Protein AF-A0A813G6I4-F1 (afdb_monomer_lite)

Sequence (922 aa):
MSEHDATSDRKSRTASWELLGRAGALLTGREEKDARERIQSDSRRTHVAEVLVCCLEVAEVDESEDVMQELERALEAAQKVGVFPELRVKARRVITQFRQSLRRVTGAEANVQRLQRRLEAELLAAEETSRNRNRSAPAAAAPALSGEGEGSSTCKSSLSFASPAESASSNGEFKRQKKIESLMQQLQVALKEAEQAGVPEESCIEAVELSLRLEQHQRADQLTAKKLHELAAMEDPEKIEDFLFHTKDGSMLPKGGEARRMLDVLTTRVVRLAEKEQLQQWLLSELSQAGEASDLLRLKQLFVQADVLKLTVPPAVVALLHELESEEAEIVAKGDTFSSTTSSTKSSCKDPHERQRVFGLRRIRMVKGAVEEAEDDPHEECLDAARKAICEGQQTGAPAGELEKLEKRLTALELEHRPRQQAERQLLGVMLQAEAGPGHDPEETLLLEEQVKELREAIAEATRRCVDEEMIQAAEEMLERTIEARNKQRAAMDEVRRALFRPGRTEADVERLEKAVDDARSCNCGVQAAHALRKLAHLREVQVNRETAGAELVEASKGLGYGARERLENAVREAKRVGVSAEKLRASAARLAELAEHERRCALIAGNIRRILPVLRKEPWRFQHYAEAAKSMSPWSQELEQCVGQGQELLVKIQEEQKKLKEAQHVLQSTIKRIEEARSKGELTGELLAALPAALEKGKGAGVSEELLREGQQHMKDFKREGCQRSVAEHRLKLALNARDHAEIERSMRQVRALGIFDIKSLGGGGAQSARGDRAEPSKSARLMEVASSTLRHLSDAAARRQVAAASLQQCISEGGSDSIALPPVERSMMGGSADAAATQKGIHGWLKEAQDALQEAKHCGVAPTLIEQAKHKIRLKRRECQEQLEANKALQKVLSKKDAPQQVVLAKMRRVQRLQADRSL

Organism: Polarella glacialis (NCBI:txid89957)

Structure (mmCIF, N/CA/C/O backbone):
data_AF-A0A813G6I4-F1
#
_entry.id   AF-A0A813G6I4-F1
#
loop_
_atom_site.group_PDB
_atom_site.id
_atom_site.type_symbol
_atom_site.label_atom_id
_atom_site.label_alt_id
_atom_site.label_comp_id
_atom_site.label_asym_id
_atom_site.label_entity_id
_atom_site.label_seq_id
_atom_site.pdbx_PDB_ins_code
_atom_site.Cartn_x
_atom_site.Cartn_y
_atom_site.Cartn_z
_atom_site.occupancy
_atom_site.B_iso_or_equiv
_atom_site.auth_seq_id
_atom_site.auth_comp_id
_atom_site.auth_asym_id
_atom_site.auth_atom_id
_atom_site.pdbx_PDB_model_num
ATOM 1 N N . MET A 1 1 ? -93.478 -43.678 55.837 1.00 44.97 1 MET A N 1
ATOM 2 C CA . MET A 1 1 ? -93.214 -43.330 54.422 1.00 44.97 1 MET A CA 1
ATOM 3 C C . MET A 1 1 ? -93.334 -41.823 54.288 1.00 44.97 1 MET A C 1
ATOM 5 O O . MET A 1 1 ? -94.246 -41.288 54.898 1.00 44.97 1 MET A O 1
ATOM 9 N N . SER A 1 2 ? -92.459 -41.192 53.499 1.00 49.53 2 SER A N 1
ATOM 10 C CA . SER A 1 2 ? -92.337 -39.738 53.271 1.00 49.53 2 SER A CA 1
ATOM 11 C C . SER A 1 2 ? -91.517 -38.961 54.307 1.00 49.53 2 SER A C 1
ATOM 13 O O . SER A 1 2 ? -92.083 -38.343 55.194 1.00 49.53 2 SER A O 1
ATOM 15 N N . GLU A 1 3 ? -90.193 -38.957 54.129 1.00 45.12 3 GLU A N 1
ATOM 16 C CA . GLU A 1 3 ? -89.282 -37.866 54.526 1.00 45.12 3 GLU A CA 1
ATOM 17 C C . GLU A 1 3 ? -87.878 -38.182 53.969 1.00 45.12 3 GLU A C 1
ATOM 19 O O . GLU A 1 3 ? -87.007 -38.653 54.687 1.00 45.12 3 GLU A O 1
ATOM 24 N N . HIS A 1 4 ? -87.655 -38.027 52.654 1.00 43.84 4 HIS A N 1
ATOM 25 C CA . HIS A 1 4 ? -86.280 -38.071 52.117 1.00 43.84 4 HIS A CA 1
ATOM 26 C C . HIS A 1 4 ? -85.991 -37.273 50.828 1.00 43.84 4 HIS A C 1
ATOM 28 O O . HIS A 1 4 ? -84.824 -37.168 50.465 1.00 43.84 4 HIS A O 1
ATOM 34 N N . ASP A 1 5 ? -86.966 -36.606 50.197 1.00 47.09 5 ASP A N 1
ATOM 35 C CA . ASP A 1 5 ? -86.781 -36.030 48.845 1.00 47.09 5 ASP A CA 1
ATOM 36 C C . ASP A 1 5 ? -86.650 -34.494 48.747 1.00 47.09 5 ASP A C 1
ATOM 38 O O . ASP A 1 5 ? -86.787 -33.923 47.670 1.00 47.09 5 ASP A O 1
ATOM 42 N N . ALA A 1 6 ? -86.330 -33.779 49.831 1.00 46.22 6 ALA A N 1
ATOM 43 C CA . ALA A 1 6 ? -86.287 -32.303 49.805 1.00 46.22 6 ALA A CA 1
ATOM 44 C C . ALA A 1 6 ? -84.880 -31.660 49.809 1.00 46.22 6 ALA A C 1
ATOM 46 O O . ALA A 1 6 ? -84.770 -30.433 49.801 1.00 46.22 6 ALA A O 1
ATOM 47 N N . THR A 1 7 ? -83.784 -32.432 49.821 1.00 47.72 7 THR A N 1
ATOM 48 C CA . THR A 1 7 ? -82.417 -31.876 49.981 1.00 47.72 7 THR A CA 1
ATOM 49 C C . THR A 1 7 ? -81.489 -32.042 48.774 1.00 47.72 7 THR A C 1
ATOM 51 O O . THR A 1 7 ? -80.411 -31.443 48.764 1.00 47.72 7 THR A O 1
ATOM 54 N N . SER A 1 8 ? -81.901 -32.766 47.727 1.00 46.28 8 SER A N 1
ATOM 55 C CA . SER A 1 8 ? -81.077 -32.962 46.519 1.00 46.28 8 SER A CA 1
ATOM 56 C C . SER A 1 8 ? -81.196 -31.792 45.525 1.00 46.28 8 SER A C 1
ATOM 58 O O . SER A 1 8 ? -80.205 -31.369 44.930 1.00 46.28 8 SER A O 1
ATOM 60 N N . ASP A 1 9 ? -82.365 -31.148 45.444 1.00 46.22 9 ASP A N 1
ATOM 61 C CA . ASP A 1 9 ? -82.653 -30.144 44.404 1.00 46.22 9 ASP A CA 1
ATOM 62 C C . ASP A 1 9 ? -82.184 -28.706 44.735 1.00 46.22 9 ASP A C 1
ATOM 64 O O . ASP A 1 9 ? -82.241 -27.788 43.915 1.00 46.22 9 ASP A O 1
ATOM 68 N N . ARG A 1 10 ? -81.650 -28.489 45.948 1.00 46.78 10 ARG A N 1
ATOM 69 C CA . ARG A 1 10 ? -80.985 -27.225 46.329 1.00 46.78 10 ARG A CA 1
ATOM 70 C C . ARG A 1 10 ? -79.490 -27.205 46.008 1.00 46.78 10 ARG A C 1
ATOM 72 O O . ARG A 1 10 ? -78.957 -26.123 45.788 1.00 46.78 10 ARG A O 1
ATOM 79 N N . LYS A 1 11 ? -78.823 -28.365 45.936 1.00 48.41 11 LYS A N 1
ATOM 80 C CA . LYS A 1 11 ? -77.380 -28.455 45.633 1.00 48.41 11 LYS A CA 1
ATOM 81 C C . LYS A 1 11 ? -77.082 -28.407 44.128 1.00 48.41 11 LYS A C 1
ATOM 83 O O . LYS A 1 11 ? -76.032 -27.902 43.738 1.00 48.41 11 LYS A O 1
ATOM 88 N N . SER A 1 12 ? -78.013 -28.857 43.282 1.00 50.16 12 SER A N 1
ATOM 89 C CA . SER A 1 12 ? -77.911 -28.775 41.815 1.00 50.16 12 SER A CA 1
ATOM 90 C C . SER A 1 12 ? -78.033 -27.330 41.306 1.00 50.16 12 SER A C 1
ATOM 92 O O . SER A 1 12 ? -77.258 -26.897 40.452 1.00 50.16 12 SER A O 1
ATOM 94 N N . ARG A 1 13 ? -78.945 -26.538 41.889 1.00 48.97 13 ARG A N 1
ATOM 95 C CA . ARG A 1 13 ? -79.113 -25.120 41.543 1.00 48.97 13 ARG A CA 1
ATOM 96 C C . ARG A 1 13 ? -77.922 -24.266 41.981 1.00 48.97 13 ARG A C 1
ATOM 98 O O . ARG A 1 13 ? -77.451 -23.474 41.175 1.00 48.97 13 ARG A O 1
ATOM 105 N N . THR A 1 14 ? -77.367 -24.442 43.181 1.00 53.19 14 THR A N 1
ATOM 106 C CA . THR A 1 14 ? -76.195 -23.651 43.616 1.00 53.19 14 THR A CA 1
ATOM 107 C C . THR A 1 14 ? -74.936 -23.952 42.797 1.00 53.19 14 THR A C 1
ATOM 109 O O . THR A 1 14 ? -74.221 -23.023 42.434 1.00 53.19 14 THR A O 1
ATOM 112 N N . ALA A 1 15 ? -74.713 -25.211 42.401 1.00 52.41 15 ALA A N 1
ATOM 113 C CA . ALA A 1 15 ? -73.578 -25.582 41.551 1.00 52.41 15 ALA A CA 1
ATOM 114 C C . ALA A 1 15 ? -73.665 -24.978 40.132 1.00 52.41 15 ALA A C 1
ATOM 116 O O . ALA A 1 15 ? -72.651 -24.585 39.554 1.00 52.41 15 ALA A O 1
ATOM 117 N N . SER A 1 16 ? -74.877 -24.847 39.580 1.00 50.66 16 SER A N 1
ATOM 118 C CA . SER A 1 16 ? -75.095 -24.218 38.270 1.00 50.66 16 SER A CA 1
ATOM 119 C C . SER A 1 16 ? -74.841 -22.705 38.288 1.00 50.66 16 SER A C 1
ATOM 121 O O . SER A 1 16 ? -74.306 -22.166 37.318 1.00 50.66 16 SER A O 1
ATOM 123 N N . TRP A 1 17 ? -75.200 -22.013 39.375 1.00 54.56 17 TRP A N 1
ATOM 124 C CA . TRP A 1 17 ? -74.947 -20.574 39.525 1.00 54.56 17 TRP A CA 1
ATOM 125 C C . TRP A 1 17 ? -73.461 -20.266 39.771 1.00 54.56 17 TRP A C 1
ATOM 127 O O . TRP A 1 17 ? -72.948 -19.279 39.246 1.00 54.56 17 TRP A O 1
ATOM 137 N N . GLU A 1 18 ? -72.732 -21.135 40.476 1.00 56.06 18 GLU A N 1
ATOM 138 C CA . GLU A 1 18 ? -71.279 -20.997 40.664 1.00 56.06 18 GLU A CA 1
ATOM 139 C C . GLU A 1 18 ? -70.479 -21.224 39.368 1.00 56.06 18 GLU A C 1
ATOM 141 O O . GLU A 1 18 ? -69.482 -20.538 39.125 1.00 56.06 18 GLU A O 1
ATOM 146 N N . LEU A 1 19 ? -70.924 -22.137 38.497 1.00 54.94 19 LEU A N 1
ATOM 147 C CA . LEU A 1 19 ? -70.312 -22.364 37.181 1.00 54.94 19 LEU A CA 1
ATOM 148 C C . LEU A 1 19 ? -70.552 -21.198 36.212 1.00 54.94 19 LEU A C 1
ATOM 150 O O . LEU A 1 19 ? -69.617 -20.778 35.529 1.00 54.94 19 LEU A O 1
ATOM 154 N N . LEU A 1 20 ? -71.761 -20.627 36.197 1.00 53.53 20 LEU A N 1
ATOM 155 C CA . LEU A 1 20 ? -72.070 -19.416 35.425 1.00 53.53 20 LEU A CA 1
ATOM 156 C C . LEU A 1 20 ? -71.296 -18.194 35.943 1.00 53.53 20 LEU A C 1
ATOM 158 O O . LEU A 1 20 ? -70.778 -17.418 35.141 1.00 53.53 20 LEU A O 1
ATOM 162 N N . GLY A 1 21 ? -71.127 -18.066 37.263 1.00 62.31 21 GLY A N 1
ATOM 163 C CA . GLY A 1 21 ? -70.286 -17.031 37.870 1.00 62.31 21 GLY A CA 1
ATOM 164 C C . GLY A 1 21 ? -68.803 -17.156 37.494 1.00 62.31 21 GLY A C 1
ATOM 165 O O . GLY A 1 21 ? -68.168 -16.156 37.162 1.00 62.31 21 GLY A O 1
ATOM 166 N N . ARG A 1 22 ? -68.247 -18.378 37.466 1.00 62.88 22 ARG A N 1
ATOM 167 C CA . ARG A 1 22 ? -66.861 -18.624 37.013 1.00 62.88 22 ARG A CA 1
ATOM 168 C C . ARG A 1 22 ? -66.672 -18.381 35.516 1.00 62.88 22 ARG A C 1
ATOM 170 O O . ARG A 1 22 ? -65.647 -17.830 35.129 1.00 62.88 22 ARG A O 1
ATOM 177 N N . ALA A 1 23 ? -67.639 -18.763 34.682 1.00 54.88 23 ALA A N 1
ATOM 178 C CA . ALA A 1 23 ? -67.594 -18.497 33.245 1.00 54.88 23 ALA A CA 1
ATOM 179 C C . ALA A 1 23 ? -67.683 -16.990 32.944 1.00 54.88 23 ALA A C 1
ATOM 181 O O . ALA A 1 23 ? -66.915 -16.488 32.125 1.00 54.88 23 ALA A O 1
ATOM 182 N N . GLY A 1 24 ? -68.544 -16.261 33.664 1.00 63.94 24 GLY A N 1
ATOM 183 C CA . GLY A 1 24 ? -68.627 -14.801 33.599 1.00 63.94 24 GLY A CA 1
ATOM 184 C C . GLY A 1 24 ? -67.322 -14.122 34.016 1.00 63.94 24 GLY A C 1
ATOM 185 O O . GLY A 1 24 ? -66.824 -13.282 33.279 1.00 63.94 24 GLY A O 1
ATOM 186 N N . ALA A 1 25 ? -66.710 -14.549 35.127 1.00 67.19 25 ALA A N 1
ATOM 187 C CA . ALA A 1 25 ? -65.426 -14.017 35.596 1.00 67.19 25 ALA A CA 1
ATOM 188 C C . ALA A 1 25 ? -64.249 -14.306 34.641 1.00 67.19 25 ALA A C 1
ATOM 190 O O . ALA A 1 25 ? -63.306 -13.522 34.555 1.00 67.19 25 ALA A O 1
ATOM 191 N N . LEU A 1 26 ? -64.285 -15.427 33.912 1.00 63.31 26 LEU A N 1
ATOM 192 C CA . LEU A 1 26 ? -63.283 -15.748 32.891 1.00 63.31 26 LEU A CA 1
ATOM 193 C C . LEU A 1 26 ? -63.478 -14.939 31.608 1.00 63.31 26 LEU A C 1
ATOM 195 O O . LEU A 1 26 ? -62.486 -14.589 30.974 1.00 63.31 26 LEU A O 1
ATOM 199 N N . LEU A 1 27 ? -64.724 -14.640 31.229 1.00 59.12 27 LEU A N 1
ATOM 200 C CA . LEU A 1 27 ? -65.034 -13.780 30.086 1.00 59.12 27 LEU A CA 1
ATOM 201 C C . LEU A 1 27 ? -64.680 -12.324 30.377 1.00 59.12 27 LEU A C 1
ATOM 203 O O . LEU A 1 27 ? -63.945 -11.735 29.594 1.00 59.12 27 LEU A O 1
ATOM 207 N N . THR A 1 28 ? -65.074 -11.785 31.533 1.00 67.25 28 THR A N 1
ATOM 208 C CA . THR A 1 28 ? -64.669 -10.433 31.942 1.00 67.25 28 THR A CA 1
ATOM 209 C C . THR A 1 28 ? -63.162 -10.343 32.165 1.00 67.25 28 THR A C 1
ATOM 211 O O . THR A 1 28 ? -62.546 -9.366 31.763 1.00 67.25 28 THR A O 1
ATOM 214 N N . GLY A 1 29 ? -62.524 -11.389 32.703 1.00 66.44 29 GLY A N 1
ATOM 215 C CA . GLY A 1 29 ? -61.065 -11.468 32.801 1.00 66.44 29 GLY A CA 1
ATOM 216 C C . GLY A 1 29 ? -60.361 -11.519 31.438 1.00 66.44 29 GLY A C 1
ATOM 217 O O . GLY A 1 29 ? -59.262 -10.983 31.300 1.00 66.44 29 GLY A O 1
ATOM 218 N N . ARG A 1 30 ? -60.983 -12.124 30.415 1.00 62.19 30 ARG A N 1
ATOM 219 C CA . ARG A 1 30 ? -60.495 -12.092 29.026 1.00 62.19 30 ARG A CA 1
ATOM 220 C C . ARG A 1 30 ? -60.690 -10.720 28.400 1.00 62.19 30 ARG A C 1
ATOM 222 O O . ARG A 1 30 ? -59.751 -10.210 27.814 1.00 62.19 30 ARG A O 1
ATOM 229 N N . GLU A 1 31 ? -61.850 -10.103 28.583 1.00 66.69 31 GLU A N 1
ATOM 230 C CA . GLU A 1 31 ? -62.145 -8.761 28.076 1.00 66.69 31 GLU A CA 1
ATOM 231 C C . GLU A 1 31 ? -61.262 -7.693 28.734 1.00 66.69 31 GLU A C 1
ATOM 233 O O . GLU A 1 31 ? -60.748 -6.819 28.044 1.00 66.69 31 GLU A O 1
ATOM 238 N N . GLU A 1 32 ? -60.997 -7.788 30.040 1.00 69.56 32 GLU A N 1
ATOM 239 C CA . GLU A 1 32 ? -60.050 -6.914 30.740 1.00 69.56 32 GLU A CA 1
ATOM 240 C C . GLU A 1 32 ? -58.607 -7.152 30.290 1.00 69.56 32 GLU A C 1
ATOM 242 O O . GLU A 1 32 ? -57.826 -6.202 30.189 1.00 69.56 32 GLU A O 1
ATOM 247 N N . LYS A 1 33 ? -58.230 -8.404 30.012 1.00 70.06 33 LYS A N 1
ATOM 248 C CA . LYS A 1 33 ? -56.906 -8.733 29.478 1.00 70.06 33 LYS A CA 1
ATOM 249 C C . LYS A 1 33 ? -56.742 -8.206 28.053 1.00 70.06 33 LYS A C 1
ATOM 251 O O . LYS A 1 33 ? -55.750 -7.539 27.784 1.00 70.06 33 LYS A O 1
ATOM 256 N N . ASP A 1 34 ? -57.736 -8.403 27.197 1.00 67.00 34 ASP A N 1
ATOM 257 C CA . ASP A 1 34 ? -57.768 -7.892 25.828 1.00 67.00 34 ASP A CA 1
ATOM 258 C C . ASP A 1 34 ? -57.810 -6.353 25.819 1.00 67.00 34 ASP A C 1
ATOM 260 O O . ASP A 1 34 ? -57.149 -5.720 24.999 1.00 67.00 34 ASP A O 1
ATOM 264 N N . ALA A 1 35 ? -58.517 -5.719 26.762 1.00 65.88 35 ALA A N 1
ATOM 265 C CA . ALA A 1 35 ? -58.520 -4.266 26.935 1.00 65.88 35 ALA A CA 1
ATOM 266 C C . ALA A 1 35 ? -57.155 -3.742 27.406 1.00 65.88 35 ALA A C 1
ATOM 268 O O . ALA A 1 35 ? -56.667 -2.747 26.873 1.00 65.88 35 ALA A O 1
ATOM 269 N N . ARG A 1 36 ? -56.490 -4.422 28.351 1.00 69.31 36 ARG A N 1
ATOM 270 C CA . ARG A 1 36 ? -55.120 -4.080 28.776 1.00 69.31 36 ARG A CA 1
ATOM 271 C C . ARG A 1 36 ? -54.110 -4.279 27.650 1.00 69.31 36 ARG A C 1
ATOM 273 O O . ARG A 1 36 ? -53.227 -3.442 27.494 1.00 69.31 36 ARG A O 1
ATOM 280 N N . GLU A 1 37 ? -54.244 -5.336 26.855 1.00 74.62 37 GLU A N 1
ATOM 281 C CA . GLU A 1 37 ? -53.395 -5.590 25.688 1.00 74.62 37 GLU A CA 1
ATOM 282 C C . GLU A 1 37 ? -53.624 -4.547 24.584 1.00 74.62 37 GLU A C 1
ATOM 284 O O . GLU A 1 37 ? -52.653 -4.071 23.999 1.00 74.62 37 GLU A O 1
ATOM 289 N N . ARG A 1 38 ? -54.869 -4.100 24.359 1.00 71.94 38 ARG A N 1
ATOM 290 C CA . ARG A 1 38 ? -55.181 -2.980 23.451 1.00 71.94 38 ARG A CA 1
ATOM 291 C C . ARG A 1 38 ? -54.597 -1.659 23.945 1.00 71.94 38 ARG A C 1
ATOM 293 O O . ARG A 1 38 ? -53.900 -1.003 23.183 1.00 71.94 38 ARG A O 1
ATOM 300 N N . ILE A 1 39 ? -54.773 -1.317 25.223 1.00 75.00 39 ILE A N 1
ATOM 301 C CA . ILE A 1 39 ? -54.199 -0.098 25.823 1.00 75.00 39 ILE A CA 1
ATOM 302 C C . ILE A 1 39 ? -52.663 -0.128 25.761 1.00 75.00 39 ILE A C 1
ATOM 304 O O . ILE A 1 39 ? -52.035 0.874 25.421 1.00 75.00 39 ILE A O 1
ATOM 308 N N . GLN A 1 40 ? -52.036 -1.277 26.036 1.00 76.31 40 GLN A N 1
ATOM 309 C CA . GLN A 1 40 ? -50.585 -1.437 25.894 1.00 76.31 40 GLN A CA 1
ATOM 310 C C . GLN A 1 40 ? -50.132 -1.369 24.432 1.00 76.31 40 GLN A C 1
ATOM 312 O O . GLN A 1 40 ? -49.077 -0.805 24.151 1.00 76.31 40 GLN A O 1
ATOM 317 N N . SER A 1 41 ? -50.905 -1.920 23.495 1.00 79.75 41 SER A N 1
ATOM 318 C CA . SER A 1 41 ? -50.624 -1.838 22.060 1.00 79.75 41 SER A CA 1
ATOM 319 C C . SER A 1 41 ? -50.733 -0.401 21.547 1.00 79.75 41 SER A C 1
ATOM 321 O O . SER A 1 41 ? -49.873 0.034 20.784 1.00 79.75 41 SER A O 1
ATOM 323 N N . ASP A 1 42 ? -51.740 0.351 21.988 1.00 79.69 42 ASP A N 1
ATOM 324 C CA . ASP A 1 42 ? -51.940 1.746 21.596 1.00 79.69 42 ASP A CA 1
ATOM 325 C C . ASP A 1 42 ? -50.878 2.659 22.220 1.00 79.69 42 ASP A C 1
ATOM 327 O O . ASP A 1 42 ? -50.301 3.481 21.515 1.00 79.69 42 ASP A O 1
ATOM 331 N N . SER A 1 43 ? -50.504 2.435 23.485 1.00 82.94 43 SER A N 1
ATOM 332 C CA . SER A 1 43 ? -49.379 3.132 24.130 1.00 82.94 43 SER A CA 1
ATOM 333 C C . SER A 1 43 ? -48.031 2.835 23.454 1.00 82.94 43 SER A C 1
ATOM 335 O O . SER A 1 43 ? -47.192 3.724 23.300 1.00 82.94 43 SER A O 1
ATOM 337 N N . ARG A 1 44 ? -47.813 1.596 22.994 1.00 83.81 44 ARG A N 1
ATOM 338 C CA . ARG A 1 44 ? -46.629 1.248 22.190 1.00 83.81 44 ARG A CA 1
ATOM 339 C C . ARG A 1 44 ? -46.668 1.914 20.817 1.00 83.81 44 ARG A C 1
ATOM 341 O O . ARG A 1 44 ? -45.631 2.372 20.350 1.00 83.81 44 ARG A O 1
ATOM 348 N N . ARG A 1 45 ? -47.838 1.990 20.174 1.00 89.31 45 ARG A N 1
ATOM 349 C CA . ARG A 1 45 ? -48.017 2.697 18.895 1.00 89.31 45 ARG A CA 1
ATOM 350 C C . ARG A 1 45 ? -47.707 4.181 19.018 1.00 89.31 45 ARG A C 1
ATOM 352 O O . ARG A 1 45 ? -46.988 4.688 18.164 1.00 89.31 45 ARG A O 1
ATOM 359 N N . THR A 1 46 ? -48.206 4.857 20.053 1.00 87.81 46 THR A N 1
ATOM 360 C CA . THR A 1 46 ? -47.931 6.284 20.276 1.00 87.81 46 THR A CA 1
ATOM 361 C C . THR A 1 46 ? -46.454 6.525 20.552 1.00 87.81 46 THR A C 1
ATOM 363 O O . THR A 1 46 ? -45.861 7.371 19.896 1.00 87.81 46 THR A O 1
ATOM 366 N N . HIS A 1 47 ? -45.822 5.717 21.408 1.00 86.44 47 HIS A N 1
ATOM 367 C CA . HIS A 1 47 ? -44.396 5.868 21.699 1.00 86.44 47 HIS A CA 1
ATOM 368 C C . HIS A 1 47 ? -43.510 5.644 20.462 1.00 86.44 47 HIS A C 1
ATOM 370 O O . HIS A 1 47 ? -42.604 6.424 20.190 1.00 86.44 47 HIS A O 1
ATOM 376 N N . VAL A 1 48 ? -43.786 4.609 19.658 1.00 89.56 48 VAL A N 1
ATOM 377 C CA . VAL A 1 48 ? -43.033 4.365 18.413 1.00 89.56 48 VAL A CA 1
ATOM 378 C C . VAL A 1 48 ? -43.291 5.465 17.374 1.00 89.56 48 VAL A C 1
ATOM 380 O O . VAL A 1 48 ? -42.394 5.786 16.597 1.00 89.56 48 VAL A O 1
ATOM 383 N N . ALA A 1 49 ? -44.485 6.065 17.357 1.00 90.31 49 ALA A N 1
ATOM 384 C CA . ALA A 1 49 ? -44.777 7.220 16.510 1.00 90.31 49 ALA A CA 1
ATOM 385 C C . ALA A 1 49 ? -43.987 8.466 16.939 1.00 90.31 49 ALA A C 1
ATOM 387 O O . ALA A 1 49 ? -43.410 9.119 16.077 1.00 90.31 49 ALA A O 1
ATOM 388 N N . GLU A 1 50 ? -43.912 8.757 18.241 1.00 89.38 50 GLU A N 1
ATOM 389 C CA . GLU A 1 50 ? -43.105 9.854 18.798 1.00 89.38 50 GLU A CA 1
ATOM 390 C C . GLU A 1 50 ? -41.622 9.677 18.465 1.00 89.38 50 GLU A C 1
ATOM 392 O O . GLU A 1 50 ? -41.001 10.596 17.942 1.00 89.38 50 GLU A O 1
ATOM 397 N N . VAL A 1 51 ? -41.074 8.473 18.666 1.00 91.19 51 VAL A N 1
ATOM 398 C CA . VAL A 1 51 ? -39.681 8.163 18.306 1.00 91.19 51 VAL A CA 1
ATOM 399 C C . VAL A 1 51 ? -39.441 8.366 16.808 1.00 91.19 51 VAL A C 1
ATOM 401 O O . VAL A 1 51 ? -38.444 8.972 16.431 1.00 91.19 51 VAL A O 1
ATOM 404 N N . LEU A 1 52 ? -40.359 7.919 15.940 1.00 91.56 52 LEU A N 1
ATOM 405 C CA . LEU A 1 52 ? -40.229 8.120 14.493 1.00 91.56 52 LEU A CA 1
ATOM 406 C C . LEU A 1 52 ? -40.280 9.606 14.101 1.00 91.56 52 LEU A C 1
ATOM 408 O O . LEU A 1 52 ? -39.562 10.005 13.188 1.00 91.56 52 LEU A O 1
ATOM 412 N N . VAL A 1 53 ? -41.112 10.413 14.766 1.00 91.94 53 VAL A N 1
ATOM 413 C CA . VAL A 1 53 ? -41.172 11.869 14.554 1.00 91.94 53 VAL A CA 1
ATOM 414 C C . VAL A 1 53 ? -39.875 12.531 15.010 1.00 91.94 53 VAL A C 1
ATOM 416 O O . VAL A 1 53 ? -39.302 13.286 14.235 1.00 91.94 53 VAL A O 1
ATOM 419 N N . CYS A 1 54 ? -39.355 12.188 16.190 1.00 90.56 54 CYS A N 1
ATOM 420 C CA . CYS A 1 54 ? -38.068 12.706 16.652 1.00 90.56 54 CYS A CA 1
ATOM 421 C C . CYS A 1 54 ? -36.929 12.331 15.693 1.00 90.56 54 CYS A C 1
ATOM 423 O O . CYS A 1 54 ? -36.151 13.197 15.315 1.00 90.56 54 CYS A O 1
ATOM 425 N N . CYS A 1 55 ? -36.849 11.077 15.233 1.00 88.38 55 CYS A N 1
ATOM 426 C CA . CYS A 1 55 ? -35.839 10.679 14.246 1.00 88.38 55 CYS A CA 1
ATOM 427 C C . CYS A 1 55 ? -36.000 11.424 12.911 1.00 88.38 55 CYS A C 1
ATOM 429 O O . CYS A 1 55 ? -35.006 11.706 12.255 1.00 88.38 55 CYS A O 1
ATOM 431 N N . LEU A 1 56 ? -37.232 11.740 12.495 1.00 92.50 56 LEU A N 1
ATOM 432 C CA . LEU A 1 56 ? -37.498 12.548 11.301 1.00 92.50 56 LEU A CA 1
ATOM 433 C C . LEU A 1 56 ? -37.026 13.995 11.468 1.00 92.50 56 LEU A C 1
ATOM 435 O O . LEU A 1 56 ? -36.415 14.526 10.552 1.00 92.50 56 LEU A O 1
ATOM 439 N N . GLU A 1 57 ? -37.306 14.621 12.610 1.00 89.25 57 GLU A N 1
ATOM 440 C CA . GLU A 1 57 ? -36.874 15.991 12.911 1.00 89.25 57 GLU A CA 1
ATOM 441 C C . GLU A 1 57 ? -35.349 16.087 12.999 1.00 89.25 57 GLU A C 1
ATOM 443 O O . GLU A 1 57 ? -34.758 17.009 12.446 1.00 89.25 57 GLU A O 1
ATOM 448 N N . VAL A 1 58 ? -34.700 15.105 13.634 1.00 86.62 58 VAL A N 1
ATOM 449 C CA . VAL A 1 58 ? -33.234 15.039 13.693 1.00 86.62 58 VAL A CA 1
ATOM 450 C C . VAL A 1 58 ? -32.654 14.806 12.297 1.00 86.62 58 VAL A C 1
ATOM 452 O O . VAL A 1 58 ? -31.729 15.514 11.927 1.00 86.62 58 VAL A O 1
ATOM 455 N N . ALA A 1 59 ? -33.234 13.915 11.485 1.00 89.88 59 ALA A N 1
ATOM 456 C CA . ALA A 1 59 ? -32.792 13.672 10.106 1.00 89.88 59 ALA A CA 1
ATOM 457 C C . ALA A 1 59 ? -33.038 14.849 9.144 1.00 89.88 59 ALA A C 1
ATOM 459 O O . ALA A 1 59 ? -32.409 14.925 8.094 1.00 89.88 59 ALA A O 1
ATOM 460 N N . GLU A 1 60 ? -33.967 15.756 9.463 1.00 90.69 60 GLU A N 1
ATOM 461 C CA . GLU A 1 60 ? -34.169 17.002 8.708 1.00 90.69 60 GLU A CA 1
ATOM 462 C C . GLU A 1 60 ? -33.091 18.055 9.025 1.00 90.69 60 GLU A C 1
ATOM 464 O O . GLU A 1 60 ? -32.883 18.966 8.224 1.00 90.69 60 GLU A O 1
ATOM 469 N N . VAL A 1 61 ? -32.414 17.942 10.174 1.00 88.44 61 VAL A N 1
ATOM 470 C CA . VAL A 1 61 ? -31.369 18.878 10.626 1.00 88.44 61 VAL A CA 1
ATOM 471 C C . VAL A 1 61 ? -29.964 18.312 10.410 1.00 88.44 61 VAL A C 1
ATOM 473 O O . VAL A 1 61 ? -29.050 19.063 10.076 1.00 88.44 61 VAL A O 1
ATOM 476 N N . ASP A 1 62 ? -29.793 17.007 10.602 1.00 87.81 62 ASP A N 1
ATOM 477 C CA . ASP A 1 62 ? -28.530 16.289 10.497 1.00 87.81 62 ASP A CA 1
ATOM 478 C C . ASP A 1 62 ? -28.659 15.138 9.490 1.00 87.81 62 ASP A C 1
ATOM 480 O O . ASP A 1 62 ? -29.354 14.148 9.723 1.00 87.81 62 ASP A O 1
ATOM 484 N N . GLU A 1 63 ? -27.962 15.273 8.361 1.00 89.56 63 GLU A N 1
ATOM 485 C CA . GLU A 1 63 ? -27.893 14.256 7.308 1.00 89.56 63 GLU A CA 1
ATOM 486 C C . GLU A 1 63 ? -26.802 13.200 7.583 1.00 89.56 63 GLU A C 1
ATOM 488 O O . GLU A 1 63 ? -26.332 12.533 6.664 1.00 89.56 63 GLU A O 1
ATOM 493 N N . SER A 1 64 ? -26.345 13.027 8.826 1.00 89.19 64 SER A N 1
ATOM 494 C CA . SER A 1 64 ? -25.342 12.011 9.151 1.00 89.19 64 SER A CA 1
ATOM 495 C C . SER A 1 64 ? -25.849 10.577 8.923 1.00 89.19 64 SER A C 1
ATOM 497 O O . SER A 1 64 ? -27.023 10.242 9.112 1.00 89.19 64 SER A O 1
ATOM 499 N N . GLU A 1 65 ? -24.939 9.682 8.517 1.00 90.31 65 GLU A N 1
ATOM 500 C CA . GLU A 1 65 ? -25.273 8.278 8.234 1.00 90.31 65 GLU A CA 1
ATOM 501 C C . GLU A 1 65 ? -25.843 7.559 9.471 1.00 90.31 65 GLU A C 1
ATOM 503 O O . GLU A 1 65 ? -26.756 6.738 9.346 1.00 90.31 65 GLU A O 1
ATOM 508 N N . ASP A 1 66 ? -25.374 7.921 10.668 1.00 88.94 66 ASP A N 1
ATOM 509 C CA . ASP A 1 66 ? -25.853 7.382 11.944 1.00 88.94 66 ASP A CA 1
ATOM 510 C C . ASP A 1 66 ? -27.322 7.751 12.206 1.00 88.94 66 ASP A C 1
ATOM 512 O O . ASP A 1 66 ? -28.137 6.872 12.508 1.00 88.94 66 ASP A O 1
ATOM 516 N N . VAL A 1 67 ? -27.695 9.021 12.004 1.00 88.19 67 VAL A N 1
ATOM 517 C CA . VAL A 1 67 ? -29.081 9.502 12.139 1.00 88.19 67 VAL A CA 1
ATOM 518 C C . VAL A 1 67 ? -30.001 8.806 11.133 1.00 88.19 67 VAL A C 1
ATOM 520 O O . VAL A 1 67 ? -31.122 8.408 11.464 1.00 88.19 67 VAL A O 1
ATOM 523 N N . MET A 1 68 ? -29.513 8.562 9.916 1.00 91.88 68 MET A N 1
ATOM 524 C CA . MET A 1 68 ? -30.266 7.855 8.880 1.00 91.88 68 MET A CA 1
ATOM 525 C C . MET A 1 68 ? -30.457 6.363 9.194 1.00 91.88 68 MET A C 1
ATOM 527 O O . MET A 1 68 ? -31.539 5.821 8.945 1.00 91.88 68 MET A O 1
ATOM 531 N N . GLN A 1 69 ? -29.467 5.698 9.802 1.00 91.44 69 GLN A N 1
ATOM 532 C CA . GLN A 1 69 ? -29.621 4.329 10.311 1.00 91.44 69 GLN A CA 1
ATOM 533 C C . GLN A 1 69 ? -30.617 4.254 11.475 1.00 91.44 69 GLN A C 1
ATOM 535 O O . GLN A 1 69 ? -31.399 3.302 11.562 1.00 91.44 69 GLN A O 1
ATOM 540 N N . GLU A 1 70 ? -30.621 5.241 12.372 1.00 90.00 70 GLU A N 1
ATOM 541 C CA . GLU A 1 70 ? -31.614 5.320 13.445 1.00 90.00 70 GLU A CA 1
ATOM 542 C C . GLU A 1 70 ? -33.027 5.551 12.901 1.00 90.00 70 GLU A C 1
ATOM 544 O O . GLU A 1 70 ? -33.961 4.861 13.324 1.00 90.00 70 GLU A O 1
ATOM 549 N N . LEU A 1 71 ? -33.185 6.416 11.893 1.00 93.69 71 LEU A N 1
ATOM 550 C CA . LEU A 1 71 ? -34.452 6.620 11.191 1.00 93.69 71 LEU A CA 1
ATOM 551 C C . LEU A 1 71 ? -34.943 5.335 10.501 1.00 93.69 71 LEU A C 1
ATOM 553 O O . LEU A 1 71 ? -36.138 5.032 10.541 1.00 93.69 71 LEU A O 1
ATOM 557 N N . GLU A 1 72 ? -34.046 4.538 9.912 1.00 95.12 72 GLU A N 1
ATOM 558 C CA . GLU A 1 72 ? -34.377 3.227 9.338 1.00 95.12 72 GLU A CA 1
ATOM 559 C C . GLU A 1 72 ? -34.853 2.230 10.406 1.00 95.12 72 GLU A C 1
ATOM 561 O O . GLU A 1 72 ? -35.896 1.590 10.228 1.00 95.12 72 GLU A O 1
ATOM 566 N N . ARG A 1 73 ? -34.166 2.146 11.556 1.00 93.69 73 ARG A N 1
ATOM 567 C CA . ARG A 1 73 ? -34.584 1.299 12.692 1.00 93.69 73 ARG A CA 1
ATOM 568 C C . ARG A 1 73 ? -35.938 1.737 13.257 1.00 93.69 73 ARG A C 1
ATOM 570 O O . ARG A 1 73 ? -36.799 0.889 13.517 1.00 93.69 73 ARG A O 1
ATOM 577 N N . ALA A 1 74 ? -36.156 3.044 13.410 1.00 91.75 74 ALA A N 1
ATOM 578 C CA . ALA A 1 74 ? -37.427 3.608 13.857 1.00 91.75 74 ALA A CA 1
ATOM 579 C C . ALA A 1 74 ? -38.553 3.314 12.850 1.00 91.75 74 ALA A C 1
ATOM 581 O O . ALA A 1 74 ? -39.654 2.919 13.240 1.00 91.75 74 ALA A O 1
ATOM 582 N N . LEU A 1 75 ? -38.272 3.415 11.547 1.00 95.06 75 LEU A N 1
ATOM 583 C CA . LEU A 1 75 ? -39.209 3.073 10.477 1.00 95.06 75 LEU A CA 1
ATOM 584 C C . LEU A 1 75 ? -39.570 1.577 10.477 1.00 95.06 75 LEU A C 1
ATOM 586 O O . LEU A 1 75 ? -40.736 1.230 10.266 1.00 95.06 75 LEU A O 1
ATOM 590 N N . GLU A 1 76 ? -38.612 0.680 10.717 1.00 94.81 76 GLU A N 1
ATOM 591 C CA . GLU A 1 76 ? -38.871 -0.758 10.864 1.00 94.81 76 GLU A CA 1
ATOM 592 C C . GLU A 1 76 ? -39.732 -1.068 12.094 1.00 94.81 76 GLU A C 1
ATOM 594 O O . GLU A 1 76 ? -40.692 -1.843 12.005 1.00 94.81 76 GLU A O 1
ATOM 599 N N . ALA A 1 77 ? -39.434 -0.448 13.239 1.00 90.94 77 ALA A N 1
ATOM 600 C CA . ALA A 1 77 ? -40.241 -0.577 14.450 1.00 90.94 77 ALA A CA 1
ATOM 601 C C . ALA A 1 77 ? -41.676 -0.070 14.217 1.00 90.94 77 ALA A C 1
ATOM 603 O O . ALA A 1 77 ? -42.647 -0.756 14.551 1.00 90.94 77 ALA A O 1
ATOM 604 N N . ALA A 1 78 ? -41.822 1.075 13.544 1.00 92.38 78 ALA A N 1
ATOM 605 C CA . ALA A 1 78 ? -43.106 1.653 13.162 1.00 92.38 78 ALA A CA 1
ATOM 606 C C . ALA A 1 78 ? -43.910 0.749 12.213 1.00 92.38 78 ALA A C 1
ATOM 608 O O . ALA A 1 78 ? -45.137 0.662 12.326 1.00 92.38 78 ALA A O 1
ATOM 609 N N . GLN A 1 79 ? -43.241 0.032 11.302 1.00 94.00 79 GLN A N 1
ATOM 610 C CA . GLN A 1 79 ? -43.882 -0.962 10.434 1.00 94.00 79 GLN A CA 1
ATOM 611 C C . GLN A 1 79 ? -44.403 -2.171 11.216 1.00 94.00 79 GLN A C 1
ATOM 613 O O . GLN A 1 79 ? -45.525 -2.601 10.956 1.00 94.00 79 GLN A O 1
ATOM 618 N N . LYS A 1 80 ? -43.632 -2.686 12.183 1.00 92.56 80 LYS A N 1
ATOM 619 C CA . LYS A 1 80 ? -44.020 -3.848 13.006 1.00 92.56 80 LYS A CA 1
ATOM 620 C C . LYS A 1 80 ? -45.213 -3.553 13.918 1.00 92.56 80 LYS A C 1
ATOM 622 O O . LYS A 1 80 ? -46.045 -4.426 14.139 1.00 92.56 80 LYS A O 1
ATOM 627 N N . VAL A 1 81 ? -45.299 -2.330 14.439 1.00 90.56 81 VAL A N 1
ATOM 628 C CA . VAL A 1 81 ? -46.313 -1.928 15.431 1.00 90.56 81 VAL A CA 1
ATOM 629 C C . VAL A 1 81 ? -47.574 -1.327 14.777 1.00 90.56 81 VAL A C 1
ATOM 631 O O . VAL A 1 81 ? -48.627 -1.223 15.412 1.00 90.56 81 VAL A O 1
ATOM 634 N N . GLY A 1 82 ? -47.518 -1.013 13.477 1.00 90.81 82 GLY A N 1
ATOM 635 C CA . GLY A 1 82 ? -48.659 -0.507 12.707 1.00 90.81 82 GLY A CA 1
ATOM 636 C C . GLY A 1 82 ? -48.923 0.987 12.910 1.00 90.81 82 GLY A C 1
ATOM 637 O O . GLY A 1 82 ? -50.076 1.393 13.018 1.00 90.81 82 GLY A O 1
ATOM 638 N N . VAL A 1 83 ? -47.863 1.796 12.979 1.00 90.44 83 VAL A N 1
ATOM 639 C CA . VAL A 1 83 ? -47.938 3.266 13.081 1.00 90.44 83 VAL A CA 1
ATOM 640 C C . VAL A 1 83 ? -48.496 3.885 11.785 1.00 90.44 83 VAL A C 1
ATOM 642 O O . VAL A 1 83 ? -48.435 3.273 10.708 1.00 90.44 83 VAL A O 1
ATOM 645 N N . PHE A 1 84 ? -49.044 5.103 11.881 1.00 89.25 84 PHE A N 1
ATOM 646 C CA . PHE A 1 84 ? -49.680 5.842 10.785 1.00 89.25 84 PHE A CA 1
ATOM 647 C C . PHE A 1 84 ? -48.885 5.769 9.461 1.00 89.25 84 PHE A C 1
ATOM 649 O O . PHE A 1 84 ? -47.664 5.958 9.445 1.00 89.25 84 PHE A O 1
ATOM 656 N N . PRO A 1 85 ? -49.548 5.469 8.327 1.00 91.88 85 PRO A N 1
ATOM 657 C CA . PRO A 1 85 ? -48.883 5.308 7.033 1.00 91.88 85 PRO A CA 1
ATOM 658 C C . PRO A 1 85 ? -48.186 6.585 6.547 1.00 91.88 85 PRO A C 1
ATOM 660 O O . PRO A 1 85 ? -47.135 6.486 5.922 1.00 91.88 85 PRO A O 1
ATOM 663 N N . GLU A 1 86 ? -48.706 7.765 6.882 1.00 94.25 86 GLU A N 1
ATOM 664 C CA . GLU A 1 86 ? -48.156 9.062 6.462 1.00 94.25 86 GLU A CA 1
ATOM 665 C C . GLU A 1 86 ? -46.731 9.293 6.983 1.00 94.25 86 GLU A C 1
ATOM 667 O O . GLU A 1 86 ? -45.830 9.594 6.199 1.00 94.25 86 GLU A O 1
ATOM 672 N N . LEU A 1 87 ? -46.491 9.047 8.277 1.00 92.44 87 LEU A N 1
ATOM 673 C CA . LEU A 1 87 ? -45.158 9.154 8.885 1.00 92.44 87 LEU A CA 1
ATOM 674 C C . LEU A 1 87 ? -44.168 8.168 8.255 1.00 92.44 87 LEU A C 1
ATOM 676 O O . LEU A 1 87 ? -43.018 8.512 7.989 1.00 92.44 87 LEU A O 1
ATOM 680 N N . ARG A 1 88 ? -44.626 6.949 7.943 1.00 95.00 88 ARG A N 1
ATOM 681 C CA . ARG A 1 88 ? -43.798 5.937 7.270 1.00 95.00 88 ARG A CA 1
ATOM 682 C C . ARG A 1 88 ? -43.430 6.354 5.847 1.00 95.00 88 ARG A C 1
ATOM 684 O O . ARG A 1 88 ? -42.303 6.113 5.421 1.00 95.00 88 ARG A O 1
ATOM 691 N N . VAL A 1 89 ? -44.356 6.968 5.110 1.00 96.12 89 VAL A N 1
ATOM 692 C CA . VAL A 1 89 ? -44.092 7.507 3.767 1.00 96.12 89 VAL A CA 1
ATOM 693 C C . VAL A 1 89 ? -43.118 8.683 3.845 1.00 96.12 89 VAL A C 1
ATOM 695 O O . VAL A 1 89 ? -42.174 8.719 3.057 1.00 96.12 89 VAL A O 1
ATOM 698 N N . LYS A 1 90 ? -43.285 9.591 4.818 1.00 95.88 90 LYS A N 1
ATOM 699 C CA . LYS A 1 90 ? -42.359 10.712 5.045 1.00 95.88 90 LYS A CA 1
ATOM 700 C C . LYS A 1 90 ? -40.940 10.208 5.339 1.00 95.88 90 LYS A C 1
ATOM 702 O O . LYS A 1 90 ? -40.018 10.587 4.625 1.00 95.88 90 LYS A O 1
ATOM 707 N N . ALA A 1 91 ? -40.780 9.267 6.272 1.00 94.00 91 ALA A N 1
ATOM 708 C CA . ALA A 1 91 ? -39.484 8.654 6.591 1.00 94.00 91 ALA A CA 1
ATOM 709 C C . ALA A 1 91 ? -38.839 7.965 5.382 1.00 94.00 91 ALA A C 1
ATOM 711 O O . ALA A 1 91 ? -37.669 8.193 5.090 1.00 94.00 91 ALA A O 1
ATOM 712 N N . ARG A 1 92 ? -39.606 7.189 4.601 1.00 96.25 92 ARG A N 1
ATOM 713 C CA . ARG A 1 92 ? -39.098 6.579 3.358 1.00 96.25 92 ARG A CA 1
ATOM 714 C C . ARG A 1 92 ? -38.640 7.620 2.343 1.00 96.25 92 ARG A C 1
ATOM 716 O O . ARG A 1 92 ? -37.646 7.388 1.657 1.00 96.25 92 ARG A O 1
ATOM 723 N N . ARG A 1 93 ? -39.354 8.742 2.222 1.00 96.88 93 ARG A N 1
ATOM 724 C CA . ARG A 1 93 ? -38.985 9.834 1.316 1.00 96.88 93 ARG A CA 1
ATOM 725 C C . ARG A 1 93 ? -37.660 10.469 1.735 1.00 96.88 93 ARG A C 1
ATOM 727 O O . ARG A 1 93 ? -36.792 10.573 0.877 1.00 96.88 93 ARG A O 1
ATOM 734 N N . VAL A 1 94 ? -37.493 10.790 3.021 1.00 95.12 94 VAL A N 1
ATOM 735 C CA . VAL A 1 94 ? -36.242 11.336 3.582 1.00 95.12 94 VAL A CA 1
ATOM 736 C C . VAL A 1 94 ? -35.081 10.363 3.356 1.00 95.12 94 VAL A C 1
ATOM 738 O O . VAL A 1 94 ? -34.084 10.738 2.751 1.00 95.12 94 VAL A O 1
ATOM 741 N N . ILE A 1 95 ? -35.255 9.074 3.678 1.00 94.56 95 ILE A N 1
ATOM 742 C CA . ILE A 1 95 ? -34.250 8.026 3.408 1.00 94.56 95 ILE A CA 1
ATOM 743 C C . ILE A 1 95 ? -33.891 7.938 1.922 1.00 94.56 95 ILE A C 1
ATOM 745 O O . ILE A 1 95 ? -32.724 7.794 1.561 1.00 94.56 95 ILE A O 1
ATOM 749 N N . THR A 1 96 ? -34.879 8.030 1.032 1.00 94.94 96 THR A N 1
ATOM 750 C CA . THR A 1 96 ? -34.632 7.962 -0.415 1.00 94.94 96 THR A CA 1
ATOM 751 C C . THR A 1 96 ? -33.888 9.199 -0.919 1.00 94.94 96 THR A C 1
ATOM 753 O O . THR A 1 96 ? -32.978 9.059 -1.735 1.00 94.94 96 THR A O 1
ATOM 756 N N . GLN A 1 97 ? -34.245 10.389 -0.428 1.00 94.19 97 GLN A N 1
ATOM 757 C CA . GLN A 1 97 ? -33.574 11.649 -0.755 1.00 94.19 97 GLN A CA 1
ATOM 758 C C . GLN A 1 97 ? -32.126 11.649 -0.262 1.00 94.19 97 GLN A C 1
ATOM 760 O O . GLN A 1 97 ? -31.229 11.910 -1.061 1.00 94.19 97 GLN A O 1
ATOM 765 N N . PHE A 1 98 ? -31.890 11.243 0.987 1.00 92.81 98 PHE A N 1
ATOM 766 C CA . PHE A 1 98 ? -30.552 11.088 1.550 1.00 92.81 98 PHE A CA 1
ATOM 767 C C . PHE A 1 98 ? -29.699 10.116 0.728 1.00 92.81 98 PHE A C 1
ATOM 769 O O . PHE A 1 98 ? -28.629 10.472 0.246 1.00 92.81 98 PHE A O 1
ATOM 776 N N . ARG A 1 99 ? -30.204 8.905 0.449 1.00 93.12 99 ARG A N 1
ATOM 777 C CA . ARG A 1 99 ? -29.486 7.920 -0.380 1.00 93.12 99 ARG A CA 1
ATOM 778 C C . ARG A 1 99 ? -29.197 8.442 -1.790 1.00 93.12 99 ARG A C 1
ATOM 780 O O . ARG A 1 99 ? -28.198 8.055 -2.391 1.00 93.12 99 ARG A O 1
ATOM 787 N N . GLN A 1 100 ? -30.068 9.282 -2.349 1.00 93.56 100 GLN A N 1
ATOM 788 C CA . GLN A 1 100 ? -29.834 9.916 -3.645 1.00 93.56 100 GLN A CA 1
ATOM 789 C C . GLN A 1 100 ? -28.751 11.000 -3.563 1.00 93.56 100 GLN A C 1
ATOM 791 O O . GLN A 1 100 ? -27.919 11.060 -4.466 1.00 93.56 100 GLN A O 1
ATOM 796 N N . SER A 1 101 ? -28.743 11.806 -2.498 1.00 91.88 101 SER A N 1
ATOM 797 C CA . SER A 1 101 ? -27.683 12.778 -2.200 1.00 91.88 101 SER A CA 1
ATOM 798 C C . SER A 1 101 ? -26.335 12.073 -2.034 1.00 91.88 101 SER A C 1
ATOM 800 O O . SER A 1 101 ? -25.403 12.331 -2.793 1.00 91.88 101 SER A O 1
ATOM 802 N N . LEU A 1 102 ? -26.278 11.043 -1.185 1.00 91.50 102 LEU A N 1
ATOM 803 C CA . LEU A 1 102 ? -25.082 10.239 -0.943 1.00 91.50 102 LEU A CA 1
ATOM 804 C C . LEU A 1 102 ? -24.539 9.595 -2.228 1.00 91.50 102 LEU A C 1
ATOM 806 O O . LEU A 1 102 ? -23.333 9.569 -2.450 1.00 91.50 102 LEU A O 1
ATOM 810 N N . ARG A 1 103 ? -25.409 9.119 -3.133 1.00 92.44 103 ARG A N 1
ATOM 811 C CA . ARG A 1 103 ? -24.993 8.602 -4.454 1.00 92.44 103 ARG A CA 1
ATOM 812 C C . ARG A 1 103 ? -24.393 9.675 -5.365 1.00 92.44 103 ARG A C 1
ATOM 814 O O . ARG A 1 103 ? -23.547 9.347 -6.192 1.00 92.44 103 ARG A O 1
ATOM 821 N N . ARG A 1 104 ? -24.844 10.929 -5.258 1.00 93.12 104 ARG A N 1
ATOM 822 C CA . ARG A 1 104 ? -24.270 12.057 -6.010 1.00 93.12 104 ARG A CA 1
ATOM 823 C C . ARG A 1 104 ? -22.909 12.440 -5.441 1.00 93.12 104 ARG A C 1
ATOM 825 O O . ARG A 1 104 ? -21.976 12.548 -6.225 1.00 93.12 104 ARG A O 1
ATOM 832 N N . VAL A 1 105 ? -22.796 12.542 -4.114 1.00 92.25 105 VAL A N 1
ATOM 833 C CA . VAL A 1 105 ? -21.535 12.796 -3.394 1.00 92.25 105 VAL A CA 1
ATOM 834 C C . VAL A 1 105 ? -20.501 11.729 -3.748 1.00 92.25 105 VAL A C 1
ATOM 836 O O . VAL A 1 105 ? -19.472 12.033 -4.343 1.00 92.25 105 VAL A O 1
ATOM 839 N N . THR A 1 106 ? -20.818 10.457 -3.492 1.00 90.69 106 THR A N 1
ATOM 840 C CA . THR A 1 106 ? -19.909 9.331 -3.771 1.00 90.69 106 THR A CA 1
ATOM 841 C C . THR A 1 106 ? -19.570 9.209 -5.259 1.00 90.69 106 THR A C 1
ATOM 843 O O . THR A 1 106 ? -18.439 8.885 -5.617 1.00 90.69 106 THR A O 1
ATOM 846 N N . GLY A 1 107 ? -20.526 9.493 -6.151 1.00 94.31 107 GLY A N 1
ATOM 847 C CA . GLY A 1 107 ? -20.293 9.519 -7.594 1.00 94.31 107 GLY A CA 1
ATOM 848 C C . GLY A 1 107 ? -19.348 10.640 -8.040 1.00 94.31 107 GLY A C 1
ATOM 849 O O . GLY A 1 107 ? -18.465 10.394 -8.865 1.00 94.31 107 GLY A O 1
ATOM 850 N N . ALA A 1 108 ? -19.514 11.849 -7.498 1.00 93.81 108 ALA A N 1
ATOM 851 C CA . ALA A 1 108 ? -18.662 12.998 -7.797 1.00 93.81 108 ALA A CA 1
ATOM 852 C C . ALA A 1 108 ? -17.244 12.799 -7.240 1.00 93.81 108 ALA A C 1
ATOM 854 O O . ALA A 1 108 ? -16.271 12.964 -7.976 1.00 93.81 108 ALA A O 1
ATOM 855 N N . GLU A 1 109 ? -17.124 12.326 -5.999 1.00 94.19 109 GLU A N 1
ATOM 856 C CA . GLU A 1 109 ? -15.846 11.981 -5.368 1.00 94.19 109 GLU A CA 1
ATOM 857 C C . GLU A 1 109 ? -15.086 10.916 -6.175 1.00 94.19 109 GLU A C 1
ATOM 859 O O . GLU A 1 109 ? -13.922 11.104 -6.539 1.00 94.19 109 GLU A O 1
ATOM 864 N N . ALA A 1 110 ? -15.757 9.822 -6.555 1.00 93.75 110 ALA A N 1
ATOM 865 C CA . ALA A 1 110 ? -15.152 8.781 -7.382 1.00 93.75 110 ALA A CA 1
ATOM 866 C C . ALA A 1 110 ? -14.705 9.309 -8.758 1.00 93.75 110 ALA A C 1
ATOM 868 O O . ALA A 1 110 ? -13.706 8.837 -9.311 1.00 93.75 110 ALA A O 1
ATOM 869 N N . ASN A 1 111 ? -15.422 10.285 -9.328 1.00 95.75 111 ASN A N 1
ATOM 870 C CA . ASN A 1 111 ? -15.034 10.922 -10.584 1.00 95.75 111 ASN A CA 1
ATOM 871 C C . ASN A 1 111 ? -13.760 11.769 -10.426 1.00 95.75 111 ASN A C 1
ATOM 873 O O . ASN A 1 111 ? -12.853 11.629 -11.253 1.00 95.75 111 ASN A O 1
ATOM 877 N N . VAL A 1 112 ? -13.660 12.571 -9.357 1.00 95.38 112 VAL A N 1
ATOM 878 C CA . VAL A 1 112 ? -12.459 13.357 -9.017 1.00 95.38 112 VAL A CA 1
ATOM 879 C C . VAL A 1 112 ? -11.257 12.433 -8.827 1.00 95.38 112 VAL A C 1
ATOM 881 O O . VAL A 1 112 ? -10.268 12.578 -9.545 1.00 95.38 112 VAL A O 1
ATOM 884 N N . GLN A 1 113 ? -11.367 11.405 -7.978 1.00 94.44 113 GLN A N 1
ATOM 885 C CA . GLN A 1 113 ? -10.276 10.449 -7.738 1.00 94.44 113 GLN A CA 1
ATOM 886 C C . GLN A 1 113 ? -9.846 9.718 -9.019 1.00 94.44 113 GLN A C 1
ATOM 888 O O . GLN A 1 113 ? -8.661 9.480 -9.260 1.00 94.44 113 GLN A O 1
ATOM 893 N N . ARG A 1 114 ? -10.802 9.353 -9.883 1.00 96.75 114 ARG A N 1
ATOM 894 C CA . ARG A 1 114 ? -10.503 8.710 -11.171 1.00 96.75 114 ARG A CA 1
ATOM 895 C C . ARG A 1 114 ? -9.724 9.639 -12.099 1.00 96.75 114 ARG A C 1
ATOM 897 O O . ARG A 1 114 ? -8.815 9.171 -12.786 1.00 96.75 114 ARG A O 1
ATOM 904 N N . LEU A 1 115 ? -10.104 10.913 -12.174 1.00 95.12 115 LEU A N 1
ATOM 905 C CA . LEU A 1 115 ? -9.424 11.901 -13.013 1.00 95.12 115 LEU A CA 1
ATOM 906 C C . LEU A 1 115 ? -8.045 12.255 -12.450 1.00 95.12 115 LEU A C 1
ATOM 908 O O . LEU A 1 115 ? -7.098 12.299 -13.230 1.00 95.12 115 LEU A O 1
ATOM 912 N N . GLN A 1 116 ? -7.911 12.380 -11.127 1.00 95.12 116 GLN A N 1
ATOM 913 C CA . GLN A 1 116 ? -6.631 12.554 -10.436 1.00 95.12 116 GLN A CA 1
ATOM 914 C C . GLN A 1 116 ? -5.656 11.424 -10.791 1.00 95.12 116 GLN A C 1
ATOM 916 O O . GLN A 1 116 ? -4.606 11.688 -11.368 1.00 95.12 116 GLN A O 1
ATOM 921 N N . ARG A 1 117 ? -6.037 10.154 -10.583 1.00 94.69 117 ARG A N 1
ATOM 922 C CA . ARG A 1 117 ? -5.172 8.999 -10.903 1.00 94.69 117 ARG A CA 1
ATOM 923 C C . ARG A 1 117 ? -4.798 8.924 -12.383 1.00 94.69 117 ARG A C 1
ATOM 925 O O . ARG A 1 117 ? -3.685 8.540 -12.730 1.00 94.69 117 ARG A O 1
ATOM 932 N N . ARG A 1 118 ? -5.731 9.264 -13.284 1.00 95.62 118 ARG A N 1
ATOM 933 C CA . ARG A 1 118 ? -5.447 9.321 -14.729 1.00 95.62 118 ARG A CA 1
ATOM 934 C C . ARG A 1 118 ? -4.435 10.412 -15.055 1.00 95.62 118 ARG A C 1
ATOM 936 O O . ARG A 1 118 ? -3.563 10.182 -15.885 1.00 95.62 118 ARG A O 1
ATOM 943 N N . LEU A 1 119 ? -4.564 11.574 -14.427 1.00 94.00 119 LEU A N 1
ATOM 944 C CA . LEU A 1 119 ? -3.664 12.699 -14.625 1.00 94.00 119 LEU A CA 1
ATOM 945 C C . LEU A 1 119 ? -2.265 12.388 -14.074 1.00 94.00 119 LEU A C 1
ATOM 947 O O . LEU A 1 119 ? -1.292 12.559 -14.798 1.00 94.00 119 LEU A O 1
ATOM 951 N N . GLU A 1 120 ? -2.165 11.824 -12.869 1.00 93.69 120 GLU A N 1
ATOM 952 C CA . GLU A 1 120 ? -0.907 11.337 -12.281 1.00 93.69 120 GLU A CA 1
ATOM 953 C C . GLU A 1 120 ? -0.214 10.297 -13.168 1.00 93.69 120 GLU A C 1
ATOM 955 O O . GLU A 1 120 ? 0.984 10.401 -13.425 1.00 93.69 120 GLU A O 1
ATOM 960 N N . ALA A 1 121 ? -0.961 9.324 -13.699 1.00 92.81 121 ALA A N 1
ATOM 961 C CA . ALA A 1 121 ? -0.406 8.307 -14.589 1.00 92.81 121 ALA A CA 1
ATOM 962 C C . ALA A 1 121 ? 0.152 8.904 -15.893 1.00 92.81 121 ALA A C 1
ATOM 964 O O . ALA A 1 121 ? 1.214 8.490 -16.358 1.00 92.81 121 ALA A O 1
ATOM 965 N N . GLU A 1 122 ? -0.533 9.887 -16.486 1.00 92.88 122 GLU A N 1
ATOM 966 C CA . GLU A 1 122 ? -0.036 10.572 -17.686 1.00 92.88 122 GLU A CA 1
ATOM 967 C C . GLU A 1 122 ? 1.187 11.451 -17.389 1.00 92.88 122 GLU A C 1
ATOM 969 O O . GLU A 1 122 ? 2.084 11.539 -18.229 1.00 92.88 122 GLU A O 1
ATOM 974 N N . LEU A 1 123 ? 1.268 12.054 -16.197 1.00 89.62 123 LEU A N 1
ATOM 975 C CA . LEU A 1 123 ? 2.450 12.802 -15.759 1.00 89.62 123 LEU A CA 1
ATOM 976 C C . LEU A 1 123 ? 3.655 11.891 -15.560 1.00 89.62 123 LEU A C 1
ATOM 978 O O . LEU A 1 123 ? 4.717 12.172 -16.110 1.00 89.62 123 LEU A O 1
ATOM 982 N N . LEU A 1 124 ? 3.482 10.768 -14.860 1.00 90.69 124 LEU A N 1
ATOM 983 C CA . LEU A 1 124 ? 4.536 9.767 -14.696 1.00 90.69 124 LEU A CA 1
ATOM 984 C C . LEU A 1 124 ? 5.008 9.241 -16.057 1.00 90.69 124 LEU A C 1
ATOM 986 O O . LEU A 1 124 ? 6.208 9.187 -16.317 1.00 90.69 124 LEU A O 1
ATOM 990 N N . ALA A 1 125 ? 4.082 8.952 -16.975 1.00 87.88 125 ALA A N 1
ATOM 991 C CA . ALA A 1 125 ? 4.431 8.531 -18.329 1.00 87.88 125 ALA A CA 1
ATOM 992 C C . ALA A 1 125 ? 5.194 9.615 -19.115 1.00 87.88 125 ALA A C 1
ATOM 994 O O . ALA A 1 125 ? 6.054 9.281 -19.936 1.00 87.88 125 ALA A O 1
ATOM 995 N N . ALA A 1 126 ? 4.887 10.900 -18.900 1.00 86.38 126 ALA A N 1
ATOM 996 C CA . ALA A 1 126 ? 5.601 12.026 -19.505 1.00 86.38 126 ALA A CA 1
ATOM 997 C C . ALA A 1 126 ? 7.019 12.192 -18.922 1.00 86.38 126 ALA A C 1
ATOM 999 O O . ALA A 1 126 ? 7.986 12.403 -19.673 1.00 86.38 126 ALA A O 1
ATOM 1000 N N . GLU A 1 127 ? 7.165 12.034 -17.606 1.00 86.00 127 GLU A N 1
ATOM 1001 C CA . GLU A 1 127 ? 8.453 12.048 -16.910 1.00 86.00 127 GLU A CA 1
ATOM 1002 C C . GLU A 1 127 ? 9.344 10.879 -17.339 1.00 86.00 127 GLU A C 1
ATOM 1004 O O . GLU A 1 127 ? 10.513 11.090 -17.662 1.00 86.00 127 GLU A O 1
ATOM 1009 N N . GLU A 1 128 ? 8.800 9.665 -17.439 1.00 85.56 128 GLU A N 1
ATOM 1010 C CA . GLU A 1 128 ? 9.529 8.485 -17.912 1.00 85.56 128 GLU A CA 1
ATOM 1011 C C . GLU A 1 128 ? 10.014 8.646 -19.353 1.00 85.56 128 GLU A C 1
ATOM 1013 O O . GLU A 1 128 ? 11.174 8.348 -19.643 1.00 85.56 128 GLU A O 1
ATOM 1018 N N . THR A 1 129 ? 9.182 9.180 -20.258 1.00 83.44 129 THR A N 1
ATOM 1019 C CA . THR A 1 129 ? 9.645 9.473 -21.625 1.00 83.44 129 THR A CA 1
ATOM 1020 C C . THR A 1 129 ? 10.759 10.506 -21.653 1.00 83.44 129 THR A C 1
ATOM 1022 O O . THR A 1 129 ? 11.723 10.335 -22.397 1.00 83.44 129 THR A O 1
ATOM 1025 N N . SER A 1 130 ? 10.678 11.531 -20.802 1.00 79.62 130 SER A N 1
ATOM 1026 C CA . SER A 1 130 ? 11.746 12.527 -20.673 1.00 79.62 130 SER A CA 1
ATOM 1027 C C . SER A 1 130 ? 13.039 11.894 -20.148 1.00 79.62 130 SER A C 1
ATOM 1029 O O . SER A 1 130 ? 14.125 12.158 -20.658 1.00 79.62 130 SER A O 1
ATOM 1031 N N . ARG A 1 131 ? 12.927 11.010 -19.151 1.00 80.62 131 ARG A N 1
ATOM 1032 C CA . ARG A 1 131 ? 14.066 10.343 -18.512 1.00 80.62 131 ARG A CA 1
ATOM 1033 C C . ARG A 1 131 ? 14.750 9.342 -19.439 1.00 80.62 131 ARG A C 1
ATOM 1035 O O . ARG A 1 131 ? 15.977 9.301 -19.481 1.00 80.62 131 ARG A O 1
ATOM 1042 N N . ASN A 1 132 ? 13.975 8.567 -20.195 1.00 78.81 132 ASN A N 1
ATOM 1043 C CA . ASN A 1 132 ? 14.504 7.613 -21.168 1.00 78.81 132 ASN A CA 1
ATOM 1044 C C . ASN A 1 132 ? 15.210 8.327 -22.321 1.00 78.81 132 ASN A C 1
ATOM 1046 O O . ASN A 1 132 ? 16.289 7.895 -22.711 1.00 78.81 132 ASN A O 1
ATOM 1050 N N . ARG A 1 133 ? 14.669 9.460 -22.791 1.00 71.81 133 ARG A N 1
ATOM 1051 C CA . ARG A 1 133 ? 15.300 10.267 -23.843 1.00 71.81 133 ARG A CA 1
ATOM 1052 C C . ARG A 1 133 ? 16.661 10.819 -23.411 1.00 71.81 133 ARG A C 1
ATOM 1054 O O . ARG A 1 133 ? 17.628 10.696 -24.158 1.00 71.81 133 ARG A O 1
ATOM 1061 N N . ASN A 1 134 ? 16.759 11.320 -22.177 1.00 70.00 134 ASN A N 1
ATOM 1062 C CA . ASN A 1 134 ? 18.026 11.793 -21.609 1.00 70.00 134 ASN A CA 1
ATOM 1063 C C . ASN A 1 134 ? 19.047 10.661 -21.399 1.00 70.00 134 ASN A C 1
ATOM 1065 O O . ASN A 1 134 ? 20.244 10.906 -21.475 1.00 70.00 134 ASN A O 1
ATOM 1069 N N . ARG A 1 135 ? 18.594 9.423 -21.150 1.00 71.81 135 ARG A N 1
ATOM 1070 C CA . ARG A 1 135 ? 19.475 8.244 -21.051 1.00 71.81 135 ARG A CA 1
ATOM 1071 C C . ARG A 1 135 ? 19.923 7.707 -22.409 1.00 71.81 135 ARG A C 1
ATOM 1073 O O . ARG A 1 135 ? 20.990 7.112 -22.487 1.00 71.81 135 ARG A O 1
ATOM 1080 N N . SER A 1 136 ? 19.113 7.880 -23.452 1.00 59.47 136 SER A N 1
ATOM 1081 C CA . SER A 1 136 ? 19.420 7.410 -24.807 1.00 59.47 136 SER A CA 1
ATOM 1082 C C . SER A 1 136 ? 20.257 8.388 -25.634 1.00 59.47 136 SER A C 1
ATOM 1084 O O . SER A 1 136 ? 20.692 8.014 -26.719 1.00 59.47 136 SER A O 1
ATOM 1086 N N . ALA A 1 137 ? 20.480 9.620 -25.162 1.00 53.88 137 ALA A N 1
ATOM 1087 C CA . ALA A 1 137 ? 21.418 10.537 -25.802 1.00 53.88 137 ALA A CA 1
ATOM 1088 C C . ALA A 1 137 ? 22.846 9.975 -25.632 1.00 53.88 137 ALA A C 1
ATOM 1090 O O . ALA A 1 137 ? 23.311 9.854 -24.496 1.00 53.88 137 ALA A O 1
ATOM 1091 N N . PRO A 1 138 ? 23.533 9.565 -26.715 1.00 44.88 138 PRO A N 1
ATOM 1092 C CA . PRO A 1 138 ? 24.850 8.957 -26.606 1.00 44.88 138 PRO A CA 1
ATOM 1093 C C . PRO A 1 138 ? 25.834 9.965 -26.008 1.00 44.88 138 PRO A C 1
ATOM 1095 O O . PRO A 1 138 ? 25.945 11.094 -26.482 1.00 44.88 138 PRO A O 1
ATOM 1098 N N . ALA A 1 139 ? 26.594 9.537 -24.999 1.00 45.06 139 ALA A N 1
ATOM 1099 C CA . ALA A 1 139 ? 27.677 10.293 -24.363 1.00 45.06 139 ALA A CA 1
ATOM 1100 C C . ALA A 1 139 ? 28.900 10.526 -25.289 1.00 45.06 139 ALA A C 1
ATOM 1102 O O . ALA A 1 139 ? 30.025 10.647 -24.820 1.00 45.06 139 ALA A O 1
ATOM 1103 N N . ALA A 1 140 ? 28.696 10.572 -26.608 1.00 42.84 140 ALA A N 1
ATOM 1104 C CA . ALA A 1 140 ? 29.743 10.650 -27.626 1.00 42.84 140 ALA A CA 1
ATOM 1105 C C . ALA A 1 140 ? 30.202 12.087 -27.949 1.00 42.84 140 ALA A C 1
ATOM 1107 O O . ALA A 1 140 ? 30.981 12.279 -28.873 1.00 42.84 140 ALA A O 1
ATOM 1108 N N . ALA A 1 141 ? 29.748 13.096 -27.199 1.00 42.12 141 ALA A N 1
ATOM 1109 C CA . ALA A 1 141 ? 30.162 14.493 -27.365 1.00 42.12 141 ALA A CA 1
ATOM 1110 C C . ALA A 1 141 ? 30.944 15.017 -26.146 1.00 42.12 141 ALA A C 1
ATOM 1112 O O . ALA A 1 141 ? 30.738 16.146 -25.705 1.00 42.12 141 ALA A O 1
ATOM 1113 N N . ALA A 1 142 ? 31.820 14.189 -25.571 1.00 37.22 142 ALA A N 1
ATOM 1114 C CA . ALA A 1 142 ? 32.904 14.690 -24.733 1.00 37.22 142 ALA A CA 1
ATOM 1115 C C . ALA A 1 142 ? 34.070 15.076 -25.663 1.00 37.22 142 ALA A C 1
ATOM 1117 O O . ALA A 1 142 ? 34.589 14.192 -26.350 1.00 37.22 142 ALA A O 1
ATOM 1118 N N . PRO A 1 143 ? 34.484 16.354 -25.735 1.00 43.06 143 PRO A N 1
ATOM 1119 C CA . PRO A 1 143 ? 35.671 16.728 -26.485 1.00 43.06 143 PRO A CA 1
ATOM 1120 C C . PRO A 1 143 ? 36.887 16.170 -25.742 1.00 43.06 143 PRO A C 1
ATOM 1122 O O . PRO A 1 143 ? 37.230 16.622 -24.649 1.00 43.06 143 PRO A O 1
ATOM 1125 N N . ALA A 1 144 ? 37.523 15.151 -26.313 1.00 36.66 144 ALA A N 1
ATOM 1126 C CA . ALA A 1 144 ? 38.833 14.700 -25.873 1.00 36.66 144 ALA A CA 1
ATOM 1127 C C . ALA A 1 144 ? 39.863 15.787 -26.224 1.00 36.66 144 ALA A C 1
ATOM 1129 O O . ALA A 1 144 ? 40.446 15.799 -27.302 1.00 36.66 144 ALA A O 1
ATOM 1130 N N . LEU A 1 145 ? 40.059 16.732 -25.305 1.00 44.97 145 LEU A N 1
ATOM 1131 C CA . LEU A 1 145 ? 41.222 17.611 -25.271 1.00 44.97 145 LEU A CA 1
ATOM 1132 C C . LEU A 1 145 ? 42.438 16.786 -24.832 1.00 44.97 145 LEU A C 1
ATOM 1134 O O . LEU A 1 145 ? 42.662 16.600 -23.638 1.00 44.97 145 LEU A O 1
ATOM 1138 N N . SER A 1 146 ? 43.184 16.228 -25.785 1.00 44.34 146 SER A N 1
ATOM 1139 C CA . SER A 1 146 ? 44.646 16.030 -25.727 1.00 44.34 146 SER A CA 1
ATOM 1140 C C . SER A 1 146 ? 45.114 15.182 -26.910 1.00 44.34 146 SER A C 1
ATOM 1142 O O . SER A 1 146 ? 44.659 14.058 -27.098 1.00 44.34 146 SER A O 1
ATOM 1144 N N . GLY A 1 147 ? 46.052 15.724 -27.687 1.00 36.88 147 GLY A N 1
ATOM 1145 C CA . GLY A 1 147 ? 46.744 14.997 -28.747 1.00 36.88 147 GLY A CA 1
ATOM 1146 C C . GLY A 1 147 ? 47.106 15.906 -29.909 1.00 36.88 147 GLY A C 1
ATOM 1147 O O . GLY A 1 147 ? 46.399 15.935 -30.909 1.00 36.88 147 GLY A O 1
ATOM 1148 N N . GLU A 1 148 ? 48.194 16.660 -29.756 1.00 46.59 148 GLU A N 1
ATOM 1149 C CA . GLU A 1 148 ? 48.887 17.290 -30.877 1.00 46.59 148 GLU A CA 1
ATOM 1150 C C . GLU A 1 148 ? 49.311 16.205 -31.878 1.00 46.59 148 GLU A C 1
ATOM 1152 O O . GLU A 1 148 ? 49.920 15.201 -31.507 1.00 46.59 148 GLU A O 1
ATOM 1157 N N . GLY A 1 149 ? 48.956 16.405 -33.143 1.00 36.50 149 GLY A N 1
ATOM 1158 C CA . GLY A 1 149 ? 49.278 15.515 -34.249 1.00 36.50 149 GLY A CA 1
ATOM 1159 C C . GLY A 1 149 ? 48.942 16.218 -35.553 1.00 36.50 149 GLY A C 1
ATOM 1160 O O . GLY A 1 149 ? 47.822 16.126 -36.048 1.00 36.50 149 GLY A O 1
ATOM 1161 N N . GLU A 1 150 ? 49.903 16.989 -36.053 1.00 45.59 150 GLU A N 1
ATOM 1162 C CA . GLU A 1 150 ? 49.864 17.637 -37.360 1.00 45.59 150 GLU A CA 1
ATOM 1163 C C . GLU A 1 150 ? 49.665 16.595 -38.470 1.00 45.59 150 GLU A C 1
ATOM 1165 O O . GLU A 1 150 ? 50.354 15.576 -38.514 1.00 45.59 150 GLU A O 1
ATOM 1170 N N . GLY A 1 151 ? 48.730 16.857 -39.384 1.00 41.28 151 GLY A N 1
ATOM 1171 C CA . GLY A 1 151 ? 48.494 15.980 -40.528 1.00 41.28 151 GLY A CA 1
ATOM 1172 C C . GLY A 1 151 ? 47.177 16.251 -41.241 1.00 41.28 151 GLY A C 1
ATOM 1173 O O . GLY A 1 151 ? 46.220 15.508 -41.072 1.00 41.28 151 GLY A O 1
ATOM 1174 N N . SER A 1 152 ? 47.152 17.343 -42.009 1.00 48.44 152 SER A N 1
ATOM 1175 C CA . SER A 1 152 ? 46.274 17.634 -43.156 1.00 48.44 152 SER A CA 1
ATOM 1176 C C . SER A 1 152 ? 45.207 16.573 -43.490 1.00 48.44 152 SER A C 1
ATOM 1178 O O . SER A 1 152 ? 45.518 15.515 -44.035 1.00 48.44 152 SER A O 1
ATOM 1180 N N . SER A 1 153 ? 43.927 16.881 -43.250 1.00 36.94 153 SER A N 1
ATOM 1181 C CA . SER A 1 153 ? 42.819 16.150 -43.872 1.00 36.94 153 SER A CA 1
ATOM 1182 C C . SER A 1 153 ? 41.685 17.097 -44.269 1.00 36.94 153 SER A C 1
ATOM 1184 O O . SER A 1 153 ? 41.181 17.902 -43.487 1.00 36.94 153 SER A O 1
ATOM 1186 N N . THR A 1 154 ? 41.318 17.028 -45.547 1.00 41.47 154 THR A N 1
ATOM 1187 C CA . THR A 1 154 ? 40.227 17.773 -46.174 1.00 41.47 154 THR A CA 1
ATOM 1188 C C . THR A 1 154 ? 38.919 17.004 -45.988 1.00 41.47 154 THR A C 1
ATOM 1190 O O . THR A 1 154 ? 38.564 16.126 -46.772 1.00 41.47 154 THR A O 1
ATOM 1193 N N . CYS A 1 155 ? 38.164 17.348 -44.946 1.00 34.38 155 CYS A N 1
ATOM 1194 C CA . CYS A 1 155 ? 36.834 16.798 -44.689 1.00 34.38 155 CYS A CA 1
ATOM 1195 C C . CYS A 1 155 ? 35.788 17.509 -45.561 1.00 34.38 155 CYS A C 1
ATOM 1197 O O . CYS A 1 155 ? 35.279 18.573 -45.212 1.00 34.38 155 CYS A O 1
ATOM 1199 N N . LYS A 1 156 ? 35.446 16.919 -46.713 1.00 36.47 156 LYS A N 1
ATOM 1200 C CA . LYS A 1 156 ? 34.281 17.341 -47.503 1.00 36.47 156 LYS A CA 1
ATOM 1201 C C . LYS A 1 156 ? 32.987 17.016 -46.755 1.00 36.47 156 LYS A C 1
ATOM 1203 O O . LYS A 1 156 ? 32.703 15.866 -46.424 1.00 36.47 156 LYS A O 1
ATOM 1208 N N . SER A 1 157 ? 32.195 18.063 -46.554 1.00 38.31 157 SER A N 1
ATOM 1209 C CA . SER A 1 157 ? 30.854 18.089 -45.983 1.00 38.31 157 SER A CA 1
ATOM 1210 C C . SER A 1 157 ? 29.905 17.119 -46.696 1.00 38.31 157 SER A C 1
ATOM 1212 O O . SER A 1 157 ? 29.365 17.416 -47.761 1.00 38.31 157 SER A O 1
ATOM 1214 N N . SER A 1 158 ? 29.646 15.964 -46.084 1.00 34.75 158 SER A N 1
ATOM 1215 C CA . SER A 1 158 ? 28.430 15.202 -46.357 1.00 34.75 158 SER A CA 1
ATOM 1216 C C . SER A 1 158 ? 27.350 15.695 -45.397 1.00 34.75 158 SER A C 1
ATOM 1218 O O . SER A 1 158 ? 27.281 15.308 -44.233 1.00 34.75 158 SER A O 1
ATOM 1220 N N . LEU A 1 159 ? 26.514 16.609 -45.898 1.00 38.44 159 LEU A N 1
ATOM 1221 C CA . LEU A 1 159 ? 25.222 16.969 -45.315 1.00 38.44 159 LEU A CA 1
ATOM 1222 C C . LEU A 1 159 ? 24.365 15.699 -45.217 1.00 38.44 159 LEU A C 1
ATOM 1224 O O . LEU A 1 159 ? 23.579 15.378 -46.109 1.00 38.44 159 LEU A O 1
ATOM 1228 N N . SER A 1 160 ? 24.540 14.947 -44.134 1.00 34.62 160 SER A N 1
ATOM 1229 C CA . SER A 1 160 ? 23.599 13.914 -43.736 1.00 34.62 160 SER A CA 1
ATOM 1230 C C . SER A 1 160 ? 22.332 14.628 -43.276 1.00 34.62 160 SER A C 1
ATOM 1232 O O . SER A 1 160 ? 22.248 15.212 -42.200 1.00 34.62 160 SER A O 1
ATOM 1234 N N . PHE A 1 161 ? 21.348 14.654 -44.172 1.00 40.03 161 PHE A N 1
ATOM 1235 C CA . PHE A 1 161 ? 19.983 15.047 -43.863 1.00 40.03 161 PHE A CA 1
ATOM 1236 C C . PHE A 1 161 ? 19.554 14.326 -42.580 1.00 40.03 161 PHE A C 1
ATOM 1238 O O . PHE A 1 161 ? 19.538 13.092 -42.545 1.00 40.03 161 PHE A O 1
ATOM 1245 N N . ALA A 1 162 ? 19.241 15.098 -41.534 1.00 39.97 162 ALA A N 1
ATOM 1246 C CA . ALA A 1 162 ? 18.711 14.593 -40.276 1.00 39.97 162 ALA A CA 1
ATOM 1247 C C . ALA A 1 162 ? 17.617 13.559 -40.571 1.00 39.97 162 ALA A C 1
ATOM 1249 O O . ALA A 1 162 ? 16.638 13.835 -41.271 1.00 39.97 162 ALA A O 1
ATOM 1250 N N . SER A 1 163 ? 17.840 12.335 -40.103 1.00 40.84 163 SER A N 1
ATOM 1251 C CA . SER A 1 163 ? 16.979 11.202 -40.411 1.00 40.84 163 SER A CA 1
ATOM 1252 C C . SER A 1 163 ? 15.539 11.504 -39.950 1.00 40.84 163 SER A C 1
ATOM 1254 O O . SER A 1 163 ? 15.359 11.988 -38.830 1.00 40.84 163 SER A O 1
ATOM 1256 N N . PRO A 1 164 ? 14.485 11.200 -40.740 1.00 50.78 164 PRO A N 1
ATOM 1257 C CA . PRO A 1 164 ? 13.093 11.562 -40.423 1.00 50.78 164 PRO A CA 1
ATOM 1258 C C . PRO A 1 164 ? 12.572 11.022 -39.077 1.00 50.78 164 PRO A C 1
ATOM 1260 O O . PRO A 1 164 ? 11.518 11.450 -38.601 1.00 50.78 164 PRO A O 1
ATOM 1263 N N . ALA A 1 165 ? 13.298 10.087 -38.458 1.00 49.59 165 ALA A N 1
ATOM 1264 C CA . ALA A 1 165 ? 12.939 9.418 -37.214 1.00 49.59 165 ALA A CA 1
ATOM 1265 C C . ALA A 1 165 ? 12.812 10.364 -36.002 1.00 49.59 165 ALA A C 1
ATOM 1267 O O . ALA A 1 165 ? 11.955 10.129 -35.151 1.00 49.59 165 ALA A O 1
ATOM 1268 N N . GLU A 1 166 ? 13.578 11.459 -35.926 1.00 52.16 166 GLU A N 1
ATOM 1269 C CA . GLU A 1 166 ? 13.499 12.382 -34.777 1.00 52.16 166 GLU A CA 1
ATOM 1270 C C . GLU A 1 166 ? 12.220 13.239 -34.786 1.00 52.16 166 GLU A C 1
ATOM 1272 O O . GLU A 1 166 ? 11.658 13.552 -33.732 1.00 52.16 166 GLU A O 1
ATOM 1277 N N . SER A 1 167 ? 11.670 13.524 -35.972 1.00 52.31 167 SER A N 1
ATOM 1278 C CA . SER A 1 167 ? 10.426 14.294 -36.126 1.00 52.31 167 SER A CA 1
ATOM 1279 C C . SER A 1 167 ? 9.169 13.542 -35.651 1.00 52.31 167 SER A C 1
ATOM 1281 O O . SER A 1 167 ? 8.169 14.159 -35.279 1.00 52.31 167 SER A O 1
ATOM 1283 N N . ALA A 1 168 ? 9.208 12.205 -35.594 1.00 56.69 168 ALA A N 1
ATOM 1284 C CA . ALA A 1 168 ? 8.098 11.397 -35.087 1.00 56.69 168 ALA A CA 1
ATOM 1285 C C . ALA A 1 168 ? 7.974 11.465 -33.550 1.00 56.69 168 ALA A C 1
ATOM 1287 O O . ALA A 1 168 ? 6.865 11.364 -33.017 1.00 56.69 168 ALA A O 1
ATOM 1288 N N . SER A 1 169 ? 9.089 11.687 -32.841 1.00 63.41 169 SER A N 1
ATOM 1289 C CA . SER A 1 169 ? 9.131 11.766 -31.374 1.00 63.41 169 SER A CA 1
ATOM 1290 C C . SER A 1 169 ? 8.454 13.033 -30.837 1.00 63.41 169 SER A C 1
ATOM 1292 O O . SER A 1 169 ? 7.675 12.969 -29.884 1.00 63.41 169 SER A O 1
ATOM 1294 N N . SER A 1 170 ? 8.669 14.184 -31.483 1.00 66.00 170 SER A N 1
ATOM 1295 C CA . SER A 1 170 ? 8.090 15.472 -31.054 1.00 66.00 170 SER A CA 1
ATOM 1296 C C . SER A 1 170 ? 6.558 15.511 -31.174 1.00 66.00 170 SER A C 1
ATOM 1298 O O . SER A 1 170 ? 5.869 16.091 -30.331 1.00 66.00 170 SER A O 1
ATOM 1300 N N . ASN A 1 171 ? 5.997 14.812 -32.167 1.00 73.38 171 ASN A N 1
ATOM 1301 C CA . ASN A 1 171 ? 4.549 14.668 -32.333 1.00 73.38 171 ASN A CA 1
ATOM 1302 C C . ASN A 1 171 ? 3.891 13.837 -31.217 1.00 73.38 171 ASN A C 1
ATOM 1304 O O . ASN A 1 171 ? 2.716 14.052 -30.901 1.00 73.38 171 ASN A O 1
ATOM 1308 N N . GLY A 1 172 ? 4.619 12.894 -30.612 1.00 79.19 172 GLY A N 1
ATOM 1309 C CA . GLY A 1 172 ? 4.135 12.102 -29.479 1.00 79.19 172 GLY A CA 1
ATOM 1310 C C . GLY A 1 172 ? 3.991 12.935 -28.204 1.00 79.19 172 GLY A C 1
ATOM 1311 O O . GLY A 1 172 ? 2.959 12.864 -27.534 1.00 79.19 172 GLY A O 1
ATOM 1312 N N . GLU A 1 173 ? 4.986 13.772 -27.908 1.00 81.00 173 GLU A N 1
ATOM 1313 C CA . GLU A 1 173 ? 4.997 14.658 -26.736 1.00 81.00 173 GLU A CA 1
ATOM 1314 C C . GLU A 1 173 ? 3.866 15.691 -26.798 1.00 81.00 173 GLU A C 1
ATOM 1316 O O . GLU A 1 173 ? 3.126 15.861 -25.831 1.00 81.00 173 GLU A O 1
ATOM 1321 N N . PHE A 1 174 ? 3.640 16.309 -27.961 1.00 81.88 174 PHE A N 1
ATOM 1322 C CA . PHE A 1 174 ? 2.557 17.282 -28.132 1.00 81.88 174 PHE A CA 1
ATOM 1323 C C . PHE A 1 174 ? 1.161 16.678 -27.908 1.00 81.88 174 PHE A C 1
ATOM 1325 O O . PHE A 1 174 ? 0.302 17.296 -27.275 1.00 81.88 174 PHE A O 1
ATOM 1332 N N . LYS A 1 175 ? 0.923 15.449 -28.390 1.00 85.31 175 LYS A N 1
ATOM 1333 C CA . LYS A 1 175 ? -0.344 14.736 -28.154 1.00 85.31 175 LYS A CA 1
ATOM 1334 C C . LYS A 1 175 ? -0.558 14.430 -26.671 1.00 85.31 175 LYS A C 1
ATOM 1336 O O . LYS A 1 175 ? -1.687 14.540 -26.197 1.00 85.31 175 LYS A O 1
ATOM 1341 N N . ARG A 1 176 ? 0.504 14.071 -25.942 1.00 87.31 176 ARG A N 1
ATOM 1342 C CA . ARG A 1 176 ? 0.445 13.835 -24.490 1.00 87.31 176 ARG A CA 1
ATOM 1343 C C . ARG A 1 176 ? 0.191 15.124 -23.717 1.00 87.31 176 ARG A C 1
ATOM 1345 O O . ARG A 1 176 ? -0.692 15.132 -22.869 1.00 87.31 176 ARG A O 1
ATOM 1352 N N . GLN A 1 177 ? 0.860 16.220 -24.074 1.00 87.38 177 GLN A N 1
ATOM 1353 C CA . GLN A 1 177 ? 0.635 17.531 -23.456 1.00 87.38 177 GLN A CA 1
ATOM 1354 C C . GLN A 1 177 ? -0.837 17.959 -23.574 1.00 87.38 177 GLN A C 1
ATOM 1356 O O . GLN A 1 177 ? -1.478 18.265 -22.573 1.00 87.38 177 GLN A O 1
ATOM 1361 N N . LYS A 1 178 ? -1.421 17.855 -24.777 1.00 89.62 178 LYS A N 1
ATOM 1362 C CA . LYS A 1 178 ? -2.852 18.133 -25.000 1.00 89.62 178 LYS A CA 1
ATOM 1363 C C . LYS A 1 178 ? -3.778 17.226 -24.193 1.00 89.62 178 LYS A C 1
ATOM 1365 O O . LYS A 1 178 ? -4.854 17.646 -23.772 1.00 89.62 178 LYS A O 1
ATOM 1370 N N . LYS A 1 179 ? -3.386 15.966 -23.992 1.00 93.12 179 LYS A N 1
ATOM 1371 C CA . LYS A 1 179 ? -4.145 15.017 -23.172 1.00 93.12 179 LYS A CA 1
ATOM 1372 C C . LYS A 1 179 ? -4.106 15.408 -21.692 1.00 93.12 179 LYS A C 1
ATOM 1374 O O . LYS A 1 179 ? -5.152 15.377 -21.053 1.00 93.12 179 LYS A O 1
ATOM 1379 N N . ILE A 1 180 ? -2.944 15.818 -21.181 1.00 91.56 180 ILE A N 1
ATOM 1380 C CA . ILE A 1 180 ? -2.767 16.336 -19.815 1.00 91.56 180 ILE A CA 1
ATOM 1381 C C . ILE A 1 180 ? -3.616 17.597 -19.612 1.00 91.56 180 ILE A C 1
ATOM 1383 O O . ILE A 1 180 ? -4.363 17.672 -18.644 1.00 91.56 180 ILE A O 1
ATOM 1387 N N . GLU A 1 181 ? -3.588 18.545 -20.552 1.00 91.06 181 GLU A N 1
ATOM 1388 C CA . GLU A 1 181 ? -4.428 19.753 -20.510 1.00 91.06 181 GLU A CA 1
ATOM 1389 C C . GLU A 1 181 ? -5.927 19.420 -20.500 1.00 91.06 181 GLU A C 1
ATOM 1391 O O . GLU A 1 181 ? -6.682 19.966 -19.696 1.00 91.06 181 GLU A O 1
ATOM 1396 N N . SER A 1 182 ? -6.364 18.484 -21.348 1.00 95.00 182 SER A N 1
ATOM 1397 C CA . SER A 1 182 ? -7.761 18.039 -21.379 1.00 95.00 182 SER A CA 1
ATOM 1398 C C . SER A 1 182 ? -8.185 17.361 -20.072 1.00 95.00 182 SER A C 1
ATOM 1400 O O . SER A 1 182 ? -9.279 17.622 -19.575 1.00 95.00 182 SER A O 1
ATOM 1402 N N . LEU A 1 183 ? -7.324 16.522 -19.488 1.00 94.94 183 LEU A N 1
ATOM 1403 C CA . LEU A 1 183 ? -7.578 15.876 -18.199 1.00 94.94 183 LEU A CA 1
ATOM 1404 C C . LEU A 1 183 ? -7.605 16.883 -17.047 1.00 94.94 183 LEU A C 1
ATOM 1406 O O . LEU A 1 183 ? -8.449 16.759 -16.167 1.00 94.94 183 LEU A O 1
ATOM 1410 N N . MET A 1 184 ? -6.740 17.897 -17.070 1.00 95.12 184 MET A N 1
ATOM 1411 C CA . MET A 1 184 ? -6.742 18.983 -16.091 1.00 95.12 184 MET A CA 1
ATOM 1412 C C . MET A 1 184 ? -8.048 19.789 -16.162 1.00 95.12 184 MET A C 1
ATOM 1414 O O . MET A 1 184 ? -8.674 20.026 -15.133 1.00 95.12 184 MET A O 1
ATOM 1418 N N . GLN A 1 185 ? -8.526 20.133 -17.364 1.00 95.50 185 GLN A N 1
ATOM 1419 C CA . GLN A 1 185 ? -9.829 20.791 -17.538 1.00 95.50 185 GLN A CA 1
ATOM 1420 C C . GLN A 1 185 ? -10.985 19.918 -17.029 1.00 95.50 185 GLN A C 1
ATOM 1422 O O . GLN A 1 185 ? -11.880 20.412 -16.346 1.00 95.50 185 GLN A O 1
ATOM 1427 N N . GLN A 1 186 ? -10.958 18.612 -17.317 1.00 96.25 186 GLN A N 1
ATOM 1428 C CA . GLN A 1 186 ? -11.948 17.668 -16.791 1.00 96.25 186 GLN A CA 1
ATOM 1429 C C . GLN A 1 186 ? -11.896 17.580 -15.264 1.00 96.25 186 GLN A C 1
ATOM 1431 O O . GLN A 1 186 ? -12.948 17.537 -14.632 1.00 96.25 186 GLN A O 1
ATOM 1436 N N . LEU A 1 187 ? -10.699 17.582 -14.670 1.00 95.75 187 LEU A N 1
ATOM 1437 C CA . LEU A 1 187 ? -10.518 17.567 -13.221 1.00 95.75 187 LEU A CA 1
ATOM 1438 C C . LEU A 1 187 ? -11.084 18.840 -12.582 1.00 95.75 187 LEU A C 1
ATOM 1440 O O . LEU A 1 187 ? -11.788 18.745 -11.587 1.00 95.75 187 LEU A O 1
ATOM 1444 N N . GLN A 1 188 ? -10.866 20.013 -13.181 1.00 95.81 188 GLN A N 1
ATOM 1445 C CA . GLN A 1 188 ? -11.438 21.276 -12.698 1.00 95.81 188 GLN A CA 1
ATOM 1446 C C . GLN A 1 188 ? -12.970 21.299 -12.768 1.00 95.81 188 GLN A C 1
ATOM 1448 O O . GLN A 1 188 ? -13.621 21.807 -11.856 1.00 95.81 188 GLN A O 1
ATOM 1453 N N . VAL A 1 189 ? -13.561 20.742 -13.830 1.00 96.56 189 VAL A N 1
ATOM 1454 C CA . VA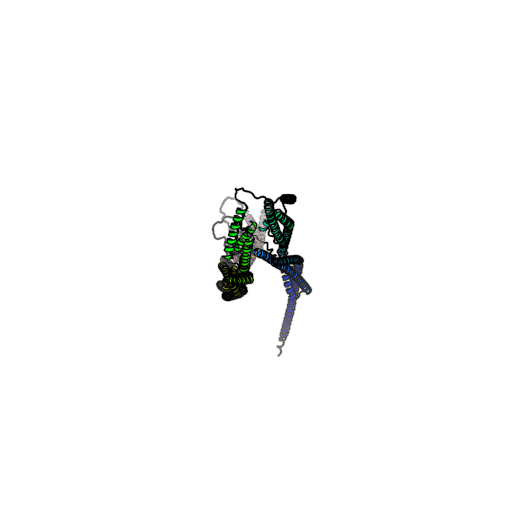L A 1 189 ? -15.022 20.585 -13.927 1.00 96.56 189 VAL A CA 1
ATOM 1455 C C . VAL A 1 189 ? -15.525 19.615 -12.857 1.00 96.56 189 VAL A C 1
ATOM 1457 O O . VAL A 1 189 ? -16.463 19.948 -12.141 1.00 96.56 189 VAL A O 1
ATOM 1460 N N . ALA A 1 190 ? -14.864 18.467 -12.686 1.00 95.62 190 ALA A N 1
ATOM 1461 C CA . ALA A 1 190 ? -15.233 17.477 -11.677 1.00 95.62 190 ALA A CA 1
ATOM 1462 C C . ALA A 1 190 ? -15.092 18.009 -10.242 1.00 95.62 190 ALA A C 1
ATOM 1464 O O . ALA A 1 190 ? -15.915 17.681 -9.398 1.00 95.62 190 ALA A O 1
ATOM 1465 N N . LEU A 1 191 ? -14.096 18.858 -9.970 1.00 95.88 191 LEU A N 1
ATOM 1466 C CA . LEU A 1 191 ? -13.930 19.529 -8.679 1.00 95.88 191 LEU A CA 1
ATOM 1467 C C . LEU A 1 191 ? -15.088 20.491 -8.389 1.00 95.88 191 LEU A C 1
ATOM 1469 O O . LEU A 1 191 ? -15.630 20.467 -7.290 1.00 95.88 191 LEU A O 1
ATOM 1473 N N . LYS A 1 192 ? -15.541 21.268 -9.383 1.00 95.69 192 LYS A N 1
ATOM 1474 C CA . LYS A 1 192 ? -16.736 22.121 -9.240 1.00 95.69 192 LYS A CA 1
ATOM 1475 C C . LYS A 1 192 ? -18.014 21.303 -9.050 1.00 95.69 192 LYS A C 1
ATOM 1477 O O . LYS A 1 192 ? -18.887 21.699 -8.286 1.00 95.69 192 LYS A O 1
ATOM 1482 N N . GLU A 1 193 ? -18.141 20.172 -9.744 1.00 94.56 193 GLU A N 1
ATOM 1483 C CA . GLU A 1 193 ? -19.265 19.244 -9.559 1.00 94.56 193 GLU A CA 1
ATOM 1484 C C . GLU A 1 193 ? -19.245 18.596 -8.166 1.00 94.56 193 GLU A C 1
ATOM 1486 O O . GLU A 1 193 ? -20.300 18.438 -7.557 1.00 94.56 193 GLU A O 1
ATOM 1491 N N . ALA A 1 194 ? -18.064 18.253 -7.646 1.00 94.75 194 ALA A N 1
ATOM 1492 C CA . ALA A 1 194 ? -17.878 17.711 -6.302 1.00 94.75 194 ALA A CA 1
ATOM 1493 C C . ALA A 1 194 ? -18.216 18.742 -5.216 1.00 94.75 194 ALA A C 1
ATOM 1495 O O . ALA A 1 194 ? -18.949 18.420 -4.283 1.00 94.75 194 ALA A O 1
ATOM 1496 N N . GLU A 1 195 ? -17.780 19.991 -5.390 1.00 95.00 195 GLU A N 1
ATOM 1497 C CA . GLU A 1 195 ? -18.142 21.116 -4.521 1.00 95.00 195 GLU A CA 1
ATOM 1498 C C . GLU A 1 195 ? -19.666 21.335 -4.507 1.00 95.00 195 GLU A C 1
ATOM 1500 O O . GLU A 1 195 ? -20.283 21.396 -3.446 1.00 95.00 195 GLU A O 1
ATOM 1505 N N . GLN A 1 196 ? -20.312 21.343 -5.680 1.00 93.62 196 GLN A N 1
ATOM 1506 C CA . GLN A 1 196 ? -21.774 21.454 -5.794 1.00 93.62 196 GLN A CA 1
ATOM 1507 C C . GLN A 1 196 ? -22.528 20.250 -5.216 1.00 93.62 196 GLN A C 1
ATOM 1509 O O . GLN A 1 196 ? -23.676 20.390 -4.791 1.00 93.62 196 GLN A O 1
ATOM 1514 N N . ALA A 1 197 ? -21.918 19.064 -5.229 1.00 93.00 197 ALA A N 1
ATOM 1515 C CA . ALA A 1 197 ? -22.495 17.853 -4.663 1.00 93.00 197 ALA A CA 1
ATOM 1516 C C . ALA A 1 197 ? -22.324 17.763 -3.138 1.00 93.00 197 ALA A C 1
ATOM 1518 O O . ALA A 1 197 ? -22.958 16.898 -2.544 1.00 93.00 197 ALA A O 1
ATOM 1519 N N . GLY A 1 198 ? -21.515 18.630 -2.514 1.00 92.94 198 GLY A N 1
ATOM 1520 C CA . GLY A 1 198 ? -21.216 18.576 -1.081 1.00 92.94 198 GLY A CA 1
ATOM 1521 C C . GLY A 1 198 ? -20.188 17.502 -0.712 1.00 92.94 198 GLY A C 1
ATOM 1522 O O . GLY A 1 198 ? -20.250 16.941 0.379 1.00 92.94 198 GLY A O 1
ATOM 1523 N N . VAL A 1 199 ? -19.269 17.170 -1.624 1.00 93.75 199 VAL A N 1
ATOM 1524 C CA . VAL A 1 199 ? -18.129 16.295 -1.309 1.00 93.75 199 VAL A CA 1
ATOM 1525 C C . VAL A 1 199 ? -17.237 16.997 -0.276 1.00 93.75 199 VAL A C 1
ATOM 1527 O O . VAL A 1 199 ? -16.960 18.186 -0.447 1.00 93.75 199 VAL A O 1
ATOM 1530 N N . PRO A 1 200 ? -16.781 16.304 0.785 1.00 90.00 200 PRO A N 1
ATOM 1531 C CA . PRO A 1 200 ? -15.901 16.900 1.784 1.00 90.00 200 PRO A CA 1
ATOM 1532 C C . PRO A 1 200 ? -14.629 17.461 1.138 1.00 90.00 200 PRO A C 1
ATOM 1534 O O . PRO A 1 200 ? -14.013 16.810 0.289 1.00 90.00 200 PRO A O 1
ATOM 1537 N N . GLU A 1 201 ? -14.226 18.664 1.563 1.00 90.06 201 GLU A N 1
ATOM 1538 C CA . GLU A 1 201 ? -13.049 19.356 1.020 1.00 90.06 201 GLU A CA 1
ATOM 1539 C C . GLU A 1 201 ? -11.791 18.487 1.119 1.00 90.06 201 GLU A C 1
ATOM 1541 O O . GLU A 1 201 ? -11.016 18.446 0.168 1.00 90.06 201 GLU A O 1
ATOM 1546 N N . GLU A 1 202 ? -11.638 17.720 2.206 1.00 88.94 202 GLU A N 1
ATOM 1547 C CA . GLU A 1 202 ? -10.508 16.810 2.441 1.00 88.94 202 GLU A CA 1
ATOM 1548 C C . GLU A 1 202 ? -10.264 15.843 1.273 1.00 88.94 202 GLU A C 1
ATOM 1550 O O . GLU A 1 202 ? -9.125 15.691 0.831 1.00 88.94 202 GLU A O 1
ATOM 1555 N N . SER A 1 203 ? -11.327 15.264 0.701 1.00 82.75 203 SER A N 1
ATOM 1556 C CA . SER A 1 203 ? -11.234 14.356 -0.452 1.00 82.75 203 SER A CA 1
ATOM 1557 C C . SER A 1 203 ? -10.846 15.066 -1.758 1.00 82.75 203 SER A C 1
ATOM 1559 O O . SER A 1 203 ? -10.462 14.408 -2.726 1.00 82.75 203 SER A O 1
ATOM 1561 N N . CYS A 1 204 ? -10.953 16.397 -1.813 1.00 93.69 204 CYS A N 1
ATOM 1562 C CA . CYS A 1 204 ? -10.643 17.212 -2.988 1.00 93.69 204 CYS A CA 1
ATOM 1563 C C . CYS A 1 204 ? -9.295 17.949 -2.888 1.00 93.69 204 CYS A C 1
ATOM 1565 O O . CYS A 1 204 ? -8.780 18.373 -3.926 1.00 93.69 204 CYS A O 1
ATOM 1567 N N . ILE A 1 205 ? -8.707 18.090 -1.689 1.00 94.12 205 ILE A N 1
ATOM 1568 C CA . ILE A 1 205 ? -7.454 18.840 -1.458 1.00 94.12 205 ILE A CA 1
ATOM 1569 C C . ILE A 1 205 ? -6.333 18.354 -2.380 1.00 94.12 205 ILE A C 1
ATOM 1571 O O . ILE A 1 205 ? -5.715 19.164 -3.068 1.00 94.12 205 ILE A O 1
ATOM 1575 N N . GLU A 1 206 ? -6.100 17.042 -2.461 1.00 91.62 206 GLU A N 1
ATOM 1576 C CA . GLU A 1 206 ? -5.012 16.486 -3.280 1.00 91.62 206 GLU A CA 1
ATOM 1577 C C . GLU A 1 206 ? -5.179 16.810 -4.772 1.00 91.62 206 GLU A C 1
ATOM 1579 O O . GLU A 1 206 ? -4.222 17.188 -5.451 1.00 91.62 206 GLU A O 1
ATOM 1584 N N . ALA A 1 207 ? -6.407 16.718 -5.288 1.00 91.88 207 ALA A N 1
ATOM 1585 C CA . ALA A 1 207 ? -6.722 17.034 -6.676 1.00 91.88 207 ALA A CA 1
ATOM 1586 C C . ALA A 1 207 ? -6.577 18.538 -6.980 1.00 91.88 207 ALA A C 1
ATOM 1588 O O . ALA A 1 207 ? -6.090 18.905 -8.055 1.00 91.88 207 ALA A O 1
ATOM 1589 N N . VAL A 1 208 ? -6.951 19.410 -6.036 1.00 94.94 208 VAL A N 1
ATOM 1590 C CA . VAL A 1 208 ? -6.750 20.866 -6.132 1.00 94.94 208 VAL A CA 1
ATOM 1591 C C . VAL A 1 208 ? -5.261 21.210 -6.117 1.00 94.94 208 VAL A C 1
ATOM 1593 O O . VAL A 1 208 ? -4.793 21.955 -6.983 1.00 94.94 208 VAL A O 1
ATOM 1596 N N . GLU A 1 209 ? -4.493 20.635 -5.189 1.00 93.81 209 GLU A N 1
ATOM 1597 C CA . GLU A 1 209 ? -3.040 20.809 -5.126 1.00 93.81 209 GLU A CA 1
ATOM 1598 C C . GLU A 1 209 ? -2.360 20.347 -6.414 1.00 93.81 209 GLU A C 1
ATOM 1600 O O . GLU A 1 209 ? -1.487 21.040 -6.941 1.00 93.81 209 GLU A O 1
ATOM 1605 N N . LEU A 1 210 ? -2.770 19.197 -6.949 1.00 91.62 210 LEU A N 1
ATOM 1606 C CA . LEU A 1 210 ? -2.225 18.663 -8.187 1.00 91.62 210 LEU A CA 1
ATOM 1607 C C . LEU A 1 210 ? -2.525 19.582 -9.380 1.00 91.62 210 LEU A C 1
ATOM 1609 O O . LEU A 1 210 ? -1.621 19.863 -10.170 1.00 91.62 210 LEU A O 1
ATOM 1613 N N . SER A 1 211 ? -3.750 20.113 -9.489 1.00 93.25 211 SER A N 1
ATOM 1614 C CA . SER A 1 211 ? -4.093 21.108 -10.517 1.00 93.25 211 SER A CA 1
ATOM 1615 C C . SER A 1 211 ? -3.233 22.370 -10.387 1.00 93.25 211 SER A C 1
ATOM 1617 O O . SER A 1 211 ? -2.704 22.857 -11.385 1.00 93.25 211 SER A O 1
ATOM 1619 N N . LEU A 1 212 ? -3.045 22.888 -9.168 1.00 93.56 212 LEU A N 1
ATOM 1620 C CA . LEU A 1 212 ? -2.226 24.078 -8.913 1.00 93.56 212 LEU A CA 1
ATOM 1621 C C . LEU A 1 212 ? -0.752 23.858 -9.271 1.00 93.56 212 LEU A C 1
ATOM 1623 O O . LEU A 1 212 ? -0.145 24.711 -9.921 1.00 93.56 212 LEU A O 1
ATOM 1627 N N . ARG A 1 213 ? -0.174 22.712 -8.890 1.00 91.19 213 ARG A N 1
ATOM 1628 C CA . ARG A 1 213 ? 1.210 22.353 -9.242 1.00 91.19 213 ARG A CA 1
ATOM 1629 C C . ARG A 1 213 ? 1.394 22.290 -10.758 1.00 91.19 213 ARG A C 1
ATOM 1631 O O . ARG A 1 213 ? 2.393 22.790 -11.272 1.00 91.19 213 ARG A O 1
ATOM 1638 N N . LEU A 1 214 ? 0.427 21.735 -11.492 1.00 88.31 214 LEU A N 1
ATOM 1639 C CA . LEU A 1 214 ? 0.484 21.682 -12.955 1.00 88.31 214 LEU A CA 1
ATOM 1640 C C . LEU A 1 214 ? 0.388 23.051 -13.613 1.00 88.31 214 LEU A C 1
ATOM 1642 O O . LEU A 1 214 ? 1.159 23.332 -14.528 1.00 88.31 214 LEU A O 1
ATOM 1646 N N . GLU A 1 215 ? -0.501 23.919 -13.139 1.00 90.31 215 GLU A N 1
ATOM 1647 C CA . GLU A 1 215 ? -0.578 25.293 -13.638 1.00 90.31 215 GLU A CA 1
ATOM 1648 C C . GLU A 1 215 ? 0.725 26.060 -13.384 1.00 90.31 215 GLU A C 1
ATOM 1650 O O . GLU A 1 215 ? 1.193 26.800 -14.251 1.00 90.31 215 GLU A O 1
ATOM 1655 N N . GLN A 1 216 ? 1.346 25.867 -12.217 1.00 89.44 216 GLN A N 1
ATOM 1656 C CA . GLN A 1 216 ? 2.652 26.451 -11.909 1.00 89.44 216 GLN A CA 1
ATOM 1657 C C . GLN A 1 216 ? 3.739 25.932 -12.857 1.00 89.44 216 GLN A C 1
ATOM 1659 O O . GLN A 1 216 ? 4.509 26.735 -13.388 1.00 89.44 216 GLN A O 1
ATOM 1664 N N . HIS A 1 217 ? 3.768 24.624 -13.130 1.00 84.81 217 HIS A N 1
ATOM 1665 C CA . HIS A 1 217 ? 4.685 24.041 -14.109 1.00 84.81 217 HIS A CA 1
ATOM 1666 C C . HIS A 1 217 ? 4.453 24.590 -15.521 1.00 84.81 217 HIS A C 1
ATOM 1668 O O . HIS A 1 217 ? 5.412 25.011 -16.161 1.00 84.81 217 HIS A O 1
ATOM 1674 N N . GLN A 1 218 ? 3.201 24.692 -15.978 1.00 87.12 218 GLN A N 1
ATOM 1675 C CA . GLN A 1 218 ? 2.875 25.276 -17.283 1.00 87.12 218 GLN A CA 1
ATOM 1676 C C . GLN A 1 218 ? 3.310 26.743 -17.385 1.00 87.12 218 GLN A C 1
ATOM 1678 O O . GLN A 1 218 ? 3.865 27.150 -18.404 1.00 87.12 218 GLN A O 1
ATOM 1683 N N . ARG A 1 219 ? 3.112 27.546 -16.331 1.00 87.88 219 ARG A N 1
ATOM 1684 C CA . ARG A 1 219 ? 3.573 28.945 -16.302 1.00 87.88 219 ARG A CA 1
ATOM 1685 C C . ARG A 1 219 ? 5.098 29.039 -16.337 1.00 87.88 219 ARG A C 1
ATOM 1687 O O . ARG A 1 219 ? 5.631 29.875 -17.065 1.00 87.88 219 ARG A O 1
ATOM 1694 N N . ALA A 1 220 ? 5.801 28.191 -15.588 1.00 86.88 220 ALA A N 1
ATOM 1695 C CA . ALA A 1 220 ? 7.262 28.133 -15.611 1.00 86.88 220 ALA A CA 1
ATOM 1696 C C . ALA A 1 220 ? 7.793 27.711 -16.994 1.00 86.88 220 ALA A C 1
ATOM 1698 O O . ALA A 1 220 ? 8.720 28.331 -17.518 1.00 86.88 220 ALA A O 1
ATOM 1699 N N . ASP A 1 221 ? 7.164 26.719 -17.623 1.00 84.44 221 ASP A N 1
ATOM 1700 C CA . ASP A 1 221 ? 7.496 26.265 -18.975 1.00 84.44 221 ASP A CA 1
ATOM 1701 C C . ASP A 1 221 ? 7.245 27.358 -20.028 1.00 84.44 221 ASP A C 1
ATOM 1703 O O . ASP A 1 221 ? 8.079 27.581 -20.900 1.00 84.44 221 ASP A O 1
ATOM 1707 N N . GLN A 1 222 ? 6.149 28.113 -19.926 1.00 86.25 222 GLN A N 1
ATOM 1708 C CA . GLN A 1 222 ? 5.882 29.243 -20.824 1.00 86.25 222 GLN A CA 1
ATOM 1709 C C . GLN A 1 222 ? 6.888 30.383 -20.638 1.00 86.25 222 GLN A C 1
ATOM 1711 O O . GLN A 1 222 ? 7.319 30.999 -21.611 1.00 86.25 222 GLN A O 1
ATOM 1716 N N . LEU A 1 223 ? 7.276 30.689 -19.396 1.00 87.94 223 LEU A N 1
ATOM 1717 C CA . LEU A 1 223 ? 8.283 31.714 -19.116 1.00 87.94 223 LEU A CA 1
ATOM 1718 C C . LEU A 1 223 ? 9.662 31.306 -19.642 1.00 87.94 223 LEU A C 1
ATOM 1720 O O . LEU A 1 223 ? 10.358 32.133 -20.227 1.00 87.94 223 LEU A O 1
ATOM 1724 N N . THR A 1 224 ? 10.054 30.044 -19.467 1.00 86.06 224 THR A N 1
ATOM 1725 C CA . THR A 1 224 ? 11.312 29.529 -20.029 1.00 86.06 224 THR A CA 1
ATOM 1726 C C . THR A 1 224 ? 11.272 29.508 -21.554 1.00 86.06 224 THR A C 1
ATOM 1728 O O . THR A 1 224 ? 12.226 29.966 -22.174 1.00 86.06 224 THR A O 1
ATOM 1731 N N . ALA A 1 225 ? 10.161 29.095 -22.171 1.00 85.62 225 ALA A N 1
ATOM 1732 C CA . ALA A 1 225 ? 9.984 29.157 -23.621 1.00 85.62 225 ALA A CA 1
ATOM 1733 C C . ALA A 1 225 ? 10.097 30.593 -24.161 1.00 85.62 225 ALA A C 1
ATOM 1735 O O . ALA A 1 225 ? 10.791 30.815 -25.149 1.00 85.62 225 ALA A O 1
ATOM 1736 N N . LYS A 1 226 ? 9.497 31.582 -23.482 1.00 88.38 226 LYS A N 1
ATOM 1737 C CA . LYS A 1 226 ? 9.638 33.007 -23.835 1.00 88.38 226 LYS A CA 1
ATOM 1738 C C . LYS A 1 226 ? 11.087 33.484 -23.759 1.00 88.38 226 LYS A C 1
ATOM 1740 O O . LYS A 1 226 ? 11.565 34.078 -24.716 1.00 88.38 226 LYS A O 1
ATOM 1745 N N . LYS A 1 227 ? 11.807 33.158 -22.680 1.00 87.88 227 LYS A N 1
ATOM 1746 C CA . LYS A 1 227 ? 13.238 33.486 -22.551 1.00 87.88 227 LYS A CA 1
ATOM 1747 C C . LYS A 1 227 ? 14.074 32.842 -23.659 1.00 87.88 227 LYS A C 1
ATOM 1749 O O . LYS A 1 227 ? 14.927 33.496 -24.242 1.00 87.88 227 LYS A O 1
ATOM 1754 N N . LEU A 1 228 ? 13.808 31.578 -23.990 1.00 86.88 228 LEU A N 1
ATOM 1755 C CA . LEU A 1 228 ? 14.493 30.889 -25.088 1.00 86.88 228 LEU A CA 1
ATOM 1756 C C . LEU A 1 228 ? 14.144 31.499 -26.455 1.00 86.88 228 LEU A C 1
ATOM 1758 O O . LEU A 1 228 ? 15.003 31.561 -27.327 1.00 86.88 228 LEU A O 1
ATOM 1762 N N . HIS A 1 229 ? 12.918 31.990 -26.650 1.00 87.19 229 HIS A N 1
ATOM 1763 C CA . HIS A 1 229 ? 12.548 32.764 -27.837 1.00 87.19 229 HIS A CA 1
ATOM 1764 C C . HIS A 1 229 ? 13.298 34.095 -27.929 1.00 87.19 229 HIS A C 1
ATOM 1766 O O . HIS A 1 229 ? 13.783 34.433 -29.005 1.00 87.19 229 HIS A O 1
ATOM 1772 N N . GLU A 1 230 ? 13.423 34.827 -26.823 1.00 89.75 230 GLU A N 1
ATOM 1773 C CA . GLU A 1 230 ? 14.194 36.074 -26.762 1.00 89.75 230 GLU A CA 1
ATOM 1774 C C . GLU A 1 230 ? 15.673 35.824 -27.086 1.00 89.75 230 GLU A C 1
ATOM 1776 O O . GLU A 1 230 ? 16.250 36.526 -27.913 1.00 89.75 230 GLU A O 1
ATOM 1781 N N . LEU A 1 231 ? 16.265 34.762 -26.531 1.00 86.19 231 LEU A N 1
ATOM 1782 C CA . LEU A 1 231 ? 17.632 34.343 -26.858 1.00 86.19 231 LEU A CA 1
ATOM 1783 C C . LEU A 1 231 ? 17.773 33.920 -28.319 1.00 86.19 231 LEU A C 1
ATOM 1785 O O . LEU A 1 231 ? 18.765 34.245 -28.964 1.00 86.19 231 LEU A O 1
ATOM 1789 N N . ALA A 1 232 ? 16.759 33.252 -28.871 1.00 86.19 232 ALA A N 1
ATOM 1790 C CA . ALA A 1 232 ? 16.740 32.882 -30.279 1.00 86.19 232 ALA A CA 1
ATOM 1791 C C . ALA A 1 232 ? 16.613 34.095 -31.206 1.00 86.19 232 ALA A C 1
ATOM 1793 O O . ALA A 1 232 ? 16.824 33.942 -32.404 1.00 86.19 232 ALA A O 1
ATOM 1794 N N . ALA A 1 233 ? 16.287 35.285 -30.703 1.00 86.12 233 ALA A N 1
ATOM 1795 C CA . ALA A 1 233 ? 16.325 36.518 -31.481 1.00 86.12 233 ALA A CA 1
ATOM 1796 C C . ALA A 1 233 ? 17.697 37.218 -31.429 1.00 86.12 233 ALA A C 1
ATOM 1798 O O . ALA A 1 233 ? 17.964 38.062 -32.280 1.00 86.12 233 ALA A O 1
ATOM 1799 N N . MET A 1 234 ? 18.578 36.869 -30.485 1.00 86.75 234 MET A N 1
ATOM 1800 C CA . MET A 1 234 ? 19.901 37.490 -30.360 1.00 86.75 234 MET A CA 1
ATOM 1801 C C . MET A 1 234 ? 20.898 36.942 -31.389 1.00 86.75 234 MET A C 1
ATOM 1803 O O . MET A 1 234 ? 20.874 35.762 -31.739 1.00 86.75 234 MET A O 1
ATOM 1807 N N . GLU A 1 235 ? 21.794 37.798 -31.879 1.00 81.69 235 GLU A N 1
ATOM 1808 C CA . GLU A 1 235 ? 22.841 37.424 -32.848 1.00 81.69 235 GLU A CA 1
ATOM 1809 C C . GLU A 1 235 ? 24.150 36.970 -32.195 1.00 81.69 235 GLU A C 1
ATOM 1811 O O . GLU A 1 235 ? 24.959 36.326 -32.850 1.00 81.69 235 GLU A O 1
ATOM 1816 N N . ASP A 1 236 ? 24.329 37.273 -30.912 1.00 82.50 236 ASP A N 1
ATOM 1817 C CA . ASP A 1 236 ? 25.557 37.036 -30.157 1.00 82.50 236 ASP A CA 1
ATOM 1818 C C . ASP A 1 236 ? 25.692 35.551 -29.743 1.00 82.50 236 ASP A C 1
ATOM 1820 O O . ASP A 1 236 ? 24.889 35.090 -28.921 1.00 82.50 236 ASP A O 1
ATOM 1824 N N . PRO A 1 237 ? 26.647 34.785 -30.312 1.00 79.38 237 PRO A N 1
ATOM 1825 C CA . PRO A 1 237 ? 26.790 33.353 -30.052 1.00 79.38 237 PRO A CA 1
ATOM 1826 C C . PRO A 1 237 ? 27.236 33.057 -28.617 1.00 79.38 237 PRO A C 1
ATOM 1828 O O . PRO A 1 237 ? 26.703 32.128 -28.014 1.00 79.38 237 PRO A O 1
ATOM 1831 N N . GLU A 1 238 ? 28.116 33.881 -28.039 1.00 81.88 238 GLU A N 1
ATOM 1832 C CA . GLU A 1 238 ? 28.667 33.674 -26.692 1.00 81.88 238 GLU A CA 1
ATOM 1833 C C . GLU A 1 238 ? 27.558 33.717 -25.637 1.00 81.88 238 GLU A C 1
ATOM 1835 O O . GLU A 1 238 ? 27.452 32.844 -24.780 1.00 81.88 238 GLU A O 1
ATOM 1840 N N . LYS A 1 239 ? 26.628 34.671 -25.761 1.00 84.62 239 LYS A N 1
ATOM 1841 C CA . LYS A 1 239 ? 25.479 34.768 -24.848 1.00 84.62 239 LYS A CA 1
ATOM 1842 C C . LYS A 1 239 ? 24.515 33.588 -24.966 1.00 84.62 239 LYS A C 1
ATOM 1844 O O . LYS A 1 239 ? 23.854 33.236 -23.986 1.00 84.62 239 LYS A O 1
ATOM 1849 N N . ILE A 1 240 ? 24.375 33.010 -26.162 1.00 85.62 240 ILE A N 1
ATOM 1850 C CA . ILE A 1 240 ? 23.530 31.829 -26.374 1.00 85.62 240 ILE A CA 1
ATOM 1851 C C . ILE A 1 240 ? 24.217 30.598 -25.775 1.00 85.62 240 ILE A C 1
ATOM 1853 O O . ILE A 1 240 ? 23.553 29.805 -25.107 1.00 85.62 240 ILE A O 1
ATOM 1857 N N . GLU A 1 241 ? 25.527 30.457 -25.967 1.00 84.19 241 GLU A N 1
ATOM 1858 C CA . GLU A 1 241 ? 26.327 29.374 -25.394 1.00 84.19 241 GLU A CA 1
ATOM 1859 C C . GLU A 1 241 ? 26.375 29.425 -23.871 1.00 84.19 241 GLU A C 1
ATOM 1861 O O . GLU A 1 241 ? 26.075 28.414 -23.239 1.00 84.19 241 GLU A O 1
ATOM 1866 N N . ASP A 1 242 ? 26.630 30.592 -23.277 1.00 84.62 242 ASP A N 1
ATOM 1867 C CA . ASP A 1 242 ? 26.605 30.787 -21.827 1.00 84.62 242 ASP A CA 1
ATOM 1868 C C . ASP A 1 242 ? 25.258 30.351 -21.244 1.00 84.62 242 ASP A C 1
ATOM 1870 O O . ASP A 1 242 ? 25.194 29.606 -20.261 1.00 84.62 242 ASP A O 1
ATOM 1874 N N . PHE A 1 243 ? 24.152 30.735 -21.885 1.00 83.19 243 PHE A N 1
ATOM 1875 C CA . PHE A 1 243 ? 22.823 30.327 -21.442 1.00 83.19 243 PHE A CA 1
ATOM 1876 C C . PHE A 1 243 ? 22.570 28.820 -21.627 1.00 83.19 243 PHE A C 1
ATOM 1878 O O . PHE A 1 243 ? 21.986 28.171 -20.750 1.00 83.19 243 PHE A O 1
ATOM 1885 N N . LEU A 1 244 ? 23.008 28.231 -22.745 1.00 82.62 244 LEU A N 1
ATOM 1886 C CA . LEU A 1 244 ? 22.919 26.784 -22.981 1.00 82.62 244 LEU A CA 1
ATOM 1887 C C . LEU A 1 244 ? 23.779 25.988 -21.988 1.00 82.62 244 LEU A C 1
ATOM 1889 O O . LEU A 1 244 ? 23.379 24.907 -21.556 1.00 82.62 244 LEU A O 1
ATOM 1893 N N . PHE A 1 245 ? 24.920 26.534 -21.580 1.00 83.00 245 PHE A N 1
ATOM 1894 C CA . PHE A 1 245 ? 25.794 25.961 -20.565 1.00 83.00 245 PHE A CA 1
ATOM 1895 C C . PHE A 1 245 ? 25.107 25.964 -19.194 1.00 83.00 245 PHE A C 1
ATOM 1897 O O . PHE A 1 245 ? 24.939 24.914 -18.575 1.00 83.00 245 PHE A O 1
ATOM 1904 N N . HIS A 1 246 ? 24.557 27.110 -18.782 1.00 79.75 246 HIS A N 1
ATOM 1905 C CA . HIS A 1 246 ? 23.854 27.247 -17.501 1.00 79.75 246 HIS A CA 1
ATOM 1906 C C . HIS A 1 246 ? 22.567 26.403 -17.435 1.00 79.75 246 HIS A C 1
ATOM 1908 O O . HIS A 1 246 ? 22.149 25.966 -16.361 1.00 79.75 246 HIS A O 1
ATOM 1914 N N . THR A 1 247 ? 21.922 26.148 -18.578 1.00 75.44 247 THR A N 1
ATOM 1915 C CA . THR A 1 247 ? 20.757 25.249 -18.654 1.00 75.44 247 THR A CA 1
ATOM 1916 C C . THR A 1 247 ? 21.140 23.768 -18.696 1.00 75.44 247 THR A C 1
ATOM 1918 O O . THR A 1 247 ? 20.352 22.937 -18.234 1.00 75.44 247 THR A O 1
ATOM 1921 N N . LYS A 1 248 ? 22.344 23.421 -19.176 1.00 75.62 248 LYS A N 1
ATOM 1922 C CA . LYS A 1 248 ? 22.893 22.054 -19.149 1.00 75.62 248 LYS A CA 1
ATOM 1923 C C . LYS A 1 248 ? 23.329 21.593 -17.760 1.00 75.62 248 LYS A C 1
ATOM 1925 O O . LYS A 1 248 ? 23.205 20.399 -17.493 1.00 75.62 248 LYS A O 1
ATOM 1930 N N . ASP A 1 249 ? 23.706 22.499 -16.857 1.00 73.31 249 ASP A N 1
ATOM 1931 C CA . ASP A 1 249 ? 24.108 22.197 -15.466 1.00 73.31 249 ASP A CA 1
ATOM 1932 C C . ASP A 1 249 ? 22.966 21.666 -14.559 1.00 73.31 249 ASP A C 1
ATOM 1934 O O . ASP A 1 249 ? 23.029 21.674 -13.330 1.00 73.31 249 ASP A O 1
ATOM 1938 N N . GLY A 1 250 ? 21.889 21.149 -15.155 1.00 60.16 250 GLY A N 1
ATOM 1939 C CA . GLY A 1 250 ? 20.916 20.263 -14.514 1.00 60.16 250 GLY A CA 1
ATOM 1940 C C . GLY A 1 250 ? 19.857 20.952 -13.654 1.00 60.16 250 GLY A C 1
ATOM 1941 O O . GLY A 1 250 ? 18.778 20.388 -13.473 1.00 60.16 250 GLY A O 1
ATOM 1942 N N . SER A 1 251 ? 20.097 22.176 -13.175 1.00 60.25 251 SER A N 1
ATOM 1943 C CA . SER A 1 251 ? 19.138 22.895 -12.317 1.00 60.25 251 SER A CA 1
ATOM 1944 C C . SER A 1 251 ? 17.970 23.542 -13.079 1.00 60.25 251 SER A C 1
ATOM 1946 O O . SER A 1 251 ? 16.920 23.795 -12.491 1.00 60.25 251 SER A O 1
ATOM 1948 N N . MET A 1 252 ? 18.126 23.770 -14.388 1.00 60.25 252 MET A N 1
ATOM 1949 C CA . MET A 1 252 ? 17.203 24.551 -15.229 1.00 60.25 252 MET A CA 1
ATOM 1950 C C . MET A 1 252 ? 16.837 23.846 -16.542 1.00 60.25 252 MET A C 1
ATOM 1952 O O . MET A 1 252 ? 16.452 24.501 -17.510 1.00 60.25 252 MET A O 1
ATOM 1956 N N . LEU A 1 253 ? 16.938 22.514 -16.611 1.00 70.56 253 LEU A N 1
ATOM 1957 C CA . LEU A 1 253 ? 16.488 21.795 -17.803 1.00 70.56 253 LEU A CA 1
ATOM 1958 C C . LEU A 1 253 ? 14.971 21.992 -17.974 1.00 70.56 253 LEU A C 1
ATOM 1960 O O . LEU A 1 253 ? 14.205 21.580 -17.092 1.00 70.56 253 LEU A O 1
ATOM 1964 N N . PRO A 1 254 ? 14.512 22.598 -19.086 1.00 68.69 254 PRO A N 1
ATOM 1965 C CA . PRO A 1 254 ? 13.094 22.824 -19.301 1.00 68.69 254 PRO A CA 1
ATOM 1966 C C . PRO A 1 254 ? 12.349 21.487 -19.314 1.00 68.69 254 PRO A C 1
ATOM 1968 O O . PRO A 1 254 ? 12.688 20.556 -20.057 1.00 68.69 254 PRO A O 1
ATOM 1971 N N . LYS A 1 255 ? 11.331 21.370 -18.457 1.00 74.44 255 LYS A N 1
ATOM 1972 C CA . LYS A 1 255 ? 10.484 20.173 -18.393 1.00 74.44 255 LYS A CA 1
ATOM 1973 C C . LYS A 1 255 ? 9.430 20.190 -19.503 1.00 74.44 255 LYS A C 1
ATOM 1975 O O . LYS A 1 255 ? 9.109 19.127 -20.032 1.00 74.44 255 LYS A O 1
ATOM 1980 N N . GLY A 1 256 ? 8.979 21.373 -19.914 1.00 78.62 256 GLY A N 1
ATOM 1981 C CA . GLY A 1 256 ? 7.990 21.557 -20.970 1.00 78.62 256 GLY A CA 1
ATOM 1982 C C . GLY A 1 256 ? 8.492 21.288 -22.386 1.00 78.62 256 GLY A C 1
ATOM 1983 O O . GLY A 1 256 ? 9.599 21.665 -22.774 1.00 78.62 256 GLY A O 1
ATOM 1984 N N . GLY A 1 257 ? 7.623 20.689 -23.204 1.00 79.88 257 GLY A N 1
ATOM 1985 C CA . GLY A 1 257 ? 7.926 20.352 -24.599 1.00 79.88 257 GLY A CA 1
ATOM 1986 C C . GLY A 1 257 ? 8.085 21.553 -25.545 1.00 79.88 257 GLY A C 1
ATOM 1987 O O . GLY A 1 257 ? 8.621 21.391 -26.638 1.00 79.88 257 GLY A O 1
ATOM 1988 N N . GLU A 1 258 ? 7.615 22.749 -25.183 1.00 81.94 258 GLU A N 1
ATOM 1989 C CA . GLU A 1 258 ? 7.815 23.972 -25.983 1.00 81.94 258 GLU A CA 1
ATOM 1990 C C . GLU A 1 258 ? 9.202 24.577 -25.745 1.00 81.94 258 GLU A C 1
ATOM 1992 O O . GLU A 1 258 ? 9.958 24.785 -26.692 1.00 81.94 258 GLU A O 1
ATOM 1997 N N . ALA A 1 259 ? 9.577 24.754 -24.477 1.00 83.69 259 ALA A N 1
ATOM 1998 C CA . ALA A 1 259 ? 10.907 25.211 -24.102 1.00 83.69 259 ALA A CA 1
ATOM 1999 C C . ALA A 1 259 ? 12.000 24.250 -24.610 1.00 83.69 259 ALA A C 1
ATOM 2001 O O . ALA A 1 259 ? 13.005 24.699 -25.147 1.00 83.69 259 ALA A O 1
ATOM 2002 N N . ARG A 1 260 ? 11.778 22.929 -24.573 1.00 82.69 260 ARG A N 1
ATOM 2003 C CA . ARG A 1 260 ? 12.703 21.962 -25.196 1.00 82.69 260 ARG A CA 1
ATOM 2004 C C . ARG A 1 260 ? 12.857 22.147 -26.701 1.00 82.69 260 ARG A C 1
ATOM 2006 O O . ARG A 1 260 ? 13.978 22.198 -27.184 1.00 82.69 260 ARG A O 1
ATOM 2013 N N . ARG A 1 261 ? 11.753 22.312 -27.439 1.00 82.69 261 ARG A N 1
ATOM 2014 C CA . ARG A 1 261 ? 11.814 22.583 -28.886 1.00 82.69 261 ARG A CA 1
ATOM 2015 C C . ARG A 1 261 ? 12.620 23.841 -29.188 1.00 82.69 261 ARG A C 1
ATOM 2017 O O . ARG A 1 261 ? 13.391 23.859 -30.140 1.00 82.69 261 ARG A O 1
ATOM 2024 N N . MET A 1 262 ? 12.474 24.874 -28.363 1.00 85.00 262 MET A N 1
ATOM 2025 C CA . MET A 1 262 ? 13.272 26.088 -28.503 1.00 85.00 262 MET A CA 1
ATOM 2026 C C . MET A 1 262 ? 14.743 25.893 -28.152 1.00 85.00 262 MET A C 1
ATOM 2028 O O . MET A 1 262 ? 15.599 26.478 -28.811 1.00 85.00 262 MET A O 1
ATOM 2032 N N . LEU A 1 263 ? 15.046 25.040 -27.177 1.00 85.06 263 LEU A N 1
ATOM 2033 C CA . LEU A 1 263 ? 16.414 24.646 -26.862 1.00 85.06 263 LEU A CA 1
ATOM 2034 C C . LEU A 1 263 ? 17.063 23.885 -28.032 1.00 85.06 263 LEU A C 1
ATOM 2036 O O . LEU A 1 263 ? 18.209 24.170 -28.368 1.00 85.06 263 LEU A O 1
ATOM 2040 N N . ASP A 1 264 ? 16.329 22.997 -28.710 1.00 84.00 264 ASP A N 1
ATOM 2041 C CA . ASP A 1 264 ? 16.809 22.291 -29.911 1.00 84.00 264 ASP A CA 1
ATOM 2042 C C . ASP A 1 264 ? 17.092 23.273 -31.065 1.00 84.00 264 ASP A C 1
ATOM 2044 O O . ASP A 1 264 ? 18.125 23.186 -31.736 1.00 84.00 264 ASP A O 1
ATOM 2048 N N . VAL A 1 265 ? 16.205 24.258 -31.269 1.00 87.12 265 VAL A N 1
ATOM 2049 C CA . VAL A 1 265 ? 16.391 25.337 -32.258 1.00 87.12 265 VAL A CA 1
ATOM 2050 C C . VAL A 1 265 ? 17.634 26.169 -31.938 1.00 87.12 265 VAL A C 1
ATOM 2052 O O . VAL A 1 265 ? 18.431 26.439 -32.836 1.00 87.12 265 VAL A O 1
ATOM 2055 N N . LEU A 1 266 ? 17.825 26.549 -30.672 1.00 86.75 266 LEU A N 1
ATOM 2056 C CA . LEU A 1 266 ? 19.000 27.295 -30.217 1.00 86.75 266 LEU A CA 1
ATOM 2057 C C . LEU A 1 266 ? 20.287 26.487 -30.362 1.00 86.75 266 LEU A C 1
ATOM 2059 O O . LEU A 1 266 ? 21.265 27.009 -30.878 1.00 86.75 266 LEU A O 1
ATOM 2063 N N . THR A 1 267 ? 20.273 25.210 -29.988 1.00 85.25 267 THR A N 1
ATOM 2064 C CA . THR A 1 267 ? 21.431 24.315 -30.124 1.00 85.25 267 THR A CA 1
ATOM 2065 C C . THR A 1 267 ? 21.837 24.181 -31.592 1.00 85.25 267 THR A C 1
ATOM 2067 O O . THR A 1 2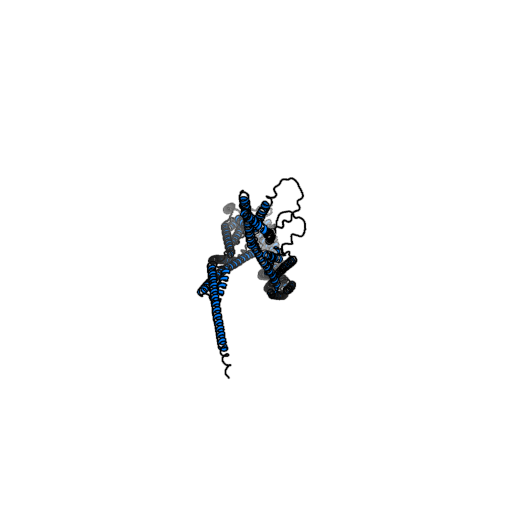67 ? 23.004 24.349 -31.934 1.00 85.25 267 THR A O 1
ATOM 2070 N N . THR A 1 268 ? 20.865 23.976 -32.486 1.00 85.56 268 THR A N 1
ATOM 2071 C CA . THR A 1 268 ? 21.110 23.932 -33.938 1.00 85.56 268 THR A CA 1
ATOM 2072 C C . THR A 1 268 ? 21.652 25.265 -34.459 1.00 85.56 268 THR A C 1
ATOM 2074 O O . THR A 1 268 ? 22.502 25.293 -35.347 1.00 85.56 268 THR A O 1
ATOM 2077 N N . ARG A 1 269 ? 21.165 26.391 -33.924 1.00 86.00 269 ARG A N 1
ATOM 2078 C CA . ARG A 1 269 ? 21.642 27.726 -34.298 1.00 86.00 269 ARG A CA 1
ATOM 2079 C C . ARG A 1 269 ? 23.077 27.968 -33.841 1.00 86.00 269 ARG A C 1
ATOM 2081 O O . ARG A 1 269 ? 23.843 28.491 -34.638 1.00 86.00 269 ARG A O 1
ATOM 2088 N N . VAL A 1 270 ? 23.437 27.580 -32.620 1.00 85.38 270 VAL A N 1
ATOM 2089 C CA . VAL A 1 270 ? 24.813 27.686 -32.111 1.00 85.38 270 VAL A CA 1
ATOM 2090 C C . VAL A 1 270 ? 25.770 26.899 -32.991 1.00 85.38 270 VAL A C 1
ATOM 2092 O O . VAL A 1 270 ? 26.752 27.467 -33.449 1.00 85.38 270 VAL A O 1
ATOM 2095 N N . VAL A 1 271 ? 25.430 25.654 -33.342 1.00 84.94 271 VAL A N 1
ATOM 2096 C CA . VAL A 1 271 ? 26.242 24.851 -34.273 1.00 84.94 271 VAL A CA 1
ATOM 2097 C C . VAL A 1 271 ? 26.442 25.584 -35.603 1.00 84.94 271 VAL A C 1
ATOM 2099 O O . VAL A 1 271 ? 27.568 25.702 -36.068 1.00 84.94 271 VAL A O 1
ATOM 2102 N N . ARG A 1 272 ? 25.383 26.171 -36.179 1.00 85.62 272 ARG A N 1
ATOM 2103 C CA . ARG A 1 272 ? 25.498 26.954 -37.424 1.00 85.62 272 ARG A CA 1
ATOM 2104 C C . ARG A 1 272 ? 26.335 28.227 -37.277 1.00 85.62 272 ARG A C 1
ATOM 2106 O O . ARG A 1 272 ? 26.990 28.624 -38.236 1.00 85.62 272 ARG A O 1
ATOM 2113 N N . LEU A 1 273 ? 26.267 28.907 -36.132 1.00 84.12 273 LEU A N 1
ATOM 2114 C CA . LEU A 1 273 ? 27.072 30.103 -35.869 1.00 84.12 273 LEU A CA 1
ATOM 2115 C C . LEU A 1 273 ? 28.550 29.735 -35.702 1.00 84.12 273 LEU A C 1
ATOM 2117 O O . LEU A 1 273 ? 29.386 30.383 -36.323 1.00 84.12 273 LEU A O 1
ATOM 2121 N N . ALA A 1 274 ? 28.851 28.656 -34.977 1.00 83.62 274 ALA A N 1
ATOM 2122 C CA . ALA A 1 274 ? 30.202 28.123 -34.827 1.00 83.62 274 ALA A CA 1
ATOM 2123 C C . ALA A 1 274 ? 30.785 27.645 -36.169 1.00 83.62 274 ALA A C 1
ATOM 2125 O O . ALA A 1 274 ? 31.918 27.974 -36.504 1.00 83.62 274 ALA A O 1
ATOM 2126 N N . GLU A 1 275 ? 30.001 26.938 -36.992 1.00 85.38 275 GLU A N 1
ATOM 2127 C CA . GLU A 1 275 ? 30.396 26.571 -38.361 1.00 85.38 275 GLU A CA 1
ATOM 2128 C C . GLU A 1 275 ? 30.687 27.814 -39.213 1.00 85.38 275 GLU A C 1
ATOM 2130 O O . GLU A 1 275 ? 31.688 27.861 -39.930 1.00 85.38 275 GLU A O 1
ATOM 2135 N N . LYS A 1 276 ? 29.841 28.850 -39.122 1.00 86.94 276 LYS A N 1
ATOM 2136 C CA . LYS A 1 276 ? 30.063 30.115 -39.833 1.00 86.94 276 LYS A CA 1
ATOM 2137 C C . LYS A 1 276 ? 31.347 30.801 -39.365 1.00 86.94 276 LYS A C 1
ATOM 2139 O O . LYS A 1 276 ? 32.072 31.337 -40.198 1.00 86.94 276 LYS A O 1
ATOM 2144 N N . GLU A 1 277 ? 31.637 30.781 -38.069 1.00 87.50 277 GLU A N 1
ATOM 2145 C CA . GLU A 1 277 ? 32.862 31.342 -37.502 1.00 87.50 277 GLU A CA 1
ATOM 2146 C C . GLU A 1 277 ? 34.111 30.567 -37.942 1.00 87.50 277 GLU A C 1
ATOM 2148 O O . GLU A 1 277 ? 35.093 31.179 -38.355 1.00 87.50 277 GLU A O 1
ATOM 2153 N N . GLN A 1 278 ? 34.067 29.234 -37.961 1.00 86.44 278 GLN A N 1
ATOM 2154 C CA . GLN A 1 278 ? 35.161 28.415 -38.496 1.00 86.44 278 GLN A CA 1
ATOM 2155 C C . GLN A 1 278 ? 35.416 28.709 -39.979 1.00 86.44 278 GLN A C 1
ATOM 2157 O O . GLN A 1 278 ? 36.562 28.897 -40.386 1.00 86.44 278 GLN A O 1
ATOM 2162 N N . LEU A 1 279 ? 34.354 28.817 -40.787 1.00 87.56 279 LEU A N 1
ATOM 2163 C CA . LEU A 1 279 ? 34.462 29.208 -42.196 1.00 87.56 279 LEU A CA 1
ATOM 2164 C C . LEU A 1 279 ? 35.007 30.634 -42.355 1.00 87.56 279 LEU A C 1
ATOM 2166 O O . LEU A 1 279 ? 35.784 30.893 -43.272 1.00 87.56 279 LEU A O 1
ATOM 2170 N N . GLN A 1 280 ? 34.634 31.546 -41.456 1.00 90.50 280 GLN A N 1
ATOM 2171 C CA . GLN A 1 280 ? 35.152 32.910 -41.409 1.00 90.50 280 GLN A CA 1
ATOM 2172 C C . GLN A 1 280 ? 36.656 32.924 -41.102 1.00 90.50 280 GLN A C 1
ATOM 2174 O O . GLN A 1 280 ? 37.405 33.606 -41.796 1.00 90.50 280 GLN A O 1
ATOM 2179 N N . GLN A 1 281 ? 37.115 32.161 -40.109 1.00 90.56 281 GLN A N 1
ATOM 2180 C CA . GLN A 1 281 ? 38.536 32.048 -39.757 1.00 90.56 281 GLN A CA 1
ATOM 2181 C C . GLN A 1 281 ? 39.350 31.412 -40.889 1.00 90.56 281 GLN A C 1
ATOM 2183 O O . GLN A 1 281 ? 40.411 31.925 -41.248 1.00 90.56 281 GLN A O 1
ATOM 2188 N N . TRP A 1 282 ? 38.822 30.348 -41.500 1.00 94.00 282 TRP A N 1
ATOM 2189 C CA . TRP A 1 282 ? 39.429 29.723 -42.672 1.00 94.00 282 TRP A CA 1
ATOM 2190 C C . TRP A 1 282 ? 39.575 30.725 -43.824 1.00 94.00 282 TRP A C 1
ATOM 2192 O O . TRP A 1 282 ? 40.684 30.927 -44.319 1.00 94.00 282 TRP A O 1
ATOM 2202 N N . LEU A 1 283 ? 38.496 31.429 -44.188 1.00 93.12 283 LEU A N 1
ATOM 2203 C CA . LEU A 1 283 ? 38.522 32.442 -45.244 1.00 93.12 283 LEU A CA 1
ATOM 2204 C C . LEU A 1 283 ? 39.554 33.539 -44.948 1.00 93.12 283 LEU A C 1
ATOM 2206 O O . LEU A 1 283 ? 40.287 33.939 -45.845 1.00 93.12 283 LEU A O 1
ATOM 2210 N N . LEU A 1 284 ? 39.631 34.021 -43.703 1.00 91.94 284 LEU A N 1
ATOM 2211 C CA . LEU A 1 284 ? 40.612 35.034 -43.306 1.00 91.94 284 LEU A CA 1
ATOM 2212 C C . LEU A 1 284 ? 42.053 34.535 -43.465 1.00 91.94 284 LEU A C 1
ATOM 2214 O O . LEU A 1 284 ? 42.895 35.289 -43.950 1.00 91.94 284 LEU A O 1
ATOM 2218 N N . SER A 1 285 ? 42.332 33.276 -43.112 1.00 92.44 285 SER A N 1
ATOM 2219 C CA . SER A 1 285 ? 43.661 32.681 -43.304 1.00 92.44 285 SER A CA 1
ATOM 2220 C C . SER A 1 285 ? 44.034 32.548 -44.785 1.00 92.44 285 SER A C 1
ATOM 2222 O O . SER A 1 285 ? 45.133 32.940 -45.170 1.00 92.44 285 SER A O 1
ATOM 2224 N N . GLU A 1 286 ? 43.104 32.101 -45.633 1.00 93.62 286 GLU A N 1
ATOM 2225 C CA . GLU A 1 286 ? 43.312 31.974 -47.082 1.00 93.62 286 GLU A CA 1
ATOM 2226 C C . GLU A 1 286 ? 43.471 33.338 -47.760 1.00 93.62 286 GLU A C 1
ATOM 2228 O O . GLU A 1 286 ? 44.328 33.503 -48.624 1.00 93.62 286 GLU A O 1
ATOM 2233 N N . LEU A 1 287 ? 42.680 34.338 -47.357 1.00 91.31 287 LEU A N 1
ATOM 2234 C CA . LEU A 1 287 ? 42.809 35.709 -47.854 1.00 91.31 287 LEU A CA 1
ATOM 2235 C C . LEU A 1 287 ? 44.143 36.342 -47.436 1.00 91.31 287 LEU A C 1
ATOM 2237 O O . LEU A 1 287 ? 44.734 37.061 -48.237 1.00 91.31 287 LEU A O 1
ATOM 2241 N N . SER A 1 288 ? 44.631 36.063 -46.221 1.00 92.44 288 SER A N 1
ATOM 2242 C CA . SER A 1 288 ? 45.959 36.508 -45.773 1.00 92.44 288 SER A CA 1
ATOM 2243 C C . SER A 1 288 ? 47.062 35.862 -46.609 1.00 92.44 288 SER A C 1
ATOM 2245 O O . SER A 1 288 ? 47.904 36.571 -47.145 1.00 92.44 288 SER A O 1
ATOM 2247 N N . GLN A 1 289 ? 47.019 34.537 -46.794 1.00 92.50 289 GLN A N 1
ATOM 2248 C CA . GLN A 1 289 ? 48.012 33.804 -47.589 1.00 92.50 289 GLN A CA 1
ATOM 2249 C C . GLN A 1 289 ? 48.014 34.236 -49.060 1.00 92.50 289 GLN A C 1
ATOM 2251 O O . GLN A 1 289 ? 49.075 34.465 -49.636 1.00 92.50 289 GLN A O 1
ATOM 2256 N N . ALA A 1 290 ? 46.835 34.391 -49.669 1.00 90.00 290 ALA A N 1
ATOM 2257 C CA . ALA A 1 290 ? 46.714 34.858 -51.047 1.00 90.00 290 ALA A CA 1
ATOM 2258 C C . ALA A 1 290 ? 47.153 36.326 -51.199 1.00 90.00 290 ALA A C 1
ATOM 2260 O O . ALA A 1 290 ? 47.750 36.681 -52.214 1.00 90.00 290 ALA A O 1
ATOM 2261 N N . GLY A 1 291 ? 46.905 37.162 -50.183 1.00 90.12 291 GLY A N 1
ATOM 2262 C CA . GLY A 1 291 ? 47.402 38.537 -50.119 1.00 90.12 291 GLY A CA 1
ATOM 2263 C C . GLY A 1 291 ? 48.926 38.606 -50.014 1.00 90.12 291 GLY A C 1
ATOM 2264 O O . GLY A 1 291 ? 49.554 39.342 -50.768 1.00 90.12 291 GLY A O 1
ATOM 2265 N N . GLU A 1 292 ? 49.532 37.791 -49.148 1.00 91.94 292 GLU A N 1
ATOM 2266 C CA . GLU A 1 292 ? 50.991 37.677 -49.007 1.00 91.94 292 GLU A CA 1
ATOM 2267 C C . GLU A 1 292 ? 51.656 37.162 -50.291 1.00 91.94 292 GLU A C 1
ATOM 2269 O O . GLU A 1 292 ? 52.704 37.668 -50.692 1.00 91.94 292 GLU A O 1
ATOM 2274 N N . ALA A 1 293 ? 51.027 36.201 -50.974 1.00 90.00 293 ALA A N 1
ATOM 2275 C CA . ALA A 1 293 ? 51.487 35.684 -52.262 1.00 90.00 293 ALA A CA 1
ATOM 2276 C C . ALA A 1 293 ? 51.196 36.625 -53.448 1.00 90.00 293 ALA A C 1
ATOM 2278 O O . ALA A 1 293 ? 51.683 36.374 -54.549 1.00 90.00 293 ALA A O 1
ATOM 2279 N N . SER A 1 294 ? 50.409 37.690 -53.237 1.00 90.38 294 SER A N 1
ATOM 2280 C CA . SER A 1 294 ? 49.920 38.595 -54.289 1.00 90.38 294 SER A CA 1
ATOM 2281 C C . SER A 1 294 ? 49.203 37.864 -55.443 1.00 90.38 294 SER A C 1
ATOM 2283 O O . SER A 1 294 ? 49.271 38.279 -56.600 1.00 90.38 294 SER A O 1
ATOM 2285 N N . ASP A 1 295 ? 48.502 36.762 -55.144 1.00 91.56 295 ASP A N 1
ATOM 2286 C CA . ASP A 1 295 ? 47.773 35.957 -56.135 1.00 91.56 295 ASP A CA 1
ATOM 2287 C C . ASP A 1 295 ? 46.374 36.543 -56.386 1.00 91.56 295 ASP A C 1
ATOM 2289 O O . ASP A 1 295 ? 45.392 36.252 -55.690 1.00 91.56 295 ASP A O 1
ATOM 2293 N N . LEU A 1 296 ? 46.285 37.391 -57.411 1.00 89.56 296 LEU A N 1
ATOM 2294 C CA . LEU A 1 296 ? 45.070 38.125 -57.749 1.00 89.56 296 LEU A CA 1
ATOM 2295 C C . LEU A 1 296 ? 43.885 37.213 -58.119 1.00 89.56 296 LEU A C 1
ATOM 2297 O O . LEU A 1 296 ? 42.745 37.487 -57.732 1.00 89.56 296 LEU A O 1
ATOM 2301 N N . LEU A 1 297 ? 44.122 36.124 -58.859 1.00 88.31 297 LEU A N 1
ATOM 2302 C CA . LEU A 1 297 ? 43.053 35.213 -59.286 1.00 88.31 297 LEU A CA 1
ATOM 2303 C C . LEU A 1 297 ? 42.474 34.459 -58.091 1.00 88.31 297 LEU A C 1
ATOM 2305 O O . LEU A 1 297 ? 41.249 34.321 -57.975 1.00 88.31 297 LEU A O 1
ATOM 2309 N N . ARG A 1 298 ? 43.342 34.015 -57.177 1.00 91.56 298 ARG A N 1
ATOM 2310 C CA . ARG A 1 298 ? 42.918 33.355 -55.945 1.00 91.56 298 ARG A CA 1
ATOM 2311 C C . ARG A 1 298 ? 42.133 34.304 -55.044 1.00 91.56 298 ARG A C 1
ATOM 2313 O O . ARG A 1 298 ? 41.074 33.910 -54.553 1.00 91.56 298 ARG A O 1
ATOM 2320 N N . LEU A 1 299 ? 42.574 35.555 -54.891 1.00 91.12 299 LEU A N 1
ATOM 2321 C CA . LEU A 1 299 ? 41.833 36.568 -54.131 1.00 91.12 299 LEU A CA 1
ATOM 2322 C C . LEU A 1 299 ? 40.429 36.803 -54.714 1.00 91.12 299 LEU A C 1
ATOM 2324 O O . LEU A 1 299 ? 39.452 36.756 -53.967 1.00 91.12 299 LEU A O 1
ATOM 2328 N N . LYS A 1 300 ? 40.280 36.948 -56.040 1.00 91.56 300 LYS A N 1
ATOM 2329 C CA . LYS A 1 300 ? 38.957 37.076 -56.691 1.00 91.56 300 LYS A CA 1
ATOM 2330 C C . LYS A 1 300 ? 38.047 35.884 -56.411 1.00 91.56 300 LYS A C 1
ATOM 2332 O O . LYS A 1 300 ? 36.867 36.060 -56.103 1.00 91.56 300 LYS A O 1
ATOM 2337 N N . GLN A 1 301 ? 38.589 34.670 -56.497 1.00 93.25 301 GLN A N 1
ATOM 2338 C CA . GLN A 1 301 ? 37.838 33.451 -56.209 1.00 93.25 301 GLN A CA 1
ATOM 2339 C C . GLN A 1 301 ? 37.353 33.421 -54.752 1.00 93.25 301 GLN A C 1
ATOM 2341 O O . GLN A 1 301 ? 36.183 33.119 -54.504 1.00 93.25 301 GLN A O 1
ATOM 2346 N N . LEU A 1 302 ? 38.227 33.763 -53.801 1.00 92.06 302 LEU A N 1
ATOM 2347 C CA . LEU A 1 302 ? 37.900 33.798 -52.375 1.00 92.06 302 LEU A CA 1
ATOM 2348 C C . LEU A 1 302 ? 36.865 34.884 -52.048 1.00 92.06 302 LEU A C 1
ATOM 2350 O O . LEU A 1 302 ? 35.984 34.645 -51.230 1.00 92.06 302 LEU A O 1
ATOM 2354 N N . PHE A 1 303 ? 36.889 36.031 -52.731 1.00 92.06 303 PHE A N 1
ATOM 2355 C CA . PHE A 1 303 ? 35.864 37.073 -52.595 1.00 92.06 303 PHE A CA 1
ATOM 2356 C C . PHE A 1 303 ? 34.474 36.606 -53.037 1.00 92.06 303 PHE A C 1
ATOM 2358 O O . PHE A 1 303 ? 33.492 36.824 -52.328 1.00 92.06 303 PHE A O 1
ATOM 2365 N N . VAL A 1 304 ? 34.384 35.922 -54.180 1.00 91.31 304 VAL A N 1
ATOM 2366 C CA . VAL A 1 304 ? 33.115 35.342 -54.648 1.00 91.31 304 VAL A CA 1
ATOM 2367 C C . VAL A 1 304 ? 32.622 34.274 -53.668 1.00 91.31 304 VAL A C 1
ATOM 2369 O O . VAL A 1 304 ? 31.433 34.219 -53.360 1.00 91.31 304 VAL A O 1
ATOM 2372 N N . GLN A 1 305 ? 33.524 33.445 -53.132 1.00 90.44 305 GLN A N 1
ATOM 2373 C CA . GLN A 1 305 ? 33.173 32.455 -52.109 1.00 90.44 305 GLN A CA 1
ATOM 2374 C C . GLN A 1 305 ? 32.700 33.108 -50.805 1.00 90.44 305 GLN A C 1
ATOM 2376 O O . GLN A 1 305 ? 31.722 32.643 -50.217 1.00 90.44 305 GLN A O 1
ATOM 2381 N N . ALA A 1 306 ? 33.338 34.199 -50.379 1.00 91.75 306 ALA A N 1
ATOM 2382 C CA . ALA A 1 306 ? 32.935 34.964 -49.207 1.00 91.75 306 ALA A CA 1
ATOM 2383 C C . ALA A 1 306 ? 31.516 35.531 -49.358 1.00 91.75 306 ALA A C 1
ATOM 2385 O O . ALA A 1 306 ? 30.708 35.396 -48.439 1.00 91.75 306 ALA A O 1
ATOM 2386 N N . ASP A 1 307 ? 31.187 36.091 -50.526 1.00 92.06 307 ASP A N 1
ATOM 2387 C CA . ASP A 1 307 ? 29.855 36.633 -50.814 1.00 92.06 307 ASP A CA 1
ATOM 2388 C C . ASP A 1 307 ? 28.780 35.530 -50.830 1.00 92.06 307 ASP A C 1
ATOM 2390 O O . ASP A 1 307 ? 27.755 35.635 -50.150 1.00 92.06 307 ASP A O 1
ATOM 2394 N N . VAL A 1 308 ? 29.055 34.400 -51.499 1.00 91.19 308 VAL A N 1
ATOM 2395 C CA . VAL A 1 308 ? 28.154 33.230 -51.532 1.00 91.19 308 VAL A CA 1
ATOM 2396 C C . VAL A 1 308 ? 27.869 32.692 -50.125 1.00 91.19 308 VAL A C 1
ATOM 2398 O O . VAL A 1 308 ? 26.729 32.337 -49.815 1.00 91.19 308 VAL A O 1
ATOM 2401 N N . LEU A 1 309 ? 28.884 32.651 -49.260 1.00 88.25 309 LEU A N 1
ATOM 2402 C CA . LEU A 1 309 ? 28.768 32.167 -47.882 1.00 88.25 309 LEU A CA 1
ATOM 2403 C C . LEU A 1 309 ? 28.320 33.255 -46.885 1.00 88.25 309 LEU A C 1
ATOM 2405 O O . LEU A 1 309 ? 28.115 32.957 -45.705 1.00 88.25 309 LEU A O 1
ATOM 2409 N N . LYS A 1 310 ? 28.115 34.501 -47.340 1.00 90.19 310 LYS A N 1
ATOM 2410 C CA . LYS A 1 310 ? 27.797 35.675 -46.503 1.00 90.19 310 LYS A CA 1
ATOM 2411 C C . LYS A 1 310 ? 28.790 35.868 -45.347 1.00 90.19 310 LYS A C 1
ATOM 2413 O O . LYS A 1 310 ? 28.389 36.128 -44.201 1.00 90.19 310 LYS A O 1
ATOM 2418 N N . LEU A 1 311 ? 30.068 35.682 -45.655 1.00 91.25 311 LEU A N 1
ATOM 2419 C CA . LEU A 1 311 ? 31.208 35.895 -44.768 1.00 91.25 311 LEU A CA 1
ATOM 2420 C C . LEU A 1 311 ? 31.723 37.329 -44.932 1.00 91.25 311 LEU A C 1
ATOM 2422 O O . LEU A 1 311 ? 31.599 37.933 -45.996 1.00 91.25 311 LEU A O 1
ATOM 2426 N N . THR A 1 312 ? 32.264 37.904 -43.864 1.00 91.75 312 THR A N 1
ATOM 2427 C CA . THR A 1 312 ? 32.770 39.280 -43.878 1.00 91.75 312 THR A CA 1
ATOM 2428 C C . THR A 1 312 ? 34.199 39.309 -44.408 1.00 91.75 312 THR A C 1
ATOM 2430 O O . THR A 1 312 ? 35.052 38.550 -43.964 1.00 91.75 312 THR A O 1
ATOM 2433 N N . VAL A 1 313 ? 34.496 40.194 -45.357 1.00 93.94 313 VAL A N 1
ATOM 2434 C CA . VAL A 1 313 ? 35.862 40.349 -45.878 1.00 93.94 313 VAL A CA 1
ATOM 2435 C C . VAL A 1 313 ? 36.508 41.593 -45.261 1.00 93.94 313 VAL A C 1
ATOM 2437 O O . VAL A 1 313 ? 35.878 42.655 -45.273 1.00 93.94 313 VAL A O 1
ATOM 2440 N N . PRO A 1 314 ? 37.735 41.513 -44.705 1.00 93.69 314 PRO A N 1
ATOM 2441 C CA . PRO A 1 314 ? 38.402 42.677 -44.138 1.00 93.69 314 PRO A CA 1
ATOM 2442 C C . PRO A 1 314 ? 38.643 43.761 -45.199 1.00 93.69 314 PRO A C 1
ATOM 2444 O O . PRO A 1 314 ? 39.164 43.447 -46.272 1.00 93.69 314 PRO A O 1
ATOM 2447 N N . PRO A 1 315 ? 38.369 45.046 -44.901 1.00 90.94 315 PRO A N 1
ATOM 2448 C CA . PRO A 1 315 ? 38.553 46.145 -45.854 1.00 90.94 315 PRO A CA 1
ATOM 2449 C C . PRO A 1 315 ? 39.982 46.258 -46.398 1.00 90.94 315 PRO A C 1
ATOM 2451 O O . PRO A 1 315 ? 40.176 46.667 -47.538 1.00 90.94 315 PRO A O 1
ATOM 2454 N N . ALA A 1 316 ? 40.978 45.865 -45.599 1.00 88.69 316 ALA A N 1
ATOM 2455 C CA . ALA A 1 316 ? 42.383 45.871 -45.997 1.00 88.69 316 ALA A CA 1
ATOM 2456 C C . ALA A 1 316 ? 42.661 44.939 -47.189 1.00 88.69 316 ALA A C 1
ATOM 2458 O O . ALA A 1 316 ? 43.417 45.300 -48.083 1.00 88.69 316 ALA A O 1
ATOM 2459 N N . VAL A 1 317 ? 42.006 43.774 -47.245 1.00 88.50 317 VAL A N 1
ATOM 2460 C CA . VAL A 1 317 ? 42.177 42.819 -48.351 1.00 88.50 317 VAL A CA 1
ATOM 2461 C C . VAL A 1 317 ? 41.452 43.307 -49.608 1.00 88.50 317 VAL A C 1
ATOM 2463 O O . VAL A 1 317 ? 41.931 43.093 -50.715 1.00 88.50 317 VAL A O 1
ATOM 2466 N N . VAL A 1 318 ? 40.330 44.022 -49.450 1.00 90.12 318 VAL A N 1
ATOM 2467 C CA . VAL A 1 318 ? 39.637 44.690 -50.570 1.00 90.12 318 VAL A CA 1
ATOM 2468 C C . VAL A 1 318 ? 40.543 45.744 -51.207 1.00 90.12 318 VAL A C 1
ATOM 2470 O O . VAL A 1 318 ? 40.650 45.804 -52.428 1.00 90.12 318 VAL A O 1
ATOM 2473 N N . ALA A 1 319 ? 41.218 46.554 -50.385 1.00 88.88 319 ALA A N 1
ATOM 2474 C CA . ALA A 1 319 ? 42.165 47.555 -50.867 1.00 88.88 319 ALA A CA 1
ATOM 2475 C C . ALA A 1 319 ? 43.337 46.904 -51.618 1.00 88.88 319 ALA A C 1
ATOM 2477 O O . ALA A 1 319 ? 43.651 47.325 -52.726 1.00 88.88 319 ALA A O 1
ATOM 2478 N N . LEU A 1 320 ? 43.897 45.824 -51.066 1.00 88.75 320 LEU A N 1
ATOM 2479 C CA . LEU A 1 320 ? 45.000 45.079 -51.676 1.00 88.75 320 LEU A CA 1
ATOM 2480 C C . LEU A 1 320 ? 44.589 44.424 -53.007 1.00 88.75 320 LEU A C 1
ATOM 2482 O O . LEU A 1 320 ? 45.343 44.462 -53.974 1.00 88.75 320 LEU A O 1
ATOM 2486 N N . LEU A 1 321 ? 43.361 43.898 -53.103 1.00 91.38 321 LEU A N 1
ATOM 2487 C CA . LEU A 1 321 ? 42.805 43.403 -54.366 1.00 91.38 321 LEU A CA 1
ATOM 2488 C C . LEU A 1 321 ? 42.746 44.520 -55.422 1.00 91.38 321 LEU A C 1
ATOM 2490 O O . LEU A 1 321 ? 43.180 44.308 -56.548 1.00 91.38 321 LEU A O 1
ATOM 2494 N N . HIS A 1 322 ? 42.250 45.707 -55.062 1.00 89.50 322 HIS A N 1
ATOM 2495 C CA . HIS A 1 322 ? 42.167 46.846 -55.983 1.00 89.50 322 HIS A CA 1
ATOM 2496 C C . HIS A 1 322 ? 43.554 47.355 -56.415 1.00 89.50 322 HIS A C 1
ATOM 2498 O O . HIS A 1 322 ? 43.725 47.755 -57.567 1.00 89.50 322 HIS A O 1
ATOM 2504 N N . GLU A 1 323 ? 44.541 47.335 -55.515 1.00 90.44 323 GLU A N 1
ATOM 2505 C CA . GLU A 1 323 ? 45.935 47.672 -55.828 1.00 90.44 323 GLU A CA 1
ATOM 2506 C C . GLU A 1 323 ? 46.518 46.683 -56.847 1.00 90.44 323 GLU A C 1
ATOM 2508 O O . GLU A 1 323 ? 46.976 47.108 -57.908 1.00 90.44 323 GLU A O 1
ATOM 2513 N N . LEU A 1 324 ? 46.389 45.374 -56.613 1.00 89.06 324 LEU A N 1
ATOM 2514 C CA . LEU A 1 324 ? 46.866 44.342 -57.543 1.00 89.06 324 LEU A CA 1
ATOM 2515 C C . LEU A 1 324 ? 46.143 44.374 -58.901 1.00 89.06 324 LEU A C 1
ATOM 2517 O O . LEU A 1 324 ? 46.776 44.181 -59.938 1.00 89.06 324 LEU A O 1
ATOM 2521 N N . GLU A 1 325 ? 44.836 44.659 -58.932 1.00 88.81 325 GLU A N 1
ATOM 2522 C CA . GLU A 1 325 ? 44.105 44.860 -60.194 1.00 88.81 325 GLU A CA 1
ATOM 2523 C C . GLU A 1 325 ? 44.621 46.080 -60.969 1.00 88.81 325 GLU A C 1
ATOM 2525 O O . GLU A 1 325 ? 44.672 46.061 -62.201 1.00 88.81 325 GLU A O 1
ATOM 2530 N N . SER A 1 326 ? 45.017 47.141 -60.260 1.00 82.81 326 SER A N 1
ATOM 2531 C CA . SER A 1 326 ? 45.596 48.332 -60.883 1.00 82.81 326 SER A CA 1
ATOM 2532 C C . SER A 1 326 ? 47.010 48.079 -61.419 1.00 82.81 326 SER A C 1
ATOM 2534 O O . SER A 1 326 ? 47.338 48.545 -62.510 1.00 82.81 326 SER A O 1
ATOM 2536 N N . GLU A 1 327 ? 47.815 47.271 -60.723 1.00 81.75 327 GLU A N 1
ATOM 2537 C CA . GLU A 1 327 ? 49.150 46.862 -61.169 1.00 81.75 327 GLU A CA 1
ATOM 2538 C C . GLU A 1 327 ? 49.096 45.919 -62.379 1.00 81.75 327 GLU A C 1
ATOM 2540 O O . GLU A 1 327 ? 49.849 46.107 -63.337 1.00 81.75 327 GLU A O 1
ATOM 2545 N N . GLU A 1 328 ? 48.172 44.952 -62.400 1.00 81.06 328 GLU A N 1
ATOM 2546 C CA . GLU A 1 328 ? 47.963 44.071 -63.557 1.00 81.06 328 GLU A CA 1
ATOM 2547 C C . GLU A 1 328 ? 47.534 44.882 -64.792 1.00 81.06 328 GLU A C 1
ATOM 2549 O O . GLU A 1 328 ? 48.069 44.691 -65.889 1.00 81.06 328 GLU A O 1
ATOM 2554 N N . ALA A 1 329 ? 46.645 45.865 -64.608 1.00 71.62 329 ALA A N 1
ATOM 2555 C CA . ALA A 1 329 ? 46.257 46.791 -65.667 1.00 71.62 329 ALA A CA 1
ATOM 2556 C C . ALA A 1 329 ? 47.441 47.643 -66.174 1.00 71.62 329 ALA A C 1
ATOM 2558 O O . ALA A 1 329 ? 47.521 47.926 -67.373 1.00 71.62 329 ALA A O 1
ATOM 2559 N N . GLU A 1 330 ? 48.394 48.013 -65.310 1.00 68.06 330 GLU A N 1
ATOM 2560 C CA . GLU A 1 330 ? 49.616 48.722 -65.710 1.00 68.06 330 GLU A CA 1
ATOM 2561 C C . GLU A 1 330 ? 50.637 47.833 -66.437 1.00 68.06 330 GLU A C 1
ATOM 2563 O O . GLU A 1 330 ? 51.285 48.302 -67.378 1.00 68.06 330 GLU A O 1
ATOM 2568 N N . ILE A 1 331 ? 50.787 46.565 -66.042 1.00 64.88 331 ILE A N 1
ATOM 2569 C CA . ILE A 1 331 ? 51.694 45.604 -66.694 1.00 64.88 331 ILE A CA 1
ATOM 2570 C C . ILE A 1 331 ? 51.182 45.264 -68.098 1.00 64.88 331 ILE A C 1
ATOM 2572 O O . ILE A 1 331 ? 51.960 45.273 -69.054 1.00 64.88 331 ILE A O 1
ATOM 2576 N N . VAL A 1 332 ? 49.869 45.069 -68.254 1.00 59.00 332 VAL A N 1
ATOM 2577 C CA . VAL A 1 332 ? 49.232 44.866 -69.566 1.00 59.00 332 VAL A CA 1
ATOM 2578 C C . VAL A 1 332 ? 49.335 46.128 -70.435 1.00 59.00 332 VAL A C 1
ATOM 2580 O O . VAL A 1 332 ? 49.502 46.023 -71.648 1.00 59.00 332 VAL A O 1
ATOM 2583 N N . ALA A 1 333 ? 49.341 47.325 -69.837 1.00 53.38 333 ALA A N 1
ATOM 2584 C CA . ALA A 1 333 ? 49.554 48.578 -70.565 1.00 53.38 333 ALA A CA 1
ATOM 2585 C C . ALA A 1 333 ? 51.024 48.842 -70.968 1.00 53.38 333 ALA A C 1
ATOM 2587 O O . ALA A 1 333 ? 51.269 49.654 -71.861 1.00 53.38 333 ALA A O 1
ATOM 2588 N N . LYS A 1 334 ? 52.010 48.185 -70.334 1.00 49.16 334 LYS A N 1
ATOM 2589 C CA . LYS A 1 334 ? 53.458 48.398 -70.566 1.00 49.16 334 LYS A CA 1
ATOM 2590 C C . LYS A 1 334 ? 54.165 47.219 -71.267 1.00 49.16 334 LYS A C 1
ATOM 2592 O O . LYS A 1 334 ? 55.350 47.323 -71.580 1.00 49.16 334 LYS A O 1
ATOM 2597 N N . GLY A 1 335 ? 53.461 46.119 -71.541 1.00 43.66 335 GLY A N 1
ATOM 2598 C CA . GLY A 1 335 ? 54.023 44.830 -71.966 1.00 43.66 335 GLY A CA 1
ATOM 2599 C C . GLY A 1 335 ? 54.026 44.509 -73.467 1.00 43.66 335 GLY A C 1
ATOM 2600 O O . GLY A 1 335 ? 53.800 43.352 -73.798 1.00 43.66 335 GLY A O 1
ATOM 2601 N N . ASP A 1 336 ? 54.302 45.467 -74.364 1.00 39.53 336 ASP A N 1
ATOM 2602 C CA . ASP A 1 336 ? 54.364 45.206 -75.825 1.00 39.53 336 ASP A CA 1
ATOM 2603 C C . ASP A 1 336 ? 55.773 45.312 -76.453 1.00 39.53 336 ASP A C 1
ATOM 2605 O O . ASP A 1 336 ? 55.946 45.240 -77.667 1.00 39.53 336 ASP A O 1
ATOM 2609 N N . THR A 1 337 ? 56.838 45.427 -75.654 1.00 41.81 337 THR A N 1
ATOM 2610 C CA . THR A 1 337 ? 58.214 45.481 -76.187 1.00 41.81 337 THR A CA 1
ATOM 2611 C C . THR A 1 337 ? 59.234 44.925 -75.202 1.00 41.81 337 THR A C 1
ATOM 2613 O O . THR A 1 337 ? 59.710 45.680 -74.365 1.00 41.81 337 THR A O 1
ATOM 2616 N N . PHE A 1 338 ? 59.594 43.639 -75.318 1.00 35.88 338 PHE A N 1
ATOM 2617 C CA . PHE A 1 338 ? 60.979 43.117 -75.286 1.00 35.88 338 PHE A CA 1
ATOM 2618 C C . PHE A 1 338 ? 60.990 41.588 -75.106 1.00 35.88 338 PHE A C 1
ATOM 2620 O O . PHE A 1 338 ? 60.691 41.067 -74.037 1.00 35.88 338 PHE A O 1
ATOM 2627 N N . SER A 1 339 ? 61.444 40.869 -76.131 1.00 32.25 339 SER A N 1
ATOM 2628 C CA . SER A 1 339 ? 61.991 39.517 -76.001 1.00 32.25 339 SER A CA 1
ATOM 2629 C C . SER A 1 339 ? 63.381 39.526 -76.624 1.00 32.25 339 SER A C 1
ATOM 2631 O O . SER A 1 339 ? 63.499 39.862 -77.804 1.00 32.25 339 SER A O 1
ATOM 2633 N N . SER A 1 340 ? 64.406 39.197 -75.824 1.00 32.84 340 SER A N 1
ATOM 2634 C CA . SER A 1 340 ? 65.659 38.494 -76.187 1.00 32.84 340 SER A CA 1
ATOM 2635 C C . SER A 1 340 ? 66.883 39.022 -75.420 1.00 32.84 340 SER A C 1
ATOM 2637 O O . SER A 1 340 ? 67.498 40.004 -75.831 1.00 32.84 340 SER A O 1
ATOM 2639 N N . THR A 1 341 ? 67.315 38.304 -74.377 1.00 31.64 341 THR A N 1
ATOM 2640 C CA . THR A 1 341 ? 68.669 38.417 -73.795 1.00 31.64 341 THR A CA 1
ATOM 2641 C C . THR A 1 341 ? 69.112 37.110 -73.126 1.00 31.64 341 THR A C 1
ATOM 2643 O O . THR A 1 341 ? 68.731 36.851 -71.994 1.00 31.64 341 THR A O 1
ATOM 2646 N N . THR A 1 342 ? 70.006 36.351 -73.770 1.00 34.12 342 THR A N 1
ATOM 2647 C CA . THR A 1 342 ? 71.077 35.544 -73.132 1.00 34.12 342 THR A CA 1
ATOM 2648 C C . THR A 1 342 ? 72.219 35.399 -74.157 1.00 34.12 342 THR A C 1
ATOM 2650 O O . THR A 1 342 ? 72.046 34.880 -75.251 1.00 34.12 342 THR A O 1
ATOM 2653 N N . SER A 1 343 ? 73.291 36.187 -74.034 1.00 37.81 343 SER A N 1
ATOM 2654 C CA . SER A 1 343 ? 74.522 35.987 -73.242 1.00 37.81 343 SER A CA 1
ATOM 2655 C C . SER A 1 343 ? 75.674 35.406 -74.080 1.00 37.81 343 SER A C 1
ATOM 2657 O O . SER A 1 343 ? 75.770 34.206 -74.320 1.00 37.81 343 SER A O 1
ATOM 2659 N N . SER A 1 344 ? 76.565 36.306 -74.505 1.00 30.42 344 SER A N 1
ATOM 2660 C CA . SER A 1 344 ? 77.782 36.052 -75.277 1.00 30.42 344 SER A CA 1
ATOM 2661 C C . SER A 1 344 ? 79.005 35.824 -74.379 1.00 30.42 344 SER A C 1
ATOM 2663 O O . SER A 1 344 ? 79.310 36.684 -73.550 1.00 30.42 344 SER A O 1
ATOM 2665 N N . THR A 1 345 ? 79.798 34.780 -74.629 1.00 36.03 345 THR A N 1
ATOM 2666 C CA . THR A 1 345 ? 81.199 34.697 -74.175 1.00 36.03 345 THR A CA 1
ATOM 2667 C C . THR A 1 345 ? 82.118 34.308 -75.340 1.00 36.03 345 THR A C 1
ATOM 2669 O O . THR A 1 345 ? 81.905 33.335 -76.059 1.00 36.03 345 THR A O 1
ATOM 2672 N N . LYS A 1 346 ? 83.117 35.166 -75.582 1.00 37.66 346 LYS A N 1
ATOM 2673 C CA . LYS A 1 346 ? 84.036 35.172 -76.732 1.00 37.66 346 LYS A CA 1
ATOM 2674 C C . LYS A 1 346 ? 85.187 34.180 -76.534 1.00 37.66 346 LYS A C 1
ATOM 2676 O O . LYS A 1 346 ? 85.861 34.239 -75.513 1.00 37.66 346 LYS A O 1
ATOM 2681 N N . SER A 1 347 ? 85.488 33.357 -77.546 1.00 35.59 347 SER A N 1
ATOM 2682 C CA . SER A 1 347 ? 86.728 32.562 -77.598 1.00 35.59 347 SER A CA 1
ATOM 2683 C C . SER A 1 347 ? 87.179 32.227 -79.036 1.00 35.59 347 SER A C 1
ATOM 2685 O O . SER A 1 347 ? 86.730 31.275 -79.679 1.00 35.59 347 SER A O 1
ATOM 2687 N N . SER A 1 348 ? 88.062 33.105 -79.520 1.00 36.34 348 SER A N 1
ATOM 2688 C CA . SER A 1 348 ? 89.214 32.915 -80.417 1.00 36.34 348 SER A CA 1
ATOM 2689 C C . SER A 1 348 ? 89.159 31.871 -81.554 1.00 36.34 348 SER A C 1
ATOM 2691 O O . SER A 1 348 ? 89.196 30.656 -81.344 1.00 36.34 348 SER A O 1
ATOM 2693 N N . CYS A 1 349 ? 89.139 32.422 -82.775 1.00 40.25 349 CYS A N 1
ATOM 2694 C CA . CYS A 1 349 ? 89.902 32.063 -83.978 1.00 40.25 349 CYS A CA 1
ATOM 2695 C C . CYS A 1 349 ? 90.147 30.577 -84.291 1.00 40.25 349 CYS A C 1
ATOM 2697 O O . CYS A 1 349 ? 91.209 30.075 -83.938 1.00 40.25 349 CYS A O 1
ATOM 2699 N N . LYS A 1 350 ? 89.226 29.937 -85.037 1.00 41.31 350 LYS A N 1
ATOM 2700 C CA . LYS A 1 350 ? 89.460 29.087 -86.236 1.00 41.31 350 LYS A CA 1
ATOM 2701 C C . LYS A 1 350 ? 88.147 29.019 -87.046 1.00 41.31 350 LYS A C 1
ATOM 2703 O O . LYS A 1 350 ? 87.079 29.033 -86.443 1.00 41.31 350 LYS A O 1
ATOM 2708 N N . ASP A 1 351 ? 88.266 29.015 -88.369 1.00 45.03 351 ASP A N 1
ATOM 2709 C CA . ASP A 1 351 ? 87.244 28.997 -89.435 1.00 45.03 351 ASP A CA 1
ATOM 2710 C C . ASP A 1 351 ? 85.773 28.652 -89.025 1.00 45.03 351 ASP A C 1
ATOM 2712 O O . ASP A 1 351 ? 85.501 27.531 -88.573 1.00 45.03 351 ASP A O 1
ATOM 2716 N N . PRO A 1 352 ? 84.788 29.573 -89.163 1.00 51.38 352 PRO A N 1
ATOM 2717 C CA . PRO A 1 352 ? 83.406 29.374 -88.694 1.00 51.38 352 PRO A CA 1
ATOM 2718 C C . PRO A 1 352 ? 82.654 28.251 -89.425 1.00 51.38 352 PRO A C 1
ATOM 2720 O O . PRO A 1 352 ? 81.811 27.584 -88.821 1.00 51.38 352 PRO A O 1
ATOM 2723 N N . HIS A 1 353 ? 83.002 27.962 -90.680 1.00 52.88 353 HIS A N 1
ATOM 2724 C CA . HIS A 1 353 ? 82.396 26.857 -91.428 1.00 52.88 353 HIS A CA 1
ATOM 2725 C C . HIS A 1 353 ? 82.888 25.472 -90.973 1.00 52.88 353 HIS A C 1
ATOM 2727 O O . HIS A 1 353 ? 82.190 24.477 -91.175 1.00 52.88 353 HIS A O 1
ATOM 2733 N N . GLU A 1 354 ? 84.042 25.392 -90.305 1.00 52.78 354 GLU A N 1
ATOM 2734 C CA . GLU A 1 354 ? 84.610 24.131 -89.822 1.00 52.78 354 GLU A CA 1
ATOM 2735 C C . GLU A 1 354 ? 84.124 23.797 -88.398 1.00 52.78 354 GLU A C 1
ATOM 2737 O O . GLU A 1 354 ? 83.733 22.659 -88.135 1.00 52.78 354 GLU A O 1
ATOM 2742 N N . ARG A 1 355 ? 83.999 24.791 -87.497 1.00 55.38 355 ARG A N 1
ATOM 2743 C CA . ARG A 1 355 ? 83.384 24.584 -86.164 1.00 55.38 355 ARG A CA 1
ATOM 2744 C C . ARG A 1 355 ? 81.908 24.191 -86.259 1.00 55.38 355 ARG A C 1
ATOM 2746 O O . ARG A 1 355 ? 81.497 23.271 -85.559 1.00 55.38 355 ARG A O 1
ATOM 2753 N N . GLN A 1 356 ? 81.121 24.822 -87.131 1.00 59.22 356 GLN A N 1
ATOM 2754 C CA . GLN A 1 356 ? 79.696 24.496 -87.277 1.00 59.22 356 GLN A CA 1
ATOM 2755 C C . GLN A 1 356 ? 79.481 23.091 -87.868 1.00 59.22 356 GLN A C 1
ATOM 2757 O O . GLN A 1 356 ? 78.587 22.370 -87.430 1.00 59.22 356 GLN A O 1
ATOM 2762 N N . ARG A 1 357 ? 80.380 22.633 -88.755 1.00 59.56 357 ARG A N 1
ATOM 2763 C CA . ARG A 1 357 ? 80.420 21.233 -89.215 1.00 59.56 357 ARG A CA 1
ATOM 2764 C C . ARG A 1 357 ? 80.812 20.257 -88.104 1.00 59.56 357 ARG A C 1
ATOM 2766 O O . ARG A 1 357 ? 80.173 19.220 -87.973 1.00 59.56 357 ARG A O 1
ATOM 2773 N N . VAL A 1 358 ? 81.805 20.576 -87.269 1.00 62.03 358 VAL A N 1
ATOM 2774 C CA . VAL A 1 358 ? 82.224 19.702 -86.153 1.00 62.03 358 VAL A CA 1
ATOM 2775 C C . VAL A 1 358 ? 81.155 19.619 -85.053 1.00 62.03 358 VAL A C 1
ATOM 2777 O O . VAL A 1 358 ? 80.908 18.533 -84.529 1.00 62.03 358 VAL A O 1
ATOM 2780 N N . PHE A 1 359 ? 80.472 20.722 -84.729 1.00 66.19 359 PHE A N 1
ATOM 2781 C CA . PHE A 1 359 ? 79.345 20.723 -83.788 1.00 66.19 359 PHE A CA 1
ATOM 2782 C C . PHE A 1 359 ? 78.119 19.989 -84.349 1.00 66.19 359 PHE A C 1
ATOM 2784 O O . PHE A 1 359 ? 77.542 19.174 -83.629 1.00 66.19 359 PHE A O 1
ATOM 2791 N N . GLY A 1 360 ? 77.778 20.194 -85.628 1.00 67.94 360 GLY A N 1
ATOM 2792 C CA . GLY A 1 360 ? 76.700 19.466 -86.304 1.00 67.94 360 GLY A CA 1
ATOM 2793 C C . GLY A 1 360 ? 76.953 17.955 -86.362 1.00 67.94 360 GLY A C 1
ATOM 2794 O O . GLY A 1 360 ? 76.068 17.170 -86.038 1.00 67.94 360 GLY A O 1
ATOM 2795 N N . LEU A 1 361 ? 78.188 17.532 -86.655 1.00 69.88 361 LEU A N 1
ATOM 2796 C CA . LEU A 1 361 ? 78.578 16.115 -86.646 1.00 69.88 361 LEU A CA 1
ATOM 2797 C C . LEU A 1 361 ? 78.596 15.511 -85.232 1.00 69.88 361 LEU A C 1
ATOM 2799 O O . LEU A 1 361 ? 78.217 14.355 -85.047 1.00 69.88 361 LEU A O 1
ATOM 2803 N N . ARG A 1 362 ? 79.007 16.277 -84.210 1.00 75.44 362 ARG A N 1
ATOM 2804 C CA . ARG A 1 362 ? 78.965 15.822 -82.810 1.00 75.44 362 ARG A CA 1
ATOM 2805 C C . ARG A 1 362 ? 77.528 15.682 -82.307 1.00 75.44 362 ARG A C 1
ATOM 2807 O O . ARG A 1 362 ? 77.244 14.742 -81.571 1.00 75.44 362 ARG A O 1
ATOM 2814 N N . ARG A 1 363 ? 76.630 16.585 -82.711 1.00 81.19 363 ARG A N 1
ATOM 2815 C CA . ARG A 1 363 ? 75.203 16.497 -82.386 1.00 81.19 363 ARG A CA 1
ATOM 2816 C C . ARG A 1 363 ? 74.536 15.342 -83.104 1.00 81.19 363 ARG A C 1
ATOM 2818 O O . ARG A 1 363 ? 73.885 14.568 -82.424 1.00 81.19 363 ARG A O 1
ATOM 2825 N N . ILE A 1 364 ? 74.809 15.119 -84.388 1.00 82.88 364 ILE A N 1
ATOM 2826 C CA . ILE A 1 364 ? 74.330 13.915 -85.085 1.00 82.88 364 ILE A CA 1
ATOM 2827 C C . ILE A 1 364 ? 74.802 12.642 -84.405 1.00 82.88 364 ILE A C 1
ATOM 2829 O O . ILE A 1 364 ? 74.022 11.710 -84.298 1.00 82.88 364 ILE A O 1
ATOM 2833 N N . ARG A 1 365 ? 76.036 12.594 -83.893 1.00 83.88 365 ARG A N 1
ATOM 2834 C CA . ARG A 1 365 ? 76.488 11.437 -83.114 1.00 83.88 365 ARG A CA 1
ATOM 2835 C C . ARG A 1 365 ? 75.668 11.237 -81.836 1.00 83.88 365 ARG A C 1
ATOM 2837 O O . ARG A 1 365 ? 75.398 10.098 -81.497 1.00 83.88 365 ARG A O 1
ATOM 2844 N N . MET A 1 366 ? 75.271 12.310 -81.151 1.00 85.25 366 MET A N 1
ATOM 2845 C CA . MET A 1 366 ? 74.399 12.222 -79.973 1.00 85.25 366 MET A CA 1
ATOM 2846 C C . MET A 1 366 ? 72.965 11.832 -80.341 1.00 85.25 366 MET A C 1
ATOM 2848 O O . MET A 1 366 ? 72.405 10.973 -79.681 1.00 85.25 366 MET A O 1
ATOM 2852 N N . VAL A 1 367 ? 72.398 12.397 -81.413 1.00 87.62 367 VAL A N 1
ATOM 2853 C CA . VAL A 1 367 ? 71.071 12.005 -81.920 1.00 87.62 367 VAL A CA 1
ATOM 2854 C C . VAL A 1 367 ? 71.073 10.548 -82.358 1.00 87.62 367 VAL A C 1
ATOM 2856 O O . VAL A 1 367 ? 70.175 9.796 -82.015 1.00 87.62 367 VAL A O 1
ATOM 2859 N N . LYS A 1 368 ? 72.108 10.138 -83.089 1.00 87.12 368 LYS A N 1
ATOM 2860 C CA . LYS A 1 368 ? 72.296 8.760 -83.520 1.00 87.12 368 LYS A CA 1
ATOM 2861 C C . LYS A 1 368 ? 72.471 7.831 -82.322 1.00 87.12 368 LYS A C 1
ATOM 2863 O O . LYS A 1 368 ? 71.829 6.801 -82.319 1.00 87.12 368 LYS A O 1
ATOM 2868 N N . GLY A 1 369 ? 73.258 8.223 -81.319 1.00 86.31 369 GLY A N 1
ATOM 2869 C CA . GLY A 1 369 ? 73.403 7.468 -80.075 1.00 86.31 369 GLY A CA 1
ATOM 2870 C C . GLY A 1 369 ? 72.080 7.316 -79.326 1.00 86.31 369 GLY A C 1
ATOM 2871 O O . GLY A 1 369 ? 71.765 6.213 -78.927 1.00 86.31 369 GLY A O 1
ATOM 2872 N N . ALA A 1 370 ? 71.272 8.375 -79.227 1.00 87.00 370 ALA A N 1
ATOM 2873 C CA . ALA A 1 370 ? 69.958 8.315 -78.583 1.00 87.00 370 ALA A CA 1
ATOM 2874 C C . ALA A 1 370 ? 68.937 7.479 -79.380 1.00 87.00 370 ALA A C 1
ATOM 2876 O O . ALA A 1 370 ? 68.113 6.793 -78.793 1.00 87.00 370 ALA A O 1
ATOM 2877 N N . VAL A 1 371 ? 68.983 7.518 -80.719 1.00 86.62 371 VAL A N 1
ATOM 2878 C CA . VAL A 1 371 ? 68.139 6.659 -81.571 1.00 86.62 371 VAL A CA 1
ATOM 2879 C C . VAL A 1 371 ? 68.614 5.206 -81.529 1.00 86.62 371 VAL A C 1
ATOM 2881 O O . VAL A 1 371 ? 67.772 4.326 -81.509 1.00 86.62 371 VAL A O 1
ATOM 2884 N N . GLU A 1 372 ? 69.924 4.944 -81.492 1.00 87.31 372 GLU A N 1
ATOM 2885 C CA . GLU A 1 372 ? 70.486 3.595 -81.308 1.00 87.31 372 GLU A CA 1
ATOM 2886 C C . GLU A 1 372 ? 70.140 3.043 -79.918 1.00 87.31 372 GLU A C 1
ATOM 2888 O O . GLU A 1 372 ? 69.700 1.910 -79.809 1.00 87.31 372 GLU A O 1
ATOM 2893 N N . GLU A 1 373 ? 70.220 3.865 -78.873 1.00 86.19 373 GLU A N 1
ATOM 2894 C CA . GLU A 1 373 ? 69.790 3.509 -77.516 1.00 86.19 373 GLU A CA 1
ATOM 2895 C C . GLU A 1 373 ? 68.284 3.210 -77.458 1.00 86.19 373 GLU A C 1
ATOM 2897 O O . GLU A 1 373 ? 67.877 2.256 -76.807 1.00 86.19 373 GLU A O 1
ATOM 2902 N N . ALA A 1 374 ? 67.460 3.946 -78.209 1.00 86.12 374 ALA A N 1
ATOM 2903 C CA . ALA A 1 374 ? 66.032 3.655 -78.342 1.00 86.12 374 ALA A CA 1
ATOM 2904 C C . ALA A 1 374 ? 65.709 2.462 -79.270 1.00 86.12 374 ALA A C 1
ATOM 2906 O O . ALA A 1 374 ? 64.600 1.933 -79.214 1.00 86.12 374 ALA A O 1
ATOM 2907 N N . GLU A 1 375 ? 66.636 2.056 -80.144 1.00 85.56 375 GLU A N 1
ATOM 2908 C CA . GLU A 1 375 ? 66.544 0.822 -80.944 1.00 85.56 375 GLU A CA 1
ATOM 2909 C C . GLU A 1 375 ? 66.911 -0.403 -80.104 1.00 85.56 375 GLU A C 1
ATOM 2911 O O . GLU A 1 375 ? 66.259 -1.441 -80.219 1.00 85.56 375 GLU A O 1
ATOM 2916 N N . ASP A 1 376 ? 67.943 -0.271 -79.270 1.00 84.06 376 ASP A N 1
ATOM 2917 C CA . ASP A 1 376 ? 68.387 -1.306 -78.342 1.00 84.06 376 ASP A CA 1
ATOM 2918 C C . ASP A 1 376 ? 67.377 -1.486 -77.197 1.00 84.06 376 ASP A C 1
ATOM 2920 O O . ASP A 1 376 ? 67.131 -2.617 -76.772 1.00 84.06 376 ASP A O 1
ATOM 2924 N N . ASP A 1 377 ? 66.758 -0.390 -76.740 1.00 81.25 377 ASP A N 1
ATOM 2925 C CA . ASP A 1 377 ? 65.769 -0.396 -75.668 1.00 81.25 377 ASP A CA 1
ATOM 2926 C C . ASP A 1 377 ? 64.597 0.588 -75.913 1.00 81.25 377 ASP A C 1
ATOM 2928 O O . ASP A 1 377 ? 64.670 1.778 -75.580 1.00 81.25 377 ASP A O 1
ATOM 2932 N N . PRO A 1 378 ? 63.477 0.121 -76.501 1.00 80.50 378 PRO A N 1
ATOM 2933 C CA . PRO A 1 378 ? 62.369 0.969 -76.944 1.00 80.50 378 PRO A CA 1
ATOM 2934 C C . PRO A 1 378 ? 61.405 1.370 -75.809 1.00 80.50 378 PRO A C 1
ATOM 2936 O O . PRO A 1 378 ? 60.179 1.356 -75.982 1.00 80.50 378 PRO A O 1
ATOM 2939 N N . HIS A 1 379 ? 61.931 1.733 -74.639 1.00 81.31 379 HIS A N 1
ATOM 2940 C CA . HIS A 1 379 ? 61.143 2.329 -73.559 1.00 81.31 379 HIS A CA 1
ATOM 2941 C C . HIS A 1 379 ? 60.709 3.766 -73.895 1.00 81.31 379 HIS A C 1
ATOM 2943 O O . HIS A 1 379 ? 61.308 4.457 -74.725 1.00 81.31 379 HIS A O 1
ATOM 2949 N N . GLU A 1 380 ? 59.631 4.231 -73.254 1.00 81.38 380 GLU A N 1
ATOM 2950 C CA . GLU A 1 380 ? 59.071 5.571 -73.487 1.00 81.38 380 GLU A CA 1
ATOM 2951 C C . GLU A 1 380 ? 60.096 6.682 -73.216 1.00 81.38 380 GLU A C 1
ATOM 2953 O O . GLU A 1 380 ? 60.204 7.619 -74.007 1.00 81.38 380 GLU A O 1
ATOM 2958 N N . GLU A 1 381 ? 60.914 6.533 -72.171 1.00 83.88 381 GLU A N 1
ATOM 2959 C CA . GLU A 1 381 ? 61.969 7.491 -71.832 1.00 83.88 381 GLU A CA 1
ATOM 2960 C C . GLU A 1 381 ? 63.054 7.580 -72.915 1.00 83.88 381 GLU A C 1
ATOM 2962 O O . GLU A 1 381 ? 63.469 8.687 -73.268 1.00 83.88 381 GLU A O 1
ATOM 2967 N N . CYS A 1 382 ? 63.465 6.447 -73.497 1.00 86.06 382 CYS A N 1
ATOM 2968 C CA . CYS A 1 382 ? 64.458 6.397 -74.572 1.00 86.06 382 CYS A CA 1
ATOM 2969 C C . CYS A 1 382 ? 63.906 6.979 -75.880 1.00 86.06 382 CYS A C 1
ATOM 2971 O O . CYS A 1 382 ? 64.592 7.755 -76.549 1.00 86.06 382 CYS A O 1
ATOM 2973 N N . LEU A 1 383 ? 62.643 6.693 -76.225 1.00 85.44 383 LEU A N 1
ATOM 2974 C CA . LEU A 1 383 ? 61.990 7.290 -77.396 1.00 85.44 383 LEU A CA 1
ATOM 2975 C C . LEU A 1 383 ? 61.803 8.807 -77.234 1.00 85.44 383 LEU A C 1
ATOM 2977 O O . LEU A 1 383 ? 62.073 9.562 -78.170 1.00 85.44 383 LEU A O 1
ATOM 2981 N N . ASP A 1 384 ? 61.421 9.287 -76.050 1.00 86.00 384 ASP A N 1
ATOM 2982 C CA . ASP A 1 384 ? 61.311 10.723 -75.779 1.00 86.00 384 ASP A CA 1
ATOM 2983 C C . ASP A 1 384 ? 62.680 11.417 -75.708 1.00 86.00 384 ASP A C 1
ATOM 2985 O O . ASP A 1 384 ? 62.818 12.556 -76.169 1.00 86.00 384 ASP A O 1
ATOM 2989 N N . ALA A 1 385 ? 63.715 10.745 -75.195 1.00 85.50 385 ALA A N 1
ATOM 2990 C CA . ALA A 1 385 ? 65.094 11.221 -75.256 1.00 85.50 385 ALA A CA 1
ATOM 2991 C C . ALA A 1 385 ? 65.586 11.317 -76.709 1.00 85.50 385 ALA A C 1
ATOM 2993 O O . ALA A 1 385 ? 66.176 12.333 -77.086 1.00 85.50 385 ALA A O 1
ATOM 2994 N N . ALA A 1 386 ? 65.269 10.331 -77.554 1.00 86.69 386 ALA A N 1
ATOM 2995 C CA . ALA A 1 386 ? 65.567 10.352 -78.982 1.00 86.69 386 ALA A CA 1
ATOM 2996 C C . ALA A 1 386 ? 64.807 11.475 -79.714 1.00 86.69 386 ALA A C 1
ATOM 2998 O O . ALA A 1 386 ? 65.416 12.204 -80.499 1.00 86.69 386 ALA A O 1
ATOM 2999 N N . ARG A 1 387 ? 63.520 11.707 -79.405 1.00 88.19 387 ARG A N 1
ATOM 3000 C CA . ARG A 1 387 ? 62.738 12.849 -79.928 1.00 88.19 387 ARG A CA 1
ATOM 3001 C C . ARG A 1 387 ? 63.372 14.181 -79.554 1.00 88.19 387 ARG A C 1
ATOM 3003 O O . ARG A 1 387 ? 63.583 15.031 -80.419 1.00 88.19 387 ARG A O 1
ATOM 3010 N N . LYS A 1 388 ? 63.701 14.360 -78.271 1.00 88.12 388 LYS A N 1
ATOM 3011 C CA . LYS A 1 388 ? 64.372 15.567 -77.770 1.00 88.12 388 LYS A CA 1
ATOM 3012 C C . LYS A 1 388 ? 65.715 15.763 -78.466 1.00 88.12 388 LYS A C 1
ATOM 3014 O O . LYS A 1 388 ? 65.980 16.860 -78.952 1.00 88.12 388 LYS A O 1
ATOM 3019 N N . ALA A 1 389 ? 66.510 14.704 -78.614 1.00 87.62 389 ALA A N 1
ATOM 3020 C CA . ALA A 1 389 ? 67.790 14.760 -79.307 1.00 87.62 389 ALA A CA 1
ATOM 3021 C C . ALA A 1 389 ? 67.635 15.145 -80.791 1.00 87.62 389 ALA A C 1
ATOM 3023 O O . ALA A 1 389 ? 68.398 15.983 -81.275 1.00 87.62 389 ALA A O 1
ATOM 3024 N N . ILE A 1 390 ? 66.640 14.609 -81.510 1.00 87.56 390 ILE A N 1
ATOM 3025 C CA . ILE A 1 390 ? 66.339 14.998 -82.901 1.00 87.56 390 ILE A CA 1
ATOM 3026 C C . ILE A 1 390 ? 65.938 16.475 -82.980 1.00 87.56 390 ILE A C 1
ATOM 3028 O O . ILE A 1 390 ? 66.516 17.207 -83.786 1.00 87.56 390 ILE A O 1
ATOM 3032 N N . CYS A 1 391 ? 65.017 16.936 -82.126 1.00 88.81 391 CYS A N 1
ATOM 3033 C CA . CYS A 1 391 ? 64.592 18.338 -82.060 1.00 88.81 391 CYS A CA 1
ATOM 3034 C C . CYS A 1 391 ? 65.772 19.285 -81.770 1.00 88.81 391 CYS A C 1
ATOM 3036 O O . CYS A 1 391 ? 65.957 20.287 -82.463 1.00 88.81 391 CYS A O 1
ATOM 3038 N N . GLU A 1 392 ? 66.621 18.953 -80.794 1.00 85.75 392 GLU A N 1
ATOM 3039 C CA . GLU A 1 392 ? 67.850 19.700 -80.495 1.00 85.75 392 GLU A CA 1
ATOM 3040 C C . GLU A 1 392 ? 68.839 19.675 -81.676 1.00 85.75 392 GLU A C 1
ATOM 3042 O O . GLU A 1 392 ? 69.500 20.674 -81.982 1.00 85.75 392 GLU A O 1
ATOM 3047 N N . GLY A 1 393 ? 68.939 18.545 -82.379 1.00 83.75 393 GLY A N 1
ATOM 3048 C CA . GLY A 1 393 ? 69.728 18.396 -83.601 1.00 83.75 393 GLY A CA 1
ATOM 3049 C C . GLY A 1 393 ? 69.248 19.318 -84.726 1.00 83.75 393 GLY A C 1
ATOM 3050 O O . GLY A 1 393 ? 70.066 19.994 -85.356 1.00 83.75 393 GLY A O 1
ATOM 3051 N N . GLN A 1 394 ? 67.931 19.404 -84.938 1.00 85.06 394 GLN A N 1
ATOM 3052 C CA . GLN A 1 394 ? 67.310 20.292 -85.927 1.00 85.06 394 GLN A CA 1
ATOM 3053 C C . GLN A 1 394 ? 67.576 21.772 -85.595 1.00 85.06 394 GLN A C 1
ATOM 3055 O O . GLN A 1 394 ? 67.966 22.542 -86.472 1.00 85.06 394 GLN A O 1
ATOM 3060 N N . GLN A 1 395 ? 67.460 22.162 -84.320 1.00 83.25 395 GLN A N 1
ATOM 3061 C CA . GLN A 1 395 ? 67.714 23.536 -83.860 1.00 83.25 395 GLN A CA 1
ATOM 3062 C C . GLN A 1 395 ? 69.189 23.961 -83.973 1.00 83.25 395 GLN A C 1
ATOM 3064 O O . GLN A 1 395 ? 69.485 25.145 -84.127 1.00 83.25 395 GLN A O 1
ATOM 3069 N N . THR A 1 396 ? 70.132 23.014 -83.917 1.00 77.50 396 THR A N 1
ATOM 3070 C CA . THR A 1 396 ? 71.584 23.291 -83.919 1.00 77.50 396 THR A CA 1
ATOM 3071 C C . THR A 1 396 ? 72.239 23.236 -85.305 1.00 77.50 396 THR A C 1
ATOM 3073 O O . THR A 1 396 ? 73.457 23.405 -85.421 1.00 77.50 396 THR A O 1
ATOM 3076 N N . GLY A 1 397 ? 71.449 23.063 -86.370 1.00 71.75 397 GLY A N 1
ATOM 3077 C CA . GLY A 1 397 ? 71.926 23.126 -87.755 1.00 71.75 397 GLY A CA 1
ATOM 3078 C C . GLY A 1 397 ? 72.716 21.895 -88.207 1.00 71.75 397 GLY A C 1
ATOM 3079 O O . GLY A 1 397 ? 73.569 22.000 -89.092 1.00 71.75 397 GLY A O 1
ATOM 3080 N N . ALA A 1 398 ? 72.467 20.730 -87.603 1.00 78.38 398 ALA A N 1
ATOM 3081 C CA . ALA A 1 398 ? 72.961 19.464 -88.135 1.00 78.38 398 ALA A CA 1
ATOM 3082 C C . ALA A 1 398 ? 72.364 19.187 -89.537 1.00 78.38 398 ALA A C 1
ATOM 3084 O O . ALA A 1 398 ? 71.250 19.628 -89.828 1.00 78.38 398 ALA A O 1
ATOM 3085 N N . PRO A 1 399 ? 73.090 18.504 -90.446 1.00 79.31 399 PRO A N 1
ATOM 3086 C CA . PRO A 1 399 ? 72.619 18.262 -91.806 1.00 79.31 399 PRO A CA 1
ATOM 3087 C C . PRO A 1 399 ? 71.250 17.570 -91.833 1.00 79.31 399 PRO A C 1
ATOM 3089 O O . PRO A 1 399 ? 71.101 16.420 -91.418 1.00 79.31 399 PRO A O 1
ATOM 3092 N N . ALA A 1 400 ? 70.266 18.288 -92.383 1.00 77.75 400 ALA A N 1
ATOM 3093 C CA . ALA A 1 400 ? 68.859 17.891 -92.413 1.00 77.75 400 ALA A CA 1
ATOM 3094 C C . ALA A 1 400 ? 68.645 16.493 -93.017 1.00 77.75 400 ALA A C 1
ATOM 3096 O O . ALA A 1 400 ? 67.869 15.709 -92.488 1.00 77.75 400 ALA A O 1
ATOM 3097 N N . GLY A 1 401 ? 69.409 16.124 -94.052 1.00 81.69 401 GLY A N 1
ATOM 3098 C CA . GLY A 1 401 ? 69.277 14.816 -94.703 1.00 81.69 401 GLY A CA 1
ATOM 3099 C C . GLY A 1 401 ? 69.687 13.608 -93.846 1.00 81.69 401 GLY A C 1
ATOM 3100 O O . GLY A 1 401 ? 69.267 12.493 -94.148 1.00 81.69 401 GLY A O 1
ATOM 3101 N N . GLU A 1 402 ? 70.503 13.789 -92.802 1.00 81.25 402 GLU A N 1
ATOM 3102 C CA . GLU A 1 402 ? 70.820 12.716 -91.843 1.00 81.25 402 GLU A CA 1
ATOM 3103 C C . GLU A 1 402 ? 69.820 12.689 -90.684 1.00 81.25 402 GLU A C 1
ATOM 3105 O O . GLU A 1 402 ? 69.391 11.607 -90.282 1.00 81.25 402 GLU A O 1
ATOM 3110 N N . LEU A 1 403 ? 69.380 13.859 -90.211 1.00 84.56 403 LEU A N 1
ATOM 3111 C CA . LEU A 1 403 ? 68.329 13.966 -89.197 1.00 84.56 403 LEU A CA 1
ATOM 3112 C C . LEU A 1 403 ? 66.993 13.406 -89.691 1.00 84.56 403 LEU A C 1
ATOM 3114 O O . LEU A 1 403 ? 66.398 12.610 -88.981 1.00 84.56 403 LEU A O 1
ATOM 3118 N N . GLU A 1 404 ? 66.572 13.703 -90.924 1.00 85.12 404 GLU A N 1
ATOM 3119 C CA . GLU A 1 404 ? 65.346 13.141 -91.515 1.00 85.12 404 GLU A CA 1
ATOM 3120 C C . GLU A 1 404 ? 65.387 11.608 -91.600 1.00 85.12 404 GLU A C 1
ATOM 3122 O O . GLU A 1 404 ? 64.356 10.943 -91.506 1.00 85.12 404 GLU A O 1
ATOM 3127 N N . LYS A 1 405 ? 66.573 11.014 -91.797 1.00 87.31 405 LYS A N 1
ATOM 3128 C CA . LYS A 1 405 ? 66.730 9.552 -91.791 1.00 87.31 405 LYS A CA 1
ATOM 3129 C C . LYS A 1 405 ? 66.586 8.988 -90.382 1.00 87.31 405 LYS A C 1
ATOM 3131 O O . LYS A 1 405 ? 65.944 7.956 -90.225 1.00 87.31 405 LYS A O 1
ATOM 3136 N N . LEU A 1 406 ? 67.178 9.644 -89.384 1.00 88.75 406 LEU A N 1
ATOM 3137 C CA . LEU A 1 406 ? 67.048 9.257 -87.977 1.00 88.75 406 LEU A CA 1
ATOM 3138 C C . LEU A 1 406 ? 65.616 9.469 -87.464 1.00 88.75 406 LEU A C 1
ATOM 3140 O O . LEU A 1 406 ? 65.109 8.627 -86.742 1.00 88.75 406 LEU A O 1
ATOM 3144 N N . GLU A 1 407 ? 64.923 10.507 -87.925 1.00 89.00 407 GLU A N 1
ATOM 3145 C CA . GLU A 1 407 ? 63.512 10.778 -87.632 1.00 89.00 407 GLU A CA 1
ATOM 3146 C C . GLU A 1 407 ? 62.580 9.751 -88.284 1.00 89.00 407 GLU A C 1
ATOM 3148 O O . GLU A 1 407 ? 61.672 9.239 -87.635 1.00 89.00 407 GLU A O 1
ATOM 3153 N N . LYS A 1 408 ? 62.836 9.353 -89.538 1.00 87.56 408 LYS A N 1
ATOM 3154 C CA . LYS A 1 408 ? 62.113 8.241 -90.185 1.00 87.56 408 LYS A CA 1
ATOM 3155 C C . LYS A 1 408 ? 62.343 6.899 -89.487 1.00 87.56 408 LYS A C 1
ATOM 3157 O O . LYS A 1 408 ? 61.432 6.081 -89.439 1.00 87.56 408 LYS A O 1
ATOM 3162 N N . ARG A 1 409 ? 63.549 6.666 -88.957 1.00 88.44 409 ARG A N 1
ATOM 3163 C CA . ARG A 1 409 ? 63.857 5.476 -88.147 1.00 88.44 409 ARG A CA 1
ATOM 3164 C C . ARG A 1 409 ? 63.129 5.518 -86.809 1.00 88.44 409 ARG A C 1
ATOM 3166 O O . ARG A 1 409 ? 62.428 4.567 -86.491 1.00 88.44 409 ARG A O 1
ATOM 3173 N N . LEU A 1 410 ? 63.207 6.640 -86.094 1.00 88.38 410 LEU A N 1
ATOM 3174 C CA . LEU A 1 410 ? 62.515 6.826 -84.822 1.00 88.38 410 LEU A CA 1
ATOM 3175 C C . LEU A 1 410 ? 60.997 6.686 -84.979 1.00 88.38 410 LEU A C 1
ATOM 3177 O O . LEU A 1 410 ? 60.369 5.967 -84.220 1.00 88.38 410 LEU A O 1
ATOM 3181 N N . THR A 1 411 ? 60.401 7.286 -86.010 1.00 86.25 411 THR A N 1
ATOM 3182 C CA . THR A 1 411 ? 58.959 7.144 -86.282 1.00 86.25 411 THR A CA 1
ATOM 3183 C C . THR A 1 411 ? 58.550 5.717 -86.654 1.00 86.25 411 THR A C 1
ATOM 3185 O O . THR A 1 411 ? 57.438 5.309 -86.318 1.00 86.25 411 THR A O 1
ATOM 3188 N N . ALA A 1 412 ? 59.417 4.938 -87.310 1.00 86.62 412 ALA A N 1
ATOM 3189 C CA . ALA A 1 412 ? 59.165 3.519 -87.561 1.00 86.62 412 ALA A CA 1
ATOM 3190 C C . ALA A 1 412 ? 59.188 2.702 -86.256 1.00 86.62 412 ALA A C 1
ATOM 3192 O O . ALA A 1 412 ? 58.267 1.917 -86.033 1.00 86.62 412 ALA A O 1
ATOM 3193 N N . LEU A 1 413 ? 60.166 2.953 -85.376 1.00 86.62 413 LEU A N 1
ATOM 3194 C CA . LEU A 1 413 ? 60.251 2.340 -84.041 1.00 86.62 413 LEU A CA 1
ATOM 3195 C C . LEU A 1 413 ? 59.056 2.717 -83.169 1.00 86.62 413 LEU A C 1
ATOM 3197 O O . LEU A 1 413 ? 58.447 1.861 -82.535 1.00 86.62 413 LEU A O 1
ATOM 3201 N N . GLU A 1 414 ? 58.658 3.988 -83.178 1.00 86.38 414 GLU A N 1
ATOM 3202 C CA . GLU A 1 414 ? 57.461 4.441 -82.480 1.00 86.38 414 GLU A CA 1
ATOM 3203 C C . GLU A 1 414 ? 56.219 3.728 -83.002 1.00 86.38 414 GLU A C 1
ATOM 3205 O O . GLU A 1 414 ? 55.393 3.307 -82.205 1.00 86.38 414 GLU A O 1
ATOM 3210 N N . LEU A 1 415 ? 56.065 3.558 -84.319 1.00 86.75 415 LEU A N 1
ATOM 3211 C CA . LEU A 1 415 ? 54.915 2.854 -84.889 1.00 86.75 415 LEU A CA 1
ATOM 3212 C C . LEU A 1 415 ? 54.884 1.373 -84.472 1.00 86.75 415 LEU A C 1
ATOM 3214 O O . LEU A 1 415 ? 53.808 0.844 -84.192 1.00 86.75 415 LEU A O 1
ATOM 3218 N N . GLU A 1 416 ? 56.049 0.729 -84.422 1.00 87.19 416 GLU A N 1
ATOM 3219 C CA . GLU A 1 416 ? 56.216 -0.672 -84.028 1.00 87.19 416 GLU A CA 1
ATOM 3220 C C . GLU A 1 416 ? 55.937 -0.892 -82.532 1.00 87.19 416 GLU A C 1
ATOM 3222 O O . GLU A 1 416 ? 55.200 -1.813 -82.169 1.00 87.19 416 GLU A O 1
ATOM 3227 N N . HIS A 1 417 ? 56.434 -0.003 -81.666 1.00 87.31 417 HIS A N 1
ATOM 3228 C CA . HIS A 1 417 ? 56.325 -0.124 -80.208 1.00 87.31 417 HIS A CA 1
ATOM 3229 C C . HIS A 1 417 ? 55.128 0.615 -79.589 1.00 87.31 417 HIS A C 1
ATOM 3231 O O . HIS A 1 417 ? 54.782 0.369 -78.431 1.00 87.31 417 HIS A O 1
ATOM 3237 N N . ARG A 1 418 ? 54.404 1.441 -80.353 1.00 85.38 418 ARG A N 1
ATOM 3238 C CA . ARG A 1 418 ? 53.166 2.116 -79.918 1.00 85.38 418 ARG A CA 1
ATOM 3239 C C . ARG A 1 418 ? 52.140 1.204 -79.236 1.00 85.38 418 ARG A C 1
ATOM 3241 O O . ARG A 1 418 ? 51.620 1.620 -78.203 1.00 85.38 418 ARG A O 1
ATOM 3248 N N . PRO A 1 419 ? 51.791 0.008 -79.754 1.00 87.75 419 PRO A N 1
ATOM 3249 C CA . PRO A 1 419 ? 50.822 -0.849 -79.073 1.00 87.75 419 PRO A CA 1
ATOM 3250 C C . PRO A 1 419 ? 51.325 -1.360 -77.716 1.00 87.75 419 PRO A C 1
ATOM 3252 O O . PRO A 1 419 ? 50.513 -1.524 -76.809 1.00 87.75 419 PRO A O 1
ATOM 3255 N N . ARG A 1 420 ? 52.641 -1.570 -77.554 1.00 89.38 420 ARG A N 1
ATOM 3256 C CA . ARG A 1 420 ? 53.256 -1.938 -76.268 1.00 89.38 420 ARG A CA 1
ATOM 3257 C C . ARG A 1 420 ? 53.135 -0.792 -75.266 1.00 89.38 420 ARG A C 1
ATOM 3259 O O . ARG A 1 420 ? 52.588 -0.999 -74.192 1.00 89.38 420 ARG A O 1
ATOM 3266 N N . GLN A 1 421 ? 53.513 0.425 -75.659 1.00 85.31 421 GLN A N 1
ATOM 3267 C CA . GLN A 1 421 ? 53.394 1.615 -74.803 1.00 85.31 421 GLN A CA 1
ATOM 3268 C C . GLN A 1 421 ? 51.944 1.941 -74.429 1.00 85.31 421 GLN A C 1
ATOM 3270 O O . GLN A 1 421 ? 51.657 2.383 -73.322 1.00 85.31 421 GLN A O 1
ATOM 3275 N N . GLN A 1 422 ? 50.996 1.726 -75.346 1.00 87.56 422 GLN A N 1
ATOM 3276 C CA . GLN A 1 422 ? 49.576 1.893 -75.039 1.00 87.56 422 GLN A CA 1
ATOM 3277 C C . GLN A 1 422 ? 49.100 0.882 -73.994 1.00 87.56 422 GLN A C 1
ATOM 3279 O O . GLN A 1 422 ? 48.376 1.279 -73.085 1.00 87.56 422 GLN A O 1
ATOM 3284 N N . ALA A 1 423 ? 49.515 -0.384 -74.098 1.00 90.06 423 ALA A N 1
ATOM 3285 C CA . ALA A 1 423 ? 49.192 -1.406 -73.107 1.00 90.06 423 ALA A CA 1
ATOM 3286 C C . ALA A 1 423 ? 49.837 -1.105 -71.743 1.00 90.06 423 ALA A C 1
ATOM 3288 O O . ALA A 1 423 ? 49.177 -1.240 -70.720 1.00 90.06 423 ALA A O 1
ATOM 3289 N N . GLU A 1 424 ? 51.078 -0.618 -71.729 1.00 90.38 424 GLU A N 1
ATOM 3290 C CA . GLU A 1 424 ? 51.800 -0.202 -70.519 1.00 90.38 424 GLU A CA 1
ATOM 3291 C C . GLU A 1 424 ? 51.107 0.967 -69.806 1.00 90.38 424 GLU A C 1
ATOM 3293 O O . GLU A 1 424 ? 50.772 0.874 -68.628 1.00 90.38 424 GLU A O 1
ATOM 3298 N N . ARG A 1 425 ? 50.775 2.043 -70.533 1.00 89.88 425 ARG A N 1
ATOM 3299 C CA . ARG A 1 425 ? 50.031 3.184 -69.970 1.00 89.88 425 ARG A CA 1
ATOM 3300 C C . ARG A 1 425 ? 48.630 2.802 -69.504 1.00 89.88 425 ARG A C 1
ATOM 3302 O O . ARG A 1 425 ? 48.138 3.374 -68.536 1.00 89.88 425 ARG A O 1
ATOM 3309 N N . GLN A 1 426 ? 47.972 1.870 -70.194 1.00 91.50 426 GLN A N 1
ATOM 3310 C CA . GLN A 1 426 ? 46.677 1.342 -69.764 1.00 91.50 426 GLN A CA 1
ATOM 3311 C C . GLN A 1 426 ? 46.814 0.531 -68.474 1.00 91.50 426 GLN A C 1
ATOM 3313 O O . GLN A 1 426 ? 46.041 0.763 -67.550 1.00 91.50 426 GLN A O 1
ATOM 3318 N N . LEU A 1 427 ? 47.807 -0.358 -68.380 1.00 91.75 427 LEU A N 1
ATOM 3319 C CA . LEU A 1 427 ? 48.069 -1.156 -67.184 1.00 91.75 427 LEU A CA 1
ATOM 3320 C C . LEU A 1 427 ? 48.418 -0.267 -65.985 1.00 91.75 427 LEU A C 1
ATOM 3322 O O . LEU A 1 427 ? 47.752 -0.362 -64.957 1.00 91.75 427 LEU A O 1
ATOM 3326 N N . LEU A 1 428 ? 49.362 0.666 -66.149 1.00 91.25 428 LEU A N 1
ATOM 3327 C CA . LEU A 1 428 ? 49.700 1.667 -65.133 1.00 91.25 428 LEU A CA 1
ATOM 3328 C C . LEU A 1 428 ? 48.493 2.522 -64.751 1.00 91.25 428 LEU A C 1
ATOM 3330 O O . LEU A 1 428 ? 48.269 2.783 -63.576 1.00 91.25 428 LEU A O 1
ATOM 3334 N N . GLY A 1 429 ? 47.691 2.943 -65.730 1.00 91.50 429 GLY A N 1
ATOM 3335 C CA . GLY A 1 429 ? 46.474 3.709 -65.484 1.00 91.50 429 GLY A CA 1
ATOM 3336 C C . GLY A 1 429 ? 45.477 2.950 -64.609 1.00 91.50 429 GLY A C 1
ATOM 3337 O O . GLY A 1 429 ? 44.937 3.531 -63.671 1.00 91.50 429 GLY A O 1
ATOM 3338 N N . VAL A 1 430 ? 45.266 1.657 -64.873 1.00 90.62 430 VAL A N 1
ATOM 3339 C CA . VAL A 1 430 ? 44.374 0.807 -64.071 1.00 90.62 430 VAL A CA 1
ATOM 3340 C C . VAL A 1 430 ? 44.971 0.522 -62.689 1.00 90.62 430 VAL A C 1
ATOM 3342 O O . VAL A 1 430 ? 44.239 0.593 -61.706 1.00 90.62 430 VAL A O 1
ATOM 3345 N N . MET A 1 431 ? 46.280 0.274 -62.580 1.00 90.19 431 MET A N 1
ATOM 3346 C CA . MET A 1 431 ? 46.969 0.085 -61.293 1.00 90.19 431 MET A CA 1
ATOM 3347 C C . MET A 1 431 ? 46.917 1.348 -60.419 1.00 90.19 431 MET A C 1
ATOM 3349 O O . MET A 1 431 ? 46.572 1.272 -59.246 1.00 90.19 431 MET A O 1
ATOM 3353 N N . LEU A 1 432 ? 47.161 2.529 -60.990 1.00 88.38 432 LEU A N 1
ATOM 3354 C CA . LEU A 1 432 ? 47.071 3.802 -60.268 1.00 88.38 432 LEU A CA 1
ATOM 3355 C C . LEU A 1 432 ? 45.631 4.137 -59.873 1.00 88.38 432 LEU A C 1
ATOM 3357 O O . LEU A 1 432 ? 45.398 4.673 -58.795 1.00 88.38 432 LEU A O 1
ATOM 3361 N N . GLN A 1 433 ? 44.644 3.827 -60.719 1.00 86.31 433 GLN A N 1
ATOM 3362 C CA . GLN A 1 433 ? 43.229 3.973 -60.359 1.00 86.31 433 GLN A CA 1
ATOM 3363 C C . GLN A 1 433 ? 42.808 2.991 -59.263 1.00 86.31 433 GLN A C 1
ATOM 3365 O O . GLN A 1 433 ? 41.957 3.331 -58.440 1.00 86.31 433 GLN A O 1
ATOM 3370 N N . ALA A 1 434 ? 43.400 1.796 -59.250 1.00 83.19 434 ALA A N 1
ATOM 3371 C CA . ALA A 1 434 ? 43.225 0.807 -58.201 1.00 83.19 434 ALA A CA 1
ATOM 3372 C C . ALA A 1 434 ? 43.809 1.299 -56.866 1.00 83.19 434 ALA A C 1
ATOM 3374 O O . ALA A 1 434 ? 43.116 1.241 -55.856 1.00 83.19 434 ALA A O 1
ATOM 3375 N N . GLU A 1 435 ? 45.017 1.865 -56.869 1.00 82.44 435 GLU A N 1
ATOM 3376 C CA . GLU A 1 435 ? 45.669 2.437 -55.679 1.00 82.44 435 GLU A CA 1
ATOM 3377 C C . GLU A 1 435 ? 45.017 3.739 -55.190 1.00 82.44 435 GLU A C 1
ATOM 3379 O O . GLU A 1 435 ? 44.939 3.989 -53.989 1.00 82.44 435 GLU A O 1
ATOM 3384 N N . ALA A 1 436 ? 44.500 4.568 -56.102 1.00 79.94 436 ALA A N 1
ATOM 3385 C CA . ALA A 1 436 ? 43.824 5.827 -55.779 1.00 79.94 436 ALA A CA 1
ATOM 3386 C C . ALA A 1 436 ? 42.392 5.640 -55.239 1.00 79.94 436 ALA A C 1
ATOM 3388 O O . ALA A 1 436 ? 41.675 6.624 -55.020 1.00 79.94 436 ALA A O 1
ATOM 3389 N N . GLY A 1 437 ? 41.953 4.393 -55.043 1.00 71.38 437 GLY A N 1
ATOM 3390 C CA . GLY A 1 437 ? 40.667 4.073 -54.441 1.00 71.38 437 GLY A CA 1
ATOM 3391 C C . GLY A 1 437 ? 40.476 4.764 -53.077 1.00 71.38 437 GLY A C 1
ATOM 3392 O O . GLY A 1 437 ? 41.434 4.951 -52.325 1.00 71.38 437 GLY A O 1
ATOM 3393 N N . PRO A 1 438 ? 39.243 5.176 -52.724 1.00 53.22 438 PRO A N 1
ATOM 3394 C CA . PRO A 1 438 ? 38.956 5.845 -51.457 1.00 53.22 438 PRO A CA 1
ATOM 3395 C C . PRO A 1 438 ? 39.120 4.870 -50.278 1.00 53.22 438 PRO A C 1
ATOM 3397 O O . PRO A 1 438 ? 38.178 4.190 -49.882 1.00 53.22 438 PRO A O 1
ATOM 3400 N N . GLY A 1 439 ? 40.332 4.808 -49.730 1.00 57.41 439 GLY A N 1
ATOM 3401 C CA . GLY A 1 439 ? 40.710 3.981 -48.584 1.00 57.41 439 GLY A CA 1
ATOM 3402 C C . GLY A 1 439 ? 42.223 3.805 -48.571 1.00 57.41 439 GLY A C 1
ATOM 3403 O O . GLY A 1 439 ? 42.743 2.929 -49.247 1.00 57.41 439 GLY A O 1
ATOM 3404 N N . HIS A 1 440 ? 42.931 4.681 -47.857 1.00 50.88 440 HIS A N 1
ATOM 3405 C CA . HIS A 1 440 ? 44.391 4.840 -47.917 1.00 50.88 440 HIS A CA 1
ATOM 3406 C C . HIS A 1 440 ? 45.176 3.748 -47.162 1.00 50.88 440 HIS A C 1
ATOM 3408 O O . HIS A 1 440 ? 46.287 4.007 -46.707 1.00 50.88 440 HIS A O 1
ATOM 3414 N N . ASP A 1 441 ? 44.602 2.548 -47.031 1.00 64.25 441 ASP A N 1
ATOM 3415 C CA . ASP A 1 441 ? 45.320 1.362 -46.575 1.00 64.25 441 ASP A CA 1
ATOM 3416 C C . ASP A 1 441 ? 45.595 0.460 -47.789 1.00 64.25 441 ASP A C 1
ATOM 3418 O O . ASP A 1 441 ? 44.656 -0.120 -48.348 1.00 64.25 441 ASP A O 1
ATOM 3422 N N . PRO A 1 442 ? 46.866 0.318 -48.216 1.00 57.94 442 PRO A N 1
ATOM 3423 C CA . PRO A 1 442 ? 47.244 -0.496 -49.374 1.00 57.94 442 PRO A CA 1
ATOM 3424 C C . PRO A 1 442 ? 46.952 -1.997 -49.187 1.00 57.94 442 PRO A C 1
ATOM 3426 O O . PRO A 1 442 ? 47.042 -2.768 -50.142 1.00 57.94 442 PRO A O 1
ATOM 3429 N N . GLU A 1 443 ? 46.583 -2.428 -47.975 1.00 58.09 443 GLU A N 1
ATOM 3430 C CA . GLU A 1 443 ? 46.136 -3.795 -47.685 1.00 58.09 443 GLU A CA 1
ATOM 3431 C C . GLU A 1 443 ? 44.616 -4.007 -47.856 1.00 58.09 443 GLU A C 1
ATOM 3433 O O . GLU A 1 443 ? 44.169 -5.154 -47.899 1.00 58.09 443 GLU A O 1
ATOM 3438 N N . GLU A 1 444 ? 43.810 -2.944 -47.990 1.00 58.47 444 GLU A N 1
ATOM 3439 C CA . GLU A 1 444 ? 42.339 -3.025 -47.885 1.00 58.47 444 GLU A CA 1
ATOM 3440 C C . GLU A 1 444 ? 41.573 -2.495 -49.113 1.00 58.47 444 GLU A C 1
ATOM 3442 O O . GLU A 1 444 ? 40.338 -2.418 -49.114 1.00 58.47 444 GLU A O 1
ATOM 3447 N N . THR A 1 445 ? 42.279 -2.157 -50.195 1.00 62.16 445 THR A N 1
ATOM 3448 C CA . THR A 1 445 ? 41.680 -1.593 -51.410 1.00 62.16 445 THR A CA 1
ATOM 3449 C C . THR A 1 445 ? 40.912 -2.661 -52.201 1.00 62.16 445 THR A C 1
ATOM 3451 O O . THR A 1 445 ? 41.438 -3.370 -53.056 1.00 62.16 445 THR A O 1
ATOM 3454 N N . LEU A 1 446 ? 39.621 -2.809 -51.899 1.00 61.50 446 LEU A N 1
ATOM 3455 C CA . LEU A 1 446 ? 38.715 -3.692 -52.633 1.00 61.50 446 LEU A CA 1
ATOM 3456 C C . LEU A 1 446 ? 38.302 -3.046 -53.961 1.00 61.50 446 LEU A C 1
ATOM 3458 O O . LEU A 1 446 ? 37.437 -2.170 -53.989 1.00 61.50 446 LEU A O 1
ATOM 3462 N N . LEU A 1 447 ? 38.873 -3.521 -55.068 1.00 70.00 447 LEU A N 1
ATOM 3463 C CA . LEU A 1 447 ? 38.444 -3.101 -56.403 1.00 70.00 447 LEU A CA 1
ATOM 3464 C C . LEU A 1 447 ? 37.004 -3.540 -56.694 1.00 70.00 447 LEU A C 1
ATOM 3466 O O . LEU A 1 447 ? 36.571 -4.647 -56.344 1.00 70.00 447 LEU A O 1
ATOM 3470 N N . LEU A 1 448 ? 36.263 -2.677 -57.391 1.00 78.38 448 LEU A N 1
ATOM 3471 C CA . LEU A 1 448 ? 34.951 -3.012 -57.945 1.00 78.38 448 LEU A CA 1
ATOM 3472 C C . LEU A 1 448 ? 35.084 -4.178 -58.941 1.00 78.38 448 LEU A C 1
ATOM 3474 O O . LEU A 1 448 ? 36.136 -4.381 -59.542 1.00 78.38 448 LEU A O 1
ATOM 3478 N N . GLU A 1 449 ? 34.015 -4.957 -59.161 1.00 81.69 449 GLU A N 1
ATOM 3479 C CA . GLU A 1 449 ? 34.073 -6.084 -60.117 1.00 81.69 449 GLU A CA 1
ATOM 3480 C C . GLU A 1 449 ? 34.512 -5.650 -61.517 1.00 81.69 449 GLU A C 1
ATOM 3482 O O . GLU A 1 449 ? 35.182 -6.403 -62.222 1.00 81.69 449 GLU A O 1
ATOM 3487 N N . GLU A 1 450 ? 34.119 -4.435 -61.892 1.00 84.50 450 GLU A N 1
ATOM 3488 C CA . GLU A 1 450 ? 34.465 -3.793 -63.153 1.00 84.50 450 GLU A CA 1
ATOM 3489 C C . GLU A 1 450 ? 35.970 -3.509 -63.216 1.00 84.50 450 GLU A C 1
ATOM 3491 O O . GLU A 1 450 ? 36.615 -3.934 -64.166 1.00 84.50 450 GLU A O 1
ATOM 3496 N N . GLN A 1 451 ? 36.560 -2.967 -62.150 1.00 85.25 451 GLN A N 1
ATOM 3497 C CA . GLN A 1 451 ? 38.002 -2.712 -62.047 1.00 85.25 451 GLN A CA 1
ATOM 3498 C C . GLN A 1 451 ? 38.837 -4.002 -62.026 1.00 85.25 451 GLN A C 1
ATOM 3500 O O . GLN A 1 451 ? 39.890 -4.071 -62.649 1.00 85.25 451 GLN A O 1
ATOM 3505 N N . VAL A 1 452 ? 38.361 -5.070 -61.370 1.00 88.06 452 VAL A N 1
ATOM 3506 C CA . VAL A 1 452 ? 39.015 -6.397 -61.423 1.00 88.06 452 VAL A CA 1
ATOM 3507 C C . VAL A 1 452 ? 39.015 -6.950 -62.849 1.00 88.06 452 VAL A C 1
ATOM 3509 O O . VAL A 1 452 ? 39.968 -7.606 -63.272 1.00 88.06 452 VAL A O 1
ATOM 3512 N N . LYS A 1 453 ? 37.928 -6.724 -63.594 1.00 89.88 453 LYS A N 1
ATOM 3513 C CA . LYS A 1 453 ? 37.813 -7.144 -64.990 1.00 89.88 453 LYS A CA 1
ATOM 3514 C C . LYS A 1 453 ? 38.728 -6.311 -65.890 1.00 89.88 453 LYS A C 1
ATOM 3516 O O . LYS A 1 453 ? 39.445 -6.898 -66.692 1.00 89.88 453 LYS A O 1
ATOM 3521 N N . GLU A 1 454 ? 38.754 -4.995 -65.704 1.00 91.00 454 GLU A N 1
ATOM 3522 C CA . GLU A 1 454 ? 39.649 -4.069 -66.407 1.00 91.00 454 GLU A CA 1
ATOM 3523 C C . GLU A 1 454 ? 41.123 -4.401 -66.148 1.00 91.00 454 GLU A C 1
ATOM 3525 O O . GLU A 1 454 ? 41.895 -4.482 -67.097 1.00 91.00 454 GLU A O 1
ATOM 3530 N N . LEU A 1 455 ? 41.506 -4.706 -64.902 1.00 91.75 455 LEU A N 1
ATOM 3531 C CA . LEU A 1 455 ? 42.870 -5.114 -64.554 1.00 91.75 455 LEU A CA 1
ATOM 3532 C C . LEU A 1 455 ? 43.254 -6.439 -65.224 1.00 91.75 455 LEU A C 1
ATOM 3534 O O . LEU A 1 455 ? 44.339 -6.554 -65.782 1.00 91.75 455 LEU A O 1
ATOM 3538 N N . ARG A 1 456 ? 42.352 -7.430 -65.258 1.00 93.94 456 ARG A N 1
ATOM 3539 C CA . ARG A 1 456 ? 42.583 -8.695 -65.986 1.00 93.94 456 ARG A CA 1
ATOM 3540 C C . ARG A 1 456 ? 42.751 -8.488 -67.487 1.00 93.94 456 ARG A C 1
ATOM 3542 O O . ARG A 1 456 ? 43.591 -9.140 -68.101 1.00 93.94 456 ARG A O 1
ATOM 3549 N N . GLU A 1 457 ? 41.928 -7.628 -68.080 1.00 93.50 457 GLU A N 1
ATOM 3550 C CA . GLU A 1 457 ? 42.004 -7.299 -69.505 1.00 93.50 457 GLU A CA 1
ATOM 3551 C C . GLU A 1 457 ? 43.297 -6.534 -69.826 1.00 93.50 457 GLU A C 1
ATOM 3553 O O . GLU A 1 457 ? 43.960 -6.865 -70.813 1.00 93.50 457 GLU A O 1
ATOM 3558 N N . ALA A 1 458 ? 43.698 -5.594 -68.963 1.00 93.25 458 ALA A N 1
ATOM 3559 C CA . ALA A 1 458 ? 44.941 -4.838 -69.076 1.00 93.25 458 ALA A CA 1
ATOM 3560 C C . ALA A 1 458 ? 46.178 -5.736 -68.931 1.00 93.25 458 ALA A C 1
ATOM 3562 O O . ALA A 1 458 ? 47.065 -5.660 -69.776 1.00 93.25 458 ALA A O 1
ATOM 3563 N N . ILE A 1 459 ? 46.207 -6.645 -67.946 1.00 93.88 459 ILE A N 1
ATOM 3564 C CA . ILE A 1 459 ? 47.269 -7.656 -67.796 1.00 93.88 459 ILE A CA 1
ATOM 3565 C C . ILE A 1 459 ? 47.340 -8.523 -69.058 1.00 93.88 459 ILE A C 1
ATOM 3567 O O . ILE A 1 459 ? 48.398 -8.648 -69.664 1.00 93.88 459 ILE A O 1
ATOM 3571 N N . ALA A 1 460 ? 46.208 -9.058 -69.529 1.00 93.38 460 ALA A N 1
ATOM 3572 C CA . ALA A 1 460 ? 46.187 -9.919 -70.710 1.00 93.38 460 ALA A CA 1
ATOM 3573 C C . ALA A 1 460 ? 46.607 -9.199 -72.007 1.00 93.38 460 ALA A C 1
ATOM 3575 O O . ALA A 1 460 ? 47.148 -9.837 -72.914 1.00 93.38 460 ALA A O 1
ATOM 3576 N N . GLU A 1 461 ? 46.318 -7.902 -72.165 1.00 92.19 461 GLU A N 1
ATOM 3577 C CA . GLU A 1 461 ? 46.836 -7.095 -73.281 1.00 92.19 461 GLU A CA 1
ATOM 3578 C C . GLU A 1 461 ? 48.331 -6.787 -73.096 1.00 92.19 461 GLU A C 1
ATOM 3580 O O . GLU A 1 461 ? 49.089 -6.948 -74.050 1.00 92.19 461 GLU A O 1
ATOM 3585 N N . ALA A 1 462 ? 48.782 -6.453 -71.884 1.00 91.75 462 ALA A N 1
ATOM 3586 C CA . ALA A 1 462 ? 50.187 -6.206 -71.564 1.00 91.75 462 ALA A CA 1
ATOM 3587 C C . ALA A 1 462 ? 51.071 -7.436 -71.840 1.00 91.75 462 ALA A C 1
ATOM 3589 O O . ALA A 1 462 ? 52.085 -7.320 -72.531 1.00 91.75 462 ALA A O 1
ATOM 3590 N N . THR A 1 463 ? 50.633 -8.634 -71.436 1.00 92.56 463 THR A N 1
ATOM 3591 C CA . THR A 1 463 ? 51.309 -9.902 -71.759 1.00 92.56 463 THR A CA 1
ATOM 3592 C C . THR A 1 463 ? 51.348 -10.152 -73.269 1.00 92.56 463 THR A C 1
ATOM 3594 O O . THR A 1 463 ? 52.375 -10.554 -73.808 1.00 92.56 463 THR A O 1
ATOM 3597 N N . ARG A 1 464 ? 50.249 -9.879 -73.993 1.00 92.94 464 ARG A N 1
ATOM 3598 C CA . ARG A 1 464 ? 50.190 -10.045 -75.461 1.00 92.94 464 ARG A CA 1
ATOM 3599 C C . ARG A 1 464 ? 51.115 -9.088 -76.212 1.00 92.94 464 ARG A C 1
ATOM 3601 O O . ARG A 1 464 ? 51.498 -9.391 -77.341 1.00 92.94 464 ARG A O 1
ATOM 3608 N N . ARG A 1 465 ? 51.438 -7.936 -75.622 1.00 91.31 465 ARG A N 1
ATOM 3609 C CA . ARG A 1 465 ? 52.299 -6.899 -76.210 1.00 91.31 465 ARG A CA 1
ATOM 3610 C C . ARG A 1 465 ? 53.724 -6.897 -75.657 1.00 91.31 465 ARG A C 1
ATOM 3612 O O . ARG A 1 465 ? 54.480 -5.997 -76.015 1.00 91.31 465 ARG A O 1
ATOM 3619 N N . CYS A 1 466 ? 54.084 -7.889 -74.840 1.00 89.44 466 CYS A N 1
ATOM 3620 C CA . CYS A 1 466 ? 55.400 -8.012 -74.211 1.00 89.44 466 CYS A CA 1
ATOM 3621 C C . CYS A 1 466 ? 55.804 -6.744 -73.430 1.00 89.44 466 CYS A C 1
ATOM 3623 O O . CYS A 1 466 ? 56.911 -6.233 -73.592 1.00 89.44 466 CYS A O 1
ATOM 3625 N N . VAL A 1 467 ? 54.880 -6.190 -72.634 1.00 90.19 467 VAL A N 1
ATOM 3626 C CA . VAL A 1 467 ? 55.202 -5.166 -71.619 1.00 90.19 467 VAL A CA 1
ATOM 3627 C C . VAL A 1 467 ? 56.159 -5.770 -70.579 1.00 90.19 467 VAL A C 1
ATOM 3629 O O . VAL A 1 467 ? 56.267 -6.990 -70.487 1.00 90.19 467 VAL A O 1
ATOM 3632 N N . ASP A 1 468 ? 56.885 -4.917 -69.855 1.00 88.88 468 ASP A N 1
ATOM 3633 C CA . ASP A 1 468 ? 57.847 -5.324 -68.827 1.00 88.88 468 ASP A CA 1
ATOM 3634 C C . ASP A 1 468 ? 57.269 -6.355 -67.832 1.00 88.88 468 ASP A C 1
ATOM 3636 O O . ASP A 1 468 ? 56.142 -6.212 -67.345 1.00 88.88 468 ASP A O 1
ATOM 3640 N N . GLU A 1 469 ? 58.043 -7.408 -67.552 1.00 90.69 469 GLU A N 1
ATOM 3641 C CA . GLU A 1 469 ? 57.622 -8.535 -66.712 1.00 90.69 469 GLU A CA 1
ATOM 3642 C C . GLU A 1 469 ? 57.402 -8.104 -65.259 1.00 90.69 469 GLU A C 1
ATOM 3644 O O . GLU A 1 469 ? 56.473 -8.599 -64.622 1.00 90.69 469 GLU A O 1
ATOM 3649 N N . GLU A 1 470 ? 58.191 -7.153 -64.746 1.00 91.88 470 GLU A N 1
ATOM 3650 C CA . GLU A 1 470 ? 58.046 -6.645 -63.374 1.00 91.88 470 GLU A CA 1
ATOM 3651 C C . GLU A 1 470 ? 56.700 -5.933 -63.179 1.00 91.88 470 GLU A C 1
ATOM 3653 O O . GLU A 1 470 ? 56.013 -6.134 -62.175 1.00 91.88 470 GLU A O 1
ATOM 3658 N N . MET A 1 471 ? 56.266 -5.158 -64.177 1.00 89.56 471 MET A N 1
ATOM 3659 C CA . MET A 1 471 ? 54.974 -4.470 -64.154 1.00 89.56 471 MET A CA 1
ATOM 3660 C C . MET A 1 471 ? 53.800 -5.452 -64.236 1.00 89.56 471 MET A C 1
ATOM 3662 O O . MET A 1 471 ? 52.795 -5.281 -63.542 1.00 89.56 471 MET A O 1
ATOM 3666 N N . ILE A 1 472 ? 53.927 -6.498 -65.059 1.00 92.25 472 ILE A N 1
ATOM 3667 C CA . ILE A 1 472 ? 52.924 -7.566 -65.146 1.00 92.25 472 ILE A CA 1
ATOM 3668 C C . ILE A 1 472 ? 52.826 -8.305 -63.805 1.00 92.25 472 ILE A C 1
ATOM 3670 O O . ILE A 1 472 ? 51.716 -8.477 -63.306 1.00 92.25 472 ILE A O 1
ATOM 3674 N N . GLN A 1 473 ? 53.954 -8.671 -63.185 1.00 93.19 473 GLN A N 1
ATOM 3675 C CA . GLN A 1 473 ? 53.978 -9.332 -61.873 1.00 93.19 473 GLN A CA 1
ATOM 3676 C C . GLN A 1 473 ? 53.344 -8.460 -60.783 1.00 93.19 473 GLN A C 1
ATOM 3678 O O . GLN A 1 473 ? 52.497 -8.938 -60.031 1.00 93.19 473 GLN A O 1
ATOM 3683 N N . ALA A 1 474 ? 53.669 -7.165 -60.733 1.00 90.88 474 ALA A N 1
ATOM 3684 C CA . ALA A 1 474 ? 53.065 -6.240 -59.775 1.00 90.88 474 ALA A CA 1
ATOM 3685 C C . ALA A 1 474 ? 51.536 -6.129 -59.951 1.00 90.88 474 ALA A C 1
ATOM 3687 O O . ALA A 1 474 ? 50.788 -6.104 -58.968 1.00 90.88 474 ALA A O 1
ATOM 3688 N N . ALA A 1 475 ? 51.052 -6.105 -61.197 1.00 90.94 475 ALA A N 1
ATOM 3689 C CA . ALA A 1 475 ? 49.624 -6.100 -61.502 1.00 90.94 475 ALA A CA 1
ATOM 3690 C C . ALA A 1 475 ? 48.933 -7.429 -61.138 1.00 90.94 475 ALA A C 1
ATOM 3692 O O . ALA A 1 475 ? 47.809 -7.420 -60.629 1.00 90.94 475 ALA A O 1
ATOM 3693 N N . GLU A 1 476 ? 49.590 -8.568 -61.373 1.00 91.81 476 GLU A N 1
ATOM 3694 C CA . GLU A 1 476 ? 49.107 -9.898 -60.980 1.00 91.81 476 GLU A CA 1
ATOM 3695 C C . GLU A 1 476 ? 49.019 -10.039 -59.456 1.00 91.81 476 GLU A C 1
ATOM 3697 O O . GLU A 1 476 ? 47.983 -10.470 -58.949 1.00 91.81 476 GLU A O 1
ATOM 3702 N N . GLU A 1 477 ? 50.028 -9.586 -58.709 1.00 90.88 477 GLU A N 1
ATOM 3703 C CA . GLU A 1 477 ? 49.990 -9.565 -57.243 1.00 90.88 477 GLU A CA 1
ATOM 3704 C C . GLU A 1 477 ? 48.856 -8.679 -56.710 1.00 90.88 477 GLU A C 1
ATOM 3706 O O . GLU A 1 477 ? 48.132 -9.068 -55.790 1.00 90.88 477 GLU A O 1
ATOM 3711 N N . MET A 1 478 ? 48.659 -7.492 -57.294 1.00 88.56 478 MET A N 1
ATOM 3712 C CA . MET A 1 478 ? 47.545 -6.605 -56.943 1.00 88.56 478 MET A CA 1
ATOM 3713 C C . MET A 1 478 ? 46.192 -7.286 -57.207 1.00 88.56 478 MET A C 1
ATOM 3715 O O . MET A 1 478 ? 45.278 -7.221 -56.375 1.00 88.56 478 MET A O 1
ATOM 3719 N N . LEU A 1 479 ? 46.065 -7.988 -58.337 1.00 89.00 479 LEU A N 1
ATOM 3720 C CA . LEU A 1 479 ? 44.876 -8.760 -58.684 1.00 89.00 479 LEU A CA 1
ATOM 3721 C C . LEU A 1 479 ? 44.635 -9.911 -57.693 1.00 89.00 479 LEU A C 1
ATOM 3723 O O . LEU A 1 479 ? 43.495 -10.104 -57.260 1.00 89.00 479 LEU A O 1
ATOM 3727 N N . GLU A 1 480 ? 45.671 -10.658 -57.312 1.00 90.19 480 GLU A N 1
ATOM 3728 C CA . GLU A 1 480 ? 45.583 -11.743 -56.330 1.00 90.19 480 GLU A CA 1
ATOM 3729 C C . GLU A 1 480 ? 45.147 -11.229 -54.957 1.00 90.19 480 GLU A C 1
ATOM 3731 O O . GLU A 1 480 ? 44.145 -11.714 -54.422 1.00 90.19 480 GLU A O 1
ATOM 3736 N N . ARG A 1 481 ? 45.801 -10.182 -54.430 1.00 87.12 481 ARG A N 1
ATOM 3737 C CA . ARG A 1 481 ? 45.423 -9.540 -53.156 1.00 87.12 481 ARG A CA 1
ATOM 3738 C C . ARG A 1 481 ? 43.965 -9.083 -53.173 1.00 87.12 481 ARG A C 1
ATOM 3740 O O . ARG A 1 481 ? 43.218 -9.335 -52.226 1.00 87.12 481 ARG A O 1
ATOM 3747 N N . THR A 1 482 ? 43.523 -8.499 -54.286 1.00 86.62 482 THR A N 1
ATOM 3748 C CA . THR A 1 482 ? 42.129 -8.073 -54.469 1.00 86.62 482 THR A CA 1
ATOM 3749 C C . THR A 1 482 ? 41.156 -9.259 -54.460 1.00 86.62 482 THR A C 1
ATOM 3751 O O . THR A 1 482 ? 40.093 -9.201 -53.833 1.00 86.62 482 THR A O 1
ATOM 3754 N N . ILE A 1 483 ? 41.492 -10.363 -55.139 1.00 87.44 483 ILE A N 1
ATOM 3755 C CA . ILE A 1 483 ? 40.669 -11.583 -55.160 1.00 87.44 483 ILE A CA 1
ATOM 3756 C C . ILE A 1 483 ? 40.597 -12.214 -53.765 1.00 87.44 483 ILE A C 1
ATOM 3758 O O . ILE A 1 483 ? 39.517 -12.636 -53.341 1.00 87.44 483 ILE A O 1
ATOM 3762 N N . GLU A 1 484 ? 41.709 -12.273 -53.036 1.00 87.88 484 GLU A N 1
ATOM 3763 C CA . GLU A 1 484 ? 41.756 -12.795 -51.672 1.00 87.88 484 GLU A CA 1
ATOM 3764 C C . GLU A 1 484 ? 40.932 -11.953 -50.701 1.00 87.88 484 GLU A C 1
ATOM 3766 O O . GLU A 1 484 ? 40.093 -12.501 -49.979 1.00 87.88 484 GLU A O 1
ATOM 3771 N N . ALA A 1 485 ? 41.114 -10.630 -50.715 1.00 85.19 485 ALA A N 1
ATOM 3772 C CA . ALA A 1 485 ? 40.332 -9.698 -49.909 1.00 85.19 485 ALA A CA 1
ATOM 3773 C C . ALA A 1 485 ? 38.831 -9.857 -50.200 1.00 85.19 485 ALA A C 1
ATOM 3775 O O . ALA A 1 485 ? 38.004 -9.949 -49.289 1.00 85.19 485 ALA A O 1
ATOM 3776 N N . ARG A 1 486 ? 38.470 -10.041 -51.473 1.00 84.81 486 ARG A N 1
ATOM 3777 C CA . ARG A 1 486 ? 37.094 -10.310 -51.886 1.00 84.81 486 ARG A CA 1
ATOM 3778 C C . ARG A 1 486 ? 36.561 -11.663 -51.412 1.00 84.81 486 ARG A C 1
ATOM 3780 O O . ARG A 1 486 ? 35.392 -11.769 -51.032 1.00 84.81 486 ARG A O 1
ATOM 3787 N N . ASN A 1 487 ? 37.374 -12.713 -51.445 1.00 87.81 487 ASN A N 1
ATOM 3788 C CA . ASN A 1 487 ? 36.983 -14.029 -50.940 1.00 87.81 487 ASN A CA 1
ATOM 3789 C C . ASN A 1 487 ? 36.776 -13.996 -49.420 1.00 87.81 487 ASN A C 1
ATOM 3791 O O . ASN A 1 487 ? 35.786 -14.553 -48.940 1.00 87.81 487 ASN A O 1
ATOM 3795 N N . LYS A 1 488 ? 37.636 -13.280 -48.681 1.00 87.88 488 LYS A N 1
ATOM 3796 C CA . LYS A 1 488 ? 37.461 -13.007 -47.244 1.00 87.88 488 LYS A CA 1
ATOM 3797 C C . LYS A 1 488 ? 36.157 -12.249 -46.986 1.00 87.88 488 LYS A C 1
ATOM 3799 O O . LYS A 1 488 ? 35.347 -12.698 -46.178 1.00 87.88 488 LYS A O 1
ATOM 3804 N N . GLN A 1 489 ? 35.886 -11.196 -47.759 1.00 86.19 489 GLN A N 1
ATOM 3805 C CA . GLN A 1 489 ? 34.645 -10.424 -47.675 1.00 86.19 489 GLN A CA 1
ATOM 3806 C C . GLN A 1 489 ? 33.397 -11.295 -47.906 1.00 86.19 489 GLN A C 1
ATOM 3808 O O . GLN A 1 489 ? 32.429 -11.232 -47.145 1.00 86.19 489 GLN A O 1
ATOM 3813 N N . ARG A 1 490 ? 33.408 -12.150 -48.939 1.00 88.06 490 ARG A N 1
ATOM 3814 C CA . ARG A 1 490 ? 32.308 -13.091 -49.219 1.00 88.06 490 ARG A CA 1
ATOM 3815 C C . ARG A 1 490 ? 32.124 -14.104 -48.090 1.00 88.06 490 ARG A C 1
ATOM 3817 O O . ARG A 1 490 ? 30.989 -14.337 -47.680 1.00 88.06 490 ARG A O 1
ATOM 3824 N N . ALA A 1 491 ? 33.211 -14.670 -47.568 1.00 90.31 491 ALA A N 1
ATOM 3825 C CA . ALA A 1 491 ? 33.160 -15.620 -46.460 1.00 90.31 491 ALA A CA 1
ATOM 3826 C C . ALA A 1 491 ? 32.585 -14.983 -45.183 1.00 90.31 491 ALA A C 1
ATOM 3828 O O . ALA A 1 491 ? 31.705 -15.576 -44.556 1.00 90.31 491 ALA A O 1
ATOM 3829 N N . ALA A 1 492 ? 33.008 -13.759 -44.847 1.00 89.69 492 ALA A N 1
ATOM 3830 C CA . ALA A 1 492 ? 32.469 -12.994 -43.722 1.00 89.69 492 ALA A CA 1
ATOM 3831 C C . ALA A 1 492 ? 30.967 -12.702 -43.901 1.00 89.69 492 ALA A C 1
ATOM 3833 O O . ALA A 1 492 ? 30.169 -12.910 -42.986 1.00 89.69 492 ALA A O 1
ATOM 3834 N N . MET A 1 493 ? 30.545 -12.307 -45.107 1.00 88.50 493 MET A N 1
ATOM 3835 C CA . MET A 1 493 ? 29.131 -12.078 -45.438 1.00 88.50 493 MET A CA 1
ATOM 3836 C C . MET A 1 493 ? 28.280 -13.347 -45.309 1.00 88.50 493 MET A C 1
ATOM 3838 O O . MET A 1 493 ? 27.169 -13.301 -44.773 1.00 88.50 493 MET A O 1
ATOM 3842 N N . ASP A 1 494 ? 28.781 -14.487 -45.781 1.00 91.25 494 ASP A N 1
ATOM 3843 C CA . ASP A 1 494 ? 28.082 -15.763 -45.652 1.00 91.25 494 A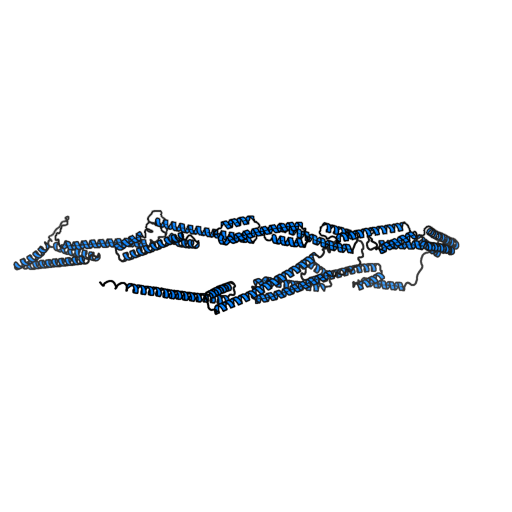SP A CA 1
ATOM 3844 C C . ASP A 1 494 ? 27.976 -16.205 -44.189 1.00 91.25 494 ASP A C 1
ATOM 3846 O O . ASP A 1 494 ? 26.927 -16.713 -43.783 1.00 91.25 494 ASP A O 1
ATOM 3850 N N . GLU A 1 495 ? 29.002 -15.960 -43.372 1.00 92.44 495 GLU A N 1
ATOM 3851 C CA . GLU A 1 495 ? 28.953 -16.254 -41.940 1.00 92.44 495 GLU A CA 1
ATOM 3852 C C . GLU A 1 495 ? 27.955 -15.349 -41.204 1.00 92.44 495 GLU A C 1
ATOM 3854 O O . GLU A 1 495 ? 27.137 -15.852 -40.430 1.00 92.44 495 GLU A O 1
ATOM 3859 N N . VAL A 1 496 ? 27.901 -14.049 -41.525 1.00 92.06 496 VAL A N 1
ATOM 3860 C CA . VAL A 1 496 ? 26.861 -13.136 -41.013 1.00 92.06 496 VAL A CA 1
ATOM 3861 C C . VAL A 1 496 ? 25.468 -13.629 -41.384 1.00 92.06 496 VAL A C 1
ATOM 3863 O O . VAL A 1 496 ? 24.574 -13.643 -40.536 1.00 92.06 496 VAL A O 1
ATOM 3866 N N . ARG A 1 497 ? 25.257 -14.079 -42.627 1.00 92.56 497 ARG A N 1
ATOM 3867 C CA . ARG A 1 497 ? 23.965 -14.644 -43.045 1.00 92.56 497 ARG A CA 1
ATOM 3868 C C . ARG A 1 497 ? 23.623 -15.886 -42.231 1.00 92.56 497 ARG A C 1
ATOM 3870 O O . ARG A 1 497 ? 22.525 -15.954 -41.681 1.00 92.56 497 ARG A O 1
ATOM 3877 N N . ARG A 1 498 ? 24.549 -16.844 -42.102 1.00 93.00 498 ARG A N 1
ATOM 3878 C CA . ARG A 1 498 ? 24.345 -18.064 -41.298 1.00 93.00 498 ARG A CA 1
ATOM 3879 C C . ARG A 1 498 ? 24.028 -17.738 -39.842 1.00 93.00 498 ARG A C 1
ATOM 3881 O O . ARG A 1 498 ? 23.126 -18.354 -39.276 1.00 93.00 498 ARG A O 1
ATOM 3888 N N . ALA A 1 499 ? 24.731 -16.775 -39.249 1.00 92.94 499 ALA A N 1
ATOM 3889 C CA . ALA A 1 499 ? 24.499 -16.333 -37.881 1.00 92.94 499 ALA A CA 1
ATOM 3890 C C . ALA A 1 499 ? 23.132 -15.643 -37.728 1.00 92.94 499 ALA A C 1
ATOM 3892 O O . ALA A 1 499 ? 22.403 -15.935 -36.783 1.00 92.94 499 ALA A O 1
ATOM 3893 N N . LEU A 1 500 ? 22.725 -14.807 -38.690 1.00 92.00 500 LEU A N 1
ATOM 3894 C CA . LEU A 1 500 ? 21.423 -14.130 -38.687 1.00 92.00 500 LEU A CA 1
ATOM 3895 C C . LEU A 1 500 ? 20.225 -15.073 -38.832 1.00 92.00 500 LEU A C 1
ATOM 3897 O O . LEU A 1 500 ? 19.155 -14.773 -38.302 1.00 92.00 500 LEU A O 1
ATOM 3901 N N . PHE A 1 501 ? 20.380 -16.199 -39.533 1.00 92.69 501 PHE A N 1
ATOM 3902 C CA . PHE A 1 501 ? 19.322 -17.208 -39.651 1.00 92.69 501 PHE A CA 1
ATOM 3903 C C . PHE A 1 501 ? 19.085 -17.994 -38.354 1.00 92.69 501 PHE A C 1
ATOM 3905 O O . PHE A 1 501 ? 18.072 -18.689 -38.233 1.00 92.69 501 PHE A O 1
ATOM 3912 N N . ARG A 1 502 ? 19.981 -17.894 -37.367 1.00 92.25 502 ARG A N 1
ATOM 3913 C CA . ARG A 1 502 ? 19.789 -18.545 -36.070 1.00 92.25 502 ARG A CA 1
ATOM 3914 C C . ARG A 1 502 ? 18.768 -17.791 -35.217 1.00 92.25 502 ARG A C 1
ATOM 3916 O O . ARG A 1 502 ? 18.657 -16.570 -35.288 1.00 92.25 502 ARG A O 1
ATOM 3923 N N . PRO A 1 503 ? 18.026 -18.501 -34.352 1.00 86.75 503 PRO A N 1
ATOM 3924 C CA . PRO A 1 503 ? 16.945 -17.901 -33.579 1.00 86.75 503 PRO A CA 1
ATOM 3925 C C . PRO A 1 503 ? 17.418 -16.956 -32.457 1.00 86.75 503 PRO A C 1
ATOM 3927 O O . PRO A 1 503 ? 16.567 -16.299 -31.856 1.00 86.75 503 PRO A O 1
ATOM 3930 N N . GLY A 1 504 ? 18.721 -16.889 -32.144 1.00 87.00 504 GLY A N 1
ATOM 3931 C CA . GLY A 1 504 ? 19.264 -15.998 -31.105 1.00 87.00 504 GLY A CA 1
ATOM 3932 C C . GLY A 1 504 ? 18.707 -16.307 -29.711 1.00 87.00 504 GLY A C 1
ATOM 3933 O O . GLY A 1 504 ? 18.366 -15.408 -28.938 1.00 87.00 504 GLY A O 1
ATOM 3934 N N . ARG A 1 505 ? 18.485 -17.594 -29.411 1.00 84.25 505 ARG A N 1
ATOM 3935 C CA . ARG A 1 505 ? 17.882 -18.018 -28.134 1.00 84.25 505 ARG A CA 1
ATOM 3936 C C . ARG A 1 505 ? 18.922 -18.272 -27.053 1.00 84.25 505 ARG A C 1
ATOM 3938 O O . ARG A 1 505 ? 18.600 -18.110 -25.879 1.00 84.25 505 ARG A O 1
ATOM 3945 N N . THR A 1 506 ? 20.125 -18.668 -27.447 1.00 87.38 506 THR A N 1
ATOM 3946 C CA . THR A 1 506 ? 21.236 -18.982 -26.547 1.00 87.38 506 THR A CA 1
ATOM 3947 C C . THR A 1 506 ? 22.301 -17.891 -26.612 1.00 87.38 506 THR A C 1
ATOM 3949 O O . THR A 1 506 ? 22.434 -17.211 -27.627 1.00 87.38 506 THR A O 1
ATOM 3952 N N . GLU A 1 507 ? 23.074 -17.747 -25.539 1.00 87.56 507 GLU A N 1
ATOM 3953 C CA . GLU A 1 507 ? 24.237 -16.848 -25.473 1.00 87.56 507 GLU A CA 1
ATOM 3954 C C . GLU A 1 507 ? 25.256 -17.178 -26.575 1.00 87.56 507 GLU A C 1
ATOM 3956 O O . GLU A 1 507 ? 25.664 -16.302 -27.329 1.00 87.56 507 GLU A O 1
ATOM 3961 N N . ALA A 1 508 ? 25.509 -18.470 -26.804 1.00 90.56 508 ALA A N 1
ATOM 3962 C CA . ALA A 1 508 ? 26.370 -18.947 -27.885 1.00 90.56 508 ALA A CA 1
ATOM 3963 C C . ALA A 1 508 ? 25.897 -18.541 -29.298 1.00 90.56 508 ALA A C 1
ATOM 3965 O O . ALA A 1 508 ? 26.711 -18.479 -30.217 1.00 90.56 508 ALA A O 1
ATOM 3966 N N . ASP A 1 509 ? 24.597 -18.303 -29.518 1.00 92.19 509 ASP A N 1
ATOM 3967 C CA . ASP A 1 509 ? 24.108 -17.777 -30.800 1.00 92.19 509 ASP A CA 1
ATOM 3968 C C . ASP A 1 509 ? 24.399 -16.272 -30.937 1.00 92.19 509 ASP A C 1
ATOM 3970 O O . ASP A 1 509 ? 24.694 -15.812 -32.041 1.00 92.19 509 ASP A O 1
ATOM 3974 N N . VAL A 1 510 ? 24.330 -15.512 -29.836 1.00 92.94 510 VAL A N 1
ATOM 3975 C CA . VAL A 1 510 ? 24.631 -14.070 -29.804 1.00 92.94 510 VAL A CA 1
ATOM 3976 C C . VAL A 1 510 ? 26.129 -13.831 -29.981 1.00 92.94 510 VAL A C 1
ATOM 3978 O O . VAL A 1 510 ? 26.500 -13.022 -30.825 1.00 92.94 510 VAL A O 1
ATOM 3981 N N . GLU A 1 511 ? 26.978 -14.590 -29.285 1.00 92.44 511 GLU A N 1
ATOM 3982 C CA . GLU A 1 511 ? 28.442 -14.535 -29.429 1.00 92.44 511 GLU A CA 1
ATOM 3983 C C . GLU A 1 511 ? 28.897 -14.878 -30.855 1.00 92.44 511 GLU A C 1
ATOM 3985 O O . GLU A 1 511 ? 29.787 -14.237 -31.410 1.00 92.44 511 GLU A O 1
ATOM 3990 N N . ARG A 1 512 ? 28.265 -15.871 -31.497 1.00 93.38 512 ARG A N 1
ATOM 3991 C CA . ARG A 1 512 ? 28.551 -16.194 -32.906 1.00 93.38 512 ARG A CA 1
ATOM 3992 C C . ARG A 1 512 ? 28.156 -15.063 -33.846 1.00 93.38 512 ARG A C 1
ATOM 3994 O O . ARG A 1 512 ? 28.881 -14.807 -34.801 1.00 93.38 512 ARG A O 1
ATOM 4001 N N . LEU A 1 513 ? 27.012 -14.416 -33.606 1.00 94.31 513 LEU A N 1
ATOM 4002 C CA . LEU A 1 513 ? 26.595 -13.264 -34.403 1.00 94.31 513 LEU A CA 1
ATOM 4003 C C . LEU A 1 513 ? 27.530 -12.074 -34.185 1.00 94.31 513 LEU A C 1
ATOM 4005 O O . LEU A 1 513 ? 27.836 -11.389 -35.151 1.00 94.31 513 LEU A O 1
ATOM 4009 N N . GLU A 1 514 ? 27.993 -11.847 -32.957 1.00 94.56 514 GLU A N 1
ATOM 4010 C CA . GLU A 1 514 ? 28.984 -10.816 -32.641 1.00 94.56 514 GLU A CA 1
ATOM 4011 C C . GLU A 1 514 ? 30.276 -11.054 -33.410 1.00 94.56 514 GLU A C 1
ATOM 4013 O O . GLU A 1 514 ? 30.676 -10.197 -34.192 1.00 94.56 514 GLU A O 1
ATOM 4018 N N . LYS A 1 515 ? 30.843 -12.259 -33.297 1.00 94.44 515 LYS A N 1
ATOM 4019 C CA . LYS A 1 515 ? 32.053 -12.627 -34.029 1.00 94.44 515 LYS A CA 1
ATOM 4020 C C . LYS A 1 515 ? 31.884 -12.444 -35.541 1.00 94.44 515 LYS A C 1
ATOM 4022 O O . LYS A 1 515 ? 32.731 -11.836 -36.179 1.00 94.44 515 LYS A O 1
ATOM 4027 N N . ALA A 1 516 ? 30.770 -12.911 -36.109 1.00 93.88 516 ALA A N 1
ATOM 4028 C CA . ALA A 1 516 ? 30.500 -12.749 -37.537 1.00 93.88 516 ALA A CA 1
ATOM 4029 C C . ALA A 1 516 ? 30.367 -11.269 -37.945 1.00 93.88 516 ALA A C 1
ATOM 4031 O O . ALA A 1 516 ? 30.770 -10.886 -39.040 1.00 93.88 516 ALA A O 1
ATOM 4032 N N . VAL A 1 517 ? 29.793 -10.428 -37.080 1.00 92.88 517 VAL A N 1
ATOM 4033 C CA . VAL A 1 517 ? 29.682 -8.983 -37.303 1.00 92.88 517 VAL A CA 1
ATOM 4034 C C . VAL A 1 517 ? 31.043 -8.297 -37.240 1.00 92.88 517 VAL A C 1
ATOM 4036 O O . VAL A 1 517 ? 31.293 -7.421 -38.065 1.00 92.88 517 VAL A O 1
ATOM 4039 N N . ASP A 1 518 ? 31.909 -8.688 -36.310 1.00 91.38 518 ASP A N 1
ATOM 4040 C CA . ASP A 1 518 ? 33.267 -8.154 -36.200 1.00 91.38 518 ASP A CA 1
ATOM 4041 C C . ASP A 1 518 ? 34.125 -8.574 -37.401 1.00 91.38 518 ASP A C 1
ATOM 4043 O O . ASP A 1 518 ? 34.763 -7.718 -38.013 1.00 91.38 518 ASP A O 1
ATOM 4047 N N . ASP A 1 519 ? 34.026 -9.837 -37.831 1.00 88.81 519 ASP A N 1
ATOM 4048 C CA . ASP A 1 519 ? 34.660 -10.344 -39.058 1.00 88.81 519 ASP A CA 1
ATOM 4049 C C . ASP A 1 519 ? 34.139 -9.608 -40.316 1.00 88.81 519 ASP A C 1
ATOM 4051 O O . ASP A 1 519 ? 34.870 -9.372 -41.276 1.00 88.81 519 ASP A O 1
ATOM 4055 N N . ALA A 1 520 ? 32.864 -9.202 -40.336 1.00 88.94 520 ALA A N 1
ATOM 4056 C CA . ALA A 1 520 ? 32.295 -8.416 -41.434 1.00 88.94 520 ALA A CA 1
ATOM 4057 C C . ALA A 1 520 ? 32.665 -6.924 -41.371 1.00 88.94 520 ALA A C 1
ATOM 4059 O O . ALA A 1 520 ? 32.721 -6.264 -42.413 1.00 88.94 520 ALA A O 1
ATOM 4060 N N . ARG A 1 521 ? 32.913 -6.385 -40.170 1.00 87.19 521 ARG A N 1
ATOM 4061 C CA . ARG A 1 521 ? 33.424 -5.021 -39.967 1.00 87.19 521 ARG A CA 1
ATOM 4062 C C . ARG A 1 521 ? 34.866 -4.902 -40.436 1.00 87.19 521 ARG A C 1
ATOM 4064 O O . ARG A 1 521 ? 35.154 -3.959 -41.162 1.00 87.19 521 ARG A O 1
ATOM 4071 N N . SER A 1 522 ? 35.715 -5.869 -40.091 1.00 85.94 522 SER A N 1
ATOM 4072 C CA . SER A 1 522 ? 37.109 -5.925 -40.550 1.00 85.94 522 SER A CA 1
ATOM 4073 C C . SER A 1 522 ? 37.249 -6.170 -42.055 1.00 85.94 522 SER A C 1
ATOM 4075 O O . SER A 1 522 ? 38.318 -5.966 -42.598 1.00 85.94 522 SER A O 1
ATOM 4077 N N . CYS A 1 523 ? 36.181 -6.587 -42.746 1.00 83.81 523 CYS A N 1
ATOM 4078 C CA . CYS A 1 523 ? 36.153 -6.726 -44.208 1.00 83.81 523 CYS A CA 1
ATOM 4079 C C . CYS A 1 523 ? 35.333 -5.620 -44.910 1.00 83.81 523 CYS A C 1
ATOM 4081 O O . CYS A 1 523 ? 34.887 -5.809 -46.046 1.00 83.81 523 CYS A O 1
ATOM 4083 N N . ASN A 1 524 ? 35.020 -4.518 -44.217 1.00 79.69 524 ASN A N 1
ATOM 4084 C CA . ASN A 1 524 ? 34.263 -3.369 -44.732 1.00 79.69 524 ASN A CA 1
ATOM 4085 C C . ASN A 1 524 ? 32.923 -3.730 -45.435 1.00 79.69 524 ASN A C 1
ATOM 4087 O O . ASN A 1 524 ? 32.534 -3.175 -46.466 1.00 79.69 524 ASN A O 1
ATOM 4091 N N . CYS A 1 525 ? 32.175 -4.702 -44.896 1.00 78.06 525 CYS A N 1
ATOM 4092 C CA . CYS A 1 525 ? 30.912 -5.195 -45.468 1.00 78.06 525 CYS A CA 1
ATOM 4093 C C . CYS A 1 525 ? 29.711 -4.279 -45.135 1.00 78.06 525 CYS A C 1
ATOM 4095 O O . CYS A 1 525 ? 28.784 -4.678 -44.424 1.00 78.06 525 CYS A O 1
ATOM 4097 N N . GLY A 1 526 ? 29.703 -3.042 -45.641 1.00 74.31 526 GLY A N 1
ATOM 4098 C CA . GLY A 1 526 ? 28.869 -1.931 -45.146 1.00 74.31 526 GLY A CA 1
ATOM 4099 C C . GLY A 1 526 ? 27.387 -2.222 -44.829 1.00 74.31 526 GLY A C 1
ATOM 4100 O O . GLY A 1 526 ? 26.939 -2.038 -43.697 1.00 74.31 526 GLY A O 1
ATOM 4101 N N . VAL A 1 527 ? 26.579 -2.677 -45.796 1.00 76.94 527 VAL A N 1
ATOM 4102 C CA . VAL A 1 527 ? 25.106 -2.721 -45.616 1.00 76.94 527 VAL A CA 1
ATOM 4103 C C . VAL A 1 527 ? 24.628 -3.919 -44.783 1.00 76.94 527 VAL A C 1
ATOM 4105 O O . VAL A 1 527 ? 23.740 -3.777 -43.934 1.00 76.94 527 VAL A O 1
ATOM 4108 N N . GLN A 1 528 ? 25.194 -5.111 -45.001 1.00 78.62 528 GLN A N 1
ATOM 4109 C CA . GLN A 1 528 ? 24.765 -6.320 -44.281 1.00 78.62 528 GLN A CA 1
ATOM 4110 C C . GLN A 1 528 ? 25.288 -6.325 -42.839 1.00 78.62 528 GLN A C 1
ATOM 4112 O O . GLN A 1 528 ? 24.537 -6.706 -41.935 1.00 78.62 528 GLN A O 1
ATOM 4117 N N . ALA A 1 529 ? 26.496 -5.798 -42.602 1.00 84.38 529 ALA A N 1
ATOM 4118 C CA . ALA A 1 529 ? 27.029 -5.606 -41.255 1.00 84.38 529 ALA A CA 1
ATOM 4119 C C . ALA A 1 529 ? 26.150 -4.647 -40.433 1.00 84.38 529 ALA A C 1
ATOM 4121 O O . ALA A 1 529 ? 25.838 -4.936 -39.281 1.00 84.38 529 ALA A O 1
ATOM 4122 N N . ALA A 1 530 ? 25.638 -3.560 -41.026 1.00 84.06 530 ALA A N 1
ATOM 4123 C CA . ALA A 1 530 ? 24.741 -2.628 -40.335 1.00 84.06 530 ALA A CA 1
ATOM 4124 C C . ALA A 1 530 ? 23.395 -3.258 -39.918 1.00 84.06 530 ALA A C 1
ATOM 4126 O O . ALA A 1 530 ? 22.873 -2.984 -38.832 1.00 84.06 530 ALA A O 1
ATOM 4127 N N . HIS A 1 531 ? 22.801 -4.115 -40.757 1.00 88.38 531 HIS A N 1
ATOM 4128 C CA . HIS A 1 531 ? 21.610 -4.879 -40.366 1.00 88.38 531 HIS A CA 1
ATOM 4129 C C . HIS A 1 531 ? 21.928 -5.877 -39.244 1.00 88.38 531 HIS A C 1
ATOM 4131 O O . HIS A 1 531 ? 21.182 -5.962 -38.265 1.00 88.38 531 HIS A O 1
ATOM 4137 N N . ALA A 1 532 ? 23.053 -6.584 -39.358 1.00 90.00 532 ALA A N 1
ATOM 4138 C CA . ALA A 1 532 ? 23.486 -7.549 -38.362 1.00 90.00 532 ALA A CA 1
ATOM 4139 C C . ALA A 1 532 ? 23.792 -6.904 -37.003 1.00 90.00 532 ALA A C 1
ATOM 4141 O O . ALA A 1 532 ? 23.368 -7.435 -35.982 1.00 90.00 532 ALA A O 1
ATOM 4142 N N . LEU A 1 533 ? 24.378 -5.706 -36.987 1.00 90.38 533 LEU A N 1
ATOM 4143 C CA . LEU A 1 533 ? 24.593 -4.900 -35.783 1.00 90.38 533 LEU A CA 1
ATOM 4144 C C . LEU A 1 533 ? 23.294 -4.521 -35.077 1.00 90.38 533 LEU A C 1
ATOM 4146 O O . LEU A 1 533 ? 23.179 -4.675 -33.863 1.00 90.38 533 LEU A O 1
ATOM 4150 N N . ARG A 1 534 ? 22.286 -4.058 -35.828 1.00 91.81 534 ARG A N 1
ATOM 4151 C CA . ARG A 1 534 ? 20.965 -3.753 -35.252 1.00 91.81 534 ARG A CA 1
ATOM 4152 C C . ARG A 1 534 ? 20.324 -5.000 -34.653 1.00 91.81 534 ARG A C 1
ATOM 4154 O O . ARG A 1 534 ? 19.745 -4.940 -33.570 1.00 91.81 534 ARG A O 1
ATOM 4161 N N . LYS A 1 535 ? 20.451 -6.140 -35.338 1.00 92.19 535 LYS A N 1
ATOM 4162 C CA . LYS A 1 535 ? 19.946 -7.418 -34.834 1.00 92.19 535 LYS A CA 1
ATOM 4163 C C . LYS A 1 535 ? 20.706 -7.883 -33.589 1.00 92.19 535 LYS A C 1
ATOM 4165 O O . LYS A 1 535 ? 20.057 -8.328 -32.648 1.00 92.19 535 LYS A O 1
ATOM 4170 N N . LEU A 1 536 ? 22.032 -7.744 -33.564 1.00 92.50 536 LEU A N 1
ATOM 4171 C CA . LEU A 1 536 ? 22.887 -8.051 -32.417 1.00 92.50 536 LEU A CA 1
ATOM 4172 C C . LEU A 1 536 ? 22.490 -7.212 -31.198 1.00 92.50 536 LEU A C 1
ATOM 4174 O O . LEU A 1 536 ? 22.253 -7.768 -30.130 1.00 92.50 536 LEU A O 1
ATOM 4178 N N . ALA A 1 537 ? 22.349 -5.894 -31.368 1.00 91.56 537 ALA A N 1
ATOM 4179 C CA . ALA A 1 537 ? 21.925 -4.989 -30.303 1.00 91.56 537 ALA A CA 1
ATOM 4180 C C . ALA A 1 537 ? 20.560 -5.398 -29.725 1.00 91.56 537 ALA A C 1
ATOM 4182 O O . ALA A 1 537 ? 20.409 -5.511 -28.511 1.00 91.56 537 ALA A O 1
ATOM 4183 N N . HIS A 1 538 ? 19.596 -5.720 -30.593 1.00 92.75 538 HIS A N 1
ATOM 4184 C CA . HIS A 1 538 ? 18.291 -6.218 -30.165 1.00 92.75 538 HIS A CA 1
ATOM 4185 C C . HIS A 1 538 ? 18.378 -7.565 -29.424 1.00 92.75 538 HIS A C 1
ATOM 4187 O O . HIS A 1 538 ? 17.700 -7.761 -28.418 1.00 92.75 538 HIS A O 1
ATOM 4193 N N . LEU A 1 539 ? 19.207 -8.507 -29.888 1.00 92.62 539 LEU A N 1
ATOM 4194 C CA . LEU A 1 539 ? 19.385 -9.797 -29.214 1.00 92.62 539 LEU A CA 1
ATOM 4195 C C . LEU A 1 539 ? 20.056 -9.650 -27.842 1.00 92.62 539 LEU A C 1
ATOM 4197 O O . LEU A 1 539 ? 19.636 -10.325 -26.905 1.00 92.62 539 LEU A O 1
ATOM 4201 N N . ARG A 1 540 ? 21.025 -8.737 -27.701 1.00 92.12 540 ARG A N 1
ATOM 4202 C CA . ARG A 1 540 ? 21.642 -8.391 -26.411 1.00 92.12 540 ARG A CA 1
ATOM 4203 C C . ARG A 1 540 ? 20.639 -7.783 -25.440 1.00 92.12 540 ARG A C 1
ATOM 4205 O O . ARG A 1 540 ? 20.588 -8.195 -24.290 1.00 92.12 540 ARG A O 1
ATOM 4212 N N . GLU A 1 541 ? 19.796 -6.862 -25.900 1.00 91.38 541 GLU A N 1
ATOM 4213 C CA . GLU A 1 541 ? 18.718 -6.301 -25.077 1.00 91.38 541 GLU A CA 1
ATOM 4214 C C . GLU A 1 541 ? 17.755 -7.399 -24.597 1.00 91.38 541 GLU A C 1
ATOM 4216 O O . GLU A 1 541 ? 17.426 -7.484 -23.414 1.00 91.38 541 GLU A O 1
ATOM 4221 N N . VAL A 1 542 ? 17.350 -8.303 -25.495 1.00 91.31 542 VAL A N 1
ATOM 4222 C CA . VAL A 1 542 ? 16.517 -9.460 -25.138 1.00 91.31 542 VAL A CA 1
ATOM 4223 C C . VAL A 1 542 ? 17.233 -10.383 -24.146 1.00 91.31 542 VAL A C 1
ATOM 4225 O O . VAL A 1 542 ? 16.584 -10.899 -23.238 1.00 91.31 542 VAL A O 1
ATOM 4228 N N . GLN A 1 543 ? 18.545 -10.587 -24.279 1.00 92.00 543 GLN A N 1
ATOM 4229 C CA . GLN A 1 543 ? 19.340 -11.383 -23.342 1.00 92.00 543 GLN A CA 1
ATOM 4230 C C . GLN A 1 543 ? 19.394 -10.739 -21.951 1.00 92.00 543 GLN A C 1
ATOM 4232 O O . GLN A 1 543 ? 19.067 -11.410 -20.975 1.00 92.00 543 GLN A O 1
ATOM 4237 N N . VAL A 1 544 ? 19.681 -9.439 -21.859 1.00 92.75 544 VAL A N 1
ATOM 4238 C CA . VAL A 1 544 ? 19.649 -8.690 -20.590 1.00 92.75 544 VAL A CA 1
ATOM 4239 C C . VAL A 1 544 ? 18.263 -8.781 -19.946 1.00 92.75 544 VAL A C 1
ATOM 4241 O O . VAL A 1 544 ? 18.140 -9.044 -18.749 1.00 92.75 544 VAL A O 1
ATOM 4244 N N . ASN A 1 545 ? 17.194 -8.656 -20.736 1.00 91.94 545 ASN A N 1
ATOM 4245 C CA . ASN A 1 545 ? 15.826 -8.838 -20.248 1.00 91.94 545 ASN A CA 1
ATOM 4246 C C . ASN A 1 545 ? 15.570 -10.278 -19.751 1.00 91.94 545 ASN A C 1
ATOM 4248 O O . ASN A 1 545 ? 14.881 -10.476 -18.751 1.00 91.94 545 ASN A O 1
ATOM 4252 N N . ARG A 1 546 ? 16.121 -11.309 -20.411 1.00 92.44 546 ARG A N 1
ATOM 4253 C CA . ARG A 1 546 ? 16.017 -12.712 -19.953 1.00 92.44 546 ARG A CA 1
ATOM 4254 C C . ARG A 1 546 ? 16.764 -12.938 -18.648 1.00 92.44 546 ARG A C 1
ATOM 4256 O O . ARG A 1 546 ? 16.264 -13.655 -17.783 1.00 92.44 546 ARG A O 1
ATOM 4263 N N . GLU A 1 547 ? 17.955 -12.371 -18.515 1.00 92.00 547 GLU A N 1
ATOM 4264 C CA . GLU A 1 547 ? 18.792 -12.506 -17.326 1.00 92.00 547 GLU A CA 1
ATOM 4265 C C . GLU A 1 547 ? 18.168 -11.794 -16.131 1.00 92.00 547 GLU A C 1
ATOM 4267 O O . GLU A 1 547 ? 18.025 -12.405 -15.074 1.00 92.00 547 GLU A O 1
ATOM 4272 N N . THR A 1 548 ? 17.698 -10.560 -16.315 1.00 93.88 548 THR A N 1
ATOM 4273 C CA . THR A 1 548 ? 16.978 -9.799 -15.281 1.00 93.88 548 THR A CA 1
ATOM 4274 C C . THR A 1 548 ? 15.683 -10.492 -14.861 1.00 93.88 548 THR A C 1
ATOM 4276 O O . THR A 1 548 ? 15.474 -10.710 -13.668 1.00 93.88 548 THR A O 1
ATOM 4279 N N . ALA A 1 549 ? 14.851 -10.942 -15.809 1.00 94.19 549 ALA A N 1
ATOM 4280 C CA . ALA A 1 549 ? 13.649 -11.719 -15.494 1.00 94.19 549 ALA A CA 1
ATOM 4281 C C . ALA A 1 549 ? 13.992 -13.055 -14.811 1.00 94.19 549 ALA A C 1
ATOM 4283 O O . ALA A 1 549 ? 13.285 -13.502 -13.911 1.00 94.19 549 ALA A O 1
ATOM 4284 N N . GLY A 1 550 ? 15.094 -13.694 -15.211 1.00 94.25 550 GLY A N 1
ATOM 4285 C CA . GLY A 1 550 ? 15.605 -14.911 -14.589 1.00 94.25 550 GLY A CA 1
ATOM 4286 C C . GLY A 1 550 ? 16.115 -14.693 -13.162 1.00 94.25 550 GLY A C 1
ATOM 4287 O O . GLY A 1 550 ? 15.906 -15.560 -12.316 1.00 94.25 550 GLY A O 1
ATOM 4288 N N . ALA A 1 551 ? 16.759 -13.559 -12.887 1.00 94.50 551 ALA A N 1
ATOM 4289 C CA . ALA A 1 551 ? 17.216 -13.172 -11.557 1.00 94.50 551 ALA A CA 1
ATOM 4290 C C . ALA A 1 551 ? 16.030 -12.843 -10.642 1.00 94.50 551 ALA A C 1
ATOM 4292 O O . ALA A 1 551 ? 15.953 -13.382 -9.541 1.00 94.50 551 ALA A O 1
ATOM 4293 N N . GLU A 1 552 ? 15.057 -12.062 -11.124 1.00 95.75 552 GLU A N 1
ATOM 4294 C CA . GLU A 1 552 ? 13.836 -11.762 -10.366 1.00 95.75 552 GLU A CA 1
ATOM 4295 C C . GLU A 1 552 ? 13.023 -13.030 -10.090 1.00 95.75 552 GLU A C 1
ATOM 4297 O O . GLU A 1 552 ? 12.495 -13.198 -8.998 1.00 95.75 552 GLU A O 1
ATOM 4302 N N . LEU A 1 553 ? 12.973 -13.975 -11.033 1.00 96.19 553 LEU A N 1
ATOM 4303 C CA . LEU A 1 553 ? 12.334 -15.273 -10.819 1.00 96.19 553 LEU A CA 1
ATOM 4304 C C . LEU A 1 553 ? 12.998 -16.065 -9.679 1.00 96.19 553 LEU A C 1
ATOM 4306 O O . LEU A 1 553 ? 12.306 -16.688 -8.870 1.00 96.19 553 LEU A O 1
ATOM 4310 N N . VAL A 1 554 ? 14.332 -16.037 -9.605 1.00 95.19 554 VAL A N 1
ATOM 4311 C CA . VAL A 1 554 ? 15.094 -16.685 -8.530 1.00 95.19 554 VAL A CA 1
ATOM 4312 C C . VAL A 1 554 ? 14.872 -15.962 -7.201 1.00 95.19 554 VAL A C 1
ATOM 4314 O O . VAL A 1 554 ? 14.577 -16.620 -6.205 1.00 95.19 554 VAL A O 1
ATOM 4317 N N . GLU A 1 555 ? 14.937 -14.634 -7.166 1.00 95.31 555 GLU A N 1
ATOM 4318 C CA . GLU A 1 555 ? 14.692 -13.849 -5.949 1.00 95.31 555 GLU A CA 1
ATOM 4319 C C . GLU A 1 555 ? 13.253 -13.999 -5.440 1.00 95.31 555 GLU A C 1
ATOM 4321 O O . GLU A 1 555 ? 13.032 -14.288 -4.263 1.00 95.31 555 GLU A O 1
ATOM 4326 N N . ALA A 1 556 ? 12.260 -13.929 -6.327 1.00 94.69 556 ALA A N 1
ATOM 4327 C CA . ALA A 1 556 ? 10.863 -14.165 -5.984 1.00 94.69 556 ALA A CA 1
ATOM 4328 C C . ALA A 1 556 ? 10.631 -15.585 -5.439 1.00 94.69 556 ALA A C 1
ATOM 4330 O O . ALA A 1 556 ? 9.794 -15.771 -4.559 1.00 94.69 556 ALA A O 1
ATOM 4331 N N . SER A 1 557 ? 11.392 -16.586 -5.904 1.00 94.25 557 SER A N 1
ATOM 4332 C CA . SER A 1 557 ? 11.276 -17.969 -5.411 1.00 94.25 557 SER A CA 1
ATOM 4333 C C . SER A 1 557 ? 11.803 -18.159 -3.983 1.00 94.25 557 SER A C 1
ATOM 4335 O O . SER A 1 557 ? 11.313 -19.031 -3.256 1.00 94.25 557 SER A O 1
ATOM 4337 N N . LYS A 1 558 ? 12.764 -17.319 -3.570 1.00 93.94 558 LYS A N 1
ATOM 4338 C CA . LYS A 1 558 ? 13.292 -17.264 -2.198 1.00 93.94 558 LYS A CA 1
ATOM 4339 C C . LYS A 1 558 ? 12.351 -16.530 -1.246 1.00 93.94 558 LYS A C 1
ATOM 4341 O O . LYS A 1 558 ? 12.439 -16.741 -0.039 1.00 93.94 558 LYS A O 1
ATOM 4346 N N . GLY A 1 559 ? 11.469 -15.681 -1.778 1.00 88.31 559 GLY A N 1
ATOM 4347 C CA . GLY A 1 559 ? 10.483 -14.941 -1.003 1.00 88.31 559 GLY A CA 1
ATOM 4348 C C . GLY A 1 559 ? 9.670 -15.859 -0.088 1.00 88.31 559 GLY A C 1
ATOM 4349 O O . GLY A 1 559 ? 9.121 -16.875 -0.517 1.00 88.31 559 GLY A O 1
ATOM 4350 N N . LEU A 1 560 ? 9.599 -15.486 1.186 1.00 83.88 560 LEU A N 1
ATOM 4351 C CA . LEU A 1 560 ? 8.755 -16.111 2.197 1.00 83.88 560 LEU A CA 1
ATOM 4352 C C . LEU A 1 560 ? 7.761 -15.060 2.703 1.00 83.88 560 LEU A C 1
ATOM 4354 O O . LEU A 1 560 ? 8.127 -13.901 2.879 1.00 83.88 560 LEU A O 1
ATOM 4358 N N . GLY A 1 561 ? 6.518 -15.465 2.963 1.00 82.31 561 GLY A N 1
ATOM 4359 C CA . GLY A 1 561 ? 5.521 -14.622 3.631 1.00 82.31 561 GLY A CA 1
ATOM 4360 C C . GLY A 1 561 ? 4.439 -14.047 2.723 1.00 82.31 561 GLY A C 1
ATOM 4361 O O . GLY A 1 561 ? 4.161 -14.565 1.639 1.00 82.31 561 GLY A O 1
ATOM 4362 N N . TYR A 1 562 ? 3.781 -12.999 3.221 1.00 78.75 562 TYR A N 1
ATOM 4363 C CA . TYR A 1 562 ? 2.634 -12.376 2.566 1.00 78.75 562 TYR A CA 1
ATOM 4364 C C . TYR A 1 562 ? 3.029 -11.777 1.210 1.00 78.75 562 TYR A C 1
ATOM 4366 O O . TYR A 1 562 ? 4.016 -11.053 1.102 1.00 78.75 562 TYR A O 1
ATOM 4374 N N . GLY A 1 563 ? 2.280 -12.120 0.160 1.00 87.56 563 GLY A N 1
ATOM 4375 C CA . GLY A 1 563 ? 2.550 -11.673 -1.211 1.00 87.56 563 GLY A CA 1
ATOM 4376 C C . GLY A 1 563 ? 3.686 -12.413 -1.931 1.00 87.56 563 GLY A C 1
ATOM 4377 O O . GLY A 1 563 ? 3.887 -12.179 -3.121 1.00 87.56 563 GLY A O 1
ATOM 4378 N N . ALA A 1 564 ? 4.397 -13.345 -1.278 1.00 91.88 564 ALA A N 1
ATOM 4379 C CA . ALA A 1 564 ? 5.464 -14.119 -1.927 1.00 91.88 564 ALA A CA 1
ATOM 4380 C C . ALA A 1 564 ? 4.941 -14.923 -3.128 1.00 91.88 564 ALA A C 1
ATOM 4382 O O . ALA A 1 564 ? 5.582 -14.969 -4.179 1.00 91.88 564 ALA A O 1
ATOM 4383 N N . ARG A 1 565 ? 3.739 -15.500 -3.002 1.00 93.38 565 ARG A N 1
ATOM 4384 C CA . ARG A 1 565 ? 3.072 -16.207 -4.097 1.00 93.38 565 ARG A CA 1
ATOM 4385 C C . ARG A 1 565 ? 2.755 -15.275 -5.261 1.00 93.38 565 ARG A C 1
ATOM 4387 O O . ARG A 1 565 ? 3.114 -15.591 -6.387 1.00 93.38 565 ARG A O 1
ATOM 4394 N N . GLU A 1 566 ? 2.120 -14.136 -5.001 1.00 93.25 566 GLU A N 1
ATOM 4395 C CA . GLU A 1 566 ? 1.757 -13.170 -6.042 1.00 93.25 566 GLU A CA 1
ATOM 4396 C C . GLU A 1 566 ? 2.998 -12.629 -6.766 1.00 93.25 566 GLU A C 1
ATOM 4398 O O . GLU A 1 566 ? 3.035 -12.593 -7.999 1.00 93.25 566 GLU A O 1
ATOM 4403 N N . ARG A 1 567 ? 4.056 -12.291 -6.015 1.00 95.00 567 ARG A N 1
ATOM 4404 C CA . ARG A 1 567 ? 5.349 -11.886 -6.581 1.00 95.00 567 ARG A CA 1
ATOM 4405 C C . ARG A 1 567 ? 5.927 -12.980 -7.477 1.00 95.00 567 ARG A C 1
ATOM 4407 O O . ARG A 1 567 ? 6.339 -12.687 -8.596 1.00 95.00 567 ARG A O 1
ATOM 4414 N N . LEU A 1 568 ? 5.915 -14.236 -7.027 1.00 96.56 568 LEU A N 1
ATOM 4415 C CA . LEU A 1 568 ? 6.406 -15.360 -7.820 1.00 96.56 568 LEU A CA 1
ATOM 4416 C C . LEU A 1 568 ? 5.522 -15.642 -9.048 1.00 96.56 568 LEU A C 1
ATOM 4418 O O . LEU A 1 568 ? 6.051 -15.947 -10.112 1.00 96.56 568 LEU A O 1
ATOM 4422 N N . GLU A 1 569 ? 4.198 -15.489 -8.960 1.00 96.00 569 GLU A N 1
ATOM 4423 C CA . GLU A 1 569 ? 3.283 -15.616 -10.105 1.00 96.00 569 GLU A CA 1
ATOM 4424 C C . GLU A 1 569 ? 3.540 -14.526 -11.158 1.00 96.00 569 GLU A C 1
ATOM 4426 O O . GLU A 1 569 ? 3.575 -14.822 -12.358 1.00 96.00 569 GLU A O 1
ATOM 4431 N N . ASN A 1 570 ? 3.758 -13.280 -10.722 1.00 96.50 570 ASN A N 1
ATOM 4432 C CA . ASN A 1 570 ? 4.149 -12.163 -11.584 1.00 96.50 570 ASN A CA 1
ATOM 4433 C C . ASN A 1 570 ? 5.509 -12.429 -12.248 1.00 96.50 570 ASN A C 1
ATOM 4435 O O . ASN A 1 570 ? 5.619 -12.331 -13.471 1.00 96.50 570 ASN A O 1
ATOM 4439 N N . ALA A 1 571 ? 6.512 -12.850 -11.470 1.00 96.19 571 ALA A N 1
ATOM 4440 C CA . ALA A 1 571 ? 7.840 -13.175 -11.982 1.00 96.19 571 ALA A CA 1
ATOM 4441 C C . ALA A 1 571 ? 7.802 -14.343 -12.983 1.00 96.19 571 ALA A C 1
ATOM 4443 O O . ALA A 1 571 ? 8.444 -14.280 -14.026 1.00 96.19 571 ALA A O 1
ATOM 4444 N N . VAL A 1 572 ? 6.992 -15.382 -12.738 1.00 96.50 572 VAL A N 1
ATOM 4445 C CA . VAL A 1 572 ? 6.779 -16.490 -13.687 1.00 96.50 572 VAL A CA 1
ATOM 4446 C C . VAL A 1 572 ? 6.113 -16.003 -14.977 1.00 96.50 572 VAL A C 1
ATOM 4448 O O . VAL A 1 572 ? 6.486 -16.463 -16.058 1.00 96.50 572 VAL A O 1
ATOM 4451 N N . ARG A 1 573 ? 5.129 -15.095 -14.901 1.00 96.44 573 ARG A N 1
ATOM 4452 C CA . ARG A 1 573 ? 4.486 -14.510 -16.092 1.00 96.44 573 ARG A CA 1
ATOM 4453 C C . ARG A 1 573 ? 5.480 -13.718 -16.939 1.00 96.44 573 ARG A C 1
ATOM 4455 O O . ARG A 1 573 ? 5.535 -13.943 -18.148 1.00 96.44 573 ARG A O 1
ATOM 4462 N N . GLU A 1 574 ? 6.290 -12.869 -16.316 1.00 95.44 574 GLU A N 1
ATOM 4463 C CA . GLU A 1 574 ? 7.296 -12.083 -17.035 1.00 95.44 574 GLU A CA 1
ATOM 4464 C C . GLU A 1 574 ? 8.412 -12.977 -17.595 1.00 95.44 574 GLU A C 1
ATOM 4466 O O . GLU A 1 574 ? 8.750 -12.899 -18.775 1.00 95.44 574 GLU A O 1
ATOM 4471 N N . ALA A 1 575 ? 8.891 -13.944 -16.811 1.00 94.94 575 ALA A N 1
ATOM 4472 C CA . ALA A 1 575 ? 9.878 -14.922 -17.259 1.00 94.94 575 ALA A CA 1
ATOM 4473 C C . ALA A 1 575 ? 9.389 -15.747 -18.469 1.00 94.94 575 ALA A C 1
ATOM 4475 O O . ALA A 1 575 ? 10.167 -16.027 -19.385 1.00 94.94 575 ALA A O 1
ATOM 4476 N N . LYS A 1 576 ? 8.094 -16.098 -18.525 1.00 95.44 576 LYS A N 1
ATOM 4477 C CA . LYS A 1 576 ? 7.479 -16.748 -19.699 1.00 95.44 576 LYS A CA 1
ATOM 4478 C C . LYS A 1 576 ? 7.446 -15.831 -20.921 1.00 95.44 576 LYS A C 1
ATOM 4480 O O . LYS A 1 576 ? 7.709 -16.304 -22.023 1.00 95.44 576 LYS A O 1
ATOM 4485 N N . ARG A 1 577 ? 7.129 -14.546 -20.736 1.00 93.81 577 ARG A N 1
ATOM 4486 C CA . ARG A 1 577 ? 7.059 -13.552 -21.817 1.00 93.81 577 ARG A CA 1
ATOM 4487 C C . ARG A 1 577 ? 8.419 -13.335 -22.479 1.00 93.81 577 ARG A C 1
ATOM 4489 O O . ARG A 1 577 ? 8.496 -13.261 -23.701 1.00 93.81 577 ARG A O 1
ATOM 4496 N N . VAL A 1 578 ? 9.475 -13.256 -21.674 1.00 92.56 578 VAL A N 1
ATOM 4497 C CA . VAL A 1 578 ? 10.836 -12.953 -22.140 1.00 92.56 578 VAL A CA 1
ATOM 4498 C C . VAL A 1 578 ? 11.592 -14.217 -22.606 1.00 92.56 578 VAL A C 1
ATOM 4500 O O . VAL A 1 578 ? 12.562 -14.147 -23.368 1.00 92.56 578 VAL A O 1
ATOM 4503 N N . GLY A 1 579 ? 11.097 -15.402 -22.232 1.00 92.31 579 GLY A N 1
ATOM 4504 C CA . GLY A 1 579 ? 11.614 -16.692 -22.692 1.00 92.31 579 GLY A CA 1
ATOM 4505 C C . GLY A 1 579 ? 12.760 -17.234 -21.838 1.00 92.31 579 GLY A C 1
ATOM 4506 O O . GLY A 1 579 ? 13.744 -17.737 -22.374 1.00 92.31 579 GLY A O 1
ATOM 4507 N N . VAL A 1 580 ? 12.642 -17.123 -20.513 1.00 93.81 580 VAL A N 1
ATOM 4508 C CA . VAL A 1 580 ? 13.560 -17.754 -19.550 1.00 93.81 580 VAL A CA 1
ATOM 4509 C C . VAL A 1 580 ? 13.514 -19.285 -19.693 1.00 93.81 580 VAL A C 1
ATOM 4511 O O . VAL A 1 580 ? 12.510 -19.856 -20.127 1.00 93.81 580 VAL A O 1
ATOM 4514 N N . SER A 1 581 ? 14.605 -19.970 -19.334 1.00 92.00 581 SER A N 1
ATOM 4515 C CA . SER A 1 581 ? 14.730 -21.422 -19.501 1.00 92.00 581 SER A CA 1
ATOM 4516 C C . SER A 1 581 ? 13.601 -22.211 -18.819 1.00 92.00 581 SER A C 1
ATOM 4518 O O . SER A 1 581 ? 13.162 -21.914 -17.703 1.00 92.00 581 SER A O 1
ATOM 4520 N N . ALA A 1 582 ? 13.151 -23.278 -19.488 1.00 92.38 582 ALA A N 1
ATOM 4521 C CA . ALA A 1 582 ? 12.061 -24.125 -19.006 1.00 92.38 582 ALA A CA 1
ATOM 4522 C C . ALA A 1 582 ? 12.373 -24.809 -17.662 1.00 92.38 582 ALA A C 1
ATOM 4524 O O . ALA A 1 582 ? 11.455 -25.146 -16.921 1.00 92.38 582 ALA A O 1
ATOM 4525 N N . GLU A 1 583 ? 13.650 -25.025 -17.342 1.00 93.31 583 GLU A N 1
ATOM 4526 C CA . GLU A 1 583 ? 14.093 -25.567 -16.051 1.00 93.31 583 GLU A CA 1
ATOM 4527 C C . GLU A 1 583 ? 13.801 -24.610 -14.898 1.00 93.31 583 GLU A C 1
ATOM 4529 O O . GLU A 1 583 ? 13.149 -25.009 -13.933 1.00 93.31 583 GLU A O 1
ATOM 4534 N N . LYS A 1 584 ? 14.193 -23.334 -15.031 1.00 93.75 584 LYS A N 1
ATOM 4535 C CA . LYS A 1 584 ? 13.901 -22.302 -14.027 1.00 93.75 584 LYS A CA 1
ATOM 4536 C C . LYS A 1 584 ? 12.391 -22.126 -13.856 1.00 93.75 584 LYS A C 1
ATOM 4538 O O . LYS A 1 584 ? 11.898 -22.109 -12.735 1.00 93.75 584 LYS A O 1
ATOM 4543 N N . LEU A 1 585 ? 11.639 -22.106 -14.960 1.00 95.06 585 LEU A N 1
ATOM 4544 C CA . LEU A 1 585 ? 10.175 -22.027 -14.917 1.00 95.06 585 LEU A CA 1
ATOM 4545 C C . LEU A 1 585 ? 9.528 -23.236 -14.221 1.00 95.06 585 LEU A C 1
ATOM 4547 O O . LEU A 1 585 ? 8.566 -23.055 -13.476 1.00 95.06 585 LEU A O 1
ATOM 4551 N N . ARG A 1 586 ? 10.040 -24.458 -14.430 1.00 95.81 586 ARG A N 1
ATOM 4552 C CA . ARG A 1 586 ? 9.559 -25.667 -13.737 1.00 95.81 586 ARG A CA 1
ATOM 4553 C C . ARG A 1 586 ? 9.846 -25.616 -12.237 1.00 95.81 586 ARG A C 1
ATOM 4555 O O . ARG A 1 586 ? 8.947 -25.915 -11.455 1.00 95.81 586 ARG A O 1
ATOM 4562 N N . ALA A 1 587 ? 11.048 -25.196 -11.841 1.00 95.06 587 ALA A N 1
ATOM 4563 C CA . ALA A 1 587 ? 11.409 -25.028 -10.433 1.00 95.06 587 ALA A CA 1
ATOM 4564 C C . ALA A 1 587 ? 10.506 -23.993 -9.737 1.00 95.06 587 ALA A C 1
ATOM 4566 O O . ALA A 1 587 ? 9.938 -24.267 -8.681 1.00 95.06 587 ALA A O 1
ATOM 4567 N N . SER A 1 588 ? 10.279 -22.840 -10.369 1.00 95.75 588 SER A N 1
ATOM 4568 C CA . SER A 1 588 ? 9.378 -21.810 -9.842 1.00 95.75 588 SER A CA 1
ATOM 4569 C C . SER A 1 588 ? 7.914 -22.250 -9.811 1.00 95.75 588 SER A C 1
ATOM 4571 O O . SER A 1 588 ? 7.192 -21.889 -8.887 1.00 95.75 588 SER A O 1
ATOM 4573 N N . ALA A 1 589 ? 7.459 -23.057 -10.774 1.00 95.12 589 ALA A N 1
ATOM 4574 C CA . ALA A 1 589 ? 6.108 -23.619 -10.760 1.00 95.12 589 ALA A CA 1
ATOM 4575 C C . ALA A 1 589 ? 5.902 -24.617 -9.607 1.00 95.12 589 ALA A C 1
ATOM 4577 O O . ALA A 1 589 ? 4.856 -24.584 -8.959 1.00 95.12 589 ALA A O 1
ATOM 4578 N N . ALA A 1 590 ? 6.897 -25.461 -9.314 1.00 96.38 590 ALA A N 1
ATOM 4579 C CA . ALA A 1 590 ? 6.872 -26.327 -8.135 1.00 96.38 590 ALA A CA 1
ATOM 4580 C C . ALA A 1 590 ? 6.812 -25.494 -6.844 1.00 96.38 590 ALA A C 1
ATOM 4582 O O . ALA A 1 590 ? 5.959 -25.730 -5.991 1.00 96.38 590 ALA A O 1
ATOM 4583 N N . ARG A 1 591 ? 7.626 -24.435 -6.758 1.00 95.94 591 ARG A N 1
ATOM 4584 C CA . ARG A 1 591 ? 7.617 -23.508 -5.620 1.00 95.94 591 ARG A CA 1
ATOM 4585 C C . ARG A 1 591 ? 6.279 -22.782 -5.442 1.00 95.94 591 ARG A C 1
ATOM 4587 O O . ARG A 1 591 ? 5.824 -22.604 -4.316 1.00 95.94 591 ARG A O 1
ATOM 4594 N N . LEU A 1 592 ? 5.612 -22.398 -6.531 1.00 94.75 592 LEU A N 1
ATOM 4595 C CA . LEU A 1 592 ? 4.257 -21.838 -6.477 1.00 94.75 592 LEU A CA 1
ATOM 4596 C C . LEU A 1 592 ? 3.240 -22.825 -5.898 1.00 94.75 592 LEU A C 1
ATOM 4598 O O . LEU A 1 592 ? 2.372 -22.416 -5.129 1.00 94.75 592 LEU A O 1
ATOM 4602 N N . ALA A 1 593 ? 3.346 -24.111 -6.241 1.00 95.25 593 ALA A N 1
ATOM 4603 C CA . ALA A 1 593 ? 2.477 -25.139 -5.679 1.00 95.25 593 ALA A CA 1
ATOM 4604 C C . ALA A 1 593 ? 2.697 -25.300 -4.164 1.00 95.25 593 ALA A C 1
ATOM 4606 O O . ALA A 1 593 ? 1.719 -25.359 -3.419 1.00 95.25 593 ALA A O 1
ATOM 4607 N N . GLU A 1 594 ? 3.953 -25.278 -3.704 1.00 95.12 594 GLU A N 1
ATOM 4608 C CA . GLU A 1 594 ? 4.297 -25.304 -2.273 1.00 95.12 594 GLU A CA 1
ATOM 4609 C C . GLU A 1 594 ? 3.721 -24.098 -1.516 1.00 95.12 594 GLU A C 1
ATOM 4611 O O . GLU A 1 594 ? 3.120 -24.258 -0.452 1.00 95.12 594 GLU A O 1
ATOM 4616 N N . LEU A 1 595 ? 3.865 -22.885 -2.069 1.00 94.38 595 LEU A N 1
ATOM 4617 C CA . LEU A 1 595 ? 3.310 -21.666 -1.471 1.00 94.38 595 LEU A CA 1
ATOM 4618 C C . LEU A 1 595 ? 1.777 -21.711 -1.422 1.00 94.38 595 LEU A C 1
ATOM 4620 O O . LEU A 1 595 ? 1.187 -21.363 -0.401 1.00 94.38 595 LEU A O 1
ATOM 4624 N N . ALA A 1 596 ? 1.122 -22.200 -2.476 1.00 93.88 596 ALA A N 1
ATOM 4625 C CA . ALA A 1 596 ? -0.329 -22.362 -2.495 1.00 93.88 596 ALA A CA 1
ATOM 4626 C C . ALA A 1 596 ? -0.815 -23.402 -1.467 1.00 93.88 596 ALA A C 1
ATOM 4628 O O . ALA A 1 596 ? -1.863 -23.224 -0.844 1.00 93.88 596 ALA A O 1
ATOM 4629 N N . GLU A 1 597 ? -0.072 -24.491 -1.259 1.00 95.00 597 GLU A N 1
ATOM 4630 C CA . GLU A 1 597 ? -0.376 -25.468 -0.212 1.00 95.00 597 GLU A CA 1
ATOM 4631 C C . GLU A 1 597 ? -0.176 -24.883 1.193 1.00 95.00 597 GLU A C 1
ATOM 4633 O O . GLU A 1 597 ? -0.996 -25.110 2.086 1.00 95.00 597 GLU A O 1
ATOM 4638 N N . HIS A 1 598 ? 0.875 -24.085 1.392 1.00 93.69 598 HIS A N 1
ATOM 4639 C CA . HIS A 1 598 ? 1.095 -23.335 2.629 1.00 93.69 598 HIS A CA 1
ATOM 4640 C C . HIS A 1 598 ? -0.052 -22.363 2.930 1.00 93.69 598 HIS A C 1
ATOM 4642 O O . HIS A 1 598 ? -0.596 -22.379 4.033 1.00 93.69 598 HIS A O 1
ATOM 4648 N N . GLU A 1 599 ? -0.491 -21.581 1.943 1.00 93.38 599 GLU A N 1
ATOM 4649 C CA . GLU A 1 599 ? -1.641 -20.677 2.073 1.00 93.38 599 GLU A CA 1
ATOM 4650 C C . GLU A 1 599 ? -2.928 -21.428 2.426 1.00 93.38 599 GLU A C 1
ATOM 4652 O O . GLU A 1 599 ? -3.663 -20.999 3.315 1.00 93.38 599 GLU A O 1
ATOM 4657 N N . ARG A 1 600 ? -3.190 -22.584 1.799 1.00 94.75 600 ARG A N 1
ATOM 4658 C CA . ARG A 1 600 ? -4.351 -23.425 2.143 1.00 94.75 600 ARG A CA 1
ATOM 4659 C C . ARG A 1 600 ? -4.292 -23.923 3.585 1.00 94.75 600 ARG A C 1
ATOM 4661 O O . ARG A 1 600 ? -5.316 -23.908 4.267 1.00 94.75 600 ARG A O 1
ATOM 4668 N N . ARG A 1 601 ? -3.117 -24.350 4.065 1.00 95.62 601 ARG A N 1
ATOM 4669 C CA . ARG A 1 601 ? -2.926 -24.762 5.467 1.00 95.62 601 ARG A CA 1
ATOM 4670 C C . ARG A 1 601 ? -3.162 -23.591 6.422 1.00 95.62 601 ARG A C 1
ATOM 4672 O O . ARG A 1 601 ? -3.922 -23.741 7.380 1.00 95.62 601 ARG A O 1
ATOM 4679 N N . CYS A 1 602 ? -2.615 -22.415 6.115 1.00 95.12 602 CYS A N 1
ATOM 4680 C CA . CYS A 1 602 ? -2.873 -21.185 6.862 1.00 95.12 602 CYS A CA 1
ATOM 4681 C C . CYS A 1 602 ? -4.367 -20.833 6.910 1.00 95.12 602 CYS A C 1
ATOM 4683 O O . CYS A 1 602 ? -4.902 -20.597 7.994 1.00 95.12 602 CYS A O 1
ATOM 4685 N N . ALA A 1 603 ? -5.059 -20.872 5.770 1.00 95.12 603 ALA A N 1
ATOM 4686 C CA . ALA A 1 603 ? -6.491 -20.598 5.676 1.00 95.12 603 ALA A CA 1
ATOM 4687 C C . ALA A 1 603 ? -7.332 -21.605 6.477 1.00 95.12 603 ALA A C 1
ATOM 4689 O O . ALA A 1 603 ? -8.302 -21.221 7.132 1.00 95.12 603 ALA A O 1
ATOM 4690 N N . LEU A 1 604 ? -6.946 -22.886 6.486 1.00 97.56 604 LEU A N 1
ATOM 4691 C CA . LEU A 1 604 ? -7.617 -23.918 7.276 1.00 97.56 604 LEU A CA 1
ATOM 4692 C C . LEU A 1 604 ? -7.492 -23.643 8.781 1.00 97.56 604 LEU A C 1
ATOM 4694 O O . LEU A 1 604 ? -8.498 -23.688 9.493 1.00 97.56 604 LEU A O 1
ATOM 4698 N N . ILE A 1 605 ? -6.293 -23.305 9.272 1.00 97.50 605 ILE A N 1
ATOM 4699 C CA . ILE A 1 605 ? -6.109 -22.943 10.687 1.00 97.50 605 ILE A CA 1
ATOM 4700 C C . ILE A 1 605 ? -6.846 -21.642 11.015 1.00 97.50 605 ILE A C 1
ATOM 4702 O O . ILE A 1 605 ? -7.542 -21.587 12.028 1.00 97.50 605 ILE A O 1
ATOM 4706 N N . ALA A 1 606 ? -6.786 -20.631 10.146 1.00 96.88 606 ALA A N 1
ATOM 4707 C CA . ALA A 1 606 ? -7.528 -19.385 10.322 1.00 96.88 606 ALA A CA 1
ATOM 4708 C C . ALA A 1 606 ? -9.045 -19.638 10.401 1.00 96.88 606 ALA A C 1
ATOM 4710 O O . ALA A 1 606 ? -9.735 -19.065 11.243 1.00 96.88 606 ALA A O 1
ATOM 4711 N N . GLY A 1 607 ? -9.570 -20.538 9.565 1.00 97.44 607 GLY A N 1
ATOM 4712 C CA . GLY A 1 607 ? -10.962 -20.981 9.601 1.00 97.44 607 GLY A CA 1
ATOM 4713 C C . GLY A 1 607 ? -11.325 -21.703 10.902 1.00 97.44 607 GLY A C 1
ATOM 4714 O O . GLY A 1 607 ? -12.381 -21.437 11.476 1.00 97.44 607 GLY A O 1
ATOM 4715 N N . ASN A 1 608 ? -10.444 -22.568 11.410 1.00 97.75 608 ASN A N 1
ATOM 4716 C CA . ASN A 1 608 ? -10.638 -23.235 12.701 1.00 97.75 608 ASN A CA 1
ATOM 4717 C C . ASN A 1 608 ? -10.633 -22.238 13.867 1.00 97.75 608 ASN A C 1
ATOM 4719 O O . ASN A 1 608 ? -11.510 -22.310 14.727 1.00 97.75 608 ASN A O 1
ATOM 4723 N N . ILE A 1 609 ? -9.710 -21.271 13.864 1.00 97.38 609 ILE A N 1
ATOM 4724 C CA . ILE A 1 609 ? -9.668 -20.195 14.861 1.00 97.38 609 ILE A CA 1
ATOM 4725 C C . ILE A 1 609 ? -10.967 -19.387 14.810 1.00 97.38 609 ILE A C 1
ATOM 4727 O O . ILE A 1 609 ? -11.622 -19.253 15.841 1.00 97.38 609 ILE A O 1
ATOM 4731 N N . ARG A 1 610 ? -11.408 -18.943 13.622 1.00 97.12 610 ARG A N 1
ATOM 4732 C CA . ARG A 1 610 ? -12.674 -18.205 13.439 1.00 97.12 610 ARG A CA 1
ATOM 4733 C C . ARG A 1 610 ? -13.882 -18.937 14.019 1.00 97.12 610 ARG A C 1
ATOM 4735 O O . ARG A 1 610 ? -14.715 -18.311 14.666 1.00 97.12 610 ARG A O 1
ATOM 4742 N N . ARG A 1 611 ? -13.973 -20.258 13.836 1.00 97.31 611 ARG A N 1
ATOM 4743 C CA . ARG A 1 611 ? -15.060 -21.078 14.406 1.00 97.31 611 ARG A CA 1
ATOM 4744 C C . ARG A 1 611 ? -15.017 -21.150 15.934 1.00 97.31 611 ARG A C 1
ATOM 4746 O O . ARG A 1 611 ? -16.053 -21.365 16.555 1.00 97.31 611 ARG A O 1
ATOM 4753 N N . ILE A 1 612 ? -13.842 -20.977 16.536 1.00 97.25 612 ILE A N 1
ATOM 4754 C CA . ILE A 1 612 ? -13.639 -21.060 17.988 1.00 97.25 612 ILE A CA 1
ATOM 4755 C C . ILE A 1 612 ? -13.800 -19.709 18.669 1.00 97.25 612 ILE A C 1
ATOM 4757 O O . ILE A 1 612 ? -14.216 -19.697 19.824 1.00 97.25 612 ILE A O 1
ATOM 4761 N N . LEU A 1 613 ? -13.560 -18.584 17.984 1.00 95.19 613 LEU A N 1
ATOM 4762 C CA . LEU A 1 613 ? -13.711 -17.244 18.571 1.00 95.19 613 LEU A CA 1
ATOM 4763 C C . LEU A 1 613 ? -15.052 -17.048 19.322 1.00 95.19 613 LEU A C 1
ATOM 4765 O O . LEU A 1 613 ? -15.006 -16.592 20.465 1.00 95.19 613 LEU A O 1
ATOM 4769 N N . PRO A 1 614 ? -16.229 -17.467 18.802 1.00 96.06 614 PRO A N 1
ATOM 4770 C CA . PRO A 1 614 ? -17.497 -17.342 19.532 1.00 96.06 614 PRO A CA 1
ATOM 4771 C C . PRO A 1 614 ? -17.587 -18.207 20.801 1.00 96.06 614 PRO A C 1
ATOM 4773 O O . PRO A 1 614 ? -18.335 -17.891 21.724 1.00 96.06 614 PRO A O 1
ATOM 4776 N N . VAL A 1 615 ? -16.839 -19.314 20.853 1.00 95.81 615 VAL A N 1
ATOM 4777 C CA . VAL A 1 615 ? -16.839 -20.296 21.955 1.00 95.81 615 VAL A CA 1
ATOM 4778 C C . VAL A 1 615 ? -15.615 -20.120 22.866 1.00 95.81 615 VAL A C 1
ATOM 4780 O O . VAL A 1 615 ? -15.486 -20.807 23.878 1.00 95.81 615 VAL A O 1
ATOM 4783 N N . LEU A 1 616 ? -14.743 -19.149 22.578 1.00 94.50 616 LEU A N 1
ATOM 4784 C CA . LEU A 1 616 ? -13.468 -18.933 23.265 1.00 94.50 616 LEU A CA 1
ATOM 4785 C C . LEU A 1 616 ? -13.624 -18.742 24.781 1.00 94.50 616 LEU A C 1
ATOM 4787 O O . LEU A 1 616 ? -12.800 -19.224 25.552 1.00 94.50 616 LEU A O 1
ATOM 4791 N N . ARG A 1 617 ? -14.722 -18.106 25.214 1.00 92.62 617 ARG A N 1
ATOM 4792 C CA . ARG A 1 617 ? -15.083 -17.952 26.636 1.00 92.62 617 ARG A CA 1
ATOM 4793 C C . ARG A 1 617 ? -15.270 -19.284 27.365 1.00 92.62 617 ARG A C 1
ATOM 4795 O O . ARG A 1 617 ? -14.994 -19.357 28.558 1.00 92.62 617 ARG A O 1
ATOM 4802 N N . LYS A 1 618 ? -15.758 -20.313 26.669 1.00 94.25 618 LYS A N 1
ATOM 4803 C CA . LYS A 1 618 ? -16.022 -21.644 27.235 1.00 94.25 618 LYS A CA 1
ATOM 4804 C C . LYS A 1 618 ? -14.814 -22.570 27.112 1.00 94.25 618 LYS A C 1
ATOM 4806 O O . LYS A 1 618 ? -14.557 -23.339 28.030 1.00 94.25 618 LYS A O 1
ATOM 4811 N N . GLU A 1 619 ? -14.085 -22.499 25.997 1.00 95.06 619 GLU A N 1
ATOM 4812 C CA . GLU A 1 619 ? -13.029 -23.464 25.648 1.00 95.06 619 GLU A CA 1
ATOM 4813 C C . GLU A 1 619 ? -11.703 -22.788 25.223 1.00 95.06 619 GLU A C 1
ATOM 4815 O O . GLU A 1 619 ? -11.243 -22.969 24.091 1.00 95.06 619 GLU A O 1
ATOM 4820 N N . PRO A 1 620 ? -11.037 -22.016 26.105 1.00 95.38 620 PRO A N 1
ATOM 4821 C CA . PRO A 1 620 ? -9.829 -21.257 25.752 1.00 95.38 620 PRO A CA 1
ATOM 4822 C C . PRO A 1 620 ? -8.637 -22.138 25.338 1.00 95.38 620 PRO A C 1
ATOM 4824 O O . PRO A 1 620 ? -7.822 -21.732 24.509 1.00 95.38 620 PRO A O 1
ATOM 4827 N N . TRP A 1 621 ? -8.549 -23.368 25.855 1.00 95.38 621 TRP A N 1
ATOM 4828 C CA . TRP A 1 621 ? -7.481 -24.318 25.516 1.00 95.38 621 TRP A CA 1
ATOM 4829 C C . TRP A 1 621 ? -7.514 -24.748 24.043 1.00 95.38 621 TRP A C 1
ATOM 4831 O O . TRP A 1 621 ? -6.467 -25.013 23.456 1.00 95.38 621 TRP A O 1
ATOM 4841 N N . ARG A 1 622 ? -8.699 -24.791 23.410 1.00 96.75 622 ARG A N 1
ATOM 4842 C CA . ARG A 1 622 ? -8.800 -25.127 21.982 1.00 96.75 622 ARG A CA 1
ATOM 4843 C C . ARG A 1 622 ? -8.121 -24.065 21.134 1.00 96.75 622 ARG A C 1
ATOM 4845 O O . ARG A 1 622 ? -7.368 -24.408 20.231 1.00 96.75 622 ARG A O 1
ATOM 4852 N N . PHE A 1 623 ? -8.344 -22.789 21.444 1.00 97.31 623 PHE A N 1
ATOM 4853 C CA . PHE A 1 623 ? -7.653 -21.703 20.755 1.00 97.31 623 PHE A CA 1
ATOM 4854 C C . PHE A 1 623 ? -6.140 -21.776 20.952 1.00 97.31 623 PHE A C 1
ATOM 4856 O O . PHE A 1 623 ? -5.416 -21.647 19.973 1.00 97.31 623 PHE A O 1
ATOM 4863 N N . GLN A 1 624 ? -5.666 -22.048 22.173 1.00 95.62 624 GLN A N 1
ATOM 4864 C CA . GLN A 1 624 ? -4.232 -22.217 22.437 1.00 95.62 624 GLN A CA 1
ATOM 4865 C C . GLN A 1 624 ? -3.619 -23.316 21.561 1.00 95.62 624 GLN A C 1
ATOM 4867 O O . GLN A 1 624 ? -2.606 -23.068 20.914 1.00 95.62 624 GLN A O 1
ATOM 4872 N N . HIS A 1 625 ? -4.290 -24.463 21.427 1.00 97.31 625 HIS A N 1
ATOM 4873 C CA . HIS A 1 625 ? -3.857 -25.539 20.534 1.00 97.31 625 HIS A CA 1
ATOM 4874 C C . HIS A 1 625 ? -3.759 -25.090 19.061 1.00 97.31 625 HIS A C 1
ATOM 4876 O O . HIS A 1 625 ? -2.769 -25.372 18.389 1.00 97.31 625 HIS A O 1
ATOM 4882 N N . TYR A 1 626 ? -4.748 -24.352 18.537 1.00 97.38 626 TYR A N 1
ATOM 4883 C CA . TYR A 1 626 ? -4.670 -23.829 17.162 1.00 97.38 626 TYR A CA 1
ATOM 4884 C C . TYR A 1 626 ? -3.642 -22.708 16.999 1.00 97.38 626 TYR A C 1
ATOM 4886 O O . TYR A 1 626 ? -3.028 -22.609 15.941 1.00 97.38 626 TYR A O 1
ATOM 4894 N N . ALA A 1 627 ? -3.424 -21.883 18.021 1.00 95.88 627 ALA A N 1
ATOM 4895 C CA . ALA A 1 627 ? -2.393 -20.853 18.013 1.00 95.88 627 ALA A CA 1
ATOM 4896 C C . ALA A 1 627 ? -0.984 -21.472 18.034 1.00 95.88 627 ALA A C 1
ATOM 4898 O O . ALA A 1 627 ? -0.086 -20.982 17.357 1.00 95.88 627 ALA A O 1
ATOM 4899 N N . GLU A 1 628 ? -0.782 -22.573 18.757 1.00 96.19 628 GLU A N 1
ATOM 4900 C CA . GLU A 1 628 ? 0.458 -23.356 18.720 1.00 96.19 628 GLU A CA 1
ATOM 4901 C C . GLU A 1 628 ? 0.668 -24.024 17.360 1.00 96.19 628 GLU A C 1
ATOM 4903 O O . GLU A 1 628 ? 1.754 -23.918 16.791 1.00 96.19 628 GLU A O 1
ATOM 4908 N N . ALA A 1 629 ? -0.383 -24.617 16.787 1.00 96.38 629 ALA A N 1
ATOM 4909 C CA . ALA A 1 629 ? -0.341 -25.136 15.423 1.00 96.38 629 ALA A CA 1
ATOM 4910 C C . ALA A 1 629 ? -0.067 -24.027 14.388 1.00 96.38 629 ALA A C 1
ATOM 4912 O O . ALA A 1 629 ? 0.614 -24.268 13.398 1.00 96.38 629 ALA A O 1
ATOM 4913 N N . ALA A 1 630 ? -0.539 -22.798 14.620 1.00 96.00 630 ALA A N 1
ATOM 4914 C CA . ALA A 1 630 ? -0.215 -21.657 13.772 1.00 96.00 630 ALA A CA 1
ATOM 4915 C C . ALA A 1 630 ? 1.277 -21.299 13.848 1.00 96.00 630 ALA A C 1
ATOM 4917 O O . ALA A 1 630 ? 1.890 -21.045 12.814 1.00 96.00 630 ALA A O 1
ATOM 4918 N N . LYS A 1 631 ? 1.902 -21.331 15.035 1.00 94.88 631 LYS A N 1
ATOM 4919 C CA . LYS A 1 631 ? 3.330 -20.991 15.214 1.00 94.88 631 LYS A CA 1
ATOM 4920 C C . LYS A 1 631 ? 4.272 -21.838 14.354 1.00 94.88 631 LYS A C 1
ATOM 4922 O O . LYS A 1 631 ? 5.263 -21.302 13.865 1.00 94.88 631 LYS A O 1
ATOM 4927 N N . SER A 1 632 ? 3.967 -23.117 14.126 1.00 94.19 632 SER A N 1
ATOM 4928 C CA . SER A 1 632 ? 4.792 -23.987 13.271 1.00 94.19 632 SER A CA 1
ATOM 4929 C C . SER A 1 632 ? 4.670 -23.679 11.772 1.00 94.19 632 SER A C 1
ATOM 4931 O O . SER A 1 632 ? 5.496 -24.142 10.991 1.00 94.19 632 SER A O 1
ATOM 4933 N N . MET A 1 633 ? 3.685 -22.870 11.364 1.00 92.75 633 MET A N 1
ATOM 4934 C CA . MET A 1 633 ? 3.456 -22.455 9.976 1.00 92.75 633 MET A CA 1
ATOM 4935 C C . MET A 1 633 ? 4.026 -21.064 9.661 1.00 92.75 633 MET A C 1
ATOM 4937 O O . MET A 1 633 ? 3.529 -20.390 8.763 1.00 92.75 633 MET A O 1
ATOM 4941 N N . SER A 1 634 ? 5.030 -20.590 10.403 1.00 90.00 634 SER A N 1
ATOM 4942 C CA . SER A 1 634 ? 5.679 -19.312 10.091 1.00 90.00 634 SER A CA 1
ATOM 4943 C C . SER A 1 634 ? 6.424 -19.388 8.745 1.00 90.00 634 SER A C 1
ATOM 4945 O O . SER A 1 634 ? 7.158 -20.355 8.524 1.00 90.00 634 SER A O 1
ATOM 4947 N N . PRO A 1 635 ? 6.272 -18.392 7.849 1.00 92.81 635 PRO A N 1
ATOM 4948 C CA . PRO A 1 635 ? 5.507 -17.148 8.020 1.00 92.81 635 PRO A CA 1
ATOM 4949 C C . PRO A 1 635 ? 3.994 -17.301 7.784 1.00 92.81 635 PRO A C 1
ATOM 4951 O O . PRO A 1 635 ? 3.554 -18.063 6.921 1.00 92.81 635 PRO A O 1
ATOM 4954 N N . TRP A 1 636 ? 3.196 -16.532 8.531 1.00 93.56 636 TRP A N 1
ATOM 4955 C CA . TRP A 1 636 ? 1.731 -16.568 8.470 1.00 93.56 636 TRP A CA 1
ATOM 4956 C C . TRP A 1 636 ? 1.162 -15.799 7.275 1.00 93.56 636 TRP A C 1
ATOM 4958 O O . TRP A 1 636 ? 1.710 -14.792 6.833 1.00 93.56 636 TRP A O 1
ATOM 4968 N N . SER A 1 637 ? 0.006 -16.249 6.783 1.00 93.19 637 SER A N 1
ATOM 4969 C CA . SER A 1 637 ? -0.863 -15.410 5.950 1.00 93.19 637 SER A CA 1
ATOM 4970 C C . SER A 1 637 ? -1.486 -14.289 6.792 1.00 93.19 637 SER A C 1
ATOM 4972 O O . SER A 1 637 ? -1.807 -14.535 7.957 1.00 93.19 637 SER A O 1
ATOM 4974 N N . GLN A 1 638 ? -1.793 -13.141 6.184 1.00 92.19 638 GLN A N 1
ATOM 4975 C CA . GLN A 1 638 ? -2.458 -12.013 6.853 1.00 92.19 638 GLN A CA 1
ATOM 4976 C C . GLN A 1 638 ? -3.776 -12.415 7.541 1.00 92.19 638 GLN A C 1
ATOM 4978 O O . GLN A 1 638 ? -4.037 -12.000 8.667 1.00 92.19 638 GLN A O 1
ATOM 4983 N N . GLU A 1 639 ? -4.589 -13.274 6.914 1.00 93.81 639 GLU A N 1
ATOM 4984 C CA . GLU A 1 639 ? -5.833 -13.760 7.530 1.00 93.81 639 GLU A CA 1
ATOM 4985 C C . GLU A 1 639 ? -5.579 -14.537 8.829 1.00 93.81 639 GLU A C 1
ATOM 4987 O O . GLU A 1 639 ? -6.276 -14.343 9.826 1.00 93.81 639 GLU A O 1
ATOM 4992 N N . LEU A 1 640 ? -4.588 -15.434 8.823 1.00 95.44 640 LEU A N 1
ATOM 4993 C CA . LEU A 1 640 ? -4.207 -16.213 10.001 1.00 95.44 640 LEU A CA 1
ATOM 4994 C C . LEU A 1 640 ? -3.675 -15.306 11.110 1.00 95.44 640 LEU A C 1
ATOM 4996 O O . LEU A 1 640 ? -4.077 -15.472 12.258 1.00 95.44 640 LEU A O 1
ATOM 5000 N N . GLU A 1 641 ? -2.825 -14.340 10.768 1.00 95.50 641 GLU A N 1
ATOM 5001 C CA . GLU A 1 641 ? -2.284 -13.364 11.714 1.00 95.50 641 GLU A CA 1
ATOM 5002 C C . GLU A 1 641 ? -3.396 -12.551 12.387 1.00 95.50 641 GLU A C 1
ATOM 5004 O O . GLU A 1 641 ? -3.448 -12.491 13.615 1.00 95.50 641 GLU A O 1
ATOM 5009 N N . GLN A 1 642 ? -4.354 -12.029 11.614 1.00 95.88 642 GLN A N 1
ATOM 5010 C CA . GLN A 1 642 ? -5.519 -11.321 12.155 1.00 95.88 642 GLN A CA 1
ATOM 5011 C C . GLN A 1 642 ? -6.357 -12.212 13.080 1.00 95.88 642 GLN A C 1
ATOM 5013 O O . GLN A 1 642 ? -6.739 -11.787 14.169 1.00 95.88 642 GLN A O 1
ATOM 5018 N N . CYS A 1 643 ? -6.628 -13.459 12.681 1.00 96.38 643 CYS A N 1
ATOM 5019 C CA . CYS A 1 643 ? -7.410 -14.392 13.495 1.00 96.38 643 CYS A CA 1
ATOM 5020 C C . CYS A 1 643 ? -6.698 -14.743 14.811 1.00 96.38 643 CYS A C 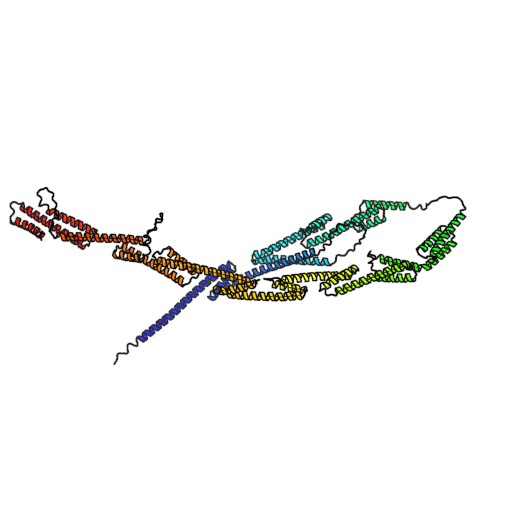1
ATOM 5022 O O . CYS A 1 643 ? -7.337 -14.813 15.864 1.00 96.38 643 CYS A O 1
ATOM 5024 N N . VAL A 1 644 ? -5.381 -14.973 14.761 1.00 96.56 644 VAL A N 1
ATOM 5025 C CA . VAL A 1 644 ? -4.556 -15.237 15.946 1.00 96.56 644 VAL A CA 1
ATOM 5026 C C . VAL A 1 644 ? -4.518 -14.003 16.848 1.00 96.56 644 VAL A C 1
ATOM 5028 O O . VAL A 1 644 ? -4.740 -14.151 18.048 1.00 96.56 644 VAL A O 1
ATOM 5031 N N . GLY A 1 645 ? -4.315 -12.805 16.292 1.00 96.31 645 GLY A N 1
ATOM 5032 C CA . GLY A 1 645 ? -4.318 -11.541 17.035 1.00 96.31 645 GLY A CA 1
ATOM 5033 C C . GLY A 1 645 ? -5.645 -11.290 17.753 1.00 96.31 645 GLY A C 1
ATOM 5034 O O . GLY A 1 645 ? -5.668 -11.154 18.975 1.00 96.31 645 GLY A O 1
ATOM 5035 N N . GLN A 1 646 ? -6.768 -11.366 17.032 1.00 95.75 646 GLN A N 1
ATOM 5036 C CA . GLN A 1 646 ? -8.111 -11.231 17.613 1.00 95.75 646 GLN A CA 1
ATOM 5037 C C . GLN A 1 646 ? -8.370 -12.259 18.722 1.00 95.75 646 GLN A C 1
ATOM 5039 O O . GLN A 1 646 ? -8.919 -11.932 19.776 1.00 95.75 646 GLN A O 1
ATOM 5044 N N . GLY A 1 647 ? -7.972 -13.515 18.506 1.00 95.94 647 GLY A N 1
ATOM 5045 C CA . GLY A 1 647 ? -8.130 -14.559 19.512 1.00 95.94 647 GLY A CA 1
ATOM 5046 C C . GLY A 1 647 ? -7.268 -14.330 20.754 1.00 95.94 647 GLY A C 1
ATOM 5047 O O . GLY A 1 647 ? -7.743 -14.558 21.866 1.00 95.94 647 GLY A O 1
ATOM 5048 N N . GLN A 1 648 ? -6.039 -13.829 20.596 1.00 96.44 648 GLN A N 1
ATOM 5049 C CA . GLN A 1 648 ? -5.166 -13.467 21.715 1.00 96.44 648 GLN A CA 1
ATOM 5050 C C . GLN A 1 648 ? -5.739 -12.297 22.521 1.00 96.44 648 GLN A C 1
ATOM 5052 O O . GLN A 1 648 ? -5.821 -12.397 23.744 1.00 96.44 648 GLN A O 1
ATOM 5057 N N . GLU A 1 649 ? -6.208 -11.235 21.863 1.00 95.81 649 GLU A N 1
ATOM 5058 C CA . GLU A 1 649 ? -6.850 -10.095 22.529 1.00 95.81 649 GLU A CA 1
ATOM 5059 C C . GLU A 1 649 ? -8.085 -10.514 23.332 1.00 95.81 649 GLU A C 1
ATOM 5061 O O . GLU A 1 649 ? -8.259 -10.112 24.486 1.00 95.81 649 GLU A O 1
ATOM 5066 N N . LEU A 1 650 ? -8.948 -11.351 22.747 1.00 94.88 650 LEU A N 1
ATOM 5067 C CA . LEU A 1 650 ? -10.117 -11.872 23.451 1.00 94.88 650 LEU A CA 1
ATOM 5068 C C . LEU A 1 650 ? -9.716 -12.775 24.619 1.00 94.88 650 LEU A C 1
ATOM 5070 O O . LEU A 1 650 ? -10.342 -12.709 25.674 1.00 94.88 650 LEU A O 1
ATOM 5074 N N . LEU A 1 651 ? -8.668 -13.588 24.471 1.00 94.38 651 LEU A N 1
ATOM 5075 C CA . LEU A 1 651 ? -8.171 -14.443 25.547 1.00 94.38 651 LEU A CA 1
ATOM 5076 C C . LEU A 1 651 ? -7.629 -13.614 26.721 1.00 94.38 651 LEU A C 1
ATOM 5078 O O . LEU A 1 651 ? -7.931 -13.942 27.868 1.00 94.38 651 LEU A O 1
ATOM 5082 N N . VAL A 1 652 ? -6.920 -12.511 26.456 1.00 94.94 652 VAL A N 1
ATOM 5083 C CA . VAL A 1 652 ? -6.486 -11.553 27.491 1.00 94.94 652 VAL A CA 1
ATOM 5084 C C . VAL A 1 652 ? -7.695 -10.928 28.192 1.00 94.94 652 VAL A C 1
ATOM 5086 O O . VAL A 1 652 ? -7.773 -10.975 29.419 1.00 94.94 652 VAL A O 1
ATOM 5089 N N . LYS A 1 653 ? -8.694 -10.441 27.441 1.00 94.12 653 LYS A N 1
ATOM 5090 C CA . LYS A 1 653 ? -9.938 -9.892 28.018 1.00 94.12 653 LYS A CA 1
ATOM 5091 C C . LYS A 1 653 ? -10.658 -10.910 28.907 1.00 94.12 653 LYS A C 1
ATOM 5093 O O . LYS A 1 653 ? -11.089 -10.569 30.004 1.00 94.12 653 LYS A O 1
ATOM 5098 N N . ILE A 1 654 ? -10.743 -12.172 28.479 1.00 92.44 654 ILE A N 1
ATOM 5099 C CA . ILE A 1 654 ? -11.349 -13.257 29.267 1.00 92.44 654 ILE A CA 1
ATOM 5100 C C . ILE A 1 654 ? -10.556 -13.511 30.554 1.00 92.44 654 ILE A C 1
ATOM 5102 O O . ILE A 1 654 ? -11.152 -13.688 31.615 1.00 92.44 654 ILE A O 1
ATOM 5106 N N . GLN A 1 655 ? -9.223 -13.521 30.491 1.00 92.94 655 GLN A N 1
ATOM 5107 C CA . GLN A 1 655 ? -8.380 -13.686 31.677 1.00 92.94 655 GLN A CA 1
ATOM 5108 C C . GLN A 1 655 ? -8.542 -12.520 32.662 1.00 92.94 655 GLN A C 1
ATOM 5110 O O . GLN A 1 655 ? -8.619 -12.750 33.870 1.00 92.94 655 GLN A O 1
ATOM 5115 N N . GLU A 1 656 ? -8.652 -11.286 32.170 1.00 93.25 656 GLU A N 1
ATOM 5116 C CA . GLU A 1 656 ? -8.933 -10.108 32.994 1.00 93.25 656 GLU A CA 1
ATOM 5117 C C . GLU A 1 656 ? -10.329 -10.154 33.627 1.00 93.25 656 GLU A C 1
ATOM 5119 O O . GLU A 1 656 ? -10.463 -9.879 34.819 1.00 93.25 656 GLU A O 1
ATOM 5124 N N . GLU A 1 657 ? -11.364 -10.533 32.869 1.00 91.25 657 GLU A N 1
ATOM 5125 C CA . GLU A 1 657 ? -12.725 -10.752 33.380 1.00 91.25 657 GLU A CA 1
ATOM 5126 C C . GLU A 1 657 ? -12.726 -11.828 34.480 1.00 91.25 657 GLU A C 1
ATOM 5128 O O . GLU A 1 657 ? -13.272 -11.608 35.563 1.00 91.25 657 GLU A O 1
ATOM 5133 N N . GLN A 1 658 ? -12.044 -12.959 34.264 1.00 90.75 658 GLN A N 1
ATOM 5134 C CA . GLN A 1 658 ? -11.910 -14.019 35.270 1.00 90.75 658 GLN A CA 1
ATOM 5135 C C . GLN A 1 658 ? -11.140 -13.561 36.511 1.00 90.75 658 GLN A C 1
ATOM 5137 O O . GLN A 1 658 ? -11.500 -13.932 37.631 1.00 90.75 658 GLN A O 1
ATOM 5142 N N . LYS A 1 659 ? -10.083 -12.758 36.343 1.00 93.06 659 LYS A N 1
ATOM 5143 C CA . LYS A 1 659 ? -9.334 -12.176 37.462 1.00 93.06 659 LYS A CA 1
ATOM 5144 C C . LYS A 1 659 ? -10.224 -11.233 38.276 1.00 93.06 659 LYS A C 1
ATOM 5146 O O . LYS A 1 659 ? -10.302 -11.391 39.492 1.00 93.06 659 LYS A O 1
ATOM 5151 N N . LYS A 1 660 ? -10.967 -10.337 37.614 1.00 92.25 660 LYS A N 1
ATOM 5152 C CA . LYS A 1 660 ? -11.946 -9.436 38.250 1.00 92.25 660 LYS A CA 1
ATOM 5153 C C . LYS A 1 660 ? -13.038 -10.211 38.989 1.00 92.25 660 LYS A C 1
ATOM 5155 O O . LYS A 1 660 ? -13.377 -9.846 40.113 1.00 92.25 660 LYS A O 1
ATOM 5160 N N . LEU A 1 661 ? -13.546 -11.299 38.402 1.00 92.88 661 LEU A N 1
ATOM 5161 C CA . LEU A 1 661 ? -14.522 -12.186 39.040 1.00 92.88 661 LEU A CA 1
ATOM 5162 C C . LEU A 1 661 ? -13.948 -12.823 40.308 1.00 92.88 661 LEU A C 1
ATOM 5164 O O . LEU A 1 661 ? -14.580 -12.742 41.359 1.00 92.88 661 LEU A O 1
ATOM 5168 N N . LYS A 1 662 ? -12.738 -13.399 40.249 1.00 93.38 662 LYS A N 1
ATOM 5169 C CA . LYS A 1 662 ? -12.072 -14.003 41.419 1.00 93.38 662 LYS A CA 1
ATOM 5170 C C . LYS A 1 662 ? -11.810 -12.980 42.524 1.00 93.38 662 LYS A C 1
ATOM 5172 O O . LYS A 1 662 ? -12.050 -13.272 43.692 1.00 93.38 662 LYS A O 1
ATOM 5177 N N . GLU A 1 663 ? -11.357 -11.779 42.172 1.00 93.88 663 GLU A N 1
ATOM 5178 C CA . GLU A 1 663 ? -11.143 -10.686 43.125 1.00 93.88 663 GLU A CA 1
ATOM 5179 C C . GLU A 1 663 ? -12.457 -10.230 43.772 1.00 93.88 663 GLU A C 1
ATOM 5181 O O . GLU A 1 663 ? -12.527 -10.098 44.993 1.00 93.88 663 GLU A O 1
ATOM 5186 N N . ALA A 1 664 ? -13.516 -10.022 42.984 1.00 93.62 664 ALA A N 1
ATOM 5187 C CA . ALA A 1 664 ? -14.831 -9.642 43.497 1.00 93.62 664 ALA A CA 1
ATOM 5188 C C . ALA A 1 664 ? -15.437 -10.740 44.384 1.00 93.62 664 ALA A C 1
ATOM 5190 O O . ALA A 1 664 ? -15.950 -10.440 45.462 1.00 93.62 664 ALA A O 1
ATOM 5191 N N . GLN A 1 665 ? -15.318 -12.008 43.979 1.00 94.94 665 GLN A N 1
ATOM 5192 C CA . GLN A 1 665 ? -15.739 -13.161 44.769 1.00 94.94 665 GLN A CA 1
ATOM 5193 C C . GLN A 1 665 ? -14.978 -13.229 46.095 1.00 94.94 665 GLN A C 1
ATOM 5195 O O . GLN A 1 665 ? -15.601 -13.387 47.141 1.00 94.94 665 GLN A O 1
ATOM 5200 N N . HIS A 1 666 ? -13.655 -13.058 46.080 1.00 95.00 666 HIS A N 1
ATOM 5201 C CA . HIS A 1 666 ? -12.840 -13.047 47.293 1.00 95.00 666 HIS A CA 1
ATOM 5202 C C . HIS A 1 666 ? -13.215 -11.883 48.224 1.00 95.00 666 HIS A C 1
ATOM 5204 O O . HIS A 1 666 ? -13.364 -12.078 49.431 1.00 95.00 666 HIS A O 1
ATOM 5210 N N . VAL A 1 667 ? -13.424 -10.675 47.688 1.00 94.81 667 VAL A N 1
ATOM 5211 C CA . VAL A 1 667 ? -13.868 -9.511 48.476 1.00 94.81 667 VAL A CA 1
ATOM 5212 C C . VAL A 1 667 ? -15.243 -9.767 49.102 1.00 94.81 667 VAL A C 1
ATOM 5214 O O . VAL A 1 667 ? -15.431 -9.520 50.293 1.00 94.81 667 VAL A O 1
ATOM 5217 N N . LEU A 1 668 ? -16.195 -10.324 48.350 1.00 94.50 668 LEU A N 1
ATOM 5218 C CA . LEU A 1 668 ? -17.516 -10.658 48.880 1.00 94.50 668 LEU A CA 1
ATOM 5219 C C . LEU A 1 668 ? -17.449 -11.773 49.940 1.00 94.50 668 LEU A C 1
ATOM 5221 O O . LEU A 1 668 ? -17.994 -11.614 51.025 1.00 94.50 668 LEU A O 1
ATOM 5225 N N . GLN A 1 669 ? -16.719 -12.862 49.691 1.00 95.31 669 GLN A N 1
ATOM 5226 C CA . GLN A 1 669 ? -16.545 -13.943 50.672 1.00 95.31 669 GLN A CA 1
ATOM 5227 C C . GLN A 1 669 ? -15.856 -13.461 51.951 1.00 95.31 669 GLN A C 1
ATOM 5229 O O . GLN A 1 669 ? -16.281 -13.802 53.050 1.00 95.31 669 GLN A O 1
ATOM 5234 N N . SER A 1 670 ? -14.792 -12.667 51.829 1.00 95.06 670 SER A N 1
ATOM 5235 C CA . SER A 1 670 ? -14.066 -12.136 52.988 1.00 95.06 670 SER A CA 1
ATOM 5236 C C . SER A 1 670 ? -14.889 -11.118 53.776 1.00 95.06 670 SER A C 1
ATOM 5238 O O . SER A 1 670 ? -14.804 -11.107 55.001 1.00 95.06 670 SER A O 1
ATOM 5240 N N . THR A 1 671 ? -15.716 -10.299 53.119 1.00 93.81 671 THR A N 1
ATOM 5241 C CA . THR A 1 671 ? -16.647 -9.394 53.815 1.00 93.81 671 THR A CA 1
ATOM 5242 C C . THR A 1 671 ? -17.762 -10.157 54.526 1.00 93.81 671 THR A C 1
ATOM 5244 O O . THR A 1 671 ? -18.003 -9.867 55.694 1.00 93.81 671 THR A O 1
ATOM 5247 N N . ILE A 1 672 ? -18.370 -11.170 53.896 1.00 94.06 672 ILE A N 1
ATOM 5248 C CA . ILE A 1 672 ? -19.358 -12.050 54.549 1.00 94.06 672 ILE A CA 1
ATOM 5249 C C . ILE A 1 672 ? -18.734 -12.733 55.771 1.00 94.06 672 ILE A C 1
ATOM 5251 O O . ILE A 1 672 ? -19.249 -12.575 56.873 1.00 94.06 672 ILE A O 1
ATOM 5255 N N . LYS A 1 673 ? -17.568 -13.376 55.620 1.00 94.44 673 LYS A N 1
ATOM 5256 C CA . LYS A 1 673 ? -16.865 -14.030 56.738 1.00 94.44 673 LYS A CA 1
ATOM 5257 C C . LYS A 1 673 ? -16.531 -13.062 57.869 1.00 94.44 673 LYS A C 1
ATOM 5259 O O . LYS A 1 673 ? -16.776 -13.370 59.028 1.00 94.44 673 LYS A O 1
ATOM 5264 N N . ARG A 1 674 ? -16.021 -11.865 57.555 1.00 93.62 674 ARG A N 1
ATOM 5265 C CA . ARG A 1 674 ? -15.748 -10.830 58.570 1.00 93.62 674 ARG A CA 1
ATOM 5266 C C . ARG A 1 674 ? -17.011 -10.407 59.308 1.00 93.62 674 ARG A C 1
ATOM 5268 O O . ARG A 1 674 ? -16.951 -10.166 60.506 1.00 93.62 674 ARG A O 1
ATOM 5275 N N . ILE A 1 675 ? -18.140 -10.316 58.611 1.00 90.44 675 ILE A N 1
ATOM 5276 C CA . ILE A 1 675 ? -19.435 -9.988 59.207 1.00 90.44 675 ILE A CA 1
ATOM 5277 C C . ILE A 1 675 ? -19.927 -11.123 60.104 1.00 90.44 675 ILE A C 1
ATOM 5279 O O . ILE A 1 675 ? -20.403 -10.851 61.201 1.00 90.44 675 ILE A O 1
ATOM 5283 N N . GLU A 1 676 ? -19.790 -12.381 59.690 1.00 90.94 676 GLU A N 1
ATOM 5284 C CA . GLU A 1 676 ? -20.134 -13.542 60.516 1.00 90.94 676 GLU A CA 1
ATOM 5285 C C . GLU A 1 676 ? -19.249 -13.644 61.763 1.00 90.94 676 GLU A C 1
ATOM 5287 O O . GLU A 1 676 ? -19.758 -13.810 62.873 1.00 90.94 676 GLU A O 1
ATOM 5292 N N . GLU A 1 677 ? -17.936 -13.470 61.609 1.00 90.38 677 GLU A N 1
ATOM 5293 C CA . GLU A 1 677 ? -16.984 -13.442 62.718 1.00 90.38 677 GLU A CA 1
ATOM 5294 C C . GLU A 1 677 ? -17.289 -12.288 63.678 1.00 90.38 677 GLU A C 1
ATOM 5296 O O . GLU A 1 677 ? -17.408 -12.512 64.884 1.00 90.38 677 GLU A O 1
ATOM 5301 N N . ALA A 1 678 ? -17.485 -11.072 63.162 1.00 86.62 678 ALA A N 1
ATOM 5302 C CA . ALA A 1 678 ? -17.875 -9.911 63.957 1.00 86.62 678 ALA A CA 1
ATOM 5303 C C . ALA A 1 678 ? -19.215 -10.144 64.667 1.00 86.62 678 ALA A C 1
ATOM 5305 O O . ALA A 1 678 ? -19.375 -9.771 65.827 1.00 86.62 678 ALA A O 1
ATOM 5306 N N . ARG A 1 679 ? -20.164 -10.831 64.018 1.00 84.44 679 ARG A N 1
ATOM 5307 C CA . ARG A 1 679 ? -21.457 -11.184 64.615 1.00 84.44 679 ARG A CA 1
ATOM 5308 C C . ARG A 1 679 ? -21.289 -12.183 65.754 1.00 84.44 679 ARG A C 1
ATOM 5310 O O . ARG A 1 679 ? -21.909 -12.008 66.796 1.00 84.44 679 ARG A O 1
ATOM 5317 N N . SER A 1 680 ? -20.429 -13.187 65.581 1.00 84.88 680 SER A N 1
ATOM 5318 C CA . SER A 1 680 ? -20.128 -14.183 66.619 1.00 84.88 680 SER A CA 1
ATOM 5319 C C . SER A 1 680 ? -19.411 -13.572 67.829 1.00 84.88 680 SER A C 1
ATOM 5321 O O . SER A 1 680 ? -19.653 -13.983 68.962 1.00 84.88 680 SER A O 1
ATOM 5323 N N . LYS A 1 681 ? -18.578 -12.550 67.596 1.00 82.06 681 LYS A N 1
ATOM 5324 C CA . LYS A 1 681 ? -17.834 -11.815 68.630 1.00 82.06 681 LYS A CA 1
ATOM 5325 C C . LYS A 1 681 ? -18.630 -10.666 69.258 1.00 82.06 681 LYS A C 1
ATOM 5327 O O . LYS A 1 681 ? -18.256 -10.184 70.321 1.00 82.06 681 LYS A O 1
ATOM 5332 N N . GLY A 1 682 ? -19.730 -10.240 68.636 1.00 77.31 682 GLY A N 1
ATOM 5333 C CA . GLY A 1 682 ? -20.503 -9.073 69.068 1.00 77.31 682 GLY A CA 1
ATOM 5334 C C . GLY A 1 682 ? -19.885 -7.722 68.677 1.00 77.31 682 GLY A C 1
ATOM 5335 O O . GLY A 1 682 ? -20.299 -6.703 69.213 1.00 77.31 682 GLY A O 1
ATOM 5336 N N . GLU A 1 683 ? -18.923 -7.700 67.752 1.00 80.69 683 GLU A N 1
ATOM 5337 C CA . GLU A 1 683 ? -18.120 -6.530 67.348 1.00 80.69 683 GLU A CA 1
ATOM 5338 C C . GLU A 1 683 ? -18.520 -6.025 65.955 1.00 80.69 683 GLU A C 1
ATOM 5340 O O . GLU A 1 683 ? -17.689 -5.806 65.071 1.00 80.69 683 GLU A O 1
ATOM 5345 N N . LEU A 1 684 ? -19.821 -5.909 65.703 1.00 79.06 684 LEU A N 1
ATOM 5346 C CA . LEU A 1 684 ? -20.299 -5.592 64.366 1.00 79.06 684 LEU A CA 1
ATOM 5347 C C . LEU A 1 684 ? -20.208 -4.089 64.090 1.00 79.06 684 LEU A C 1
ATOM 5349 O O . LEU A 1 684 ? -21.050 -3.309 64.530 1.00 79.06 684 LEU A O 1
ATOM 5353 N N . THR A 1 685 ? -19.173 -3.675 63.361 1.00 80.50 685 THR A N 1
ATOM 5354 C CA . THR A 1 685 ? -18.939 -2.258 63.072 1.00 80.50 685 THR A CA 1
ATOM 5355 C C . THR A 1 685 ? -19.822 -1.751 61.929 1.00 80.50 685 THR A C 1
ATOM 5357 O O . THR A 1 685 ? -20.123 -2.464 60.966 1.00 80.50 685 THR A O 1
ATOM 5360 N N . GLY A 1 686 ? -20.216 -0.475 62.002 1.00 79.12 686 GLY A N 1
ATOM 5361 C CA . GLY A 1 686 ? -20.970 0.188 60.931 1.00 79.12 686 GLY A CA 1
ATOM 5362 C C . GLY A 1 686 ? -20.224 0.212 59.591 1.00 79.12 686 GLY A C 1
ATOM 5363 O O . GLY A 1 686 ? -20.854 0.170 58.538 1.00 79.12 686 GLY A O 1
ATOM 5364 N N . GLU A 1 687 ? -18.889 0.199 59.618 1.00 85.50 687 GLU A N 1
ATOM 5365 C CA . GLU A 1 687 ? -18.035 0.145 58.426 1.00 85.50 687 GLU A CA 1
ATOM 5366 C C . GLU A 1 687 ? -18.163 -1.184 57.672 1.00 85.50 687 GLU A C 1
ATOM 5368 O O . GLU A 1 687 ? -18.302 -1.186 56.450 1.00 85.50 687 GLU A O 1
ATOM 5373 N N . LEU A 1 688 ? -18.189 -2.318 58.386 1.00 86.12 688 LEU A N 1
ATOM 5374 C CA . LEU A 1 688 ? -18.392 -3.635 57.772 1.00 86.12 688 LEU A CA 1
ATOM 5375 C C . LEU A 1 688 ? -19.778 -3.733 57.120 1.00 86.12 688 LEU A C 1
ATOM 5377 O O . LEU A 1 688 ? -19.914 -4.268 56.018 1.00 86.12 688 LEU A O 1
ATOM 5381 N N . LEU A 1 689 ? -20.795 -3.149 57.762 1.00 84.62 689 LEU A N 1
ATOM 5382 C CA . LEU A 1 689 ? -22.147 -3.061 57.207 1.00 84.62 689 LEU A CA 1
ATOM 5383 C C . LEU A 1 689 ? -22.238 -2.140 55.990 1.00 84.62 689 LEU A C 1
ATOM 5385 O O . LEU A 1 689 ? -22.993 -2.442 55.068 1.00 84.62 689 LEU A O 1
ATOM 5389 N N . ALA A 1 690 ? -21.482 -1.043 55.963 1.00 88.12 690 ALA A N 1
ATOM 5390 C CA . ALA A 1 690 ? -21.413 -0.147 54.811 1.00 88.12 690 ALA A CA 1
ATOM 5391 C C . ALA A 1 690 ? -20.627 -0.764 53.638 1.00 88.12 690 ALA A C 1
ATOM 5393 O O . ALA A 1 690 ? -20.945 -0.503 52.477 1.00 88.12 690 ALA A O 1
ATOM 5394 N N . ALA A 1 691 ? -19.644 -1.623 53.924 1.00 92.12 691 ALA A N 1
ATOM 5395 C CA . ALA A 1 691 ? -18.842 -2.308 52.914 1.00 92.12 691 ALA A CA 1
ATOM 5396 C C . ALA A 1 691 ? -19.608 -3.428 52.184 1.00 92.12 691 ALA A C 1
ATOM 5398 O O . ALA A 1 691 ? -19.357 -3.663 51.001 1.00 92.12 691 ALA A O 1
ATOM 5399 N N . LEU A 1 692 ? -20.557 -4.105 52.846 1.00 93.31 692 LEU A N 1
ATOM 5400 C CA . LEU A 1 692 ? -21.297 -5.230 52.257 1.00 93.31 692 LEU A CA 1
ATOM 5401 C C . LEU A 1 692 ? -22.136 -4.847 51.017 1.00 93.31 692 LEU A C 1
ATOM 5403 O O . LEU A 1 692 ? -22.039 -5.557 50.017 1.00 93.31 692 LEU A O 1
ATOM 5407 N N . PRO A 1 693 ? -22.916 -3.744 50.998 1.00 94.00 693 PRO A N 1
ATOM 5408 C CA . PRO A 1 693 ? -23.593 -3.276 49.789 1.00 94.00 693 PRO A CA 1
ATOM 5409 C C . PRO A 1 693 ? -22.630 -3.011 48.629 1.00 94.00 693 PRO A C 1
ATOM 5411 O O . PRO A 1 693 ? -22.898 -3.438 47.510 1.00 94.00 693 PRO A O 1
ATOM 5414 N N . ALA A 1 694 ? -21.487 -2.369 48.893 1.00 93.69 694 ALA A N 1
ATOM 5415 C CA . ALA A 1 694 ? -20.481 -2.102 47.867 1.00 93.69 694 ALA A CA 1
ATOM 5416 C C . ALA A 1 694 ? -19.859 -3.402 47.326 1.00 93.69 694 ALA A C 1
ATOM 5418 O O . ALA A 1 694 ? -19.677 -3.546 46.117 1.00 93.69 694 ALA A O 1
ATOM 5419 N N . ALA A 1 695 ? -19.588 -4.378 48.199 1.00 94.44 695 ALA A N 1
ATOM 5420 C CA . ALA A 1 695 ? -19.110 -5.702 47.807 1.00 94.44 695 ALA A CA 1
ATOM 5421 C C . ALA A 1 695 ? -20.161 -6.489 47.002 1.00 94.44 695 ALA A C 1
ATOM 5423 O O . ALA A 1 695 ? -19.805 -7.161 46.035 1.00 94.44 695 ALA A O 1
ATOM 5424 N N . LEU A 1 696 ? -21.448 -6.374 47.350 1.00 94.50 696 LEU A N 1
ATOM 5425 C CA . LEU A 1 696 ? -22.559 -6.984 46.613 1.00 94.50 696 LEU A CA 1
ATOM 5426 C C . LEU A 1 696 ? -22.732 -6.370 45.222 1.00 94.50 696 LEU A C 1
ATOM 5428 O O . LEU A 1 696 ? -22.880 -7.112 44.257 1.00 94.50 696 LEU A O 1
ATOM 5432 N N . GLU A 1 697 ? -22.689 -5.043 45.097 1.00 94.69 697 GLU A N 1
ATOM 5433 C CA . GLU A 1 697 ? -22.772 -4.373 43.792 1.00 94.69 697 GLU A CA 1
ATOM 5434 C C . GLU A 1 697 ? -21.552 -4.698 42.918 1.00 94.69 697 GLU A C 1
ATOM 5436 O O . GLU A 1 697 ? -21.708 -5.067 41.753 1.00 94.69 697 GLU A O 1
ATOM 5441 N N . LYS A 1 698 ? -20.340 -4.696 43.494 1.00 93.31 698 LYS A N 1
ATOM 5442 C CA . LYS A 1 698 ? -19.123 -5.135 42.792 1.00 93.31 698 LYS A CA 1
ATOM 5443 C C . LYS A 1 698 ? -19.210 -6.605 42.358 1.00 93.31 698 LYS A C 1
ATOM 5445 O O . LYS A 1 698 ? -18.806 -6.939 41.248 1.00 93.31 698 LYS A O 1
ATOM 5450 N N . GLY A 1 699 ? -19.757 -7.476 43.208 1.00 93.25 699 GLY A N 1
ATOM 5451 C CA . GLY A 1 699 ? -19.968 -8.894 42.910 1.00 93.25 699 GLY A CA 1
ATOM 5452 C C . GLY A 1 699 ? -20.987 -9.129 41.793 1.00 93.25 699 GLY A C 1
ATOM 5453 O O . GLY A 1 699 ? -20.725 -9.930 40.897 1.00 93.25 699 GLY A O 1
ATOM 5454 N N . LYS A 1 700 ? -22.108 -8.394 41.794 1.00 93.31 700 LYS A N 1
ATOM 5455 C CA . LYS A 1 700 ? -23.105 -8.429 40.710 1.00 93.31 700 LYS A CA 1
ATOM 5456 C C . LYS A 1 700 ? -22.497 -7.986 39.382 1.00 93.31 700 LYS A C 1
ATOM 5458 O O . LYS A 1 700 ? -22.655 -8.683 38.387 1.00 93.31 700 LYS A O 1
ATOM 5463 N N . GLY A 1 701 ? -21.768 -6.866 39.380 1.00 91.12 701 GLY A N 1
ATOM 5464 C CA . GLY A 1 701 ? -21.118 -6.345 38.174 1.00 91.12 701 GLY A CA 1
ATOM 5465 C C . GLY A 1 701 ? -20.061 -7.289 37.590 1.00 91.12 701 GLY A C 1
ATOM 5466 O O . GLY A 1 701 ? -19.875 -7.320 36.379 1.00 91.12 701 GLY A O 1
ATOM 5467 N N . ALA A 1 702 ? -19.398 -8.087 38.433 1.00 92.00 702 ALA A N 1
ATOM 5468 C CA . ALA A 1 702 ? -18.382 -9.054 38.014 1.00 92.00 702 ALA A CA 1
ATOM 5469 C C . ALA A 1 702 ? -18.927 -10.467 37.717 1.00 92.00 702 ALA A C 1
ATOM 5471 O O . ALA A 1 702 ? -18.145 -11.345 37.357 1.00 92.00 702 ALA A O 1
ATOM 5472 N N . GLY A 1 703 ? -20.235 -10.711 37.879 1.00 92.25 703 GLY A N 1
ATOM 5473 C CA . GLY A 1 703 ? -20.848 -12.020 37.624 1.00 92.25 703 GLY A CA 1
ATOM 5474 C C . GLY A 1 703 ? -20.494 -13.104 38.651 1.00 92.25 703 GLY A C 1
ATOM 5475 O O . GLY A 1 703 ? -20.344 -14.270 38.292 1.00 92.25 703 GLY A O 1
ATOM 5476 N N . VAL A 1 704 ? -20.325 -12.735 39.924 1.00 94.75 704 VAL A N 1
ATOM 5477 C CA . VAL A 1 704 ? -20.107 -13.690 41.028 1.00 94.75 704 VAL A CA 1
ATOM 5478 C C . VAL A 1 704 ? -21.331 -14.608 41.201 1.00 94.75 704 VAL A C 1
ATOM 5480 O O . VAL A 1 704 ? -22.451 -14.209 40.883 1.00 94.75 704 VAL A O 1
ATOM 5483 N N . SER A 1 705 ? -21.134 -15.838 41.699 1.00 94.00 705 SER A N 1
ATOM 5484 C CA . SER A 1 705 ? -22.203 -16.840 41.824 1.00 94.00 705 SER A CA 1
ATOM 5485 C C . SER A 1 705 ? -23.438 -16.316 42.571 1.00 94.00 705 SER A C 1
ATOM 5487 O O . SER A 1 705 ? -23.333 -15.671 43.620 1.00 94.00 705 SER A O 1
ATOM 5489 N N . GLU A 1 706 ? -24.628 -16.632 42.046 1.00 93.06 706 GLU A N 1
ATOM 5490 C CA . GLU A 1 706 ? -25.898 -16.176 42.627 1.00 93.06 706 GLU A CA 1
ATOM 5491 C C . GLU A 1 706 ? -26.090 -16.652 44.069 1.00 93.06 706 GLU A C 1
ATOM 5493 O O . GLU A 1 706 ? -26.674 -15.932 44.874 1.00 93.06 706 GLU A O 1
ATOM 5498 N N . GLU A 1 707 ? -25.563 -17.825 44.423 1.00 94.00 707 GLU A N 1
ATOM 5499 C CA . GLU A 1 707 ? -25.612 -18.357 45.787 1.00 94.00 707 GLU A CA 1
ATOM 5500 C C . GLU A 1 707 ? -24.919 -17.426 46.787 1.00 94.00 707 GLU A C 1
ATOM 5502 O O . GLU A 1 707 ? -25.518 -17.064 47.801 1.00 94.00 707 GLU A O 1
ATOM 5507 N N . LEU A 1 708 ? -23.705 -16.964 46.463 1.00 93.62 708 LEU A N 1
ATOM 5508 C CA . LEU A 1 708 ? -22.927 -16.073 47.323 1.00 93.62 708 LEU A CA 1
ATOM 5509 C C . LEU A 1 708 ? -23.548 -14.668 47.383 1.00 93.62 708 LEU A C 1
ATOM 5511 O O . LEU A 1 708 ? -23.570 -14.023 48.433 1.00 93.62 708 LEU A O 1
ATOM 5515 N N . LEU A 1 709 ? -24.106 -14.194 46.265 1.00 95.06 709 LEU A N 1
ATOM 5516 C CA . LEU A 1 709 ? -24.875 -12.948 46.239 1.00 95.06 709 LEU A CA 1
ATOM 5517 C C . LEU A 1 709 ? -26.141 -13.052 47.100 1.00 95.06 709 LEU A C 1
ATOM 5519 O O . LEU A 1 709 ? -26.470 -12.106 47.820 1.00 95.06 709 LEU A O 1
ATOM 5523 N N . ARG A 1 710 ? -26.847 -14.188 47.054 1.00 94.81 710 ARG A N 1
ATOM 5524 C CA . ARG A 1 710 ? -28.046 -14.447 47.860 1.00 94.81 710 ARG A CA 1
ATOM 5525 C C . ARG A 1 710 ? -27.706 -14.511 49.343 1.00 94.81 710 ARG A C 1
ATOM 5527 O O . ARG A 1 710 ? -28.439 -13.937 50.143 1.00 94.81 710 ARG A O 1
ATOM 5534 N N . GLU A 1 711 ? -26.600 -15.158 49.695 1.00 94.38 711 GLU A N 1
ATOM 5535 C CA . GLU A 1 711 ? -26.070 -15.214 51.058 1.00 94.38 711 GLU A CA 1
ATOM 5536 C C . GLU A 1 711 ? -25.758 -13.806 51.586 1.00 94.38 711 GLU A C 1
ATOM 5538 O O . GLU A 1 711 ? -26.338 -13.380 52.585 1.00 94.38 711 GLU A O 1
ATOM 5543 N N . GLY A 1 712 ? -24.966 -13.010 50.858 1.00 92.94 712 GLY A N 1
ATOM 5544 C CA . GLY A 1 712 ? -24.670 -11.630 51.257 1.00 92.94 712 GLY A CA 1
ATOM 5545 C C . GLY A 1 712 ? -25.922 -10.743 51.361 1.00 92.94 712 GLY A C 1
ATOM 5546 O O . GLY A 1 712 ? -26.061 -9.956 52.300 1.00 92.94 712 GLY A O 1
ATOM 5547 N N . GLN A 1 713 ? -26.893 -10.893 50.451 1.00 94.31 713 GLN A N 1
ATOM 5548 C CA . GLN A 1 713 ? -28.181 -10.193 50.547 1.00 94.31 713 GLN A CA 1
ATOM 5549 C C . GLN A 1 713 ? -29.010 -10.637 51.755 1.00 94.31 713 GLN A C 1
ATOM 5551 O O . GLN A 1 713 ? -29.711 -9.811 52.347 1.00 94.31 713 GLN A O 1
ATOM 5556 N N . GLN A 1 714 ? -28.961 -11.922 52.109 1.00 93.81 714 GLN A N 1
ATOM 5557 C CA . GLN A 1 714 ? -29.662 -12.463 53.265 1.00 93.81 714 GLN A CA 1
ATOM 5558 C C . GLN A 1 714 ? -29.099 -11.867 54.556 1.00 93.81 714 GLN A C 1
ATOM 5560 O O . GLN A 1 714 ? -29.872 -11.308 55.333 1.00 93.81 714 GLN A O 1
ATOM 5565 N N . HIS A 1 715 ? -27.772 -11.838 54.715 1.00 90.25 715 HIS A N 1
ATOM 5566 C CA . HIS A 1 715 ? -27.134 -11.144 55.836 1.00 90.25 715 HIS A CA 1
ATOM 5567 C C . HIS A 1 715 ? -27.565 -9.676 55.906 1.00 90.25 715 HIS A C 1
ATOM 5569 O O . HIS A 1 715 ? -28.002 -9.214 56.957 1.00 90.25 715 HIS A O 1
ATOM 5575 N N . MET A 1 716 ? -27.549 -8.947 54.784 1.00 91.88 716 MET A N 1
ATOM 5576 C CA . MET A 1 716 ? -27.999 -7.551 54.754 1.00 91.88 716 MET A CA 1
ATOM 5577 C C . MET A 1 716 ? -29.469 -7.385 55.192 1.00 91.88 716 MET A C 1
ATOM 5579 O O . MET A 1 716 ? -29.801 -6.423 55.890 1.00 91.88 716 MET A O 1
ATOM 5583 N N . LYS A 1 717 ? -30.371 -8.291 54.789 1.00 90.69 717 LYS A N 1
ATOM 5584 C CA . LYS A 1 717 ? -31.780 -8.268 55.222 1.00 90.69 717 LYS A CA 1
ATOM 5585 C C . LYS A 1 717 ? -31.909 -8.537 56.714 1.00 90.69 717 LYS A C 1
ATOM 5587 O O . LYS A 1 717 ? -32.684 -7.847 57.375 1.00 90.69 717 LYS A O 1
ATOM 5592 N N . ASP A 1 718 ? -31.157 -9.500 57.228 1.00 88.38 718 ASP A N 1
ATOM 5593 C CA . ASP A 1 718 ? -31.164 -9.837 58.646 1.00 88.38 718 ASP A CA 1
ATOM 5594 C C . ASP A 1 718 ? -30.646 -8.659 59.483 1.00 88.38 718 ASP A C 1
ATOM 5596 O O . ASP A 1 718 ? -31.306 -8.277 60.446 1.00 88.38 718 ASP A O 1
ATOM 5600 N N . PHE A 1 719 ? -29.608 -7.948 59.028 1.00 85.31 719 PHE A N 1
ATOM 5601 C CA . PHE A 1 719 ? -29.157 -6.711 59.679 1.00 85.31 719 PHE A CA 1
ATOM 5602 C C . PHE A 1 719 ? -30.190 -5.592 59.655 1.00 85.31 719 PHE A C 1
ATOM 5604 O O . PHE A 1 719 ? -30.404 -4.924 60.665 1.00 85.31 719 PHE A O 1
ATOM 5611 N N . LYS A 1 720 ? -30.868 -5.374 58.523 1.00 87.75 720 LYS A N 1
ATOM 5612 C CA . LYS A 1 720 ? -31.945 -4.373 58.457 1.00 87.75 720 LYS A CA 1
ATOM 5613 C C . LYS A 1 720 ? -33.084 -4.728 59.413 1.00 87.75 720 LYS A C 1
ATOM 5615 O O . LYS A 1 720 ? -33.608 -3.843 60.085 1.00 87.75 720 LYS A O 1
ATOM 5620 N N . ARG A 1 721 ? -33.443 -6.012 59.512 1.00 88.38 721 ARG A N 1
ATOM 5621 C CA . ARG A 1 721 ? -34.460 -6.503 60.454 1.00 88.38 721 ARG A CA 1
ATOM 5622 C C . ARG A 1 721 ? -34.036 -6.273 61.901 1.00 88.38 721 ARG A C 1
ATOM 5624 O O . ARG A 1 721 ? -34.825 -5.715 62.658 1.00 88.38 721 ARG A O 1
ATOM 5631 N N . GLU A 1 722 ? -32.810 -6.636 62.265 1.00 85.62 722 GLU A N 1
ATOM 5632 C CA . GLU A 1 722 ? -32.250 -6.400 63.601 1.00 85.62 722 GLU A CA 1
ATOM 5633 C C . GLU A 1 722 ? -32.210 -4.898 63.937 1.00 85.62 722 GLU A C 1
ATOM 5635 O O . GLU A 1 722 ? -32.660 -4.491 65.009 1.00 85.62 722 GLU A O 1
ATOM 5640 N N . GLY A 1 723 ? -31.781 -4.049 62.997 1.00 84.69 723 GLY A N 1
ATOM 5641 C CA . GLY A 1 723 ? -31.771 -2.592 63.151 1.00 84.69 723 GLY A CA 1
ATOM 5642 C C . GLY A 1 723 ? -33.168 -1.994 63.356 1.00 84.69 723 GLY A C 1
ATOM 5643 O O . GLY A 1 723 ? -33.366 -1.169 64.250 1.00 84.69 723 GLY A O 1
ATOM 5644 N N . CYS A 1 724 ? -34.168 -2.447 62.591 1.00 86.81 724 CYS A N 1
ATOM 5645 C CA . CYS A 1 724 ? -35.564 -2.050 62.789 1.00 86.81 724 CYS A CA 1
ATOM 5646 C C . CYS A 1 724 ? -36.101 -2.516 64.148 1.00 86.81 724 CYS A C 1
ATOM 5648 O O . CYS A 1 724 ? -36.718 -1.724 64.858 1.00 86.81 724 CYS A O 1
ATOM 5650 N N . GLN A 1 725 ? -35.845 -3.768 64.541 1.00 87.62 725 GLN A N 1
ATOM 5651 C CA . GLN A 1 725 ? -36.252 -4.294 65.848 1.00 87.62 725 GLN A CA 1
ATOM 5652 C C . GLN A 1 725 ? -35.630 -3.486 66.991 1.00 87.62 725 GLN A C 1
ATOM 5654 O O . GLN A 1 725 ? -36.328 -3.141 67.947 1.00 87.62 725 GLN A O 1
ATOM 5659 N N . ARG A 1 726 ? -34.345 -3.128 66.873 1.00 86.25 726 ARG A N 1
ATOM 5660 C CA . ARG A 1 726 ? -33.645 -2.274 67.839 1.00 86.25 726 ARG A CA 1
ATOM 5661 C C . ARG A 1 726 ? -34.272 -0.885 67.907 1.00 86.25 726 ARG A C 1
ATOM 5663 O O . ARG A 1 726 ? -34.584 -0.431 69.001 1.00 86.25 726 ARG A O 1
ATOM 5670 N N . SER A 1 727 ? -34.544 -0.244 66.770 1.00 86.56 727 SER A N 1
ATOM 5671 C CA . SER A 1 727 ? -35.195 1.075 66.728 1.00 86.56 727 SER A CA 1
ATOM 5672 C C . SER A 1 727 ? -36.595 1.061 67.357 1.00 86.56 727 SER A C 1
ATOM 5674 O O . SER A 1 727 ? -36.938 1.958 68.130 1.00 86.56 727 SER A O 1
ATOM 5676 N N . VAL A 1 728 ? -37.385 0.012 67.101 1.00 90.06 728 VAL A N 1
ATOM 5677 C CA . VAL A 1 728 ? -38.700 -0.184 67.730 1.00 90.06 728 VAL A CA 1
ATOM 5678 C C . VAL A 1 728 ? -38.558 -0.372 69.241 1.00 90.06 728 VAL A C 1
ATOM 5680 O O . VAL A 1 728 ? -39.298 0.252 70.000 1.00 90.06 728 VAL A O 1
ATOM 5683 N N . ALA A 1 729 ? -37.595 -1.176 69.698 1.00 88.50 729 ALA A N 1
ATOM 5684 C CA . ALA A 1 729 ? -37.334 -1.371 71.122 1.00 88.50 729 ALA A CA 1
ATOM 5685 C C . ALA A 1 729 ? -36.860 -0.074 71.807 1.00 88.50 729 ALA A C 1
ATOM 5687 O O . ALA A 1 729 ? -37.325 0.250 72.898 1.00 88.50 729 ALA A O 1
ATOM 5688 N N . GLU A 1 730 ? -35.999 0.712 71.154 1.00 88.69 730 GLU A N 1
ATOM 5689 C CA . GLU A 1 730 ? -35.567 2.032 71.628 1.00 88.69 730 GLU A CA 1
ATOM 5690 C C . GLU A 1 730 ? -36.734 3.022 71.703 1.00 88.69 730 GLU A C 1
ATOM 5692 O O . GLU A 1 730 ? -36.853 3.773 72.671 1.00 88.69 730 GLU A O 1
ATOM 5697 N N . HIS A 1 731 ? -37.613 3.034 70.699 1.00 89.56 731 HIS A N 1
ATOM 5698 C CA . HIS A 1 731 ? -38.804 3.878 70.707 1.00 89.56 731 HIS A CA 1
ATOM 5699 C C . HIS A 1 731 ? -39.775 3.467 71.819 1.00 89.56 731 HIS A C 1
ATOM 5701 O O . HIS A 1 731 ? -40.256 4.325 72.557 1.00 89.56 731 HIS A O 1
ATOM 5707 N N . ARG A 1 732 ? -39.999 2.162 72.009 1.00 90.62 732 ARG A N 1
ATOM 5708 C CA . ARG A 1 732 ? -40.807 1.627 73.113 1.00 90.62 732 ARG A CA 1
ATOM 5709 C C . ARG A 1 732 ? -40.226 2.013 74.472 1.00 90.62 732 ARG A C 1
ATOM 5711 O O . ARG A 1 732 ? -40.970 2.454 75.342 1.00 90.62 732 ARG A O 1
ATOM 5718 N N . LEU A 1 733 ? -38.901 1.952 74.621 1.00 90.31 733 LEU A N 1
ATOM 5719 C CA . LEU A 1 733 ? -38.211 2.432 75.816 1.00 90.31 733 LEU A CA 1
ATOM 5720 C C . LEU A 1 733 ? -38.429 3.937 76.027 1.00 90.31 733 LEU A C 1
ATOM 5722 O O . LEU A 1 733 ? -38.748 4.338 77.139 1.00 90.31 733 LEU A O 1
ATOM 5726 N N . LYS A 1 734 ? -38.337 4.772 74.981 1.00 91.62 734 LYS A N 1
ATOM 5727 C CA . LYS A 1 734 ? -38.656 6.213 75.074 1.00 91.62 734 LYS A CA 1
ATOM 5728 C C . LYS A 1 734 ? -40.094 6.462 75.527 1.00 91.62 734 LYS A C 1
ATOM 5730 O O . LYS A 1 734 ? -40.318 7.313 76.382 1.00 91.62 734 LYS A O 1
ATOM 5735 N N . LEU A 1 735 ? -41.061 5.732 74.970 1.00 92.31 735 LEU A N 1
ATOM 5736 C CA . LEU A 1 735 ? -42.465 5.846 75.370 1.00 92.31 735 LEU A CA 1
ATOM 5737 C C . LEU A 1 735 ? -42.659 5.435 76.834 1.00 92.31 735 LEU A C 1
ATOM 5739 O O . LEU A 1 735 ? -43.302 6.164 77.585 1.00 92.31 735 LEU A O 1
ATOM 5743 N N . ALA A 1 736 ? -42.045 4.328 77.258 1.00 89.94 736 ALA A N 1
ATOM 5744 C CA . ALA A 1 736 ? -42.087 3.864 78.642 1.00 89.94 736 ALA A CA 1
ATOM 5745 C C . ALA A 1 736 ? -41.442 4.873 79.610 1.00 89.94 736 ALA A C 1
ATOM 5747 O O . ALA A 1 736 ? -41.984 5.133 80.684 1.00 89.94 736 ALA A O 1
ATOM 5748 N N . LEU A 1 737 ? -40.329 5.497 79.205 1.00 90.31 737 LEU A N 1
ATOM 5749 C CA . LEU A 1 737 ? -39.663 6.558 79.963 1.00 90.31 737 LEU A CA 1
ATOM 5750 C C . LEU A 1 737 ? -40.548 7.788 80.138 1.00 90.31 737 LEU A C 1
ATOM 5752 O O . LEU A 1 737 ? -40.667 8.309 81.247 1.00 90.31 737 LEU A O 1
ATOM 5756 N N . ASN A 1 738 ? -41.199 8.223 79.060 1.00 90.94 738 ASN A N 1
ATOM 5757 C CA . ASN A 1 738 ? -42.121 9.354 79.092 1.00 90.94 738 ASN A CA 1
ATOM 5758 C C . ASN A 1 738 ? -43.346 9.057 79.969 1.00 90.94 738 ASN A C 1
ATOM 5760 O O . ASN A 1 738 ? -43.778 9.922 80.727 1.00 90.94 738 ASN A O 1
ATOM 5764 N N . ALA A 1 739 ? -43.870 7.828 79.908 1.00 90.19 739 ALA A N 1
ATOM 5765 C CA . ALA A 1 739 ? -44.984 7.371 80.737 1.00 90.19 739 ALA A CA 1
ATOM 5766 C C . ALA A 1 739 ? -44.592 7.101 82.202 1.00 90.19 739 ALA A C 1
ATOM 5768 O O . ALA A 1 739 ? -45.471 6.988 83.055 1.00 90.19 739 ALA A O 1
ATOM 5769 N N . ARG A 1 740 ? -43.287 7.010 82.504 1.00 89.50 740 ARG A N 1
ATOM 5770 C CA . ARG A 1 740 ? -42.737 6.653 83.822 1.00 89.50 740 ARG A CA 1
ATOM 5771 C C . ARG A 1 740 ? -43.272 5.318 84.367 1.00 89.50 740 ARG A C 1
ATOM 5773 O O . ARG A 1 740 ? -43.439 5.158 85.575 1.00 89.50 740 ARG A O 1
ATOM 5780 N N . ASP A 1 741 ? -43.518 4.353 83.481 1.00 89.38 741 ASP A N 1
ATOM 5781 C CA . ASP A 1 741 ? -43.977 3.008 83.848 1.00 89.38 741 ASP A CA 1
ATOM 5782 C C . ASP A 1 741 ? -42.780 2.099 84.163 1.00 89.38 741 ASP A C 1
ATOM 5784 O O . ASP A 1 741 ? -42.056 1.658 83.269 1.00 89.38 741 ASP A O 1
ATOM 5788 N N . HIS A 1 742 ? -42.575 1.801 85.446 1.00 89.00 742 HIS A N 1
ATOM 5789 C CA . HIS A 1 742 ? -41.440 1.012 85.925 1.00 89.00 742 HIS A CA 1
ATOM 5790 C C . HIS A 1 742 ? -41.327 -0.365 85.244 1.00 89.00 742 HIS A C 1
ATOM 5792 O O . HIS A 1 742 ? -40.242 -0.759 84.811 1.00 89.00 742 HIS A O 1
ATOM 5798 N N . ALA A 1 743 ? -42.434 -1.107 85.125 1.00 88.81 743 ALA A N 1
ATOM 5799 C CA . ALA A 1 743 ? -42.408 -2.469 84.592 1.00 88.81 743 ALA A CA 1
ATOM 5800 C C . ALA A 1 743 ? -42.102 -2.478 83.088 1.00 88.81 743 ALA A C 1
ATOM 5802 O O . ALA A 1 743 ? -41.364 -3.337 82.591 1.00 88.81 743 ALA A O 1
ATOM 5803 N N . GLU A 1 744 ? -42.641 -1.500 82.363 1.00 90.75 744 GLU A N 1
ATOM 5804 C CA . GLU A 1 744 ? -42.444 -1.388 80.924 1.00 90.75 744 GLU A CA 1
ATOM 5805 C C . GLU A 1 744 ? -41.061 -0.832 80.559 1.00 90.75 744 GLU A C 1
ATOM 5807 O O . GLU A 1 744 ? -40.471 -1.284 79.570 1.00 90.75 744 GLU A O 1
ATOM 5812 N N . ILE A 1 745 ? -40.495 0.073 81.373 1.00 89.94 745 ILE A N 1
ATOM 5813 C CA . ILE A 1 745 ? -39.107 0.536 81.219 1.00 89.94 745 ILE A CA 1
ATOM 5814 C C . ILE A 1 745 ? -38.152 -0.652 81.367 1.00 89.94 745 ILE A C 1
ATOM 5816 O O . ILE A 1 745 ? -37.305 -0.856 80.501 1.00 89.94 745 ILE A O 1
ATOM 5820 N N . GLU A 1 746 ? -38.301 -1.494 82.394 1.00 88.75 746 GLU A N 1
ATOM 5821 C CA . GLU A 1 746 ? -37.444 -2.675 82.561 1.00 88.75 746 GLU A CA 1
ATOM 5822 C C . GLU A 1 746 ? -37.572 -3.686 81.420 1.00 88.75 746 GLU A C 1
ATOM 5824 O O . GLU A 1 746 ? -36.565 -4.227 80.950 1.00 88.75 746 GLU A O 1
ATOM 5829 N N . ARG A 1 747 ? -38.805 -3.972 80.983 1.00 90.06 747 ARG A N 1
ATOM 5830 C CA . ARG A 1 747 ? -39.066 -4.903 79.879 1.00 90.06 747 ARG A CA 1
ATOM 5831 C C . ARG A 1 747 ? -38.445 -4.383 78.583 1.00 90.06 747 ARG A C 1
ATOM 5833 O O . ARG A 1 747 ? -37.738 -5.129 77.904 1.00 90.06 747 ARG A O 1
ATOM 5840 N N . SER A 1 748 ? -38.642 -3.101 78.284 1.00 89.31 748 SER A N 1
ATOM 5841 C CA . SER A 1 748 ? -38.081 -2.447 77.099 1.00 89.31 748 SER A CA 1
ATOM 5842 C C . SER A 1 748 ? -36.557 -2.344 77.179 1.00 89.31 748 SER A C 1
ATOM 5844 O O . SER A 1 748 ? -35.884 -2.615 76.191 1.00 89.31 748 SER A O 1
ATOM 5846 N N . MET A 1 749 ? -35.980 -2.071 78.355 1.00 88.44 749 MET A N 1
ATOM 5847 C CA . MET A 1 749 ? -34.530 -2.114 78.570 1.00 88.44 749 MET A CA 1
ATOM 5848 C C . MET A 1 749 ? -33.954 -3.511 78.333 1.00 88.44 749 MET A C 1
ATOM 5850 O O . MET A 1 749 ? -32.902 -3.638 77.714 1.00 88.44 749 MET A O 1
ATOM 5854 N N . ARG A 1 750 ? -34.615 -4.572 78.816 1.00 87.62 750 ARG A N 1
ATOM 5855 C CA . ARG A 1 750 ? -34.195 -5.959 78.555 1.00 87.62 750 ARG A CA 1
ATOM 5856 C C . ARG A 1 750 ? -34.239 -6.281 77.066 1.00 87.62 750 ARG A C 1
ATOM 5858 O O . ARG A 1 750 ? -33.306 -6.897 76.563 1.00 87.62 750 ARG A O 1
ATOM 5865 N N . GLN A 1 751 ? -35.266 -5.814 76.360 1.00 88.06 751 GLN A N 1
ATOM 5866 C CA . GLN A 1 751 ? -35.391 -5.990 74.916 1.00 88.06 751 GLN A CA 1
ATOM 5867 C C . GLN A 1 751 ? -34.310 -5.212 74.143 1.00 88.06 751 GLN A C 1
ATOM 5869 O O . GLN A 1 751 ? -33.657 -5.785 73.276 1.00 88.06 751 GLN A O 1
ATOM 5874 N N . VAL A 1 752 ? -34.047 -3.950 74.505 1.00 87.56 752 VAL A N 1
ATOM 5875 C CA . VAL A 1 752 ? -32.947 -3.150 73.935 1.00 87.56 752 VAL A CA 1
ATOM 5876 C C . VAL A 1 752 ? -31.588 -3.772 74.259 1.00 87.56 752 VAL A C 1
ATOM 5878 O O . VAL A 1 752 ? -30.718 -3.766 73.402 1.00 87.56 752 VAL A O 1
ATOM 5881 N N . ARG A 1 753 ? -31.390 -4.371 75.442 1.00 85.50 753 ARG A N 1
ATOM 5882 C CA . ARG A 1 753 ? -30.158 -5.112 75.777 1.00 85.50 753 ARG A CA 1
ATOM 5883 C C . ARG A 1 753 ? -30.013 -6.396 74.973 1.00 85.50 753 ARG A C 1
ATOM 5885 O O . ARG A 1 753 ? -28.917 -6.662 74.511 1.00 85.50 753 ARG A O 1
ATOM 5892 N N . ALA A 1 754 ? -31.086 -7.165 74.795 1.00 83.19 754 ALA A N 1
ATOM 5893 C CA . ALA A 1 754 ? -31.067 -8.403 74.016 1.00 83.19 754 ALA A CA 1
ATOM 5894 C C . ALA A 1 754 ? -30.762 -8.145 72.531 1.00 83.19 754 ALA A C 1
ATOM 5896 O O . ALA A 1 754 ? -30.042 -8.917 71.910 1.00 83.19 754 ALA A O 1
ATOM 5897 N N . LEU A 1 755 ? -31.261 -7.032 71.983 1.00 83.25 755 LEU A N 1
ATOM 5898 C CA . LEU A 1 755 ? -30.981 -6.587 70.611 1.00 83.25 755 LEU A CA 1
ATOM 5899 C C . LEU A 1 755 ? -29.694 -5.744 70.501 1.00 83.25 755 LEU A C 1
ATOM 5901 O O . LEU A 1 755 ? -29.156 -5.556 69.415 1.00 83.25 755 LEU A O 1
ATOM 5905 N N . GLY A 1 756 ? -29.210 -5.216 71.627 1.00 69.44 756 GLY A N 1
ATOM 5906 C CA . GLY A 1 756 ? -28.081 -4.292 71.754 1.00 69.44 756 GLY A CA 1
ATOM 5907 C C . GLY A 1 756 ? -26.843 -4.910 72.397 1.00 69.44 756 GLY A C 1
ATOM 5908 O O . GLY A 1 756 ? -25.968 -4.171 72.849 1.00 69.44 756 GLY A O 1
ATOM 5909 N N . ILE A 1 757 ? -26.738 -6.245 72.415 1.00 59.59 757 ILE A N 1
ATOM 5910 C CA . ILE A 1 757 ? -25.526 -6.975 72.839 1.00 59.59 757 ILE A CA 1
ATOM 5911 C C . ILE A 1 757 ? -24.280 -6.477 72.070 1.00 59.59 757 ILE A C 1
ATOM 5913 O O . ILE A 1 757 ? -23.165 -6.594 72.565 1.00 59.59 757 ILE A O 1
ATOM 5917 N N . PHE A 1 758 ? -24.488 -5.827 70.924 1.00 55.16 758 PHE A N 1
ATOM 5918 C CA . PHE A 1 758 ? -23.472 -5.407 69.967 1.00 55.16 758 PHE A CA 1
ATOM 5919 C C . PHE A 1 758 ? -22.721 -4.088 70.250 1.00 55.16 758 PHE A C 1
ATOM 5921 O O . PHE A 1 758 ? -21.811 -3.788 69.496 1.00 55.16 758 PHE A O 1
ATOM 5928 N N . ASP A 1 759 ? -23.040 -3.295 71.288 1.00 52.81 759 ASP A N 1
ATOM 5929 C CA . ASP A 1 759 ? -22.362 -1.982 71.487 1.00 52.81 759 ASP A CA 1
ATOM 5930 C C . ASP A 1 759 ? -21.783 -1.707 72.885 1.00 52.81 759 ASP A C 1
ATOM 5932 O O . ASP A 1 759 ? -20.997 -0.778 73.054 1.00 52.81 759 ASP A O 1
ATOM 5936 N N . ILE A 1 760 ? -22.164 -2.449 73.930 1.00 50.31 760 ILE A N 1
ATOM 5937 C CA . ILE A 1 760 ? -21.966 -1.946 75.309 1.00 50.31 760 ILE A CA 1
ATOM 5938 C C . ILE A 1 760 ? -20.723 -2.531 76.008 1.00 50.31 760 ILE A C 1
ATOM 5940 O O . ILE A 1 760 ? -20.268 -1.976 77.006 1.00 50.31 760 ILE A O 1
ATOM 5944 N N . LYS A 1 761 ? -20.106 -3.607 75.495 1.00 51.75 761 LYS A N 1
ATOM 5945 C CA . LYS A 1 761 ? -18.941 -4.236 76.158 1.00 51.75 761 LYS A CA 1
ATOM 5946 C C . LYS A 1 761 ? -17.564 -3.896 75.573 1.00 51.75 761 LYS A C 1
ATOM 5948 O O . LYS A 1 761 ? -16.573 -4.161 76.247 1.00 51.75 761 LYS A O 1
ATOM 5953 N N . SER A 1 762 ? -17.475 -3.246 74.411 1.00 47.62 762 SER A N 1
ATOM 5954 C CA . SER A 1 762 ? -16.180 -2.962 73.758 1.00 47.62 762 SER A CA 1
ATOM 5955 C C . SER A 1 762 ? -15.346 -1.844 74.412 1.00 47.62 762 SER A C 1
ATOM 5957 O O . SER A 1 762 ? -14.208 -1.634 74.009 1.00 47.62 762 SER A O 1
ATOM 5959 N N . LEU A 1 763 ? -15.859 -1.131 75.421 1.00 51.06 763 LEU A N 1
ATOM 5960 C CA . LEU A 1 763 ? -15.113 -0.061 76.112 1.00 51.06 763 LEU A CA 1
ATOM 5961 C C . LEU A 1 763 ? -14.666 -0.435 77.540 1.00 51.06 763 LEU A C 1
ATOM 5963 O O . LEU A 1 763 ? -14.092 0.396 78.238 1.00 51.06 763 LEU A O 1
ATOM 5967 N N . GLY A 1 764 ? -14.920 -1.671 77.989 1.00 47.47 764 GLY A N 1
ATOM 5968 C CA . GLY A 1 764 ? -14.601 -2.123 79.353 1.00 47.47 764 GLY A CA 1
ATOM 5969 C C . GLY A 1 764 ? -13.339 -2.984 79.503 1.00 47.47 764 GLY A C 1
ATOM 5970 O O . GLY A 1 764 ? -12.992 -3.341 80.627 1.00 47.47 764 GLY A O 1
ATOM 5971 N N . GLY A 1 765 ? -12.662 -3.347 78.409 1.00 46.53 765 GLY A N 1
ATOM 5972 C CA . GLY A 1 765 ? -11.455 -4.182 78.435 1.00 46.53 765 GLY A CA 1
ATOM 5973 C C . GLY A 1 765 ? -10.186 -3.335 78.377 1.00 46.53 765 GLY A C 1
ATOM 5974 O O . GLY A 1 765 ? -9.957 -2.645 77.392 1.00 46.53 765 GLY A O 1
ATOM 5975 N N . GLY A 1 766 ? -9.384 -3.360 79.443 1.00 50.84 766 GLY A N 1
ATOM 5976 C CA . GLY A 1 766 ? -8.199 -2.520 79.616 1.00 50.84 766 GLY A CA 1
ATOM 5977 C C . GLY A 1 766 ? -7.136 -2.658 78.519 1.00 50.84 766 GLY A C 1
ATOM 5978 O O . GLY A 1 766 ? -6.744 -3.758 78.144 1.00 50.84 766 GLY A O 1
ATOM 5979 N N . GLY A 1 767 ? -6.621 -1.514 78.067 1.00 47.22 767 GLY A N 1
ATOM 5980 C CA . GLY A 1 767 ? -5.482 -1.423 77.158 1.00 47.22 767 GLY A CA 1
ATOM 5981 C C . GLY A 1 767 ? -5.134 0.032 76.842 1.00 47.22 767 GLY A C 1
ATOM 5982 O O . GLY A 1 767 ? -5.797 0.659 76.031 1.00 47.22 767 GLY A O 1
ATOM 5983 N N . ALA A 1 768 ? -4.128 0.551 77.549 1.00 48.69 768 ALA A N 1
ATOM 5984 C CA . ALA A 1 768 ? -3.282 1.717 77.264 1.00 48.69 768 ALA A CA 1
ATOM 5985 C C . ALA A 1 768 ? -3.869 2.922 76.482 1.00 48.69 768 ALA A C 1
ATOM 5987 O O . ALA A 1 768 ? -4.002 2.923 75.264 1.00 48.69 768 ALA A O 1
ATOM 5988 N N . GLN A 1 769 ? -4.085 4.000 77.241 1.00 51.53 769 GLN A N 1
ATOM 5989 C CA . GLN A 1 769 ? -3.895 5.416 76.895 1.00 51.53 769 GLN A CA 1
ATOM 5990 C C . GLN A 1 769 ? -3.472 5.727 75.439 1.00 51.53 769 GLN A C 1
ATOM 5992 O O . GLN A 1 769 ? -2.288 5.710 75.114 1.00 51.53 769 GLN A O 1
ATOM 5997 N N . SER A 1 770 ? -4.423 6.166 74.608 1.00 40.75 770 SER A N 1
ATOM 5998 C CA . SER A 1 770 ? -4.130 7.079 73.496 1.00 40.75 770 SER A CA 1
ATOM 5999 C C . SER A 1 770 ? -4.844 8.401 73.755 1.00 40.75 770 SER A C 1
ATOM 6001 O O . SER A 1 770 ? -6.068 8.519 73.685 1.00 40.75 770 SER A O 1
ATOM 6003 N N . ALA A 1 771 ? -4.056 9.387 74.172 1.00 54.72 771 ALA A N 1
ATOM 6004 C CA . ALA A 1 771 ? -4.504 10.721 74.513 1.00 54.72 771 ALA A CA 1
ATOM 6005 C C . ALA A 1 771 ? -4.475 11.614 73.268 1.00 54.72 771 ALA A C 1
ATOM 6007 O O . ALA A 1 771 ? -3.418 12.128 72.919 1.00 54.72 771 ALA A O 1
ATOM 6008 N N . ARG A 1 772 ? -5.633 11.823 72.631 1.00 49.47 772 ARG A N 1
ATOM 6009 C CA . ARG A 1 772 ? -6.132 13.130 72.147 1.00 49.47 772 ARG A CA 1
ATOM 6010 C C . ARG A 1 772 ? -7.290 12.935 71.168 1.00 49.47 772 ARG A C 1
ATOM 6012 O O . ARG A 1 772 ? -7.092 12.520 70.039 1.00 49.47 772 ARG A O 1
ATOM 6019 N N . GLY A 1 773 ? -8.471 13.360 71.614 1.00 48.22 773 GLY A N 1
ATOM 6020 C CA . GLY A 1 773 ? -9.405 14.091 70.762 1.00 48.22 773 GLY A CA 1
ATOM 6021 C C . GLY A 1 773 ? -10.169 13.297 69.712 1.00 48.22 773 GLY A C 1
ATOM 6022 O O . GLY A 1 773 ? -10.080 13.640 68.547 1.00 48.22 773 GLY A O 1
ATOM 6023 N N . ASP A 1 774 ? -11.002 12.346 70.128 1.00 45.00 774 ASP A N 1
ATOM 6024 C CA . ASP A 1 774 ? -12.355 12.276 69.569 1.00 45.00 774 ASP A CA 1
ATOM 6025 C C . ASP A 1 774 ? -13.264 11.549 70.564 1.00 45.00 774 ASP A C 1
ATOM 6027 O O . ASP A 1 774 ? -13.171 10.339 70.776 1.00 45.00 774 ASP A O 1
ATOM 6031 N N . ARG A 1 775 ? -14.088 12.308 71.293 1.00 52.47 775 ARG A N 1
ATOM 6032 C CA . ARG A 1 775 ? -15.076 11.731 72.212 1.00 52.47 775 ARG A CA 1
ATOM 6033 C C . ARG A 1 775 ? -16.177 11.147 71.334 1.00 52.47 775 ARG A C 1
ATOM 6035 O O . ARG A 1 775 ? -17.137 11.845 71.026 1.00 52.47 775 ARG A O 1
ATOM 6042 N N . ALA A 1 776 ? -16.020 9.887 70.933 1.00 53.62 776 ALA A N 1
ATOM 6043 C CA . ALA A 1 776 ? -17.075 9.130 70.277 1.00 53.62 776 ALA A CA 1
ATOM 6044 C C . ALA A 1 776 ? -18.345 9.262 71.127 1.00 53.62 776 ALA A C 1
ATOM 6046 O O . ALA A 1 776 ? -18.389 8.817 72.279 1.00 53.62 776 ALA A O 1
ATOM 6047 N N . GLU A 1 777 ? -19.339 9.981 70.602 1.00 56.25 777 GLU A N 1
ATOM 6048 C CA . GLU A 1 777 ? -20.595 10.184 71.305 1.00 56.25 777 GLU A CA 1
ATOM 6049 C C . GLU A 1 777 ? -21.189 8.807 71.643 1.00 56.25 777 GLU A C 1
ATOM 6051 O O . GLU A 1 777 ? -21.326 7.973 70.744 1.00 56.25 777 GLU A O 1
ATOM 6056 N N . PRO A 1 778 ? -21.560 8.536 72.910 1.00 63.78 778 PRO A N 1
ATOM 6057 C CA . PRO A 1 778 ? -22.180 7.269 73.258 1.00 63.78 778 PRO A CA 1
ATOM 6058 C C . PRO A 1 778 ? -23.436 7.080 72.410 1.00 63.78 778 PRO A C 1
ATOM 6060 O O . PRO A 1 778 ? -24.218 8.022 72.230 1.00 63.78 778 PRO A O 1
ATOM 6063 N N . SER A 1 779 ? -23.611 5.864 71.887 1.00 70.88 779 SER A N 1
ATOM 6064 C CA . SER A 1 779 ? -24.714 5.519 70.989 1.00 70.88 779 SER A CA 1
ATOM 6065 C C . SER A 1 779 ? -26.057 5.987 71.562 1.00 70.88 779 SER A C 1
ATOM 6067 O O . SER A 1 779 ? -26.276 5.982 72.778 1.00 70.88 779 SER A O 1
ATOM 6069 N N . LYS A 1 780 ? -26.990 6.406 70.695 1.00 77.88 780 LYS A N 1
ATOM 6070 C CA . LYS A 1 780 ? -28.317 6.898 71.122 1.00 77.88 780 LYS A CA 1
ATOM 6071 C C . LYS A 1 780 ? -29.014 5.912 72.072 1.00 77.88 780 LYS A C 1
ATOM 6073 O O . LYS A 1 780 ? -29.646 6.341 73.034 1.00 77.88 780 LYS A O 1
ATOM 6078 N N . SER A 1 781 ? -28.831 4.609 71.853 1.00 81.12 781 SER A N 1
ATOM 6079 C CA . SER A 1 781 ? -29.246 3.536 72.762 1.00 81.12 781 SER A CA 1
ATOM 6080 C C . SER A 1 781 ? -28.577 3.593 74.130 1.00 81.12 781 SER A C 1
ATOM 6082 O O . SER A 1 781 ? -29.270 3.443 75.128 1.00 81.12 781 SER A O 1
ATOM 6084 N N . ALA A 1 782 ? -27.260 3.807 74.209 1.00 81.00 782 ALA A N 1
ATOM 6085 C CA . ALA A 1 782 ? -26.548 3.877 75.483 1.00 81.00 782 ALA A CA 1
ATOM 6086 C C . ALA A 1 782 ? -27.055 5.054 76.326 1.00 81.00 782 ALA A C 1
ATOM 6088 O O . ALA A 1 782 ? -27.436 4.855 77.478 1.00 81.00 782 ALA A O 1
ATOM 6089 N N . ARG A 1 783 ? -27.208 6.238 75.714 1.00 84.81 783 ARG A N 1
ATOM 6090 C CA . ARG A 1 783 ? -27.811 7.412 76.374 1.00 84.81 783 ARG A CA 1
ATOM 6091 C C . ARG A 1 783 ? -29.229 7.117 76.874 1.00 84.81 783 ARG A C 1
ATOM 6093 O O . ARG A 1 783 ? -29.572 7.456 78.002 1.00 84.81 783 ARG A O 1
ATOM 6100 N N . LEU A 1 784 ? -30.058 6.450 76.066 1.00 86.31 784 LEU A N 1
ATOM 6101 C CA . LEU A 1 784 ? -31.414 6.054 76.474 1.00 86.31 784 LEU A CA 1
ATOM 6102 C C . LEU A 1 784 ? -31.420 5.047 77.623 1.00 86.31 784 LEU A C 1
ATOM 6104 O O . LEU A 1 784 ? -32.253 5.153 78.516 1.00 86.31 784 LEU A O 1
ATOM 6108 N N . MET A 1 785 ? -30.498 4.088 77.614 1.00 87.12 785 MET A N 1
ATOM 6109 C CA . MET A 1 785 ? -30.355 3.084 78.667 1.00 87.12 785 MET A CA 1
ATOM 6110 C C . MET A 1 785 ? -29.856 3.696 79.981 1.00 87.12 785 MET A C 1
ATOM 6112 O O . MET A 1 785 ? -30.300 3.279 81.052 1.00 87.12 785 MET A O 1
ATOM 6116 N N . GLU A 1 786 ? -28.977 4.696 79.923 1.00 87.50 786 GLU A N 1
ATOM 6117 C CA . GLU A 1 786 ? -28.542 5.473 81.089 1.00 87.50 786 GLU A CA 1
ATOM 6118 C C . GLU A 1 786 ? -29.696 6.286 81.678 1.00 87.50 786 GLU A C 1
ATOM 6120 O O . GLU A 1 786 ? -29.957 6.195 82.878 1.00 87.50 786 GLU A O 1
ATOM 6125 N N . VAL A 1 787 ? -30.444 7.003 80.831 1.00 89.31 787 VAL A N 1
ATOM 6126 C CA . VAL A 1 787 ? -31.648 7.745 81.243 1.00 89.31 787 VAL A CA 1
ATOM 6127 C C . VAL A 1 787 ? -32.706 6.802 81.816 1.00 89.31 787 VAL A C 1
ATOM 6129 O O . VAL A 1 787 ? -33.346 7.126 82.814 1.00 89.31 787 VAL A O 1
ATOM 6132 N N . ALA A 1 788 ? -32.871 5.611 81.238 1.00 88.50 788 ALA A N 1
ATOM 6133 C CA . ALA A 1 788 ? -33.761 4.584 81.768 1.00 88.50 788 ALA A CA 1
ATOM 6134 C C . ALA A 1 788 ? -33.312 4.044 83.122 1.00 88.50 788 ALA A C 1
ATOM 6136 O O . ALA A 1 788 ? -34.125 3.871 84.027 1.00 88.50 788 ALA A O 1
ATOM 6137 N N . SER A 1 789 ? -32.011 3.836 83.299 1.00 89.06 789 SER A N 1
ATOM 6138 C CA . SER A 1 789 ? -31.458 3.375 84.569 1.00 89.06 789 SER A CA 1
ATOM 6139 C C . SER A 1 789 ? -31.601 4.436 85.666 1.00 89.06 789 SER A C 1
ATOM 6141 O O . SER A 1 789 ? -31.922 4.095 86.804 1.00 89.06 789 SER A O 1
ATOM 6143 N N . SER A 1 790 ? -31.406 5.721 85.346 1.00 89.38 790 SER A N 1
ATOM 6144 C CA . SER A 1 790 ? -31.589 6.813 86.311 1.00 89.38 790 SER A CA 1
ATOM 6145 C C . SER A 1 790 ? -33.061 7.029 86.665 1.00 89.38 790 SER A C 1
ATOM 6147 O O . SER A 1 790 ? -33.393 7.164 87.840 1.00 89.38 790 SER A O 1
ATOM 6149 N N . THR A 1 791 ? -33.967 6.985 85.685 1.00 87.12 791 THR A N 1
ATOM 6150 C CA . THR A 1 791 ? -35.414 7.083 85.945 1.00 87.12 791 THR A CA 1
ATOM 6151 C C . THR A 1 791 ? -35.946 5.895 86.732 1.00 87.12 791 THR A C 1
ATOM 6153 O O . THR A 1 791 ? -36.733 6.123 87.644 1.00 87.12 791 THR A O 1
ATOM 6156 N N . LEU A 1 792 ? -35.496 4.661 86.474 1.00 86.94 792 LEU A N 1
ATOM 6157 C CA . LEU A 1 792 ? -35.861 3.510 87.311 1.00 86.94 792 LEU A CA 1
ATOM 6158 C C . LEU A 1 792 ? -35.445 3.718 88.770 1.00 86.94 792 LEU A C 1
ATOM 6160 O O . LEU A 1 792 ? -36.274 3.517 89.652 1.00 86.94 792 LEU A O 1
ATOM 6164 N N . ARG A 1 793 ? -34.222 4.213 89.025 1.00 86.44 793 ARG A N 1
ATOM 6165 C CA . ARG A 1 793 ? -33.781 4.572 90.387 1.00 86.44 793 ARG A CA 1
ATOM 6166 C C . ARG A 1 793 ? -34.667 5.651 91.012 1.00 86.44 793 ARG A C 1
ATOM 6168 O O . ARG A 1 793 ? -35.107 5.513 92.145 1.00 86.44 793 ARG A O 1
ATOM 6175 N N . HIS A 1 794 ? -34.998 6.705 90.269 1.00 84.88 794 HIS A N 1
ATOM 6176 C CA . HIS A 1 794 ? -35.890 7.748 90.780 1.00 84.88 794 HIS A CA 1
ATOM 6177 C C . HIS A 1 794 ? -37.305 7.235 91.073 1.00 84.88 794 HIS A C 1
ATOM 6179 O O . HIS A 1 794 ? -37.919 7.668 92.048 1.00 84.88 794 HIS A O 1
ATOM 6185 N N . LEU A 1 795 ? -37.832 6.318 90.258 1.00 85.69 795 LEU A N 1
ATOM 6186 C CA . LEU A 1 795 ? -39.141 5.707 90.479 1.00 85.69 795 LEU A CA 1
ATOM 6187 C C . LEU A 1 795 ? -39.128 4.751 91.675 1.00 85.69 795 LEU A C 1
ATOM 6189 O O . LEU A 1 795 ? -40.077 4.781 92.459 1.00 85.69 795 LEU A O 1
ATOM 6193 N N . SER A 1 796 ? -38.061 3.967 91.863 1.00 85.88 796 SER A N 1
ATOM 6194 C CA . SER A 1 796 ? -37.900 3.126 93.054 1.00 85.88 796 SER A CA 1
ATOM 6195 C C . SER A 1 796 ? -37.777 3.968 94.323 1.00 85.88 796 SER A C 1
ATOM 6197 O O . SER A 1 796 ? -38.456 3.686 95.308 1.00 85.88 796 SER A O 1
ATOM 6199 N N . ASP A 1 797 ? -37.003 5.056 94.282 1.00 84.81 797 ASP A N 1
ATOM 6200 C CA . ASP A 1 797 ? -36.843 5.972 95.415 1.00 84.81 797 ASP A CA 1
ATOM 6201 C C . ASP A 1 797 ? -38.160 6.684 95.750 1.00 84.81 797 ASP A C 1
ATOM 6203 O O . ASP A 1 797 ? -38.527 6.819 96.918 1.00 84.81 797 ASP A O 1
ATOM 6207 N N . ALA A 1 798 ? -38.914 7.118 94.735 1.00 83.56 798 ALA A N 1
ATOM 6208 C CA . ALA A 1 798 ? -40.226 7.731 94.921 1.00 83.56 798 ALA A CA 1
ATOM 6209 C C . ALA A 1 798 ? -41.253 6.739 95.493 1.00 83.56 798 ALA A C 1
ATOM 6211 O O . ALA A 1 798 ? -42.049 7.113 96.358 1.00 83.56 798 ALA A O 1
ATOM 6212 N N . ALA A 1 799 ? -41.230 5.478 95.048 1.00 82.00 799 ALA A N 1
ATOM 6213 C CA . ALA A 1 799 ? -42.076 4.420 95.594 1.00 82.00 799 ALA A CA 1
ATOM 6214 C C . ALA A 1 799 ? -41.719 4.102 97.055 1.00 82.00 799 ALA A C 1
ATOM 6216 O O . ALA A 1 799 ? -42.621 4.016 97.890 1.00 82.00 799 ALA A O 1
ATOM 6217 N N . ALA A 1 800 ? -40.426 4.016 97.385 1.00 81.88 800 ALA A N 1
ATOM 6218 C CA . ALA A 1 800 ? -39.950 3.819 98.753 1.00 81.88 800 ALA A CA 1
ATOM 6219 C C . ALA A 1 800 ? -40.371 4.981 99.671 1.00 81.88 800 ALA A C 1
ATOM 6221 O O . ALA A 1 800 ? -40.951 4.748 100.729 1.00 81.88 800 ALA A O 1
ATOM 6222 N N . ARG A 1 801 ? -40.194 6.239 99.237 1.00 80.19 801 ARG A N 1
ATOM 6223 C CA . ARG A 1 801 ? -40.663 7.425 99.985 1.00 80.19 801 ARG A CA 1
ATOM 6224 C C . ARG A 1 801 ? -42.174 7.414 100.199 1.00 80.19 801 ARG A C 1
ATOM 6226 O O . ARG A 1 801 ? -42.638 7.731 101.289 1.00 80.19 801 ARG A O 1
ATOM 6233 N N . ARG A 1 802 ? -42.953 7.012 99.189 1.00 83.56 802 ARG A N 1
ATOM 6234 C CA . ARG A 1 802 ? -44.409 6.859 99.318 1.00 83.56 802 ARG A CA 1
ATOM 6235 C C . ARG A 1 802 ? -44.782 5.790 100.342 1.00 83.56 802 ARG A C 1
ATOM 6237 O O . ARG A 1 802 ? -45.705 6.020 101.114 1.00 83.56 802 ARG A O 1
ATOM 6244 N N . GLN A 1 803 ? -44.092 4.650 100.360 1.00 82.38 803 GLN A N 1
ATOM 6245 C CA . GLN A 1 803 ? -44.324 3.599 101.355 1.00 82.38 803 GLN A CA 1
ATOM 6246 C C . GLN A 1 803 ? -43.991 4.073 102.771 1.00 82.38 803 GLN A C 1
ATOM 6248 O O . GLN A 1 803 ? -44.807 3.879 103.666 1.00 82.38 803 GLN A O 1
ATOM 6253 N N . VAL A 1 804 ? -42.857 4.754 102.963 1.00 82.62 804 VAL A N 1
ATOM 6254 C CA . VAL A 1 804 ? -42.469 5.327 104.262 1.00 82.62 804 VAL A CA 1
ATOM 6255 C C . VAL A 1 804 ? -43.495 6.362 104.726 1.00 82.62 804 VAL A C 1
ATOM 6257 O O . VAL A 1 804 ? -44.013 6.247 105.829 1.00 82.62 804 VAL A O 1
ATOM 6260 N N . ALA A 1 805 ? -43.881 7.313 103.870 1.00 80.56 805 ALA A N 1
ATOM 6261 C CA . ALA A 1 805 ? -44.883 8.320 104.220 1.00 80.56 805 ALA A CA 1
ATOM 6262 C C . ALA A 1 805 ? -46.272 7.707 104.490 1.00 80.56 805 ALA A C 1
ATOM 6264 O O . ALA A 1 805 ? -47.002 8.182 105.359 1.00 80.56 805 ALA A O 1
ATOM 6265 N N . ALA A 1 806 ? -46.647 6.638 103.775 1.00 80.69 806 ALA A N 1
ATOM 6266 C CA . ALA A 1 806 ? -47.877 5.896 104.041 1.00 80.69 806 ALA A CA 1
ATOM 6267 C C . ALA A 1 806 ? -47.824 5.171 105.394 1.00 80.69 806 ALA A C 1
ATOM 6269 O O . ALA A 1 806 ? -48.806 5.222 106.133 1.00 80.69 806 ALA A O 1
ATOM 6270 N N . ALA A 1 807 ? -46.690 4.546 105.725 1.00 82.62 807 ALA A N 1
ATOM 6271 C CA . ALA A 1 807 ? -46.467 3.876 107.002 1.00 82.62 807 ALA A CA 1
ATOM 6272 C C . ALA A 1 807 ? -46.487 4.873 108.169 1.00 82.62 807 ALA A C 1
ATOM 6274 O O . ALA A 1 807 ? -47.225 4.650 109.123 1.00 82.62 807 ALA A O 1
ATOM 6275 N N . SER A 1 808 ? -45.793 6.013 108.061 1.00 82.69 808 SER A N 1
ATOM 6276 C CA . SER A 1 808 ? -45.827 7.082 109.071 1.00 82.69 808 SER A CA 1
ATOM 6277 C C . SER A 1 808 ? -47.242 7.627 109.274 1.00 82.69 808 SER A C 1
ATOM 6279 O O . SER A 1 808 ? -47.691 7.811 110.402 1.00 82.69 808 SER A O 1
ATOM 6281 N N . LEU A 1 809 ? -48.001 7.833 108.192 1.00 82.50 809 LEU A N 1
ATOM 6282 C CA . LEU A 1 809 ? -49.384 8.301 108.283 1.00 82.50 809 LEU A CA 1
ATOM 6283 C C . LEU A 1 809 ? -50.313 7.247 108.913 1.00 82.50 809 LEU A C 1
ATOM 6285 O O . LEU A 1 809 ? -51.176 7.593 109.719 1.00 82.50 809 LEU A O 1
ATOM 6289 N N . GLN A 1 810 ? -50.133 5.965 108.579 1.00 83.44 810 GLN A N 1
ATOM 6290 C CA . GLN A 1 810 ? -50.842 4.854 109.220 1.00 83.44 810 GLN A CA 1
ATOM 6291 C C . GLN A 1 810 ? -50.479 4.721 110.698 1.00 83.44 810 GLN A C 1
ATOM 6293 O O . GLN A 1 810 ? -51.367 4.475 111.511 1.00 83.44 810 GLN A O 1
ATOM 6298 N N . GLN A 1 811 ? -49.215 4.928 111.057 1.00 82.31 811 GLN A N 1
ATOM 6299 C CA . GLN A 1 811 ? -48.745 4.937 112.434 1.00 82.31 811 GLN A CA 1
ATOM 6300 C C . GLN A 1 811 ? -49.402 6.080 113.217 1.00 82.31 811 GLN A C 1
ATOM 6302 O O . GLN A 1 811 ? -50.040 5.808 114.227 1.00 82.31 811 GLN A O 1
ATOM 6307 N N . CYS A 1 812 ? -49.432 7.311 112.688 1.00 79.44 812 CYS A N 1
ATOM 6308 C CA . CYS A 1 812 ? -50.184 8.413 113.301 1.00 79.44 812 CYS A CA 1
ATOM 6309 C C . CYS A 1 812 ? -51.681 8.090 113.441 1.00 79.44 812 CYS A C 1
ATOM 6311 O O . CYS A 1 812 ? -52.290 8.386 114.470 1.00 79.44 812 CYS A O 1
ATOM 6313 N N . ILE A 1 813 ? -52.300 7.468 112.427 1.00 80.50 813 ILE A N 1
ATOM 6314 C CA . ILE A 1 813 ? -53.694 7.018 112.524 1.00 80.50 813 ILE A CA 1
ATOM 6315 C C . ILE A 1 813 ? -53.832 5.977 113.641 1.00 80.50 813 ILE A C 1
ATOM 6317 O O . ILE A 1 813 ? -54.802 6.034 114.383 1.00 80.50 813 ILE A O 1
ATOM 6321 N N . SER A 1 814 ? -52.908 5.038 113.790 1.00 78.38 814 SER A N 1
ATOM 6322 C CA . SER A 1 814 ? -53.033 3.914 114.728 1.00 78.38 814 SER A CA 1
ATOM 6323 C C . SER A 1 814 ? -52.735 4.327 116.174 1.00 78.38 814 SER A C 1
ATOM 6325 O O . SER A 1 814 ? -53.526 4.043 117.071 1.00 78.38 814 SER A O 1
ATOM 6327 N N . GLU A 1 815 ? -51.660 5.085 116.391 1.00 68.50 815 GLU A N 1
ATOM 6328 C CA . GLU A 1 815 ? -51.174 5.523 117.707 1.00 68.50 815 GLU A CA 1
ATOM 6329 C C . GLU A 1 815 ? -52.110 6.518 118.399 1.00 68.50 815 GLU A C 1
ATOM 6331 O O . GLU A 1 815 ? -52.167 6.560 119.623 1.00 68.50 815 GLU A O 1
ATOM 6336 N N . GLY A 1 816 ? -52.953 7.240 117.650 1.00 57.41 816 GLY A N 1
ATOM 6337 C CA . GLY A 1 816 ? -53.989 8.098 118.237 1.00 57.41 816 GLY A CA 1
ATOM 6338 C C . GLY A 1 816 ? -55.079 7.358 119.037 1.00 57.41 816 GLY A C 1
ATOM 6339 O O . GLY A 1 816 ? -56.014 8.010 119.496 1.00 57.41 816 GLY A O 1
ATOM 6340 N N . GLY A 1 817 ? -55.029 6.025 119.149 1.00 52.84 817 GLY A N 1
ATOM 6341 C CA . GLY A 1 817 ? -55.955 5.208 119.946 1.00 52.84 817 GLY A CA 1
ATOM 6342 C C . GLY A 1 817 ? -55.331 4.482 121.142 1.00 52.84 817 GLY A C 1
ATOM 6343 O O . GLY A 1 817 ? -56.045 3.755 121.812 1.00 52.84 817 GLY A O 1
ATOM 6344 N N . SER A 1 818 ? -54.032 4.641 121.410 1.00 49.66 818 SER A N 1
ATOM 6345 C CA . SER A 1 818 ? -53.346 3.918 122.487 1.00 49.66 818 SER A CA 1
ATOM 6346 C C . SER A 1 818 ? -52.637 4.910 123.406 1.00 49.66 818 SER A C 1
ATOM 6348 O O . SER A 1 818 ? -51.504 5.302 123.136 1.00 49.66 818 SER A O 1
ATOM 6350 N N . ASP A 1 819 ? -53.277 5.285 124.518 1.00 50.19 819 ASP A N 1
ATOM 6351 C CA . ASP A 1 819 ? -52.685 6.064 125.623 1.00 50.19 819 ASP A CA 1
ATOM 6352 C C . ASP A 1 819 ? -51.695 5.201 126.447 1.00 50.19 819 ASP A C 1
ATOM 6354 O O . ASP A 1 819 ? -51.668 5.202 127.675 1.00 50.19 819 ASP A O 1
ATOM 6358 N N . SER A 1 820 ? -50.829 4.461 125.753 1.00 43.22 820 SER A N 1
ATOM 6359 C CA . SER A 1 820 ? -49.675 3.792 126.337 1.00 43.22 820 SER A CA 1
ATOM 6360 C C . SER A 1 820 ? -48.444 4.625 126.004 1.00 43.22 820 SER A C 1
ATOM 6362 O O . SER A 1 820 ? -47.685 4.320 125.086 1.00 43.22 820 SER A O 1
ATOM 6364 N N . ILE A 1 821 ? -48.266 5.717 126.753 1.00 45.34 821 ILE A N 1
ATOM 6365 C CA . ILE A 1 821 ? -46.983 6.417 126.849 1.00 45.34 821 ILE A CA 1
ATOM 6366 C C . ILE A 1 821 ? -46.003 5.417 127.473 1.00 45.34 821 ILE A C 1
ATOM 6368 O O . ILE A 1 821 ? -45.863 5.329 128.692 1.00 45.34 821 ILE A O 1
ATOM 6372 N N . ALA A 1 822 ? -45.348 4.617 126.634 1.00 41.66 822 ALA A N 1
ATOM 6373 C CA . ALA A 1 822 ? -44.116 3.958 127.016 1.00 41.66 822 ALA A CA 1
ATOM 6374 C C . ALA A 1 822 ? -43.083 5.071 127.212 1.00 41.66 822 ALA A C 1
ATOM 6376 O O . ALA A 1 822 ? -42.656 5.727 126.263 1.00 41.66 822 ALA A O 1
ATOM 6377 N N . LEU A 1 823 ? -42.768 5.330 128.478 1.00 38.38 823 LEU A N 1
ATOM 6378 C CA . LEU A 1 823 ? -41.706 6.224 128.908 1.00 38.38 823 LEU A CA 1
ATOM 6379 C C . LEU A 1 823 ? -40.427 5.959 128.092 1.00 38.38 823 LEU A C 1
ATOM 6381 O O . LEU A 1 823 ? -39.911 4.840 128.141 1.00 38.38 823 LEU A O 1
ATOM 6385 N N . PRO A 1 824 ? -39.868 6.960 127.391 1.00 41.94 824 PRO A N 1
ATOM 6386 C CA . PRO A 1 824 ? -38.460 6.911 127.039 1.00 41.94 824 PRO A CA 1
ATOM 6387 C C . PRO A 1 824 ? -37.635 6.987 128.339 1.00 41.94 824 PRO A C 1
ATOM 6389 O O . PRO A 1 824 ? -38.035 7.683 129.281 1.00 41.94 824 PRO A O 1
ATOM 6392 N N . PRO A 1 825 ? -36.487 6.299 128.429 1.00 41.72 825 PRO A N 1
ATOM 6393 C CA . PRO A 1 825 ? -35.584 6.447 129.559 1.00 41.72 825 PRO A CA 1
ATOM 6394 C C . PRO A 1 825 ? -34.990 7.860 129.510 1.00 41.72 825 PRO A C 1
ATOM 6396 O O . PRO A 1 825 ? -34.133 8.162 128.684 1.00 41.72 825 PRO A O 1
ATOM 6399 N N . VAL A 1 826 ? -35.479 8.751 130.371 1.00 43.03 826 VAL A N 1
ATOM 6400 C CA . VAL A 1 826 ? -34.871 10.067 130.581 1.00 43.03 826 VAL A CA 1
ATOM 6401 C C . VAL A 1 826 ? -33.702 9.884 131.540 1.00 43.03 826 VAL A C 1
ATOM 6403 O O . VAL A 1 826 ? -33.889 9.646 132.736 1.00 43.03 826 VAL A O 1
ATOM 6406 N N . GLU A 1 827 ? -32.486 10.011 131.012 1.00 41.53 827 GLU A N 1
ATOM 6407 C CA . GLU A 1 827 ? -31.337 10.357 131.834 1.00 41.53 827 GLU A CA 1
ATOM 6408 C C . GLU A 1 827 ? -31.575 11.725 132.483 1.00 41.53 827 GLU A C 1
ATOM 6410 O O . GLU A 1 827 ? -31.926 12.719 131.846 1.00 41.53 827 GLU A O 1
ATOM 6415 N N . ARG A 1 828 ? -31.414 11.710 133.804 1.00 41.44 828 ARG A N 1
ATOM 6416 C CA . ARG A 1 828 ? -31.449 12.826 134.746 1.00 41.44 828 ARG A CA 1
ATOM 6417 C C . ARG A 1 828 ? -30.769 14.082 134.189 1.00 41.44 828 ARG A C 1
ATOM 6419 O O . ARG A 1 828 ? -29.574 14.049 133.923 1.00 41.44 828 ARG A O 1
ATOM 6426 N N . SER A 1 829 ? -31.435 15.230 134.275 1.00 39.88 829 SER A N 1
ATOM 6427 C CA . SER A 1 829 ? -30.783 16.358 134.946 1.00 39.88 829 SER A CA 1
ATOM 6428 C C . SER A 1 829 ? -31.781 17.330 135.563 1.00 39.88 829 SER A C 1
ATOM 6430 O O . SER A 1 829 ? -32.853 17.587 135.029 1.00 39.88 829 SER A O 1
ATOM 6432 N N . MET A 1 830 ? -31.408 17.757 136.763 1.00 39.88 830 MET A N 1
ATOM 6433 C CA . MET A 1 830 ? -32.207 18.306 137.850 1.00 39.88 830 MET A CA 1
ATOM 6434 C C . MET A 1 830 ? -32.595 19.785 137.697 1.00 39.88 830 MET A C 1
ATOM 6436 O O . MET A 1 830 ? -31.975 20.526 136.944 1.00 39.88 830 MET A O 1
ATOM 6440 N N . MET A 1 831 ? -33.524 20.187 138.580 1.00 38.56 831 MET A N 1
ATOM 6441 C CA . MET A 1 831 ? -33.984 21.542 138.948 1.00 38.56 831 MET A CA 1
ATOM 6442 C C . MET A 1 831 ? -35.123 22.071 138.066 1.00 38.56 831 MET A C 1
ATOM 6444 O O . MET A 1 831 ? -34.911 22.480 136.938 1.00 38.56 831 MET A O 1
ATOM 6448 N N . GLY A 1 832 ? -36.385 22.109 138.491 1.00 36.56 832 GLY A N 1
ATOM 6449 C CA . GLY A 1 832 ? -36.965 22.066 139.833 1.00 36.56 832 GLY A CA 1
ATOM 6450 C C . GLY A 1 832 ? -38.039 23.156 139.896 1.00 36.56 832 GLY A C 1
ATOM 6451 O O . GLY A 1 832 ? -37.705 24.329 139.781 1.00 36.56 832 GLY A O 1
ATOM 6452 N N . GLY A 1 833 ? -39.318 22.788 140.038 1.00 36.41 833 GLY A N 1
ATOM 6453 C CA . GLY A 1 833 ? -40.395 23.760 140.274 1.00 36.41 833 GLY A CA 1
ATOM 6454 C C . GLY A 1 833 ? -41.758 23.393 139.679 1.00 36.41 833 GLY A C 1
ATOM 6455 O O . GLY A 1 833 ? -42.068 23.790 138.565 1.00 36.41 833 GLY A O 1
ATOM 6456 N N . SER A 1 834 ? -42.566 22.652 140.449 1.00 46.28 834 SER A N 1
ATOM 6457 C CA . SER A 1 834 ? -44.045 22.604 140.459 1.00 46.28 834 SER A CA 1
ATOM 6458 C C . SER A 1 834 ? -44.797 23.156 139.224 1.00 46.28 834 SER A C 1
ATOM 6460 O O . SER A 1 834 ? -45.266 24.296 139.241 1.00 46.28 834 SER A O 1
ATOM 6462 N N . ALA A 1 835 ? -45.002 22.325 138.192 1.00 43.81 835 ALA A N 1
ATOM 6463 C CA . ALA A 1 835 ? -45.873 22.645 137.047 1.00 43.81 835 ALA A CA 1
ATOM 6464 C C . ALA A 1 835 ? -46.561 21.408 136.405 1.00 43.81 835 ALA A C 1
ATOM 6466 O O . ALA A 1 835 ? -46.819 21.388 135.200 1.00 43.81 835 ALA A O 1
ATOM 6467 N N . ASP A 1 836 ? -46.912 20.384 137.193 1.00 45.19 836 ASP A N 1
ATOM 6468 C CA . ASP A 1 836 ? -47.424 19.081 136.705 1.00 45.19 836 ASP A CA 1
ATOM 6469 C C . ASP A 1 836 ? -48.897 19.051 136.232 1.00 45.19 836 ASP A C 1
ATOM 6471 O O . ASP A 1 836 ? -49.484 17.990 136.047 1.00 45.19 836 ASP A O 1
ATOM 6475 N N . ALA A 1 837 ? -49.498 20.206 135.930 1.00 48.34 837 ALA A N 1
ATOM 6476 C CA . ALA A 1 837 ? -50.792 20.282 135.233 1.00 48.34 837 ALA A CA 1
ATOM 6477 C C . ALA A 1 837 ? -50.693 20.841 133.795 1.00 48.34 837 ALA A C 1
ATOM 6479 O O . ALA A 1 837 ? -51.668 20.784 133.046 1.00 48.34 837 ALA A O 1
ATOM 6480 N N . ALA A 1 838 ? -49.525 21.354 133.375 1.00 50.38 838 ALA A N 1
ATOM 6481 C CA . ALA A 1 838 ? -49.319 21.93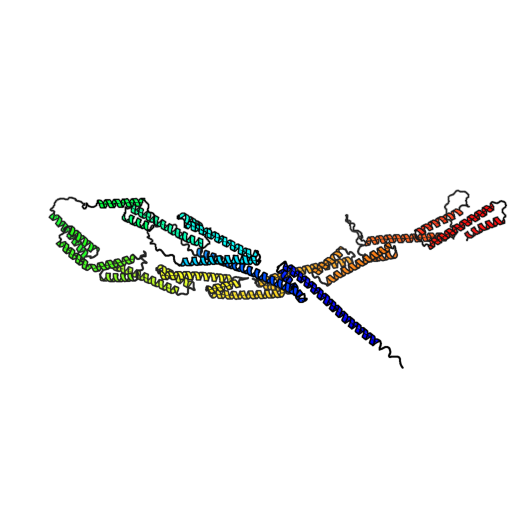2 132.038 1.00 50.38 838 ALA A CA 1
ATOM 6482 C C . ALA A 1 838 ? -48.704 20.951 131.011 1.00 50.38 838 ALA A C 1
ATOM 6484 O O . ALA A 1 838 ? -48.759 21.205 129.805 1.00 50.38 838 ALA A O 1
ATOM 6485 N N . ALA A 1 839 ? -48.148 19.816 131.455 1.00 52.91 839 ALA A N 1
ATOM 6486 C CA . ALA A 1 839 ? -47.470 18.844 130.588 1.00 52.91 839 ALA A CA 1
ATOM 6487 C C . ALA A 1 839 ? -48.441 18.053 129.684 1.00 52.91 839 ALA A C 1
ATOM 6489 O O . ALA A 1 839 ? -48.147 17.806 128.513 1.00 52.91 839 ALA A O 1
ATOM 6490 N N . THR A 1 840 ? -49.646 17.740 130.167 1.00 55.88 840 THR A N 1
ATOM 6491 C CA . THR A 1 840 ? -50.638 16.932 129.433 1.00 55.88 840 THR A CA 1
ATOM 6492 C C . THR A 1 840 ? -51.306 17.687 128.275 1.00 55.88 840 THR A C 1
ATOM 6494 O O . THR A 1 840 ? -51.742 17.060 127.311 1.00 55.88 840 THR A O 1
ATOM 6497 N N . GLN A 1 841 ? -51.354 19.027 128.318 1.00 54.97 841 GLN A N 1
ATOM 6498 C CA . GLN A 1 841 ? -51.850 19.853 127.202 1.00 54.97 841 GLN A CA 1
ATOM 6499 C C . GLN A 1 841 ? -50.801 20.060 126.094 1.00 54.97 841 GLN A C 1
ATOM 6501 O O . GLN A 1 841 ? -51.173 20.212 124.930 1.00 54.97 841 GLN A O 1
ATOM 6506 N N . LYS A 1 842 ? -49.497 20.009 126.412 1.00 58.62 842 LYS A N 1
ATOM 6507 C CA . LYS A 1 842 ? -48.424 20.079 125.401 1.00 58.62 842 LYS A CA 1
ATOM 6508 C C . LYS A 1 842 ? -48.332 18.809 124.546 1.00 58.62 842 LYS A C 1
ATOM 6510 O O . LYS A 1 842 ? -48.095 18.928 123.347 1.00 58.62 842 LYS A O 1
ATOM 6515 N N . GLY A 1 843 ? -48.584 17.628 125.117 1.00 67.75 843 GLY A N 1
ATOM 6516 C CA . GLY A 1 843 ? -48.509 16.352 124.386 1.00 67.75 843 GLY A CA 1
ATOM 6517 C C . GLY A 1 843 ? -49.497 16.245 123.215 1.00 67.75 843 GLY A C 1
ATOM 6518 O O . GLY A 1 843 ? -49.115 15.860 122.114 1.00 67.75 843 GLY A O 1
ATOM 6519 N N . ILE A 1 844 ? -50.750 16.674 123.40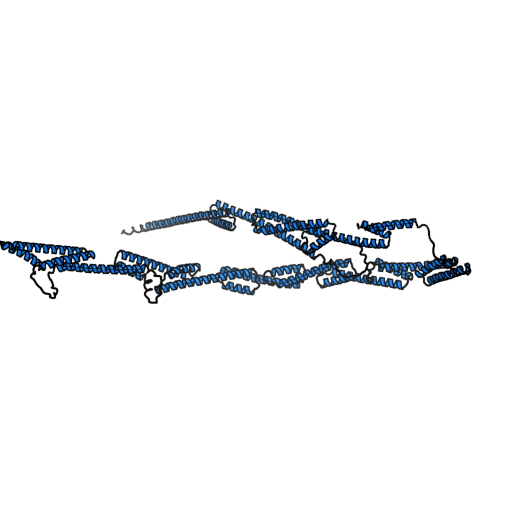5 1.00 69.38 844 ILE A N 1
ATOM 6520 C CA . ILE A 1 844 ? -51.782 16.590 122.352 1.00 69.38 844 ILE A CA 1
ATOM 6521 C C . ILE A 1 844 ? -51.514 17.594 121.220 1.00 69.38 844 ILE A C 1
ATOM 6523 O O . ILE A 1 844 ? -51.719 17.287 120.044 1.00 69.38 844 ILE A O 1
ATOM 6527 N N . HIS A 1 845 ? -51.025 18.793 121.552 1.00 73.94 845 HIS A N 1
ATOM 6528 C CA . HIS A 1 845 ? -50.618 19.770 120.542 1.00 73.94 845 HIS A CA 1
ATOM 6529 C C . HIS A 1 845 ? -49.383 19.323 119.745 1.00 73.94 845 HIS A C 1
ATOM 6531 O O . HIS A 1 845 ? -49.326 19.610 118.549 1.00 73.94 845 HIS A O 1
ATOM 6537 N N . GLY A 1 846 ? -48.445 18.599 120.369 1.00 78.00 846 GLY A N 1
ATOM 6538 C CA . GLY A 1 846 ? -47.316 17.957 119.686 1.00 78.00 846 GLY A CA 1
ATOM 6539 C C . GLY A 1 846 ? -47.779 16.915 118.668 1.00 78.00 846 GLY A C 1
ATOM 6540 O O . GLY A 1 846 ? -47.489 17.055 117.481 1.00 78.00 846 GLY A O 1
ATOM 6541 N N . TRP A 1 847 ? -48.624 15.972 119.098 1.00 83.62 847 TRP A N 1
ATOM 6542 C CA . TRP A 1 847 ? -49.182 14.939 118.216 1.00 83.62 847 TRP A CA 1
ATOM 6543 C C . TRP A 1 847 ? -49.956 15.529 117.029 1.00 83.62 847 TRP A C 1
ATOM 6545 O O . TRP A 1 847 ? -49.794 15.095 115.893 1.00 83.62 847 TRP A O 1
ATOM 6555 N N . LEU A 1 848 ? -50.779 16.563 117.257 1.00 83.06 848 LEU A N 1
ATOM 6556 C CA . LEU A 1 848 ? -51.526 17.219 116.177 1.00 83.06 848 LEU A CA 1
ATOM 6557 C C . LEU A 1 848 ? -50.613 17.864 115.128 1.00 83.06 848 LEU A C 1
ATOM 6559 O O . LEU A 1 848 ? -50.994 17.903 113.958 1.00 83.06 848 LEU A O 1
ATOM 6563 N N . LYS A 1 849 ? -49.448 18.383 115.532 1.00 84.69 849 LYS A N 1
ATOM 6564 C CA . LYS A 1 849 ? -48.469 18.976 114.618 1.00 84.69 849 LYS A CA 1
ATOM 6565 C C . LYS A 1 849 ? -47.744 17.890 113.821 1.00 84.69 849 LYS A C 1
ATOM 6567 O O . LYS A 1 849 ? -47.750 17.956 112.599 1.00 84.69 849 LYS A O 1
ATOM 6572 N N . GLU A 1 850 ? -47.245 16.854 114.488 1.00 83.62 850 GLU A N 1
ATOM 6573 C CA . GLU A 1 850 ? -46.583 15.709 113.843 1.00 83.62 850 GLU A CA 1
ATOM 6574 C C . GLU A 1 850 ? -47.513 14.987 112.860 1.00 83.62 850 GLU A C 1
ATOM 6576 O O . GLU A 1 850 ? -47.138 14.727 111.719 1.00 83.62 850 GLU A O 1
ATOM 6581 N N . ALA A 1 851 ? -48.774 14.762 113.240 1.00 83.19 851 ALA A N 1
ATOM 6582 C CA . ALA A 1 851 ? -49.773 14.176 112.353 1.00 83.19 851 ALA A CA 1
ATOM 6583 C C . ALA A 1 851 ? -50.109 15.092 111.160 1.00 83.19 851 ALA A C 1
ATOM 6585 O O . ALA A 1 851 ? -50.423 14.603 110.075 1.00 83.19 851 ALA A O 1
ATOM 6586 N N . GLN A 1 852 ? -50.055 16.421 111.325 1.00 84.88 852 GLN A N 1
ATOM 6587 C CA . GLN A 1 852 ? -50.215 17.362 110.211 1.00 84.88 852 GLN A CA 1
ATOM 6588 C C . GLN A 1 852 ? -49.001 17.370 109.278 1.00 84.88 852 GLN A C 1
ATOM 6590 O O . GLN A 1 852 ? -49.205 17.417 108.064 1.00 84.88 852 GLN A O 1
ATOM 6595 N N . ASP A 1 853 ? -47.787 17.293 109.817 1.00 84.62 853 ASP A N 1
ATOM 6596 C CA . ASP A 1 853 ? -46.543 17.245 109.048 1.00 84.62 853 ASP A CA 1
ATOM 6597 C C . ASP A 1 853 ? -46.461 15.926 108.255 1.00 84.62 853 ASP A C 1
ATOM 6599 O O . ASP A 1 853 ? -46.305 15.958 107.033 1.00 84.62 853 ASP A O 1
ATOM 6603 N N . ALA A 1 854 ? -46.756 14.783 108.889 1.00 85.31 854 ALA A N 1
ATOM 6604 C CA . ALA A 1 854 ? -46.880 13.482 108.222 1.00 85.31 854 ALA A CA 1
ATOM 6605 C C . ALA A 1 854 ? -47.961 13.490 107.124 1.00 85.31 854 ALA A C 1
ATOM 6607 O O . ALA A 1 854 ? -47.801 12.891 106.059 1.00 85.31 854 ALA A O 1
ATOM 6608 N N . LEU A 1 855 ? -49.065 14.213 107.339 1.00 87.12 855 LEU A N 1
ATOM 6609 C CA . LEU A 1 855 ? -50.129 14.369 106.347 1.00 87.12 855 LEU A CA 1
ATOM 6610 C C . LEU A 1 855 ? -49.732 15.261 105.170 1.00 87.12 855 LEU A C 1
ATOM 6612 O O . LEU A 1 855 ? -50.198 15.039 104.048 1.00 87.12 855 LEU A O 1
ATOM 6616 N N . GLN A 1 856 ? -48.904 16.279 105.398 1.00 86.06 856 GLN A N 1
ATOM 6617 C CA . GLN A 1 856 ? -48.336 17.082 104.322 1.00 86.06 856 GLN A CA 1
ATOM 6618 C C . GLN A 1 856 ? -47.319 16.268 103.525 1.00 86.06 856 GLN A C 1
ATOM 6620 O O . GLN A 1 856 ? -47.421 16.239 102.300 1.00 86.06 856 GLN A O 1
ATOM 6625 N N . GLU A 1 857 ? -46.416 15.547 104.182 1.00 86.25 857 GLU A N 1
ATOM 6626 C CA . GLU A 1 857 ? -45.430 14.694 103.518 1.00 86.25 857 GLU A CA 1
ATOM 6627 C C . GLU A 1 857 ? -46.100 13.583 102.693 1.00 86.25 857 GLU A C 1
ATOM 6629 O O . GLU A 1 857 ? -45.824 13.439 101.502 1.00 86.25 857 GLU A O 1
ATOM 6634 N N . ALA A 1 858 ? -47.102 12.895 103.247 1.00 83.06 858 ALA A N 1
ATOM 6635 C CA . ALA A 1 858 ? -47.883 11.887 102.529 1.00 83.06 858 ALA A CA 1
ATOM 6636 C C . ALA A 1 858 ? -48.593 12.437 101.278 1.00 83.06 858 ALA A C 1
ATOM 6638 O O . ALA A 1 858 ? -48.670 11.751 100.255 1.00 83.06 858 ALA A O 1
ATOM 6639 N N . LYS A 1 859 ? -49.078 13.688 101.317 1.00 83.38 859 LYS A N 1
ATOM 6640 C CA . LYS A 1 859 ? -49.627 14.362 100.127 1.00 83.38 859 LYS A CA 1
ATOM 6641 C C . LYS A 1 859 ? -48.555 14.620 99.070 1.00 83.38 859 LYS A C 1
ATOM 6643 O O . LYS A 1 859 ? -48.818 14.391 97.894 1.00 83.38 859 LYS A O 1
ATOM 6648 N N . HIS A 1 860 ? -47.369 15.073 99.475 1.00 82.56 860 HIS A N 1
ATOM 6649 C CA . HIS A 1 860 ? -46.266 15.351 98.550 1.00 82.56 860 HIS A CA 1
ATOM 6650 C C . HIS A 1 860 ? -45.693 14.064 97.934 1.00 82.56 860 HIS A C 1
ATOM 6652 O O . HIS A 1 860 ? -45.296 14.064 96.772 1.00 82.56 860 HIS A O 1
ATOM 6658 N N . CYS A 1 861 ? -45.713 12.945 98.664 1.00 84.69 861 CYS A N 1
ATOM 6659 C CA . CYS A 1 861 ? -45.249 11.642 98.178 1.00 84.69 861 CYS A CA 1
ATOM 6660 C C . CYS A 1 861 ? -46.304 10.852 97.375 1.00 84.69 861 CYS A C 1
ATOM 6662 O O . CYS A 1 861 ? -46.017 9.760 96.870 1.00 84.69 861 CYS A O 1
ATOM 6664 N N . GLY A 1 862 ? -47.524 11.384 97.232 1.00 82.81 862 GLY A N 1
ATOM 6665 C CA . GLY A 1 862 ? -48.603 10.740 96.481 1.00 82.81 862 GLY A CA 1
ATOM 6666 C C . GLY A 1 862 ? -49.139 9.469 97.146 1.00 82.81 862 GLY A C 1
ATOM 6667 O O . GLY A 1 862 ? -49.425 8.489 96.459 1.00 82.81 862 GLY A O 1
ATOM 6668 N N . VAL A 1 863 ? -49.231 9.454 98.479 1.00 86.25 863 VAL A N 1
ATOM 6669 C CA . VAL A 1 863 ? -49.895 8.384 99.242 1.00 86.25 863 VAL A CA 1
ATOM 6670 C C . VAL A 1 863 ? -51.381 8.317 98.859 1.00 86.25 863 VAL A C 1
ATOM 6672 O O . VAL A 1 863 ? -51.973 9.318 98.455 1.00 86.25 863 VAL A O 1
ATOM 6675 N N . ALA A 1 864 ? -51.990 7.130 98.961 1.00 84.31 864 ALA A N 1
ATOM 6676 C CA . ALA A 1 864 ? -53.375 6.907 98.555 1.00 84.31 864 ALA A CA 1
ATOM 6677 C C . ALA A 1 864 ? -54.340 7.927 99.206 1.00 84.31 864 ALA A C 1
ATOM 6679 O O . ALA A 1 864 ? -54.284 8.136 100.424 1.00 84.31 864 ALA A O 1
ATOM 6680 N N . PRO A 1 865 ? -55.254 8.543 98.429 1.00 83.25 865 PRO A N 1
ATOM 6681 C CA . PRO A 1 865 ? -56.134 9.602 98.924 1.00 83.25 865 PRO A CA 1
ATOM 6682 C C . PRO A 1 865 ? -57.042 9.123 100.061 1.00 83.25 865 PRO A C 1
ATOM 6684 O O . PRO A 1 865 ? -57.325 9.890 100.975 1.00 83.25 865 PRO A O 1
ATOM 6687 N N . THR A 1 866 ? -57.413 7.842 100.063 1.00 83.75 866 THR A N 1
ATOM 6688 C CA . THR A 1 866 ? -58.203 7.205 101.124 1.00 83.75 866 THR A CA 1
ATOM 6689 C C . THR A 1 866 ? -57.497 7.236 102.482 1.00 83.75 866 THR A C 1
ATOM 6691 O O . THR A 1 866 ? -58.111 7.617 103.476 1.00 83.75 866 THR A O 1
ATOM 6694 N N . LEU A 1 867 ? -56.196 6.924 102.539 1.00 84.00 867 LEU A N 1
ATOM 6695 C CA . LEU A 1 867 ? -55.399 7.019 103.771 1.00 84.00 867 LEU A CA 1
ATOM 6696 C C . LEU A 1 867 ? -55.265 8.474 104.231 1.00 84.00 867 LEU A C 1
ATOM 6698 O O . LEU A 1 867 ? -55.424 8.774 105.414 1.00 84.00 867 LEU A O 1
ATOM 6702 N N . ILE A 1 868 ? -55.047 9.399 103.291 1.00 85.25 868 ILE A N 1
ATOM 6703 C CA . ILE A 1 868 ? -54.982 10.837 103.584 1.00 85.25 868 ILE A CA 1
ATOM 6704 C C . ILE A 1 868 ? -56.311 11.330 104.180 1.00 85.25 868 ILE A C 1
ATOM 6706 O O . ILE A 1 868 ? -56.311 12.123 105.123 1.00 85.25 868 ILE A O 1
ATOM 6710 N N . GLU A 1 869 ? -57.451 10.887 103.650 1.00 85.06 869 GLU A N 1
ATOM 6711 C CA . GLU A 1 869 ? -58.774 11.235 104.175 1.00 85.06 869 GLU A CA 1
ATOM 6712 C C . GLU A 1 869 ? -59.036 10.641 105.560 1.00 85.06 869 GLU A C 1
ATOM 6714 O O . GLU A 1 869 ? -59.520 11.361 106.440 1.00 85.06 869 GLU A O 1
ATOM 6719 N N . GLN A 1 870 ? -58.640 9.388 105.795 1.00 84.19 870 GLN A N 1
ATOM 6720 C CA . GLN A 1 870 ? -58.718 8.753 107.113 1.00 84.19 870 GLN A CA 1
ATOM 6721 C C . GLN A 1 870 ? -57.896 9.519 108.162 1.00 84.19 870 GLN A C 1
ATOM 6723 O O . GLN A 1 870 ? -58.417 9.838 109.235 1.00 84.19 870 GLN A O 1
ATOM 6728 N N . ALA A 1 871 ? -56.659 9.917 107.841 1.00 83.88 871 ALA A N 1
ATOM 6729 C CA . ALA A 1 871 ? -55.839 10.739 108.734 1.00 83.88 871 ALA A CA 1
ATOM 6730 C C . ALA A 1 871 ? -56.467 12.114 109.010 1.00 83.88 871 ALA A C 1
ATOM 6732 O O . ALA A 1 871 ? -56.542 12.537 110.166 1.00 83.88 871 ALA A O 1
ATOM 6733 N N . LYS A 1 872 ? -56.997 12.801 107.982 1.00 85.75 872 LYS A N 1
ATOM 6734 C CA . LYS A 1 872 ? -57.726 14.074 108.169 1.00 85.75 872 LYS A CA 1
ATOM 6735 C C . LYS A 1 872 ? -58.911 13.905 109.117 1.00 85.75 872 LYS A C 1
ATOM 6737 O O . LYS A 1 872 ? -59.149 14.783 109.948 1.00 85.75 872 LYS A O 1
ATOM 6742 N N . HIS A 1 873 ? -59.675 12.823 108.971 1.00 85.06 873 HIS A N 1
ATOM 6743 C CA . HIS A 1 873 ? -60.829 12.549 109.818 1.00 85.06 873 HIS A CA 1
ATOM 6744 C C . HIS A 1 873 ? -60.408 12.333 111.276 1.00 85.06 873 HIS A C 1
ATOM 6746 O O . HIS A 1 873 ? -60.967 12.970 112.170 1.00 85.06 873 HIS A O 1
ATOM 6752 N N . LYS A 1 874 ? -59.357 11.539 111.513 1.00 83.31 874 LYS A N 1
ATOM 6753 C CA . LYS A 1 874 ? -58.854 11.262 112.864 1.00 83.31 874 LYS A CA 1
ATOM 6754 C C . LYS A 1 874 ? -58.256 12.500 113.545 1.00 83.31 874 LYS A C 1
ATOM 6756 O O . LYS A 1 874 ? -58.565 12.760 114.704 1.00 83.31 874 LYS A O 1
ATOM 6761 N N . ILE A 1 875 ? -57.517 13.339 112.811 1.00 84.81 875 ILE A N 1
ATOM 6762 C CA . ILE A 1 875 ? -57.046 14.650 113.302 1.00 84.81 875 ILE A CA 1
ATOM 6763 C C . ILE A 1 875 ? -58.228 15.553 113.701 1.00 84.81 875 ILE A C 1
ATOM 6765 O O . ILE A 1 875 ? -58.175 16.229 114.730 1.00 84.81 875 ILE A O 1
ATOM 6769 N N . ARG A 1 876 ? -59.312 15.579 112.908 1.00 83.81 876 ARG A N 1
ATOM 6770 C CA . ARG A 1 876 ? -60.518 16.369 113.224 1.00 83.81 876 ARG A CA 1
ATOM 6771 C C . ARG A 1 876 ? -61.232 15.858 114.475 1.00 83.81 876 ARG A C 1
ATOM 6773 O O . ARG A 1 876 ? -61.639 16.685 115.286 1.00 83.81 876 ARG A O 1
ATOM 6780 N N . LEU A 1 877 ? -61.373 14.540 114.629 1.00 83.00 877 LEU A N 1
ATOM 6781 C CA . LEU A 1 877 ? -61.956 13.920 115.825 1.00 83.00 877 LEU A CA 1
ATOM 6782 C C . LEU A 1 877 ? -61.150 14.280 117.075 1.00 83.00 877 LEU A C 1
ATOM 6784 O O . LEU A 1 877 ? -61.705 14.858 118.005 1.00 83.00 877 LEU A O 1
ATOM 6788 N N . LYS A 1 878 ? -59.825 14.090 117.042 1.00 79.00 878 LYS A N 1
ATOM 6789 C CA . LYS A 1 878 ? -58.947 14.433 118.170 1.00 79.00 878 LYS A CA 1
ATOM 6790 C C . LYS A 1 878 ? -58.974 15.918 118.528 1.00 79.00 878 LYS A C 1
ATOM 6792 O O . LYS A 1 878 ? -58.965 16.262 119.706 1.00 79.00 878 LYS A O 1
ATOM 6797 N N . ARG A 1 879 ? -59.077 16.821 117.542 1.00 82.25 879 ARG A N 1
ATOM 6798 C CA . ARG A 1 879 ? -59.292 18.256 117.812 1.00 82.25 879 ARG A CA 1
ATOM 6799 C C . ARG A 1 879 ? -60.614 18.527 118.534 1.00 82.25 879 ARG A C 1
ATOM 6801 O O . ARG A 1 879 ? -60.616 19.342 119.452 1.00 82.25 879 ARG A O 1
ATOM 6808 N N . ARG A 1 880 ? -61.709 17.867 118.134 1.00 81.94 880 ARG A N 1
ATOM 6809 C CA . ARG A 1 880 ? -63.024 18.009 118.788 1.00 81.94 880 ARG A CA 1
ATOM 6810 C C . ARG A 1 880 ? -62.988 17.496 120.224 1.00 81.94 880 ARG A C 1
ATOM 6812 O O . ARG A 1 880 ? -63.344 18.248 121.120 1.00 81.94 880 ARG A O 1
ATOM 6819 N N . GLU A 1 881 ? -62.463 16.292 120.448 1.00 79.06 881 GLU A N 1
ATOM 6820 C CA . GLU A 1 881 ? -62.291 15.709 121.791 1.00 79.06 881 GLU A CA 1
ATOM 6821 C C . GLU A 1 881 ? -61.492 16.644 122.712 1.00 79.06 881 GLU A C 1
ATOM 6823 O O . GLU A 1 881 ? -61.897 16.939 123.836 1.00 79.06 881 GLU A O 1
ATOM 6828 N N . CYS A 1 882 ? -60.376 17.182 122.211 1.00 77.56 882 CYS A N 1
ATOM 6829 C CA . CYS A 1 882 ? -59.524 18.086 122.978 1.00 77.56 882 CYS A CA 1
ATOM 6830 C C . CYS A 1 882 ? -60.234 19.413 123.311 1.00 77.56 882 CYS A C 1
ATOM 6832 O O . CYS A 1 882 ? -60.066 19.960 124.404 1.00 77.56 882 CYS A O 1
ATOM 6834 N N . GLN A 1 883 ? -61.051 19.929 122.387 1.00 80.44 883 GLN A N 1
ATOM 6835 C CA . GLN A 1 883 ? -61.856 21.131 122.596 1.00 80.44 883 GLN A CA 1
ATOM 6836 C C . GLN A 1 883 ? -62.984 20.892 123.614 1.00 80.44 883 GLN A C 1
ATOM 6838 O O . GLN A 1 883 ? -63.152 21.695 124.530 1.00 80.44 883 GLN A O 1
ATOM 6843 N N . GLU A 1 884 ? -63.693 19.766 123.523 1.00 80.69 884 GLU A N 1
ATOM 6844 C CA . GLU A 1 884 ? -64.736 19.369 124.477 1.00 80.69 884 GLU A CA 1
ATOM 6845 C C . GLU A 1 884 ? -64.177 19.170 125.891 1.00 80.69 884 GLU A C 1
ATOM 6847 O O . GLU A 1 884 ? -64.796 19.595 126.871 1.00 80.69 884 GLU A O 1
ATOM 6852 N N . GLN A 1 885 ? -62.976 18.596 126.017 1.00 73.25 885 GLN A N 1
ATOM 6853 C CA . GLN A 1 885 ? -62.268 18.486 127.294 1.00 73.25 885 GLN A CA 1
ATOM 6854 C C . GLN A 1 885 ? -61.878 19.855 127.856 1.00 73.25 885 GLN A C 1
ATOM 6856 O O . GLN A 1 885 ? -62.080 20.116 129.044 1.00 73.25 885 GLN A O 1
ATOM 6861 N N . LEU A 1 886 ? -61.341 20.753 127.024 1.00 77.88 886 LEU A N 1
ATOM 6862 C CA . LEU A 1 886 ? -61.029 22.126 127.431 1.00 77.88 886 LEU A CA 1
ATOM 6863 C C . LEU A 1 886 ? -62.283 22.868 127.905 1.00 77.88 886 LEU A C 1
ATOM 6865 O O . LEU A 1 886 ? -62.238 23.560 128.921 1.00 77.88 886 LEU A O 1
ATOM 6869 N N . GLU A 1 887 ? -63.406 22.712 127.208 1.00 80.06 887 GLU A N 1
ATOM 6870 C CA . GLU A 1 887 ? -64.688 23.310 127.580 1.00 80.06 887 GLU A CA 1
ATOM 6871 C C . GLU A 1 887 ? -65.260 22.706 128.868 1.00 80.06 887 GLU A C 1
ATOM 6873 O O . GLU A 1 887 ? -65.724 23.448 129.736 1.00 80.06 887 GLU A O 1
ATOM 6878 N N . ALA A 1 888 ? -65.180 21.384 129.044 1.00 75.19 888 ALA A N 1
ATOM 6879 C CA . ALA A 1 888 ? -65.618 20.700 130.258 1.00 75.19 888 ALA A CA 1
ATOM 6880 C C . ALA A 1 888 ? -64.773 21.096 131.479 1.00 75.19 888 ALA A C 1
ATOM 6882 O O . ALA A 1 888 ? -65.336 21.398 132.533 1.00 75.19 888 ALA A O 1
ATOM 6883 N N . ASN A 1 889 ? -63.448 21.180 131.323 1.00 76.50 889 ASN A N 1
ATOM 6884 C CA . ASN A 1 889 ? -62.532 21.650 132.363 1.00 76.50 889 ASN A CA 1
ATOM 6885 C C . ASN A 1 889 ? -62.774 23.123 132.704 1.00 76.50 889 ASN A C 1
ATOM 6887 O O . ASN A 1 889 ? -62.908 23.461 133.877 1.00 76.50 889 ASN A O 1
ATOM 6891 N N . LYS A 1 890 ? -62.933 23.999 131.701 1.00 79.81 890 LYS A N 1
ATOM 6892 C CA . LYS A 1 890 ? -63.298 25.411 131.921 1.00 79.81 890 LYS A CA 1
ATOM 6893 C C . LYS A 1 890 ? -64.650 25.549 132.620 1.00 79.81 890 LYS A C 1
ATOM 6895 O O . LYS A 1 890 ? -64.807 26.411 133.481 1.00 79.81 890 LYS A O 1
ATOM 6900 N N . ALA A 1 891 ? -65.632 24.719 132.267 1.00 77.25 891 ALA A N 1
ATOM 6901 C CA . ALA A 1 891 ? -66.945 24.719 132.902 1.00 77.25 891 ALA A CA 1
ATOM 6902 C C . ALA A 1 891 ? -66.878 24.238 134.358 1.00 77.25 891 ALA A C 1
ATOM 6904 O O . ALA A 1 891 ? -67.536 24.830 135.209 1.00 77.25 891 ALA A O 1
ATOM 6905 N N . LEU A 1 892 ? -66.074 23.212 134.658 1.00 77.56 892 LEU A N 1
ATOM 6906 C CA . LEU A 1 892 ? -65.809 22.767 136.027 1.00 77.56 892 LEU A CA 1
ATOM 6907 C C . LEU A 1 892 ? -65.104 23.867 136.832 1.00 77.56 892 LEU A C 1
ATOM 6909 O O . LEU A 1 892 ? -65.563 24.215 137.916 1.00 77.56 892 LEU A O 1
ATOM 6913 N N . GLN A 1 893 ? -64.061 24.479 136.270 1.00 78.50 893 GLN A N 1
ATOM 6914 C CA . GLN A 1 893 ? -63.302 25.555 136.907 1.00 78.50 893 GLN A CA 1
ATOM 6915 C C . GLN A 1 893 ? -64.182 26.783 137.203 1.00 78.50 893 GLN A C 1
ATOM 6917 O O . GLN A 1 893 ? -64.137 27.312 138.309 1.00 78.50 893 GLN A O 1
ATOM 6922 N N . LYS A 1 894 ? -65.059 27.179 136.264 1.00 79.25 894 LYS A N 1
ATOM 6923 C CA . LYS A 1 894 ? -66.053 28.255 136.461 1.00 79.25 894 LYS A CA 1
ATOM 6924 C C . LYS A 1 894 ? -67.085 27.956 137.550 1.00 79.25 894 LYS A C 1
ATOM 6926 O O . LYS A 1 894 ? -67.638 28.888 138.132 1.00 79.25 894 LYS A O 1
ATOM 6931 N N . VAL A 1 895 ? -67.429 26.686 137.763 1.00 76.25 895 VAL A N 1
ATOM 6932 C CA . VAL A 1 895 ? -68.385 26.285 138.806 1.00 76.25 895 VAL A CA 1
ATOM 6933 C C . VAL A 1 895 ? -67.688 26.214 140.165 1.00 76.25 895 VAL A C 1
ATOM 6935 O O . VAL A 1 895 ? -68.247 26.707 141.137 1.00 76.25 895 VAL A O 1
ATOM 6938 N N . LEU A 1 896 ? -66.455 25.700 140.223 1.00 74.06 896 LEU A N 1
ATOM 6939 C CA . LEU A 1 896 ? -65.629 25.675 141.437 1.00 74.06 896 LEU A CA 1
ATOM 6940 C C . LEU A 1 896 ? -65.247 27.078 141.936 1.00 74.06 896 LEU A C 1
ATOM 6942 O O . LEU A 1 896 ? -65.050 27.266 143.130 1.00 74.06 896 LEU A O 1
ATOM 6946 N N . SER A 1 897 ? -65.175 28.079 141.054 1.00 77.25 897 SER A N 1
ATOM 6947 C CA . SER A 1 897 ? -64.856 29.459 141.440 1.00 77.25 897 SER A CA 1
ATOM 6948 C C . SER A 1 897 ? -66.018 30.229 142.095 1.00 77.25 897 SER A C 1
ATOM 6950 O O . SER A 1 897 ? -65.830 31.381 142.479 1.00 77.25 897 SER A O 1
ATOM 6952 N N . LYS A 1 898 ? -67.226 29.654 142.205 1.00 77.62 898 LYS A N 1
ATOM 6953 C CA . LYS A 1 898 ? -68.388 30.296 142.854 1.00 77.62 898 LYS A CA 1
ATOM 6954 C C . LYS A 1 898 ? -68.541 29.777 144.291 1.00 77.62 898 LYS A C 1
ATOM 6956 O O . LYS A 1 898 ? -68.686 28.574 144.474 1.00 77.62 898 LYS A O 1
ATOM 6961 N N . LYS A 1 899 ? -68.541 30.677 145.289 1.00 68.88 899 LYS A N 1
ATOM 6962 C CA . LYS A 1 899 ? -68.552 30.321 146.728 1.00 68.88 899 LYS A CA 1
ATOM 6963 C C . LYS A 1 899 ? -69.781 29.509 147.176 1.00 68.88 899 LYS A C 1
ATOM 6965 O O . LYS A 1 899 ? -69.608 28.612 147.988 1.00 68.88 899 LYS A O 1
ATOM 6970 N N . ASP A 1 900 ? -70.955 29.739 146.581 1.00 65.12 900 ASP A N 1
ATOM 6971 C CA . ASP A 1 900 ? -72.217 29.071 146.955 1.00 65.12 900 ASP A CA 1
ATOM 6972 C C . ASP A 1 900 ? -72.777 28.195 145.819 1.00 65.12 900 ASP A C 1
ATOM 6974 O O . ASP A 1 900 ? -73.966 28.223 145.494 1.00 65.12 900 ASP A O 1
ATOM 6978 N N . ALA A 1 901 ? -71.912 27.452 145.123 1.00 64.56 901 ALA A N 1
ATOM 6979 C CA . ALA A 1 901 ? -72.369 26.537 144.083 1.00 64.56 901 ALA A CA 1
ATOM 6980 C C . ALA A 1 901 ? -73.052 25.305 144.711 1.00 64.56 901 ALA A C 1
ATOM 6982 O O . ALA A 1 901 ? -72.432 24.620 145.530 1.00 64.56 901 ALA A O 1
ATOM 6983 N N . PRO A 1 902 ? -74.288 24.951 144.301 1.00 67.50 902 PRO A N 1
ATOM 6984 C CA . PRO A 1 902 ? -74.938 23.752 144.803 1.00 67.50 902 PRO A CA 1
ATOM 6985 C C . PRO A 1 902 ? -74.079 22.529 144.476 1.00 67.50 902 PRO A C 1
ATOM 6987 O O . PRO A 1 902 ? -73.687 22.318 143.324 1.00 67.50 902 PRO A O 1
ATOM 6990 N N . GLN A 1 903 ? -73.811 21.703 145.488 1.00 74.88 903 GLN A N 1
ATOM 6991 C CA . GLN A 1 903 ? -72.919 20.539 145.407 1.00 74.88 903 GLN A CA 1
ATOM 6992 C C . GLN A 1 903 ? -73.280 19.591 144.248 1.00 74.88 903 GLN A C 1
ATOM 6994 O O . GLN A 1 903 ? -72.400 19.015 143.609 1.00 74.88 903 GLN A O 1
ATOM 6999 N N . GLN A 1 904 ? -74.569 19.499 143.900 1.00 76.56 904 GLN A N 1
ATOM 7000 C CA . GLN A 1 904 ? -75.055 18.722 142.756 1.00 76.56 904 GLN A CA 1
ATOM 7001 C C . GLN A 1 904 ? -74.497 19.212 141.405 1.00 76.56 904 GLN A C 1
ATOM 7003 O O . GLN A 1 904 ? -74.204 18.394 140.534 1.00 76.56 904 GLN A O 1
ATOM 7008 N N . VAL A 1 905 ? -74.287 20.521 141.222 1.00 76.69 905 VAL A N 1
ATOM 7009 C CA . VAL A 1 905 ? -73.769 21.101 139.968 1.00 76.69 905 VAL A CA 1
ATOM 7010 C C . VAL A 1 905 ? -72.263 20.878 139.839 1.00 76.69 905 VAL A C 1
ATOM 7012 O O . VAL A 1 905 ? -71.791 20.529 138.754 1.00 76.69 905 VAL A O 1
ATOM 7015 N N . VAL A 1 906 ? -71.515 21.012 140.941 1.00 76.75 906 VAL A N 1
ATOM 7016 C CA . VAL A 1 906 ? -70.081 20.675 140.986 1.00 76.75 906 VAL A CA 1
ATOM 7017 C C . VAL A 1 906 ? -69.899 19.199 140.644 1.00 76.75 906 VAL A C 1
ATOM 7019 O O . VAL A 1 906 ? -69.172 18.883 139.706 1.00 76.75 906 VAL A O 1
ATOM 7022 N N . LEU A 1 907 ? -70.635 18.303 141.312 1.00 76.00 907 LEU A N 1
ATOM 7023 C CA . LEU A 1 907 ? -70.574 16.864 141.048 1.00 76.00 907 LEU A CA 1
ATOM 7024 C C . LEU A 1 907 ? -70.975 16.521 139.608 1.00 76.00 907 LEU A C 1
ATOM 7026 O O . LEU A 1 907 ? -70.321 15.691 138.984 1.00 76.00 907 LEU A O 1
ATOM 7030 N N . ALA A 1 908 ? -71.989 17.174 139.033 1.00 78.00 908 ALA A N 1
ATOM 7031 C CA . ALA A 1 908 ? -72.383 16.943 137.643 1.00 78.00 908 ALA A CA 1
ATOM 7032 C C . ALA A 1 908 ? -71.290 17.352 136.638 1.00 78.00 908 ALA A C 1
ATOM 7034 O O . ALA A 1 908 ? -71.036 16.624 135.674 1.00 78.00 908 ALA A O 1
ATOM 7035 N N . LYS A 1 909 ? -70.619 18.494 136.850 1.00 81.25 909 LYS A N 1
ATOM 7036 C CA . LYS A 1 909 ? -69.508 18.940 135.989 1.00 81.25 909 LYS A CA 1
ATOM 7037 C C . LYS A 1 909 ? -68.247 18.110 136.203 1.00 81.25 909 LYS A C 1
ATOM 7039 O O . LYS A 1 909 ? -67.589 17.775 135.223 1.00 81.25 909 LYS A O 1
ATOM 7044 N N . MET A 1 910 ? -67.961 17.703 137.436 1.00 78.56 910 MET A N 1
ATOM 7045 C CA . MET A 1 910 ? -66.825 16.840 137.754 1.00 78.56 910 MET A CA 1
ATOM 7046 C C . MET A 1 910 ? -67.019 15.452 137.139 1.00 78.56 910 MET A C 1
ATOM 7048 O O . MET A 1 910 ? -66.124 14.964 136.464 1.00 78.56 910 MET A O 1
ATOM 7052 N N . ARG A 1 911 ? -68.232 14.883 137.223 1.00 78.12 911 ARG A N 1
ATOM 7053 C CA . ARG A 1 911 ? -68.614 13.648 136.514 1.00 78.12 911 ARG A CA 1
ATOM 7054 C C . ARG A 1 911 ? -68.554 13.790 134.993 1.00 78.12 911 ARG A C 1
ATOM 7056 O O . ARG A 1 911 ? -68.398 12.788 134.307 1.00 78.12 911 ARG A O 1
ATOM 7063 N N . ARG A 1 912 ? -68.729 14.993 134.431 1.00 79.12 912 ARG A N 1
ATOM 7064 C CA . ARG A 1 912 ? -68.570 15.231 132.984 1.00 79.12 912 ARG A CA 1
ATOM 7065 C C . ARG A 1 912 ? -67.096 15.244 132.579 1.00 79.12 912 ARG A C 1
ATOM 7067 O O . ARG A 1 912 ? -66.762 14.620 131.583 1.00 79.12 912 ARG A O 1
ATOM 7074 N N . VAL A 1 913 ? -66.228 15.893 133.357 1.00 76.62 913 VAL A N 1
ATOM 7075 C CA . VAL A 1 913 ? -64.770 15.837 133.149 1.00 76.62 913 VAL A CA 1
ATOM 7076 C C . VAL A 1 913 ? -64.250 14.413 133.350 1.00 76.62 913 VAL A C 1
ATOM 7078 O O . VAL A 1 913 ? -63.528 13.918 132.499 1.00 76.62 913 VAL A O 1
ATOM 7081 N N . GLN A 1 914 ? -64.689 13.723 134.405 1.00 74.56 914 GLN A N 1
ATOM 7082 C CA . GLN A 1 914 ? -64.327 12.329 134.664 1.00 74.56 914 GLN A CA 1
ATOM 7083 C C . GLN A 1 914 ? -64.819 11.387 133.568 1.00 74.56 914 GLN A C 1
ATOM 7085 O O . GLN A 1 914 ? -64.072 10.500 133.194 1.00 74.56 914 GLN A O 1
ATOM 7090 N N . ARG A 1 915 ? -66.022 11.588 133.007 1.00 74.88 915 ARG A N 1
ATOM 7091 C CA . ARG A 1 915 ? -66.477 10.814 131.839 1.00 74.88 915 ARG A CA 1
ATOM 7092 C C . ARG A 1 915 ? -65.573 11.032 130.628 1.00 74.88 915 ARG A C 1
ATOM 7094 O O . ARG A 1 915 ? -65.086 10.065 130.073 1.00 74.88 915 ARG A O 1
ATOM 7101 N N . LEU A 1 916 ? -65.249 12.283 130.301 1.00 75.62 916 LEU A N 1
ATOM 7102 C CA . LEU A 1 916 ? -64.353 12.598 129.179 1.00 75.62 916 LEU A CA 1
ATOM 7103 C C . LEU A 1 916 ? -62.886 12.186 129.415 1.00 75.62 916 LEU A C 1
ATOM 7105 O O . LEU A 1 916 ? -62.121 12.092 128.459 1.00 75.62 916 LEU A O 1
ATOM 7109 N N . GLN A 1 917 ? -62.474 11.990 130.671 1.00 70.94 917 GLN A N 1
ATOM 7110 C CA . GLN A 1 917 ? -61.178 11.410 131.038 1.00 70.94 917 GLN A CA 1
ATOM 7111 C C . GLN A 1 917 ? -61.220 9.875 131.043 1.00 70.94 917 GLN A C 1
ATOM 7113 O O . GLN A 1 917 ? -60.235 9.253 130.668 1.00 70.94 917 GLN A O 1
ATOM 7118 N N . ALA A 1 918 ? -62.347 9.266 131.419 1.00 64.50 918 ALA A N 1
ATOM 7119 C CA . ALA A 1 918 ? -62.554 7.820 131.387 1.00 64.50 918 ALA A CA 1
ATOM 7120 C C . ALA A 1 918 ? -62.653 7.293 129.948 1.00 64.50 918 ALA A C 1
ATOM 7122 O O . ALA A 1 918 ? -62.034 6.281 129.635 1.00 64.50 918 ALA A O 1
ATOM 7123 N N . ASP A 1 919 ? -63.318 8.041 129.060 1.00 63.75 919 ASP A N 1
ATOM 7124 C CA . ASP A 1 919 ? -63.356 7.790 127.610 1.00 63.75 919 ASP A CA 1
ATOM 7125 C C . ASP A 1 919 ? -61.968 7.920 126.946 1.00 63.75 919 ASP A C 1
ATOM 7127 O O . ASP A 1 919 ? -61.822 7.647 125.761 1.00 63.75 919 ASP A O 1
ATOM 7131 N N . ARG A 1 920 ? -60.946 8.368 127.691 1.00 60.16 920 ARG A N 1
ATOM 7132 C CA . ARG A 1 920 ? -59.547 8.449 127.250 1.00 60.16 920 ARG A CA 1
ATOM 7133 C C . ARG A 1 920 ? -58.697 7.267 127.744 1.00 60.16 920 ARG A C 1
ATOM 7135 O O . ARG A 1 920 ? -57.681 6.953 127.138 1.00 60.16 920 ARG A O 1
ATOM 7142 N N . SER A 1 921 ? -59.092 6.646 128.857 1.00 52.72 921 SER A N 1
ATOM 7143 C CA . SER A 1 921 ? -58.452 5.443 129.414 1.00 52.72 921 SER A CA 1
ATOM 7144 C C . SER A 1 921 ? -59.000 4.129 128.839 1.00 52.72 921 SER A C 1
ATOM 7146 O O . SER A 1 921 ? -58.492 3.063 129.185 1.00 52.72 921 SER A O 1
ATOM 7148 N N . LEU A 1 922 ? -60.043 4.221 128.008 1.00 49.22 922 LEU A N 1
ATOM 7149 C CA . LEU A 1 922 ? -60.589 3.163 127.156 1.00 49.22 922 LEU A CA 1
ATOM 7150 C C . LEU A 1 922 ? -60.108 3.392 125.724 1.00 49.22 922 LEU A C 1
ATOM 7152 O O . LEU A 1 922 ? -59.816 2.379 125.052 1.00 49.22 922 LEU A O 1
#

Foldseek 3Di:
DDDDPDPPVVVVVVVVVVVVVVVVVVVVVVVVVVVVVVVVLVVQLVVLLVQLVVLLVVCVVDLDPVSLVSNVVSLVSNVVSVHDVVSNVSSVVSNVVSVVLVCLLVVLLVQLVVLLVVLVVLVVVLVVLVVVVVVPPDPPPDPPPDDDDDDDDDDDDDPPPDPCVVVVSLVVNVVSVVVSVVSLVSSVVSLVSNVVSVHDVVSCVVSVVVSVVVVVLVVLLVVLLVVLVVLVPDPDLVVLVVVLVVCVVPPNVRSDSNSVVSSVVSVVVSVVVVVLVVVLVVLQVQLVVCLVVVPLVSLVVSVVVCVVSVHDDDVVSVVSSVVSVVVVVVCVVVPPDDDDDDDDDDDDDDDPVVVLQVVLVVLLVVLVVLLVVCVVPVDPVSLVSNVVSLVVSVVSPRPPVSSVVSVVSSVVSCVLCVLLVVLVCQLVVLVVVQCPAPDNDLLQRQDDPVSLVSLVVSLVSNVVSVHDPVSSVVSVVSSVSNVVLVVLLVVLLVQLVVLVPDPLQDPVSLVSLVVSLVSNVVSVVDPSSVVSVVVSVVSVVLVVQLVVLLVQLVVLLVDDAECSLVSNVVSLVSNVVSPHDPVSSVSSVVSSVVVVVLQVQLVVLLVQLVVCQVVCLPCVVSLVVSLVVQVVSPPHYPSSVVSNVSSVVVNVVSVVLVVLLVVLLCQLVVLLVVQVVCVVVLAHDPVSLVVLVVSLVSNVVSVHDPVSSVSSVVSNVVVVVLVVQLVVLLVQLVVCLVVLPLVSNVVSLVSNCVSVVNADPPVPDDDDDDDDDDPPPRPPSVVSSVSSVVSNVVSVVLVVLLVVLLVQLVCLLVVLQDPPPPDDDDDDDDDDDDDVVVPVVVVLVVSLVSNVVSLVSNVVSVHDVVSSVSSVVSSVVSVVLSVQLVVLVVLLVVQVPDPDRDPVSNVVSVVVNVVSVVVNVD

pLDDT: mean 81.24, std 16.37, range [30.42, 97.75]

Radius of gyration: 77.97 Å; chains: 1; bounding box: 183×92×242 Å

Secondary structure (DSSP, 8-state):
---SSSSSHHHHHHHHHHHHHHHHHHHHHHHHHHHHHHHHHHHHHHHHHHHHHHHHHHHHH---HHHHHHHHHHHHHHHHHT--HHHHHHHHHHHHHHHHHHHHHHHHHHHHHHHHHHHHHHHHHHHHHHHHHHHHS-S------------------------THHHHHHHHHHHHHHHHHHHHHHHHHHHHHHHHHT--HHHHHHHHHHHHHHHHHHHHHHHHHHHHHHHHH---HHHHHHHHHHHHSSSS---SHHHHHHHHHHHHHHHHHHHHHHHHHHHHHHHHHHHHTT-HHHHHHHHHHHHHTTPPPPHHHHHHHHHHHHHHHHHHHH-SS------------S-HHHHHHHHHHHHHHHHHHHHHHHHH---HHHHHHHHHHHHHHHHTT--HHHHHHHHHHHHHHHHHHHHHHHHHHHHHHHHHHHHTSS---TT-----HHHHHHHHHHHHHHHHTT--HHHHHHHHHHHHHHHHHHHHHHHHHHHHHHHHTS---SHHHHHHHHHHHHHHHTTT-HHHHHHHHHHHHHHHHHHHHHHHHHHHHHHHHH--STTHHHHHHHHHHHHHHHT--HHHHHHHHHHHHHHHHHHHHHHHHHHHHHHHGGGTTT-HHHHHHHHHHHHTTPSPPHHHHHHHHHHHHHHHHHHHHHHHHHHHHHHHHHHHHHHHHHHHHT---HHHHHHHHHHHHHHHHTT--HHHHHHHHHHHHHHHHHHHHHHHHHHHHHHHHHHT-HHHHHHHHHHHHHH-TTTSSTTSS------SS---PPPHHHHHHHHHHHHHHHHHHHHHHHHHHHHHHHHHHHHTT------------------TTSHHHHHHHHHHHHHHHHHHHHHHTT--HHHHHHHHHHHHHHHHHHHHHHHHHHHHHHHHTSTT--HHHHHHHHHHHHHHHHHHH-